Protein AF-0000000076752452 (afdb_homodimer)

Nearest PDB structures (foldseek):
  8rpj-assembly2_C  TM=8.678E-01  e=4.483E-42  Janthinobacterium sp. HH01
  8rpi-assembly1_A  TM=8.636E-01  e=3.216E-42  Janthinobacterium sp. HH01
  4d5g-assembly1_B  TM=8.959E-01  e=1.175E-40  Azoarcus olearius
  8rpi-assembly3_F  TM=8.671E-01  e=1.693E-41  Janthinobacterium sp. HH01
  8rpj-assembly3_D  TM=8.658E-01  e=4.105E-41  Janthinobacterium sp. HH01

Secondary structure (DSSP, 8-state):
-EEEHHHHHHHHHHHTT--EEEE---TTTHHHHHHHHTSSPEEEE-SSHHHHHHHHHHHHHHHSSPEEEEE-TTHHHHHTHHHHHHHHHTT--EEEEEEES-TT-TTS--TT---SSSTT-HHHHHTTTSS-EEE--SGGGHHHHHHHHHHHHHSSS--EEEEEEEHHHHHSEEE----PPPS--PPPPPPHHHHHHHHHHHHH-SSEEEEE-TT--TTHHHHHHHHHHHHHT--EEE-GGGTTSS-TT-TTEEE--STTS-HHHHHHHHH-SEEEEES----TGGGGGG-TTTS--TTTSEEEEEESSGGGTTSSS--SEEEE--HHHHHHHHHHHHTTS-----HHHHHHHHHHHHHHHHHHHHHTT---SSBPHHHHHHHHHHHS-TT-EEEE-SSHHHHHHHHH----TT-EEE---SS--TTHHHHHHHHHHHH-TTS-EEEEEEHHHHHHTTTHHHHHHHHT---EEEEEE-SB-HHHHHHHHHHHS--TTTB-B-TTS-B----HHHHHHHHTSEEEE--STTHHHHHHHHHHHHTS-EEEEEEB---PPP--S--THHHHHTT---/-EEEHHHHHHHHHHHTT--EEEE---TTTHHHHHHHHTSSPEEEE-SSHHHHHHHHHHHHHHHSSPEEEEE-TTHHHHHTHHHHHHHHHTT--EEEEEEES-TT-TTS--TT---SSSTT-HHHHHTTTSS-EEE--SGGGHHHHHHHHHHHHHSSS--EEEEEEEHHHHHSEEE----PPPS--PPPPPPHHHHHHHHHHHHH-SSEEEEE-TT--TTHHHHHHHHHHHHHT--EEE-GGGTTSS-TT-TTEEE--STTS-HHHHHHHHH-SEEEEES----TTTTGGG-TTTS--TTTSEEEEEESSGGGTTSSS--SEEEE--HHHHHHHHHHHHTTSPP---HHHHHHHHHHHHHHHHHHHHHTT---SSBPHHHHHHHHHHHS-TT-EEEE-SSHHHHHHHHH----TT-EEE---SS--TTHHHHHHHHHHHH-TTS-EEEEEEHHHHHHTTTHHHHHHHHT---EEEEEE-SB-HHHHHHHHHHHS--TTTB-B-TTS-B----HHHHHHHHTSEEEE--STTHHHHHHHHHHHHTS-EEEEEEB---PPP--S--THHHHHTT---

Radius of gyration: 30.41 Å; Cα contacts (8 Å, |Δi|>4): 2935; chains: 2; bounding box: 75×100×75 Å

pLDDT: mean 96.51, std 3.39, range [64.25, 98.94]

Solvent-accessible surface area (backbone atoms only — not comparable to full-atom values): 54921 Å² total; per-residue (Å²): 111,80,40,32,30,18,47,45,49,43,52,51,42,48,73,72,65,49,51,57,36,19,15,34,71,31,89,36,35,41,59,39,36,53,31,33,66,74,48,88,38,42,75,46,62,30,58,34,32,31,44,13,28,20,14,20,42,23,22,15,72,62,57,74,44,72,15,30,28,41,28,15,40,45,42,36,40,36,42,19,44,38,24,45,37,38,27,20,54,56,46,33,29,28,44,36,37,26,17,30,57,50,82,85,43,68,69,48,46,40,79,33,57,37,47,75,82,42,56,65,34,59,64,54,43,48,51,50,47,32,82,45,70,47,72,54,86,49,65,86,46,45,60,58,52,49,40,50,44,57,50,54,14,62,42,76,61,24,13,13,25,36,44,37,35,23,29,46,43,34,46,31,80,29,72,71,70,90,61,76,72,76,85,77,80,83,71,52,55,55,56,68,69,57,21,42,52,50,26,50,52,54,69,70,34,89,39,39,34,36,36,36,14,56,54,52,47,84,58,67,20,34,52,21,45,51,54,36,30,63,43,49,45,36,38,32,34,27,38,86,72,19,56,74,62,54,50,60,80,42,50,42,42,50,45,30,40,7,16,67,19,37,61,66,28,11,50,49,51,36,64,20,47,29,36,46,34,33,28,59,70,65,31,23,49,52,21,11,52,72,37,56,89,43,13,46,24,62,70,86,22,40,31,31,38,35,24,55,41,67,80,52,60,55,61,82,44,69,55,75,45,69,46,60,16,32,44,32,50,30,32,38,44,26,24,59,44,36,70,74,44,82,72,39,82,46,67,69,58,34,51,50,33,40,48,53,54,46,48,50,40,50,49,35,45,57,60,17,65,54,72,52,75,56,27,45,63,41,24,53,53,43,41,47,64,74,64,53,66,58,53,31,31,41,20,20,18,52,48,60,52,32,55,44,41,73,63,45,50,81,55,43,80,64,27,45,72,45,65,62,67,43,37,46,39,68,28,40,10,58,16,14,35,52,17,28,35,69,54,38,74,86,48,55,33,34,18,34,25,32,44,40,28,45,43,45,30,50,45,29,52,49,40,28,35,27,63,54,39,44,38,35,36,39,27,48,28,52,42,27,45,50,61,50,20,50,52,31,29,75,68,71,72,42,40,61,70,24,59,35,36,31,65,87,66,44,81,36,70,60,40,49,11,49,34,26,40,22,35,68,28,45,48,36,74,42,83,51,64,72,39,51,49,54,47,50,54,51,43,63,72,66,56,41,24,25,22,35,28,35,47,23,48,82,68,86,74,74,54,68,29,35,53,58,68,60,38,27,75,71,65,41,90,125,110,79,40,34,30,17,46,47,50,44,52,51,41,48,71,73,66,48,51,57,35,19,14,34,70,30,90,36,33,42,61,38,35,52,32,34,66,74,48,88,37,43,75,46,62,30,56,34,31,31,44,12,27,21,14,20,42,23,22,16,72,62,59,72,44,71,16,30,27,41,27,15,40,46,42,36,42,36,42,19,43,38,23,45,37,36,26,20,54,56,47,34,27,29,44,36,36,26,17,30,58,50,83,86,43,67,69,48,47,41,79,32,55,37,46,76,82,41,56,63,34,60,65,57,44,49,52,50,46,28,83,45,69,46,71,55,85,51,64,85,46,46,60,57,52,49,41,49,44,57,52,53,13,62,42,76,62,25,13,14,25,36,44,38,36,23,28,46,42,34,47,31,78,29,70,71,70,89,62,76,72,75,87,77,81,82,71,50,54,53,56,65,70,57,22,43,52,51,26,51,51,53,69,69,35,89,38,38,34,36,36,36,14,58,55,52,47,82,56,67,19,33,51,22,44,50,52,36,30,62,41,48,45,37,38,32,34,29,38,86,71,19,57,74,63,55,49,60,80,40,52,42,42,48,44,33,42,8,17,65,20,36,62,67,29,11,50,48,51,36,64,21,46,28,36,44,33,34,29,58,70,67,32,23,50,53,21,11,52,72,36,55,90,42,14,46,25,60,72,86,24,40,31,32,38,35,24,54,45,65,79,52,61,55,60,82,46,69,56,75,45,68,45,62,15,33,44,32,50,29,31,38,45,28,24,60,43,36,68,74,44,82,72,41,83,46,68,70,57,33,52,51,33,40,49,53,52,47,49,48,41,48,49,35,45,56,61,17,67,56,73,51,77,56,26,44,63,41,23,54,52,43,41,48,64,76,64,53,63,58,52,30,30,41,19,20,18,50,47,60,54,33,54,44,42,71,64,46,49,81,55,43,80,64,27,45,72,46,65,60,66,42,37,46,38,68,28,39,10,59,16,16,36,51,16,28,33,69,52,39,74,86,47,55,33,35,18,34,26,33,44,39,30,46,43,45,30,53,45,28,52,50,42,28,37,28,62,54,38,44,39,35,36,40,28,48,28,53,42,27,45,51,62,49,19,50,53,32,28,76,69,70,74,42,39,60,68,24,58,33,36,31,63,87,66,44,82,35,70,60,41,49,10,50,32,26,39,23,37,68,28,45,48,37,74,43,83,52,64,73,41,51,50,54,46,50,54,51,46,64,70,66,56,40,26,26,23,35,28,34,48,24,48,82,68,87,74,74,54,69,31,33,55,60,68,60,39,28,74,70,65,41,89,127

Foldseek 3Di:
DKDFLLLLVLVQCVLVVAAEEEEADDPLCVLNVVNCVVDNHYYQHFPFQCLRLLLLQLLCVQQVAEREYEFEEAVGVVRNQVSQLLQQLLLGQYEYEYEFAALPCWPVCDPNADQPPHTNCPQVSNVVRFPEEDADNALACLSVVVLVSRCSQNPQRHHYYYYYYYSVSSGDMDDNDDDDHPPDDDWFFDDLVLLLVVLVVLLPWPQEEEEEELQQDDDQLLVLVVLQCQQAVHAYEYDLNCPLSDALQPLRYQAAAFFLTFQVQQVSQLVTQEYEYEADQCD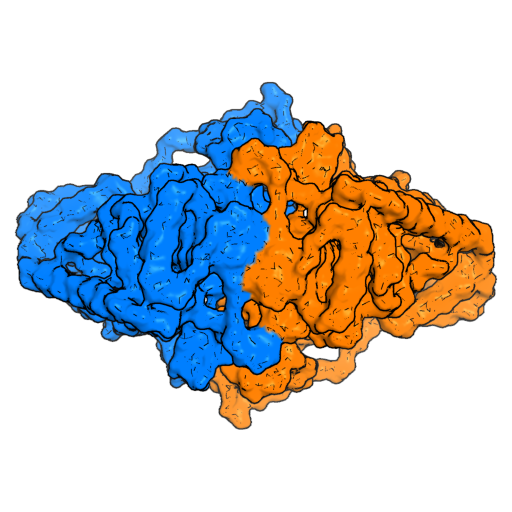CRRCLNVDSVTHHDAVVRAYAYEGLDPCSQCVRHDHPHYYRTRSSNHSNSNSVSNNVDHGHDDVVSSVVSNVRLVCLQVVLLVQLVDQDPLHAPSVVLNLCLVQFDLLEEEFEAADCQSSVCSRHRRRRSNYHYHYRDRVSDQLSQLSSQNSSCVSPVPHAYEYEYELVSCVVHVSSLLSQQVVQQLYEYEYAYAQWLQRQQVVCCVLPVGSPPTGHAPPVRHRDGDQVLVSSVVSPFHGAEDDTSVRSSVVSNVSVVVRGHYYYYRYHHRDDRRTSGHHCVSVVSVVHDD/DKDFLLLLVLVQCVLVVAAEEEEADDPLCVLNVVSCVVDNHYYQHFPFQCLRLLLLQLLCVQQVAEREYEFEEAVGVVRNQVSQLLQQLLLGQYEYEYEFAALPCWPVCDPNADQPPHTNCPQVSNVVRFPEEDADNALACLSVVSLVSRCSQNPQRHHYYYYYYYSVSSGDIDDNDDDDHPPDDDWFFDDLVLLLVVLVCLLPWPQEEEEEELQQDDDQLLVLVVLQCQQAVHAYEYDLNCPLSDALQPLRYQAAAFFLTFQVQQVSQLVTQEYEYEADQCDCRRCLNVDSVTHHDAVVRAYAYEGLDPCSQCVRHDHPHYYRTRSSNHSNSNSVSNNVDHGHDDVVSSVVSNVRSVCLQVVLCVQLVDQDPLHAPSVLLNLCLVQFDLLEEEQEAADCQSSVCSRHRRRHSNYHYHYRDRVSDQLSQLSSQNSSCVSPVPHAYEYEYELVSCVVHVSSLLSQQVVQALYEYEYAYAQWLQRQQVVCCVLPVGSPPTGHAPPVRHRDGDQVLVSSVVSPFHGAEDDTSVRSSVVSNVSVVVRGHYYYYRYHHRDDRRTSGHHCVSVVSVVHDD

InterPro domains:
  IPR000399 TPP-binding enzyme, conserved site [PS00187] (434-453)
  IPR011766 Thiamine pyrophosphate enzyme, TPP-binding [PF02775] (397-550)
  IPR012000 Thiamine pyrophosphate enzyme, central domain [PF00205] (196-333)
  IPR012001 Thiamine pyrophosphate enzyme, N-terminal TPP-binding domain [PF02776] (4-115)
  IPR029035 DHS-like NAD/FAD-binding domain superfamily [SSF52467] (161-356)
  IPR029061 Thiamin diphosphate-binding fold [SSF52518] (1-179)
  IPR029061 Thiamin diphosphate-binding fold [SSF52518] (374-560)
  IPR045229 Thiamine pyrophosphate enzyme [PTHR18968] (3-553)

Sequence (1148 aa):
MTTTAAAALTAQLESYGVEYVFGTCGHTNIALLDALGRSSIEFVIARHEQAAAHAADGYARASGKPGVVLLHVGPGMMNAVTGVATAALDSVPLIAIAGDIPSYYHGRHPHQEVNLHNDADQTAIYRPFVKRAWHVQRVEDLPRFTERAFTTAVSGRPGAVLLDVPMDLFSRPQTAESYPMPGELTRPDLPEGTAERIADALVAAERPLIYVGGGLSAGPGREALTALVEHLDIPVAHSLMAKGSLPDDHPLVMGMPGFWGLEETNRYAREADVVLAIATRFAETDASSWNDRYTWSFPPTRLIQIDIDPAELGRNFPVEIGAVADAALAMRRIAAAALRRPEASRPALRESITAARGALFAGSAERGRSDDFPLRPERILLDLRETLPADTVLVTDVGWNKNGVAQAYPLPVEGRFITPGGASTMGFGPAAALGVQIAWPDRPVVALIGDGGMSAQLPALPMAVERGLPVLFVVMNNQAHGTIADLQAANFGAGYGCEFTDADGNPYSPDFAALGQACGADGYRIEEPGDLRKALHAALANRRPAVLDVPMVNEPVPTPGHWNIKDIYAGIFEMTTTAAAALTAQLESYGVEYVFGTCGHTNIALLDALGRSSIEFVIARHEQAAAHAADGYARASGKPGVVLLHVGPGMMNAVTGVATAALDSVPLIAIAGDIPSYYHGRHPHQEVNLHNDADQTAIYRPFVKRAWHVQRVEDLPRFTERAFTTAVSGRPGAVLLDVPMDLFSRPQTAESYPMPGELTRPDLPEGTAERIADALVAAERPLIYVGGGLSAGPGREALTALVEHLDIPVAHSLMAKGSLPDDHPLVMGMPGFWGLEETNRYAREADVVLAIATRFAETDASSWNDRYTWSFPPTRLIQIDIDPAELGRNFPVEIGAVADAALAMRRIAAAALRRPEASRPALRESITAARGALFAGSAERGRSDDFPLRPERILLDLRETLPADTVLVTDVGWNKNGVAQAYPLPVEGRFITPGGASTMGFGPAAALGVQIAWPDRPVVALIGDGGMSAQLPALPMAVERGLPVLFVVMNNQAHGTIADLQAANFGAGYGCEFTDADGNPYSPDFAALGQACGADGYRIEEPGDLRKALHAALANRRPAVLDVPMVNEPVPTPGHWNIKDIYAGIFE

Structure (mmCIF, N/CA/C/O backbone):
data_AF-0000000076752452-model_v1
#
loop_
_entity.id
_entity.type
_entity.pdbx_description
1 polymer 'Thiamine pyrophosphate-dependent enzyme, putative carboligase or decarboxylase'
#
loop_
_atom_site.group_PDB
_atom_site.id
_atom_site.type_symbol
_atom_site.label_atom_id
_atom_site.label_alt_id
_atom_site.label_comp_id
_atom_site.label_asym_id
_atom_site.label_entity_id
_atom_site.label_seq_id
_atom_site.pdbx_PDB_ins_code
_atom_site.Cartn_x
_atom_site.Cartn_y
_atom_site.Cartn_z
_atom_site.occupancy
_atom_site.B_iso_or_equiv
_atom_site.auth_seq_id
_atom_site.auth_comp_id
_atom_site.auth_asym_id
_atom_site.auth_atom_id
_atom_site.pdbx_PDB_model_num
ATOM 1 N N . MET A 1 1 ? 40.531 0.173 2.121 1 64.25 1 MET A N 1
ATOM 2 C CA . MET A 1 1 ? 40.156 1.536 1.753 1 64.25 1 MET A CA 1
ATOM 3 C C . MET A 1 1 ? 38.812 1.917 2.359 1 64.25 1 MET A C 1
ATOM 5 O O . MET A 1 1 ? 37.875 1.115 2.354 1 64.25 1 MET A O 1
ATOM 9 N N . THR A 1 2 ? 38.812 2.994 3.121 1 75.38 2 THR A N 1
ATOM 10 C CA . THR A 1 2 ? 37.625 3.451 3.82 1 75.38 2 THR A CA 1
ATOM 11 C C . THR A 1 2 ? 36.719 4.242 2.879 1 75.38 2 THR A C 1
ATOM 13 O O . THR A 1 2 ? 37.188 5.117 2.148 1 75.38 2 THR A O 1
ATOM 16 N N . THR A 1 3 ? 35.5 3.715 2.725 1 91 3 THR A N 1
ATOM 17 C CA . THR A 1 3 ? 34.469 4.375 1.954 1 91 3 THR A CA 1
ATOM 18 C C . THR A 1 3 ? 33.188 4.523 2.785 1 91 3 THR A C 1
ATOM 20 O O . THR A 1 3 ? 33.188 4.258 3.988 1 91 3 THR A O 1
ATOM 23 N N . THR A 1 4 ? 32.156 5.09 2.219 1 94.94 4 THR A N 1
ATOM 24 C CA . THR A 1 4 ? 30.875 5.148 2.932 1 94.94 4 THR A CA 1
ATOM 25 C C . THR A 1 4 ? 30.203 3.783 2.943 1 94.94 4 THR A C 1
ATOM 27 O O . THR A 1 4 ? 30.469 2.941 2.084 1 94.94 4 THR A O 1
ATOM 30 N N . ALA A 1 5 ? 29.406 3.504 3.92 1 97.19 5 ALA A N 1
ATOM 31 C CA . ALA A 1 5 ? 28.672 2.244 4.004 1 97.19 5 ALA A CA 1
ATOM 32 C C . ALA A 1 5 ? 27.797 2.039 2.771 1 97.19 5 ALA A C 1
ATOM 34 O O . ALA A 1 5 ? 27.609 0.909 2.316 1 97.19 5 ALA A O 1
ATOM 35 N N . ALA A 1 6 ? 27.266 3.09 2.211 1 97.5 6 ALA A N 1
ATOM 36 C CA . ALA A 1 6 ? 26.484 3.012 0.984 1 97.5 6 ALA A CA 1
ATOM 37 C C . ALA A 1 6 ? 27.312 2.463 -0.17 1 97.5 6 ALA A C 1
ATOM 39 O O . ALA A 1 6 ? 26.859 1.603 -0.923 1 97.5 6 ALA A O 1
ATOM 40 N N . ALA A 1 7 ? 28.516 3.008 -0.323 1 96.56 7 ALA A N 1
ATOM 41 C CA . ALA A 1 7 ? 29.406 2.547 -1.376 1 96.56 7 ALA A CA 1
ATOM 42 C C . ALA A 1 7 ? 29.812 1.088 -1.159 1 96.56 7 ALA A C 1
ATOM 44 O O . ALA A 1 7 ? 29.859 0.307 -2.111 1 96.56 7 ALA A O 1
ATOM 45 N N . ALA A 1 8 ? 30.094 0.779 0.097 1 96.5 8 ALA A N 1
ATOM 46 C CA . ALA A 1 8 ? 30.469 -0.591 0.431 1 96.5 8 ALA A CA 1
ATOM 47 C C . ALA A 1 8 ? 29.328 -1.562 0.142 1 96.5 8 ALA A C 1
ATOM 49 O O . ALA A 1 8 ? 29.547 -2.652 -0.391 1 96.5 8 ALA A O 1
ATOM 50 N N . LEU A 1 9 ? 28.125 -1.213 0.528 1 97.19 9 LEU A N 1
ATOM 51 C CA . LEU A 1 9 ? 26.953 -2.035 0.264 1 97.19 9 LEU A CA 1
ATOM 52 C C . LEU A 1 9 ? 26.75 -2.225 -1.235 1 97.19 9 LEU A C 1
ATOM 54 O O . LEU A 1 9 ? 26.438 -3.33 -1.689 1 97.19 9 LEU A O 1
ATOM 58 N N . THR A 1 10 ? 26.891 -1.162 -2.012 1 97.5 10 THR A N 1
ATOM 59 C CA . THR A 1 10 ? 26.734 -1.217 -3.461 1 97.5 10 THR A CA 1
ATOM 60 C C . THR A 1 10 ? 27.734 -2.195 -4.074 1 97.5 10 THR A C 1
ATOM 62 O O . THR A 1 10 ? 27.359 -3.021 -4.91 1 97.5 10 THR A O 1
ATOM 65 N N . ALA A 1 11 ? 28.984 -2.062 -3.637 1 96.69 11 ALA A N 1
ATOM 66 C CA . ALA A 1 11 ? 30.016 -2.971 -4.121 1 96.69 11 ALA A CA 1
ATOM 67 C C . ALA A 1 11 ? 29.688 -4.418 -3.768 1 96.69 11 ALA A C 1
ATOM 69 O O . ALA A 1 11 ? 29.938 -5.328 -4.562 1 96.69 11 ALA A O 1
ATOM 70 N N . GLN A 1 12 ? 29.203 -4.621 -2.57 1 96.62 12 GLN A N 1
ATOM 71 C CA . GLN A 1 12 ? 28.797 -5.957 -2.139 1 96.62 12 GLN A CA 1
ATOM 72 C C . GLN A 1 12 ? 27.656 -6.492 -2.99 1 96.62 12 GLN A C 1
ATOM 74 O O . GLN A 1 12 ? 27.672 -7.656 -3.395 1 96.62 12 GLN A O 1
ATOM 79 N N . LEU A 1 13 ? 26.641 -5.723 -3.303 1 97.75 13 LEU A N 1
ATOM 80 C CA . LEU A 1 13 ? 25.531 -6.117 -4.172 1 97.75 13 LEU A CA 1
ATOM 81 C C . LEU A 1 13 ? 26.047 -6.48 -5.562 1 97.75 13 LEU A C 1
ATOM 83 O O . LEU A 1 13 ? 25.594 -7.469 -6.152 1 97.75 13 LEU A O 1
ATOM 87 N N . GLU A 1 14 ? 26.984 -5.672 -6.09 1 97 14 GLU A N 1
ATOM 88 C CA . GLU A 1 14 ? 27.609 -5.98 -7.375 1 97 14 GLU A CA 1
ATOM 89 C C . GLU A 1 14 ? 28.266 -7.355 -7.352 1 97 14 GLU A C 1
ATOM 91 O O . GLU A 1 14 ? 28.141 -8.133 -8.297 1 97 14 GLU A O 1
ATOM 96 N N . SER A 1 15 ? 28.969 -7.559 -6.262 1 96.12 15 SER A N 1
ATOM 97 C CA . SER A 1 15 ? 29.688 -8.812 -6.148 1 96.12 15 SER A CA 1
ATOM 98 C C . SER A 1 15 ? 28.734 -10.008 -6.09 1 96.12 15 SER A C 1
ATOM 100 O O . SER A 1 15 ? 29.125 -11.133 -6.391 1 96.12 15 SER A O 1
ATOM 102 N N . TYR A 1 16 ? 27.484 -9.805 -5.652 1 96.75 16 TYR A N 1
ATOM 103 C CA . TYR A 1 16 ? 26.469 -10.852 -5.598 1 96.75 16 TYR A CA 1
ATOM 104 C C . TYR A 1 16 ? 25.797 -11.031 -6.949 1 96.75 16 TYR A C 1
ATOM 106 O O . TYR A 1 16 ? 24.922 -11.891 -7.109 1 96.75 16 TYR A O 1
ATOM 114 N N . GLY A 1 17 ? 26.109 -10.188 -7.941 1 96.44 17 GLY A N 1
ATOM 115 C CA . GLY A 1 17 ? 25.562 -10.289 -9.281 1 96.44 17 GLY A CA 1
ATOM 116 C C . GLY A 1 17 ? 24.266 -9.516 -9.445 1 96.44 17 GLY A C 1
ATOM 117 O O . GLY A 1 17 ? 23.5 -9.758 -10.391 1 96.44 17 GLY A O 1
ATOM 118 N N . VAL A 1 18 ? 23.969 -8.594 -8.531 1 98.44 18 VAL A N 1
ATOM 119 C CA . VAL A 1 18 ? 22.781 -7.766 -8.648 1 98.44 18 VAL A CA 1
ATOM 120 C C . VAL A 1 18 ? 22.906 -6.812 -9.828 1 98.44 18 VAL A C 1
ATOM 122 O O . VAL A 1 18 ? 23.891 -6.074 -9.93 1 98.44 18 VAL A O 1
ATOM 125 N N . GLU A 1 19 ? 21.938 -6.832 -10.695 1 98.56 19 GLU A N 1
ATOM 126 C CA . GLU A 1 19 ? 21.969 -5.984 -11.883 1 98.56 19 GLU A CA 1
ATOM 127 C C . GLU A 1 19 ? 20.953 -4.855 -11.773 1 98.56 19 GLU A C 1
ATOM 129 O O . GLU A 1 19 ? 21.156 -3.764 -12.305 1 98.56 19 GLU A O 1
ATOM 134 N N . TYR A 1 20 ? 19.875 -5.16 -11.133 1 98.75 20 TYR A N 1
ATOM 135 C CA . TYR A 1 20 ? 18.781 -4.203 -11.008 1 98.75 20 TYR A CA 1
ATOM 136 C C . TYR A 1 20 ? 18.359 -4.039 -9.555 1 98.75 20 TYR A C 1
ATOM 138 O O . TYR A 1 20 ? 18.328 -5.012 -8.797 1 98.75 20 TYR A O 1
ATOM 146 N N . VAL A 1 21 ? 18.156 -2.854 -9.148 1 98.88 21 VAL A N 1
ATOM 147 C CA . VAL A 1 21 ? 17.469 -2.502 -7.906 1 98.88 21 VAL A CA 1
ATOM 148 C C . VAL A 1 21 ? 16.219 -1.687 -8.211 1 98.88 21 VAL A C 1
ATOM 150 O O . VAL A 1 21 ? 16.297 -0.642 -8.867 1 98.88 21 VAL A O 1
ATOM 153 N N . PHE A 1 22 ? 15.062 -2.211 -7.84 1 98.88 22 PHE A N 1
ATOM 154 C CA . PHE A 1 22 ? 13.797 -1.513 -8.023 1 98.88 22 PHE A CA 1
ATOM 155 C C . PHE A 1 22 ? 13.469 -0.653 -6.809 1 98.88 22 PHE A C 1
ATOM 157 O O . PHE A 1 22 ? 13.867 -0.975 -5.691 1 98.88 22 PHE A O 1
ATOM 164 N N . GLY A 1 23 ? 12.797 0.429 -7 1 98.5 23 GLY A N 1
ATOM 165 C CA . GLY A 1 23 ? 12.43 1.143 -5.785 1 98.5 23 GLY A CA 1
ATOM 166 C C . GLY A 1 23 ? 11.977 2.566 -6.047 1 98.5 23 GLY A C 1
ATOM 167 O O . GLY A 1 23 ? 11.641 2.92 -7.18 1 98.5 23 GLY A O 1
ATOM 168 N N . THR A 1 24 ? 11.781 3.332 -4.996 1 97.94 24 THR A N 1
ATOM 169 C CA . THR A 1 24 ? 11.445 4.75 -4.977 1 97.94 24 THR A CA 1
ATOM 170 C C . THR A 1 24 ? 12.414 5.527 -4.09 1 97.94 24 THR A C 1
ATOM 172 O O . THR A 1 24 ? 12.82 5.039 -3.035 1 97.94 24 THR A O 1
ATOM 175 N N . CYS A 1 25 ? 12.766 6.742 -4.488 1 98 25 CYS A N 1
ATOM 176 C CA . CYS A 1 25 ? 13.727 7.551 -3.748 1 98 25 CYS A CA 1
ATOM 177 C C . CYS A 1 25 ? 13.062 8.227 -2.553 1 98 25 CYS A C 1
ATOM 179 O O . CYS A 1 25 ? 11.852 8.461 -2.557 1 98 25 CYS A O 1
ATOM 181 N N . GLY A 1 26 ? 13.773 8.5 -1.582 1 97.38 26 GLY A N 1
ATOM 182 C CA . GLY A 1 26 ? 13.43 9.289 -0.411 1 97.38 26 GLY A CA 1
ATOM 183 C C . GLY A 1 26 ? 14.641 9.805 0.344 1 97.38 26 GLY A C 1
ATOM 184 O O . GLY A 1 26 ? 15.773 9.438 0.034 1 97.38 26 GLY A O 1
ATOM 185 N N . HIS A 1 27 ? 14.391 10.625 1.323 1 96.81 27 HIS A N 1
ATOM 186 C CA . HIS A 1 27 ? 15.492 11.305 1.992 1 96.81 27 HIS A CA 1
ATOM 187 C C . HIS A 1 27 ? 16.359 10.32 2.775 1 96.81 27 HIS A C 1
ATOM 189 O O . HIS A 1 27 ? 17.5 10.625 3.127 1 96.81 27 HIS A O 1
ATOM 195 N N . THR A 1 28 ? 15.867 9.109 3.033 1 98 28 THR A N 1
ATOM 196 C CA . THR A 1 28 ? 16.625 8.195 3.873 1 98 28 THR A CA 1
ATOM 197 C C . THR A 1 28 ? 17.5 7.273 3.021 1 98 28 THR A C 1
ATOM 199 O O . THR A 1 28 ? 18.359 6.562 3.545 1 98 28 THR A O 1
ATOM 202 N N . ASN A 1 29 ? 17.266 7.238 1.706 1 98 29 ASN A N 1
ATOM 203 C CA . ASN A 1 29 ? 18.016 6.258 0.928 1 98 29 ASN A CA 1
ATOM 204 C C . ASN A 1 29 ? 18.812 6.922 -0.197 1 98 29 ASN A C 1
ATOM 206 O O . ASN A 1 29 ? 19.375 6.238 -1.056 1 98 29 ASN A O 1
ATOM 210 N N . ILE A 1 30 ? 18.906 8.273 -0.223 1 97.38 30 ILE A N 1
ATOM 211 C CA . ILE A 1 30 ? 19.531 8.953 -1.351 1 97.38 30 ILE A CA 1
ATOM 212 C C . ILE A 1 30 ? 21.047 8.742 -1.316 1 97.38 30 ILE A C 1
ATOM 214 O O . ILE A 1 30 ? 21.703 8.805 -2.354 1 97.38 30 ILE A O 1
ATOM 218 N N . ALA A 1 31 ? 21.688 8.508 -0.123 1 97.94 31 ALA A N 1
ATOM 219 C CA . ALA A 1 31 ? 23.109 8.164 -0.089 1 97.94 31 ALA A CA 1
ATOM 220 C C . ALA A 1 31 ? 23.375 6.863 -0.845 1 97.94 31 ALA A C 1
ATOM 222 O O . ALA A 1 31 ? 24.375 6.75 -1.562 1 97.94 31 ALA A O 1
ATOM 223 N N . LEU A 1 32 ? 22.484 5.898 -0.613 1 98.38 32 LEU A N 1
ATOM 224 C CA . LEU A 1 32 ? 22.625 4.637 -1.331 1 98.38 32 LEU A CA 1
ATOM 225 C C . LEU A 1 32 ? 22.344 4.824 -2.818 1 98.38 32 LEU A C 1
ATOM 227 O O . LEU A 1 32 ? 23.031 4.234 -3.66 1 98.38 32 LEU A O 1
ATOM 231 N N . LEU A 1 33 ? 21.375 5.625 -3.191 1 98.44 33 LEU A N 1
ATOM 232 C CA . LEU A 1 33 ? 21.078 5.906 -4.59 1 98.44 33 LEU A CA 1
ATOM 233 C C . LEU A 1 33 ? 22.25 6.574 -5.277 1 98.44 33 LEU A C 1
ATOM 235 O O . LEU A 1 33 ? 22.562 6.277 -6.438 1 98.44 33 LEU A O 1
ATOM 239 N N . ASP A 1 34 ? 22.875 7.48 -4.559 1 97.81 34 ASP A N 1
ATOM 240 C CA . ASP A 1 34 ? 24.062 8.125 -5.109 1 97.81 34 ASP A CA 1
ATOM 241 C C . ASP A 1 34 ? 25.156 7.098 -5.418 1 97.81 34 ASP A C 1
ATOM 243 O O . ASP A 1 34 ? 25.781 7.148 -6.477 1 97.81 34 ASP A O 1
ATOM 247 N N . ALA A 1 35 ? 25.359 6.191 -4.457 1 97.81 35 ALA A N 1
ATOM 248 C CA . ALA A 1 35 ? 26.344 5.129 -4.652 1 97.81 35 ALA A CA 1
ATOM 249 C C . ALA A 1 35 ? 25.969 4.238 -5.832 1 97.81 35 ALA A C 1
ATOM 251 O O . ALA A 1 35 ? 26.828 3.861 -6.633 1 97.81 35 ALA A O 1
ATOM 252 N N . LEU A 1 36 ? 24.703 3.881 -5.965 1 98.38 36 LEU A N 1
ATOM 253 C CA . LEU A 1 36 ? 24.203 3.064 -7.066 1 98.38 36 LEU A CA 1
ATOM 254 C C . LEU A 1 36 ? 24.422 3.766 -8.406 1 98.38 36 LEU A C 1
ATOM 256 O O . LEU A 1 36 ? 24.75 3.119 -9.406 1 98.38 36 LEU A O 1
ATOM 260 N N . GLY A 1 37 ? 24.266 5.109 -8.406 1 97.44 37 GLY A N 1
ATOM 261 C CA . GLY A 1 37 ? 24.438 5.883 -9.625 1 97.44 37 GLY A CA 1
ATOM 262 C C . GLY A 1 37 ? 25.844 5.816 -10.195 1 97.44 37 GLY A C 1
ATOM 263 O O . GLY A 1 37 ? 26.062 6.117 -11.367 1 97.44 37 GLY A O 1
ATOM 264 N N . ARG A 1 38 ? 26.75 5.375 -9.359 1 96.44 38 ARG A N 1
ATOM 265 C CA . ARG A 1 38 ? 28.156 5.281 -9.766 1 96.44 38 ARG A CA 1
ATOM 266 C C . ARG A 1 38 ? 28.562 3.826 -9.969 1 96.44 38 ARG A C 1
ATOM 268 O O . ARG A 1 38 ? 29.766 3.527 -10.094 1 96.44 38 ARG A O 1
ATOM 275 N N . SER A 1 39 ? 27.625 2.984 -9.984 1 97.56 39 SER A N 1
ATOM 276 C CA . SER A 1 39 ? 27.891 1.557 -10.094 1 97.56 39 SER A CA 1
ATOM 277 C C . SER A 1 39 ? 27.312 0.981 -11.383 1 97.56 39 SER A C 1
ATOM 279 O O . SER A 1 39 ? 26.766 1.717 -12.203 1 97.56 39 SER A O 1
ATOM 281 N N . SER A 1 40 ? 27.5 -0.369 -11.586 1 97.88 40 SER A N 1
ATOM 282 C CA . SER A 1 40 ? 26.953 -1.06 -12.75 1 97.88 40 SER A CA 1
ATOM 283 C C . SER A 1 40 ? 25.5 -1.467 -12.523 1 97.88 40 SER A C 1
ATOM 285 O O . SER A 1 40 ? 24.812 -1.91 -13.445 1 97.88 40 SER A O 1
ATOM 287 N N . ILE A 1 41 ? 25.031 -1.307 -11.273 1 98.5 41 ILE A N 1
ATOM 288 C CA . ILE A 1 41 ? 23.656 -1.677 -10.938 1 98.5 41 ILE A CA 1
ATOM 289 C C . ILE A 1 41 ? 22.703 -0.61 -11.453 1 98.5 41 ILE A C 1
ATOM 291 O O . ILE A 1 41 ? 22.922 0.585 -11.242 1 98.5 41 ILE A O 1
ATOM 295 N N . GLU A 1 42 ? 21.672 -0.987 -12.133 1 97.88 42 GLU A N 1
ATOM 296 C CA . GLU A 1 42 ? 20.656 -0.066 -12.641 1 97.88 42 GLU A CA 1
ATOM 297 C C . GLU A 1 42 ? 19.516 0.094 -11.648 1 97.88 42 GLU A C 1
ATOM 299 O O . GLU A 1 42 ? 18.953 -0.897 -11.164 1 97.88 42 GLU A O 1
ATOM 304 N N . PHE A 1 43 ? 19.219 1.305 -11.328 1 98.06 43 PHE A N 1
ATOM 305 C CA . PHE A 1 43 ? 18.062 1.583 -10.484 1 98.06 43 PHE A CA 1
ATOM 306 C C . PHE A 1 43 ? 16.812 1.754 -11.328 1 98.06 43 PHE A C 1
ATOM 308 O O . PHE A 1 43 ? 16.766 2.578 -12.242 1 98.06 43 PHE A O 1
ATOM 315 N N . VAL A 1 44 ? 15.773 0.981 -11.094 1 98.38 44 VAL A N 1
ATOM 316 C CA . VAL A 1 44 ? 14.484 1.076 -11.773 1 98.38 44 VAL A CA 1
ATOM 317 C C . VAL A 1 44 ? 13.492 1.834 -10.891 1 98.38 44 VAL A C 1
ATOM 319 O O . VAL A 1 44 ? 12.898 1.259 -9.977 1 98.38 44 VAL A O 1
ATOM 322 N N . ILE A 1 45 ? 13.234 3.047 -11.211 1 97.38 45 ILE A N 1
ATOM 323 C CA . ILE A 1 45 ? 12.414 3.941 -10.398 1 97.38 45 ILE A CA 1
ATOM 324 C C . ILE A 1 45 ? 10.938 3.6 -10.578 1 97.38 45 ILE A C 1
ATOM 326 O O . ILE A 1 45 ? 10.5 3.285 -11.688 1 97.38 45 ILE A O 1
ATOM 330 N N . ALA A 1 46 ? 10.211 3.514 -9.523 1 97.25 46 ALA A N 1
ATOM 331 C CA . ALA A 1 46 ? 8.75 3.414 -9.5 1 97.25 46 ALA A CA 1
ATOM 332 C C . ALA A 1 46 ? 8.133 4.605 -8.781 1 97.25 46 ALA A C 1
ATOM 334 O O . ALA A 1 46 ? 8.742 5.18 -7.879 1 97.25 46 ALA A O 1
ATOM 335 N N . ARG A 1 47 ? 6.855 4.984 -9.141 1 96.38 47 ARG A N 1
ATOM 336 C CA . ARG A 1 47 ? 6.152 6.082 -8.484 1 96.38 47 ARG A CA 1
ATOM 337 C C . ARG A 1 47 ? 5.504 5.621 -7.184 1 96.38 47 ARG A C 1
ATOM 339 O O . ARG A 1 47 ? 5.043 6.441 -6.387 1 96.38 47 ARG A O 1
ATOM 346 N N . HIS A 1 48 ? 5.469 4.387 -7.02 1 97.69 48 HIS A N 1
ATOM 347 C CA . HIS A 1 48 ? 4.941 3.754 -5.812 1 97.69 48 HIS A CA 1
ATOM 348 C C . HIS A 1 48 ? 5.711 2.482 -5.477 1 97.69 48 HIS A C 1
ATOM 350 O O . HIS A 1 48 ? 5.98 1.662 -6.359 1 97.69 48 HIS A O 1
ATOM 356 N N . GLU A 1 49 ? 6.027 2.262 -4.25 1 98.56 49 GLU A N 1
ATOM 357 C CA . GLU A 1 49 ? 6.898 1.172 -3.83 1 98.56 49 GLU A CA 1
ATOM 358 C C . GLU A 1 49 ? 6.23 -0.184 -4.043 1 98.56 49 GLU A C 1
ATOM 360 O O . GLU A 1 49 ? 6.914 -1.194 -4.234 1 98.56 49 GLU A O 1
ATOM 365 N N . GLN A 1 50 ? 4.867 -0.288 -4.027 1 98.62 50 GLN A N 1
ATOM 366 C CA . GLN A 1 50 ? 4.203 -1.55 -4.336 1 98.62 50 GLN A CA 1
ATOM 367 C C . GLN A 1 50 ? 4.527 -2.012 -5.75 1 98.62 50 GLN A C 1
ATOM 369 O O . GLN A 1 50 ? 4.754 -3.201 -5.984 1 98.62 50 GLN A O 1
ATOM 374 N N . ALA A 1 51 ? 4.504 -1.063 -6.742 1 98.56 51 ALA A N 1
ATOM 375 C CA . ALA A 1 51 ? 4.863 -1.394 -8.117 1 98.56 51 ALA A CA 1
ATOM 376 C C . ALA A 1 51 ? 6.309 -1.878 -8.203 1 98.56 51 ALA A C 1
ATOM 378 O O . ALA A 1 51 ? 6.605 -2.83 -8.93 1 98.56 51 ALA A O 1
ATOM 379 N N . ALA A 1 52 ? 7.191 -1.24 -7.43 1 98.81 52 ALA A N 1
ATOM 380 C CA . ALA A 1 52 ? 8.594 -1.646 -7.402 1 98.81 52 ALA A CA 1
ATOM 381 C C . ALA A 1 52 ? 8.742 -3.076 -6.895 1 98.81 52 ALA A C 1
ATOM 383 O O . ALA A 1 52 ? 9.484 -3.875 -7.473 1 98.81 52 ALA A O 1
ATOM 384 N N . ALA A 1 53 ? 8.047 -3.363 -5.816 1 98.88 53 ALA A N 1
ATOM 385 C CA . ALA A 1 53 ? 8.141 -4.688 -5.207 1 98.88 53 ALA A CA 1
ATOM 386 C C . ALA A 1 53 ? 7.605 -5.766 -6.145 1 98.88 53 ALA A C 1
ATOM 388 O O . ALA A 1 53 ? 8.211 -6.824 -6.297 1 98.88 53 ALA A O 1
ATOM 389 N N . HIS A 1 54 ? 6.449 -5.523 -6.801 1 98.88 54 HIS A N 1
ATOM 390 C CA . HIS A 1 54 ? 5.895 -6.48 -7.746 1 98.88 54 HIS A CA 1
ATOM 391 C C . HIS A 1 54 ? 6.816 -6.664 -8.945 1 98.88 54 HIS A C 1
ATOM 393 O O . HIS A 1 54 ? 6.973 -7.781 -9.453 1 98.88 54 HIS A O 1
ATOM 399 N N . ALA A 1 55 ? 7.398 -5.559 -9.43 1 98.94 55 ALA A N 1
ATOM 400 C CA . ALA A 1 55 ? 8.336 -5.664 -10.547 1 98.94 55 ALA A CA 1
ATOM 401 C C . ALA A 1 55 ? 9.562 -6.484 -10.156 1 98.94 55 ALA A C 1
ATOM 403 O O . ALA A 1 55 ? 10.023 -7.324 -10.93 1 98.94 55 ALA A O 1
ATOM 404 N N . ALA A 1 56 ? 10.102 -6.234 -8.938 1 98.94 56 ALA A N 1
ATOM 405 C CA . ALA A 1 56 ? 11.227 -7.023 -8.438 1 98.94 56 ALA A CA 1
ATOM 406 C C . ALA A 1 56 ? 10.859 -8.5 -8.336 1 98.94 56 ALA A C 1
ATOM 408 O O . ALA A 1 56 ? 11.68 -9.375 -8.617 1 98.94 56 ALA A O 1
ATOM 409 N N . ASP A 1 57 ? 9.648 -8.766 -7.926 1 98.88 57 ASP A N 1
ATOM 410 C CA . ASP A 1 57 ? 9.117 -10.125 -7.855 1 98.88 57 ASP A CA 1
ATOM 411 C C . ASP A 1 57 ? 9.102 -10.773 -9.234 1 98.88 57 ASP A C 1
ATOM 413 O O . ASP A 1 57 ? 9.594 -11.891 -9.406 1 98.88 57 ASP A O 1
ATOM 417 N N . GLY A 1 58 ? 8.523 -10.055 -10.242 1 98.88 58 GLY A N 1
ATOM 418 C CA . GLY A 1 58 ? 8.516 -10.562 -11.609 1 98.88 58 GLY A CA 1
ATOM 419 C C . GLY A 1 58 ? 9.898 -10.836 -12.156 1 98.88 58 GLY A C 1
ATOM 420 O O . GLY A 1 58 ? 10.133 -11.859 -12.797 1 98.88 58 GLY A O 1
ATOM 421 N N . TYR A 1 59 ? 10.859 -9.938 -11.883 1 98.88 59 TYR A N 1
ATOM 422 C CA . TYR A 1 59 ? 12.242 -10.109 -12.305 1 98.88 59 TYR A CA 1
ATOM 423 C C . TYR A 1 59 ? 12.844 -11.375 -11.703 1 98.88 59 TYR A C 1
ATOM 425 O O . TYR A 1 59 ? 13.531 -12.133 -12.398 1 98.88 59 TYR A O 1
ATOM 433 N N . ALA A 1 60 ? 12.586 -11.57 -10.414 1 98.69 60 ALA A N 1
ATOM 434 C CA . ALA A 1 60 ? 13.125 -12.727 -9.711 1 98.69 60 ALA A CA 1
ATOM 435 C C . ALA A 1 60 ? 12.609 -14.031 -10.32 1 98.69 60 ALA A C 1
ATOM 437 O O . ALA A 1 60 ? 13.383 -14.953 -10.57 1 98.69 60 ALA A O 1
ATOM 438 N N . ARG A 1 61 ? 11.312 -14.141 -10.586 1 97.56 61 ARG A N 1
ATOM 439 C CA . ARG A 1 61 ? 10.703 -15.344 -11.133 1 97.56 61 ARG A CA 1
ATOM 440 C C . ARG A 1 61 ? 11.234 -15.656 -12.523 1 97.56 61 ARG A C 1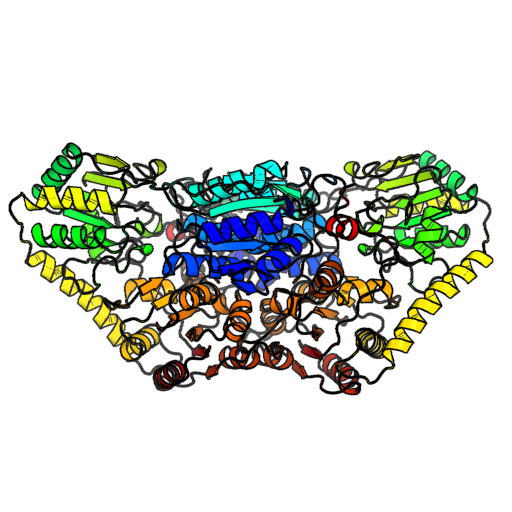
ATOM 442 O O . ARG A 1 61 ? 11.43 -16.812 -12.875 1 97.56 61 ARG A O 1
ATOM 449 N N . ALA A 1 62 ? 11.461 -14.594 -13.289 1 97.88 62 ALA A N 1
ATOM 450 C CA . ALA A 1 62 ? 11.875 -14.773 -14.68 1 97.88 62 ALA A CA 1
ATOM 451 C C . ALA A 1 62 ? 13.375 -15.039 -14.773 1 97.88 62 ALA A C 1
ATOM 453 O O . ALA A 1 62 ? 13.805 -15.945 -15.492 1 97.88 62 ALA A O 1
ATOM 454 N N . SER A 1 63 ? 14.203 -14.312 -14 1 97.25 63 SER A N 1
ATOM 455 C CA . SER A 1 63 ? 15.656 -14.367 -14.133 1 97.25 63 SER A CA 1
ATOM 456 C C . SER A 1 63 ? 16.25 -15.523 -13.328 1 97.25 63 SER A C 1
ATOM 458 O O . SER A 1 63 ? 17.344 -15.992 -13.617 1 97.25 63 SER A O 1
ATOM 460 N N . GLY A 1 64 ? 15.523 -15.938 -12.273 1 94.81 64 GLY A N 1
ATOM 461 C CA . GLY A 1 64 ? 16.062 -16.922 -11.352 1 94.81 64 GLY A CA 1
ATOM 462 C C . GLY A 1 64 ? 16.969 -16.312 -10.297 1 94.81 64 GLY A C 1
ATOM 463 O O . GLY A 1 64 ? 17.438 -17.016 -9.391 1 94.81 64 GLY A O 1
ATOM 464 N N . LYS A 1 65 ? 17.203 -15 -10.383 1 96.12 65 LYS A N 1
ATOM 465 C CA . LYS A 1 65 ? 17.969 -14.258 -9.383 1 96.12 65 LYS A CA 1
ATOM 466 C C . LYS A 1 65 ? 17.047 -13.625 -8.344 1 96.12 65 LYS A C 1
ATOM 468 O O . LYS A 1 65 ? 15.875 -13.367 -8.625 1 96.12 65 LYS A O 1
ATOM 473 N N . PRO A 1 66 ? 17.594 -13.391 -7.141 1 97.88 66 PRO A N 1
ATOM 474 C CA . PRO A 1 66 ? 16.766 -12.672 -6.176 1 97.88 66 PRO A CA 1
ATOM 475 C C . PRO A 1 66 ? 16.406 -11.258 -6.637 1 97.88 66 PRO A C 1
ATOM 477 O O . PRO A 1 66 ? 17.234 -10.578 -7.242 1 97.88 66 PRO A O 1
ATOM 480 N N . GLY A 1 67 ? 15.141 -10.883 -6.426 1 98.81 67 GLY A N 1
ATOM 481 C CA . GLY A 1 67 ? 14.797 -9.477 -6.613 1 98.81 67 GLY A CA 1
ATOM 482 C C . GLY A 1 67 ? 15.297 -8.586 -5.496 1 98.81 67 GLY A C 1
ATOM 483 O O . GLY A 1 67 ? 15.383 -9.016 -4.34 1 98.81 67 GLY A O 1
ATOM 484 N N . VAL A 1 68 ? 15.711 -7.371 -5.77 1 98.94 68 VAL A N 1
ATOM 485 C CA . VAL A 1 68 ? 16.141 -6.391 -4.773 1 98.94 68 VAL A CA 1
ATOM 486 C C . VAL A 1 68 ? 15.281 -5.133 -4.891 1 98.94 68 VAL A C 1
ATOM 488 O O . VAL A 1 68 ? 15.109 -4.586 -5.984 1 98.94 68 VAL A O 1
ATOM 491 N N . VAL A 1 69 ? 14.68 -4.703 -3.787 1 98.88 69 VAL A N 1
ATOM 492 C CA . VAL A 1 69 ? 13.852 -3.502 -3.773 1 98.88 69 VAL A CA 1
ATOM 493 C C . VAL A 1 69 ? 14.367 -2.531 -2.713 1 98.88 69 VAL A C 1
ATOM 495 O O . VAL A 1 69 ? 14.656 -2.934 -1.585 1 98.88 69 VAL A O 1
ATOM 498 N N . LEU A 1 70 ? 14.617 -1.277 -3.096 1 98.88 70 LEU A N 1
ATOM 499 C CA . LEU A 1 70 ? 15.031 -0.198 -2.205 1 98.88 70 LEU A CA 1
ATOM 500 C C . LEU A 1 70 ? 13.836 0.659 -1.798 1 98.88 70 LEU A C 1
ATOM 502 O O . LEU A 1 70 ? 13.148 1.212 -2.654 1 98.88 70 LEU A O 1
ATOM 506 N N . LEU A 1 71 ? 13.641 0.779 -0.519 1 98.75 71 LEU A N 1
ATOM 507 C CA . LEU A 1 71 ? 12.445 1.42 0.013 1 98.75 71 LEU A CA 1
ATOM 508 C C . LEU A 1 71 ? 12.812 2.596 0.912 1 98.75 71 LEU A C 1
ATOM 510 O O . LEU A 1 71 ? 13.867 2.594 1.546 1 98.75 71 LEU A O 1
ATOM 514 N N . HIS A 1 72 ? 11.883 3.592 0.915 1 98.12 72 HIS A N 1
ATOM 515 C CA . HIS A 1 72 ? 11.992 4.734 1.816 1 98.12 72 HIS A CA 1
ATOM 516 C C . HIS A 1 72 ? 11.508 4.375 3.219 1 98.12 72 HIS A C 1
ATOM 518 O O . HIS A 1 72 ? 11.039 3.256 3.451 1 98.12 72 HIS A O 1
ATOM 524 N N . VAL A 1 73 ? 11.688 5.234 4.188 1 97.94 73 VAL A N 1
ATOM 525 C CA . VAL A 1 73 ? 11.258 5.07 5.57 1 97.94 73 VAL A CA 1
ATOM 526 C C . VAL A 1 73 ? 9.734 5.172 5.652 1 97.94 73 VAL A C 1
ATOM 528 O O . VAL A 1 73 ? 9.102 5.844 4.832 1 97.94 73 VAL A O 1
ATOM 531 N N . GLY A 1 74 ? 9.172 4.555 6.75 1 97.06 74 GLY A N 1
ATOM 532 C CA . GLY A 1 74 ? 7.793 4.816 7.141 1 97.06 74 GLY A CA 1
ATOM 533 C C . GLY A 1 74 ? 6.793 4.504 6.043 1 97.06 74 GLY A C 1
ATOM 534 O O . GLY A 1 74 ? 6.602 3.34 5.684 1 97.06 74 GLY A O 1
ATOM 535 N N . PRO A 1 75 ? 6.246 5.566 5.402 1 97.06 75 PRO A N 1
ATOM 536 C CA . PRO A 1 75 ? 5.238 5.34 4.367 1 97.06 75 PRO A CA 1
ATOM 537 C C . PRO A 1 75 ? 5.793 4.602 3.152 1 97.06 75 PRO A C 1
ATOM 539 O O . PRO A 1 75 ? 5.09 3.797 2.539 1 97.06 75 PRO A O 1
ATOM 542 N N . GLY A 1 76 ? 7.074 4.863 2.812 1 97.81 76 GLY A N 1
ATOM 543 C CA . GLY A 1 76 ? 7.668 4.168 1.68 1 97.81 76 GLY A CA 1
ATOM 544 C C . GLY A 1 76 ? 7.719 2.662 1.864 1 97.81 76 GLY A C 1
ATOM 545 O O . GLY A 1 76 ? 7.32 1.909 0.975 1 97.81 76 GLY A O 1
ATOM 546 N N . MET A 1 77 ? 8.258 2.238 2.967 1 98.06 77 MET A N 1
ATOM 547 C CA . MET A 1 77 ? 8.32 0.805 3.236 1 98.06 77 MET A CA 1
ATOM 548 C C . MET A 1 77 ? 6.93 0.218 3.426 1 98.06 77 MET A C 1
ATOM 550 O O . MET A 1 77 ? 6.664 -0.908 3.002 1 98.06 77 MET A O 1
ATOM 554 N N . MET A 1 78 ? 5.977 0.973 4.07 1 98.62 78 MET A N 1
ATOM 555 C CA . MET A 1 78 ? 4.598 0.529 4.242 1 98.62 78 MET A CA 1
ATOM 556 C C . MET A 1 78 ? 3.91 0.347 2.895 1 98.62 78 MET A C 1
ATOM 558 O O . MET A 1 78 ? 3.111 -0.575 2.719 1 98.62 78 MET A O 1
ATOM 562 N N . ASN A 1 79 ? 4.238 1.181 1.893 1 98.62 79 ASN A N 1
ATOM 563 C CA . ASN A 1 79 ? 3.689 1.069 0.545 1 98.62 79 ASN A CA 1
ATOM 564 C C . ASN A 1 79 ? 4.047 -0.269 -0.095 1 98.62 79 ASN A C 1
ATOM 566 O O . ASN A 1 79 ? 3.307 -0.776 -0.939 1 98.62 79 ASN A O 1
ATOM 570 N N . ALA A 1 80 ? 5.16 -0.851 0.328 1 98.75 80 ALA A N 1
ATOM 571 C CA . ALA A 1 80 ? 5.66 -2.059 -0.327 1 98.75 80 ALA A CA 1
ATOM 572 C C . ALA A 1 80 ? 5.172 -3.312 0.391 1 98.75 80 ALA A C 1
ATOM 574 O O . ALA A 1 80 ? 5.422 -4.434 -0.062 1 98.75 80 ALA A O 1
ATOM 575 N N . VAL A 1 81 ? 4.395 -3.205 1.463 1 98.81 81 VAL A N 1
ATOM 576 C CA . VAL A 1 81 ? 3.996 -4.324 2.311 1 98.81 81 VAL A CA 1
ATOM 577 C C . VAL A 1 81 ? 3.344 -5.41 1.46 1 98.81 81 VAL A C 1
ATOM 579 O O . VAL A 1 81 ? 3.746 -6.574 1.515 1 98.81 81 VAL A O 1
ATOM 582 N N . THR A 1 82 ? 2.375 -5.062 0.623 1 98.69 82 THR A N 1
ATOM 583 C CA . THR A 1 82 ? 1.625 -6.043 -0.155 1 98.69 82 THR A CA 1
ATOM 584 C C . THR A 1 82 ? 2.529 -6.727 -1.175 1 98.69 82 THR A C 1
ATOM 586 O O . THR A 1 82 ? 2.432 -7.938 -1.383 1 98.69 82 THR A O 1
ATOM 589 N N . GLY A 1 83 ? 3.393 -5.922 -1.879 1 98.75 83 GLY A N 1
ATOM 590 C CA . GLY A 1 83 ? 4.301 -6.496 -2.859 1 98.75 83 GLY A CA 1
ATOM 591 C C . GLY A 1 83 ? 5.301 -7.465 -2.254 1 98.75 83 GLY A C 1
ATOM 592 O O . GLY A 1 83 ? 5.523 -8.547 -2.793 1 98.75 83 GLY A O 1
ATOM 593 N N . VAL A 1 84 ? 5.906 -7.105 -1.089 1 98.88 84 VAL A N 1
ATOM 594 C CA . VAL A 1 84 ? 6.891 -7.949 -0.422 1 98.88 84 VAL A CA 1
ATOM 595 C C . VAL A 1 84 ? 6.211 -9.203 0.129 1 98.88 84 VAL A C 1
ATOM 597 O O . VAL A 1 84 ? 6.75 -10.305 0.019 1 98.88 84 VAL A O 1
ATOM 600 N N . ALA A 1 85 ? 5.016 -9.039 0.665 1 98.75 85 ALA A N 1
ATOM 601 C CA . ALA A 1 85 ? 4.266 -10.18 1.195 1 98.75 85 ALA A CA 1
ATOM 602 C C . ALA A 1 85 ? 3.879 -11.148 0.082 1 98.75 85 ALA A C 1
ATOM 604 O O . ALA A 1 85 ? 3.859 -12.367 0.29 1 98.75 85 ALA A O 1
ATOM 605 N N . THR A 1 86 ? 3.525 -10.609 -1.078 1 98.56 86 THR A N 1
ATOM 606 C CA . THR A 1 86 ? 3.195 -11.453 -2.225 1 98.56 86 THR A CA 1
ATOM 607 C C . THR A 1 86 ? 4.379 -12.344 -2.602 1 98.56 86 THR A C 1
ATOM 609 O O . THR A 1 86 ? 4.219 -13.547 -2.797 1 98.56 86 THR A O 1
ATOM 612 N N . ALA A 1 87 ? 5.559 -11.742 -2.676 1 98.62 87 ALA A N 1
ATOM 613 C CA . ALA A 1 87 ? 6.762 -12.516 -2.975 1 98.62 87 ALA A CA 1
ATOM 614 C C . ALA A 1 87 ? 7.008 -13.586 -1.913 1 98.62 87 ALA A C 1
ATOM 616 O O . ALA A 1 87 ? 7.324 -14.727 -2.238 1 98.62 87 ALA A O 1
ATOM 617 N N . ALA A 1 88 ? 6.816 -13.211 -0.655 1 98 88 ALA A N 1
ATOM 618 C CA . ALA A 1 88 ? 7.047 -14.117 0.468 1 98 88 ALA A CA 1
ATOM 619 C C . ALA A 1 88 ? 6.117 -15.32 0.401 1 98 88 ALA A C 1
ATOM 621 O O . ALA A 1 88 ? 6.566 -16.469 0.5 1 98 88 ALA A O 1
ATOM 622 N N . LEU A 1 89 ? 4.855 -15.078 0.143 1 96.06 89 LEU A N 1
ATOM 623 C CA . LEU A 1 89 ? 3.848 -16.141 0.203 1 96.06 89 LEU A CA 1
ATOM 624 C C . LEU A 1 89 ? 3.898 -17 -1.047 1 96.06 89 LEU A C 1
ATOM 626 O O . LEU A 1 89 ? 3.352 -18.109 -1.06 1 96.06 89 LEU A O 1
ATOM 630 N N . ASP A 1 90 ? 4.609 -16.547 -2.094 1 96.75 90 ASP A N 1
ATOM 631 C CA . ASP A 1 90 ? 4.797 -17.344 -3.309 1 96.75 90 ASP A CA 1
ATOM 632 C C . ASP A 1 90 ? 6.191 -17.953 -3.352 1 96.75 90 ASP A C 1
ATOM 634 O O . ASP A 1 90 ? 6.605 -18.5 -4.383 1 96.75 90 ASP A O 1
ATOM 638 N N . SER A 1 91 ? 6.965 -17.859 -2.283 1 97 91 SER A N 1
ATOM 639 C CA . SER A 1 91 ? 8.289 -18.453 -2.178 1 97 91 SER A CA 1
ATOM 640 C C . SER A 1 91 ? 9.25 -17.859 -3.201 1 97 91 SER A C 1
ATOM 642 O O . SER A 1 91 ? 9.977 -18.594 -3.879 1 97 91 SER A O 1
ATOM 644 N N . VAL A 1 92 ? 9.164 -16.547 -3.406 1 98.19 92 VAL A N 1
ATOM 645 C CA . VAL A 1 92 ? 10.047 -15.82 -4.305 1 98.19 92 VAL A CA 1
ATOM 646 C C . VAL A 1 92 ? 11.109 -15.078 -3.496 1 98.19 92 VAL A C 1
ATOM 648 O O . VAL A 1 92 ? 10.781 -14.305 -2.59 1 98.19 92 VAL A O 1
ATOM 651 N N . PRO A 1 93 ? 12.391 -15.352 -3.697 1 98.44 93 PRO A N 1
ATOM 652 C CA . PRO A 1 93 ? 13.422 -14.617 -2.955 1 98.44 93 PRO A CA 1
ATOM 653 C C . PRO A 1 93 ? 13.461 -13.133 -3.305 1 98.44 93 PRO A C 1
ATOM 655 O O . PRO A 1 93 ? 13.672 -12.773 -4.465 1 98.44 93 PRO A O 1
ATOM 658 N N . LEU A 1 94 ? 13.211 -12.289 -2.387 1 98.88 94 LEU A N 1
ATOM 659 C CA . LEU A 1 94 ? 13.18 -10.844 -2.527 1 98.88 94 LEU A CA 1
ATOM 660 C C . LEU A 1 94 ? 13.875 -10.164 -1.347 1 98.88 94 LEU A C 1
ATOM 662 O O . LEU A 1 94 ? 13.539 -10.438 -0.191 1 98.88 94 LEU A O 1
ATOM 666 N N . ILE A 1 95 ? 14.898 -9.312 -1.604 1 98.94 95 ILE A N 1
ATOM 667 C CA . ILE A 1 95 ? 15.609 -8.555 -0.581 1 98.94 95 ILE A CA 1
ATOM 668 C C . ILE A 1 95 ? 15.055 -7.133 -0.517 1 98.94 95 ILE A C 1
ATOM 670 O O . ILE A 1 95 ? 15.297 -6.324 -1.418 1 98.94 95 ILE A O 1
ATOM 674 N N . ALA A 1 96 ? 14.344 -6.84 0.518 1 98.94 96 ALA A N 1
ATOM 675 C CA . ALA A 1 96 ? 13.891 -5.473 0.753 1 98.94 96 ALA A CA 1
ATOM 676 C C . ALA A 1 96 ? 14.898 -4.695 1.595 1 98.94 96 ALA A C 1
ATOM 678 O O . ALA A 1 96 ? 15.164 -5.051 2.746 1 98.94 96 ALA A O 1
ATOM 679 N N . ILE A 1 97 ? 15.492 -3.699 1.018 1 98.94 97 ILE A N 1
ATOM 680 C CA . ILE A 1 97 ? 16.359 -2.771 1.733 1 98.94 97 ILE A CA 1
ATOM 681 C C . ILE A 1 97 ? 15.594 -1.481 2.033 1 98.94 97 ILE A C 1
ATOM 683 O O . ILE A 1 97 ? 15.164 -0.783 1.114 1 98.94 97 ILE A O 1
ATOM 687 N N . ALA A 1 98 ? 15.445 -1.177 3.301 1 98.75 98 ALA A N 1
ATOM 688 C CA . ALA A 1 98 ? 14.672 0.002 3.674 1 98.75 98 ALA A CA 1
ATOM 689 C C . ALA A 1 98 ? 15.523 0.996 4.457 1 98.75 98 ALA A C 1
ATOM 691 O O . ALA A 1 98 ? 16.297 0.604 5.34 1 98.75 98 ALA A O 1
ATOM 692 N N . GLY A 1 99 ? 15.438 2.291 4.051 1 98.56 99 GLY A N 1
ATOM 693 C CA . GLY A 1 99 ? 15.945 3.336 4.922 1 98.56 99 GLY A CA 1
ATOM 694 C C . GLY A 1 99 ? 15.094 3.551 6.16 1 98.56 99 GLY A C 1
ATOM 695 O O . GLY A 1 99 ? 13.883 3.355 6.125 1 98.56 99 GLY A O 1
ATOM 696 N N . ASP A 1 100 ? 15.734 3.969 7.25 1 98.19 100 ASP A N 1
ATOM 697 C CA . ASP A 1 100 ? 15.039 4.258 8.5 1 98.19 100 ASP A CA 1
ATOM 698 C C . ASP A 1 100 ? 15.492 5.59 9.086 1 98.19 100 ASP A C 1
ATOM 700 O O . ASP A 1 100 ? 16.359 6.258 8.523 1 98.19 100 ASP A O 1
ATOM 704 N N . ILE A 1 101 ? 14.875 6.07 10.109 1 97.69 101 ILE A N 1
ATOM 705 C CA . ILE A 1 101 ? 15.242 7.301 10.805 1 97.69 101 ILE A CA 1
ATOM 706 C C . ILE A 1 101 ? 16.672 7.191 11.328 1 97.69 101 ILE A C 1
ATOM 708 O O . ILE A 1 101 ? 17.219 6.094 11.438 1 97.69 101 ILE A O 1
ATOM 712 N N . PRO A 1 102 ? 17.25 8.359 11.641 1 97.81 102 PRO A N 1
ATOM 713 C CA . PRO A 1 102 ? 18.594 8.281 12.195 1 97.81 102 PRO A CA 1
ATOM 714 C C . PRO A 1 102 ? 18.672 7.41 13.453 1 97.81 102 PRO A C 1
ATOM 716 O O . PRO A 1 102 ? 17.766 7.461 14.297 1 97.81 102 PRO A O 1
ATOM 719 N N . SER A 1 103 ? 19.766 6.652 13.633 1 97.12 103 SER A N 1
ATOM 720 C CA . SER A 1 103 ? 19.922 5.637 14.664 1 97.12 103 SER A CA 1
ATOM 721 C C . SER A 1 103 ? 19.938 6.262 16.062 1 97.12 103 SER A C 1
ATOM 723 O O . SER A 1 103 ? 19.781 5.562 17.062 1 97.12 103 SER A O 1
ATOM 725 N N . TYR A 1 104 ? 20.078 7.555 16.156 1 96.25 104 TYR A N 1
ATOM 726 C CA . TYR A 1 104 ? 20.25 8.195 17.453 1 96.25 104 TYR A CA 1
ATOM 727 C C . TYR A 1 104 ? 19.062 9.102 17.781 1 96.25 104 TYR A C 1
ATOM 729 O O . TYR A 1 104 ? 19.125 9.93 18.688 1 96.25 104 TYR A O 1
ATOM 737 N N . TYR A 1 105 ? 17.938 9 17.031 1 96.62 105 TYR A N 1
ATOM 738 C CA . TYR A 1 105 ? 16.781 9.867 17.281 1 96.62 105 TYR A CA 1
ATOM 739 C C . TYR A 1 105 ? 15.547 9.047 17.609 1 96.62 105 TYR A C 1
ATOM 741 O O . TYR A 1 105 ? 14.422 9.539 17.531 1 96.62 105 TYR A O 1
ATOM 749 N N . HIS A 1 106 ? 15.703 7.785 18.062 1 94.88 106 HIS A N 1
ATOM 750 C CA . HIS A 1 106 ? 14.562 6.922 18.359 1 94.88 106 HIS A CA 1
ATOM 751 C C . HIS A 1 106 ? 13.688 7.523 19.453 1 94.88 106 HIS A C 1
ATOM 753 O O . HIS A 1 106 ? 14.188 7.926 20.5 1 94.88 106 HIS A O 1
ATOM 759 N N . GLY A 1 107 ? 12.391 7.637 19.172 1 94.81 107 GLY A N 1
ATOM 760 C CA . GLY A 1 107 ? 11.414 8 20.188 1 94.81 107 GLY A CA 1
ATOM 761 C C . GLY A 1 107 ? 11.234 9.5 20.328 1 94.81 107 GLY A C 1
ATOM 762 O O . GLY A 1 107 ? 10.383 9.961 21.094 1 94.81 107 GLY A O 1
ATOM 763 N N . ARG A 1 108 ? 11.922 10.281 19.5 1 95.81 108 ARG A N 1
ATOM 764 C CA . ARG A 1 108 ? 11.859 11.734 19.609 1 95.81 108 ARG A CA 1
ATOM 765 C C . ARG A 1 108 ? 10.891 12.32 18.594 1 95.81 108 ARG A C 1
ATOM 767 O O . ARG A 1 108 ? 10.695 13.539 18.547 1 95.81 108 ARG A O 1
ATOM 774 N N . HIS A 1 109 ? 10.32 11.445 17.766 1 95.81 109 HIS A N 1
ATOM 775 C CA . HIS A 1 109 ? 9.477 11.844 16.641 1 95.81 109 HIS A CA 1
ATOM 776 C C . HIS A 1 109 ? 10.305 12.453 15.516 1 95.81 109 HIS A C 1
ATOM 778 O O . HIS A 1 109 ? 9.984 13.539 15.023 1 95.81 109 HIS A O 1
ATOM 784 N N . PRO A 1 110 ? 11.438 11.719 15.172 1 97.06 110 PRO A N 1
ATOM 785 C CA . PRO A 1 110 ? 12.039 12.125 13.898 1 97.06 110 PRO A CA 1
ATOM 786 C C . PRO A 1 110 ? 11.086 11.953 12.719 1 97.06 110 PRO A C 1
ATOM 788 O O . PRO A 1 110 ? 10.078 11.25 12.82 1 97.06 110 PRO A O 1
ATOM 791 N N . HIS A 1 111 ? 11.406 12.664 11.68 1 96.56 111 HIS A N 1
ATOM 792 C CA . HIS A 1 111 ? 10.516 12.711 10.516 1 96.56 111 HIS A CA 1
ATOM 793 C C . HIS A 1 111 ? 10.148 11.312 10.047 1 96.56 111 HIS A C 1
ATOM 795 O O . HIS A 1 111 ? 11.031 10.516 9.703 1 96.56 111 HIS A O 1
ATOM 801 N N . GLN A 1 112 ? 8.852 10.898 10.109 1 97.06 112 GLN A N 1
ATOM 802 C CA . GLN A 1 112 ? 8.219 9.703 9.555 1 97.06 112 GLN A CA 1
ATOM 803 C C . GLN A 1 112 ? 8.523 8.477 10.406 1 97.06 112 GLN A C 1
ATOM 805 O O . GLN A 1 112 ? 8.438 7.34 9.93 1 97.06 112 GLN A O 1
ATOM 810 N N . GLU A 1 113 ? 8.906 8.57 11.688 1 97.56 113 GLU A N 1
ATOM 811 C CA . GLU A 1 113 ? 9.109 7.453 12.609 1 97.56 113 GLU A CA 1
ATOM 812 C C . GLU A 1 113 ? 7.801 6.73 12.891 1 97.56 113 GLU A C 1
ATOM 814 O O . GLU A 1 113 ? 6.766 7.367 13.109 1 97.56 113 GLU A O 1
ATOM 819 N N . VAL A 1 114 ? 7.801 5.453 12.82 1 96.94 114 VAL A N 1
ATOM 820 C CA . VAL A 1 114 ? 6.719 4.637 13.367 1 96.94 114 VAL A CA 1
ATOM 821 C C . VAL A 1 114 ? 6.984 4.352 14.844 1 96.94 114 VAL A C 1
ATOM 823 O O . VAL A 1 114 ? 7.906 3.609 15.188 1 96.94 114 VAL A O 1
ATOM 826 N N . ASN A 1 115 ? 6.117 4.969 15.766 1 95.81 115 ASN A N 1
ATOM 827 C CA . ASN A 1 115 ? 6.523 4.852 17.156 1 95.81 115 ASN A CA 1
ATOM 828 C C . ASN A 1 115 ? 5.32 4.883 18.094 1 95.81 115 ASN A C 1
ATOM 830 O O . ASN A 1 115 ? 5.422 5.34 19.234 1 95.81 115 ASN A O 1
ATOM 834 N N . LEU A 1 116 ? 4.172 4.438 17.656 1 93.62 116 LEU A N 1
ATOM 835 C CA . LEU A 1 116 ? 2.973 4.523 18.484 1 93.62 116 LEU A CA 1
ATOM 836 C C . LEU A 1 116 ? 3.15 3.748 19.781 1 93.62 116 LEU A C 1
ATOM 838 O O . LEU A 1 116 ? 2.83 4.254 20.859 1 93.62 116 LEU A O 1
ATOM 842 N N . HIS A 1 117 ? 3.701 2.508 19.688 1 94.25 117 HIS A N 1
ATOM 843 C CA . HIS A 1 117 ? 3.824 1.67 20.875 1 94.25 117 HIS A CA 1
ATOM 844 C C . HIS A 1 117 ? 5.289 1.457 21.25 1 94.25 117 HIS A C 1
ATOM 846 O O . HIS A 1 117 ? 5.598 1.129 22.391 1 94.25 117 HIS A O 1
ATOM 852 N N . ASN A 1 118 ? 6.133 1.531 20.266 1 94.75 118 ASN A N 1
ATOM 853 C CA . ASN A 1 118 ? 7.578 1.369 20.406 1 94.75 118 ASN A CA 1
ATOM 854 C C . ASN A 1 118 ? 8.344 2.377 19.547 1 94.75 118 ASN A C 1
ATOM 856 O O . ASN A 1 118 ? 7.816 2.883 18.562 1 94.75 118 ASN A O 1
ATOM 860 N N . ASP A 1 119 ? 9.539 2.674 19.938 1 95.44 119 ASP A N 1
ATOM 861 C CA . ASP A 1 119 ? 10.367 3.596 19.156 1 95.44 119 ASP A CA 1
ATOM 862 C C . ASP A 1 119 ? 10.93 2.92 17.922 1 95.44 119 ASP A C 1
ATOM 864 O O . ASP A 1 119 ? 11.406 1.784 17.984 1 95.44 119 ASP A O 1
ATOM 868 N N . ALA A 1 120 ? 10.891 3.629 16.781 1 95.69 120 ALA A N 1
ATOM 869 C CA . ALA A 1 120 ? 11.453 3.111 15.539 1 95.69 120 ALA A CA 1
ATOM 870 C C . ALA A 1 120 ? 10.945 1.702 15.25 1 95.69 120 ALA A C 1
ATOM 872 O O . ALA A 1 120 ? 11.742 0.783 15.039 1 95.69 120 ALA A O 1
ATOM 873 N N . ASP A 1 121 ? 9.602 1.516 15.133 1 95.62 121 ASP A N 1
ATOM 874 C CA . ASP A 1 121 ? 8.945 0.212 15.133 1 95.62 121 ASP A CA 1
ATOM 875 C C . ASP A 1 121 ? 8.555 -0.212 13.719 1 95.62 121 ASP A C 1
ATOM 877 O O . ASP A 1 121 ? 7.695 -1.075 13.539 1 95.62 121 ASP A O 1
ATOM 881 N N . GLN A 1 122 ? 9.18 0.345 12.641 1 97.62 122 GLN A N 1
ATOM 882 C CA . GLN A 1 122 ? 8.703 0.05 11.297 1 97.62 122 GLN A CA 1
ATOM 883 C C . GLN A 1 122 ? 9.023 -1.391 10.906 1 97.62 122 GLN A C 1
ATOM 885 O O . GLN A 1 122 ? 8.281 -2.004 10.133 1 97.62 122 GLN A O 1
ATOM 890 N N . THR A 1 123 ? 10.07 -2.068 11.492 1 98.12 123 THR A N 1
ATOM 891 C CA . THR A 1 123 ? 10.422 -3.445 11.164 1 98.12 123 THR A CA 1
ATOM 892 C C . THR A 1 123 ? 9.32 -4.406 11.594 1 98.12 123 THR A C 1
ATOM 894 O O . THR A 1 123 ? 9.109 -5.445 10.969 1 98.12 123 THR A O 1
ATOM 897 N N . ALA A 1 124 ? 8.57 -4.074 12.664 1 98.12 124 ALA A N 1
ATOM 898 C CA . ALA A 1 124 ? 7.508 -4.926 13.203 1 98.12 124 ALA A CA 1
ATOM 899 C C . ALA A 1 124 ? 6.398 -5.129 12.172 1 98.12 124 ALA A C 1
ATOM 901 O O . ALA A 1 124 ? 5.73 -6.164 12.172 1 98.12 124 ALA A O 1
ATOM 902 N N . ILE A 1 125 ? 6.242 -4.203 11.312 1 98.56 125 ILE A N 1
ATOM 903 C CA . ILE A 1 125 ? 5.203 -4.266 10.297 1 98.56 125 ILE A CA 1
ATOM 904 C C . ILE A 1 125 ? 5.492 -5.41 9.328 1 98.56 125 ILE A C 1
ATOM 906 O O . ILE A 1 125 ? 4.57 -6.062 8.828 1 98.56 125 ILE A O 1
ATOM 910 N N . TYR A 1 126 ? 6.805 -5.742 9.086 1 98.62 126 TYR A N 1
ATOM 911 C CA . TYR A 1 126 ? 7.207 -6.723 8.086 1 98.62 126 TYR A CA 1
ATOM 912 C C . TYR A 1 126 ? 7.363 -8.102 8.703 1 98.62 126 TYR A C 1
ATOM 914 O O . TYR A 1 126 ? 7.332 -9.117 8 1 98.62 126 TYR A O 1
ATOM 922 N N . ARG A 1 127 ? 7.508 -8.227 9.984 1 98.06 127 ARG A N 1
ATOM 923 C CA . ARG A 1 127 ? 7.91 -9.453 10.664 1 98.06 127 ARG A CA 1
ATOM 924 C C . ARG A 1 127 ? 6.926 -10.578 10.383 1 98.06 127 ARG A C 1
ATOM 926 O O . ARG A 1 127 ? 7.32 -11.742 10.273 1 98.06 127 ARG A O 1
ATOM 933 N N . PRO A 1 128 ? 5.66 -10.297 10.18 1 97.88 128 PRO A N 1
ATOM 934 C CA . PRO A 1 128 ? 4.707 -11.398 10.023 1 97.88 128 PRO A CA 1
ATOM 935 C C . PRO A 1 128 ? 4.855 -12.117 8.68 1 97.88 128 PRO A C 1
ATOM 937 O O . PRO A 1 128 ? 4.352 -13.234 8.516 1 97.88 128 PRO A O 1
ATOM 940 N N . PHE A 1 129 ? 5.586 -11.516 7.688 1 98.06 129 PHE A N 1
ATOM 941 C CA . PHE A 1 129 ? 5.5 -12.141 6.371 1 98.06 129 PHE A CA 1
ATOM 942 C C . PHE A 1 129 ? 6.883 -12.258 5.738 1 98.06 129 PHE A C 1
ATOM 944 O O . PHE A 1 129 ? 7.016 -12.734 4.609 1 98.06 129 PHE A O 1
ATOM 951 N N . VAL A 1 130 ? 7.949 -11.828 6.406 1 98.62 130 VAL A N 1
ATOM 952 C CA . VAL A 1 130 ? 9.297 -12.047 5.887 1 98.62 130 VAL A CA 1
ATOM 953 C C . VAL A 1 130 ? 9.969 -13.18 6.668 1 98.62 130 VAL A C 1
ATOM 955 O O . VAL A 1 130 ? 9.641 -13.414 7.832 1 98.62 130 VAL A O 1
ATOM 958 N N . LYS A 1 131 ? 10.914 -13.867 5.969 1 98.44 131 LYS A N 1
ATOM 959 C CA . LYS A 1 131 ? 11.641 -14.938 6.645 1 98.44 131 LYS A CA 1
ATOM 960 C C . LYS A 1 131 ? 12.414 -14.398 7.844 1 98.44 131 LYS A C 1
ATOM 962 O O . LYS A 1 131 ? 12.516 -15.07 8.875 1 98.44 131 LYS A O 1
ATOM 967 N N . ARG A 1 132 ? 12.961 -13.219 7.668 1 98.31 132 ARG A N 1
ATOM 968 C CA . ARG A 1 132 ? 13.688 -12.531 8.734 1 98.31 132 ARG A CA 1
ATOM 969 C C . ARG A 1 132 ? 13.805 -11.039 8.445 1 98.31 132 ARG A C 1
ATOM 971 O O . ARG A 1 132 ? 13.852 -10.625 7.285 1 98.31 132 ARG A O 1
ATOM 978 N N . ALA A 1 133 ? 13.75 -10.258 9.477 1 98.5 133 ALA A N 1
ATOM 979 C CA . ALA A 1 133 ? 14.008 -8.82 9.422 1 98.5 133 ALA A CA 1
ATOM 980 C C . ALA A 1 133 ? 15.266 -8.461 10.203 1 98.5 133 ALA A C 1
ATOM 982 O O . ALA A 1 133 ? 15.344 -8.695 11.406 1 98.5 133 ALA A O 1
ATOM 983 N N . TRP A 1 134 ? 16.312 -7.934 9.539 1 98.19 134 TRP A N 1
ATOM 984 C CA . TRP A 1 134 ? 17.5 -7.41 10.203 1 98.19 134 TRP A CA 1
ATOM 985 C C . TRP A 1 134 ? 17.391 -5.902 10.414 1 98.19 134 TRP A C 1
ATOM 987 O O . TRP A 1 134 ? 17.078 -5.16 9.477 1 98.19 134 TRP A O 1
ATOM 997 N N . HIS A 1 135 ? 17.5 -5.461 11.531 1 97.25 135 HIS A N 1
ATOM 998 C CA . HIS A 1 135 ? 17.625 -4.047 11.875 1 97.25 135 HIS A CA 1
ATOM 999 C C . HIS A 1 135 ? 19.062 -3.676 12.195 1 97.25 135 HIS A C 1
ATOM 1001 O O . HIS A 1 135 ? 19.594 -4.059 13.242 1 97.25 135 HIS A O 1
ATOM 1007 N N . VAL A 1 136 ? 19.75 -2.934 11.359 1 97.69 136 VAL A N 1
ATOM 1008 C CA . VAL A 1 136 ? 21.156 -2.609 11.531 1 97.69 136 VAL A CA 1
ATOM 1009 C C . VAL A 1 136 ? 21.328 -1.567 12.641 1 97.69 136 VAL A C 1
ATOM 1011 O O . VAL A 1 136 ? 20.734 -0.483 12.57 1 97.69 136 VAL A O 1
ATOM 1014 N N . GLN A 1 137 ? 22.125 -1.864 13.609 1 96.19 137 GLN A N 1
ATOM 1015 C CA . GLN A 1 137 ? 22.359 -0.953 14.727 1 96.19 137 GLN A CA 1
ATOM 1016 C C . GLN A 1 137 ? 23.75 -0.336 14.648 1 96.19 137 GLN A C 1
ATOM 1018 O O . GLN A 1 137 ? 23.969 0.781 15.117 1 96.19 137 GLN A O 1
ATOM 1023 N N . ARG A 1 138 ? 24.797 -1.078 14.195 1 96.25 138 ARG A N 1
ATOM 1024 C CA . ARG A 1 138 ? 26.172 -0.646 13.984 1 96.25 138 ARG A CA 1
ATOM 1025 C C . ARG A 1 138 ? 26.578 -0.799 12.523 1 96.25 138 ARG A C 1
ATOM 1027 O O . ARG A 1 138 ? 26.25 -1.801 11.891 1 96.25 138 ARG A O 1
ATOM 1034 N N . VAL A 1 139 ? 27.172 0.222 11.969 1 96.38 139 VAL A N 1
ATOM 1035 C CA . VAL A 1 139 ? 27.562 0.228 10.562 1 96.38 139 VAL A CA 1
ATOM 1036 C C . VAL A 1 139 ? 28.391 -1.009 10.25 1 96.38 139 VAL A C 1
ATOM 1038 O O . VAL A 1 139 ? 28.312 -1.562 9.148 1 96.38 139 VAL A O 1
ATOM 1041 N N . GLU A 1 140 ? 29.156 -1.556 11.203 1 95.25 140 GLU A N 1
ATOM 1042 C CA . GLU A 1 140 ? 30.047 -2.697 11.023 1 95.25 140 GLU A CA 1
ATOM 1043 C C . GLU A 1 140 ? 29.266 -3.971 10.727 1 95.25 140 GLU A C 1
ATOM 1045 O O . GLU A 1 140 ? 29.812 -4.926 10.172 1 95.25 140 GLU A O 1
ATOM 1050 N N . ASP A 1 141 ? 27.969 -3.996 11.047 1 96.38 141 ASP A N 1
ATOM 1051 C CA . ASP A 1 141 ? 27.156 -5.199 10.883 1 96.38 141 ASP A CA 1
ATOM 1052 C C . ASP A 1 141 ? 26.484 -5.238 9.508 1 96.38 141 ASP A C 1
ATOM 1054 O O . ASP A 1 141 ? 26.016 -6.285 9.078 1 96.38 141 ASP A O 1
ATOM 1058 N N . LEU A 1 142 ? 26.469 -4.137 8.805 1 96.88 142 LEU A N 1
ATOM 1059 C CA . LEU A 1 142 ? 25.703 -4.008 7.566 1 96.88 142 LEU A CA 1
ATOM 1060 C C . LEU A 1 142 ? 26.172 -5.031 6.535 1 96.88 142 LEU A C 1
ATOM 1062 O O . LEU A 1 142 ? 25.344 -5.727 5.93 1 96.88 142 LEU A O 1
ATOM 1066 N N . PRO A 1 143 ? 27.547 -5.227 6.309 1 96 143 PRO A N 1
ATOM 1067 C CA . PRO A 1 143 ? 27.969 -6.207 5.309 1 96 143 PRO A CA 1
ATOM 1068 C C . PRO A 1 143 ? 27.562 -7.633 5.668 1 96 143 PRO A C 1
ATOM 1070 O O . PRO A 1 143 ? 27.094 -8.383 4.805 1 96 143 PRO A O 1
ATOM 1073 N N . ARG A 1 144 ? 27.688 -8 6.887 1 95.88 144 ARG A N 1
ATOM 1074 C CA . ARG A 1 144 ? 27.328 -9.344 7.332 1 95.88 144 ARG A CA 1
ATOM 1075 C C . ARG A 1 144 ? 25.812 -9.555 7.238 1 95.88 144 ARG A C 1
ATOM 1077 O O . ARG A 1 144 ? 25.359 -10.617 6.801 1 95.88 144 ARG A O 1
ATOM 1084 N N . PHE A 1 145 ? 25.031 -8.578 7.699 1 97.69 145 PHE A N 1
ATOM 1085 C CA . PHE A 1 145 ? 23.578 -8.68 7.605 1 97.69 145 PHE A CA 1
ATOM 1086 C C . PHE A 1 145 ? 23.141 -8.812 6.148 1 97.69 145 PHE A C 1
ATOM 1088 O O . PHE A 1 145 ? 22.188 -9.539 5.848 1 97.69 145 PHE A O 1
ATOM 1095 N N . THR A 1 146 ? 23.844 -8.125 5.277 1 97.75 146 THR A N 1
ATOM 1096 C CA . THR A 1 146 ? 23.516 -8.211 3.855 1 97.75 146 THR A CA 1
ATOM 1097 C C . THR A 1 146 ? 23.75 -9.633 3.336 1 97.75 146 THR A C 1
ATOM 1099 O O . THR A 1 146 ? 22.891 -10.195 2.65 1 97.75 146 THR A O 1
ATOM 1102 N N . GLU A 1 147 ? 24.938 -10.156 3.654 1 97.19 147 GLU A N 1
ATOM 1103 C CA . GLU A 1 147 ? 25.234 -11.531 3.252 1 97.19 147 GLU A CA 1
ATOM 1104 C C . GLU A 1 147 ? 24.188 -12.5 3.785 1 97.19 147 GLU A C 1
ATOM 1106 O O . GLU A 1 147 ? 23.703 -13.359 3.049 1 97.19 147 GLU A O 1
ATOM 1111 N N . ARG A 1 148 ? 23.812 -12.375 5.012 1 97.25 148 ARG A N 1
ATOM 1112 C CA . ARG A 1 148 ? 22.828 -13.258 5.633 1 97.25 148 ARG A CA 1
ATOM 1113 C C . ARG A 1 148 ? 21.453 -13.086 5 1 97.25 148 ARG A C 1
ATOM 1115 O O . ARG A 1 148 ? 20.719 -14.062 4.84 1 97.25 148 ARG A O 1
ATOM 1122 N N . ALA A 1 149 ? 21.125 -11.859 4.684 1 98.25 149 ALA A N 1
ATOM 1123 C CA . ALA A 1 149 ? 19.828 -11.586 4.043 1 98.25 149 ALA A CA 1
ATOM 1124 C C . ALA A 1 149 ? 19.734 -12.312 2.705 1 98.25 149 ALA A C 1
ATOM 1126 O O . ALA A 1 149 ? 18.719 -12.977 2.432 1 98.25 149 ALA A O 1
ATOM 1127 N N . PHE A 1 150 ? 20.766 -12.211 1.887 1 97.81 150 PHE A N 1
ATOM 1128 C CA . PHE A 1 150 ? 20.766 -12.867 0.583 1 97.81 150 PHE A CA 1
ATOM 1129 C C . PHE A 1 150 ? 20.719 -14.383 0.739 1 97.81 150 PHE A C 1
ATOM 1131 O O . PHE A 1 150 ? 19.922 -15.055 0.072 1 97.81 150 PHE A O 1
ATOM 1138 N N . THR A 1 151 ? 21.531 -14.906 1.655 1 96.94 151 THR A N 1
ATOM 1139 C CA . THR A 1 151 ? 21.578 -16.344 1.884 1 96.94 151 THR A CA 1
ATOM 1140 C C . THR A 1 151 ? 20.234 -16.859 2.393 1 96.94 151 THR A C 1
ATOM 1142 O O . THR A 1 151 ? 19.734 -17.875 1.919 1 96.94 151 THR A O 1
ATOM 1145 N N . THR A 1 152 ? 19.641 -16.125 3.322 1 97.5 152 THR A N 1
ATOM 1146 C CA . THR A 1 152 ? 18.375 -16.516 3.912 1 97.5 152 THR A CA 1
ATOM 1147 C C . THR A 1 152 ? 17.25 -16.484 2.869 1 97.5 152 THR A C 1
ATOM 1149 O O . THR A 1 152 ? 16.406 -17.375 2.83 1 97.5 152 THR A O 1
ATOM 1152 N N . ALA A 1 153 ? 17.266 -15.523 2.012 1 97.81 153 ALA A N 1
ATOM 1153 C CA . ALA A 1 153 ? 16.203 -15.352 1.015 1 97.81 153 ALA A CA 1
ATOM 1154 C C . ALA A 1 153 ? 16.172 -16.531 0.051 1 97.81 153 ALA A C 1
ATOM 1156 O O . ALA A 1 153 ? 15.094 -16.938 -0.399 1 97.81 153 ALA A O 1
ATOM 1157 N N . VAL A 1 154 ? 17.328 -17.172 -0.247 1 95.25 154 VAL A N 1
ATOM 1158 C CA . VAL A 1 154 ? 17.375 -18.188 -1.308 1 95.25 154 VAL A CA 1
ATOM 1159 C C . VAL A 1 154 ? 17.422 -19.578 -0.697 1 95.25 154 VAL A C 1
ATOM 1161 O O . VAL A 1 154 ? 17.234 -20.578 -1.398 1 95.25 154 VAL A O 1
ATOM 1164 N N . SER A 1 155 ? 17.656 -19.703 0.657 1 94.25 155 SER A N 1
ATOM 1165 C CA . SER A 1 155 ? 17.859 -21 1.294 1 94.25 155 SER A CA 1
ATOM 1166 C C . SER A 1 155 ? 16.531 -21.609 1.737 1 94.25 155 SER A C 1
ATOM 1168 O O . SER A 1 155 ? 15.609 -20.891 2.135 1 94.25 155 SER A O 1
ATOM 1170 N N . GLY A 1 156 ? 16.484 -23 1.717 1 94.06 156 GLY A N 1
ATOM 1171 C CA . GLY A 1 156 ? 15.219 -23.641 2.029 1 94.06 156 GLY A CA 1
ATOM 1172 C C . GLY A 1 156 ? 14.086 -23.234 1.108 1 94.06 156 GLY A C 1
ATOM 1173 O O . GLY A 1 156 ? 14.25 -23.203 -0.112 1 94.06 156 GLY A O 1
ATOM 1174 N N . ARG A 1 157 ? 13 -23.062 1.71 1 95.25 157 ARG A N 1
ATOM 1175 C CA . ARG A 1 157 ? 11.953 -22.406 0.942 1 95.25 157 ARG A CA 1
ATOM 1176 C C . ARG A 1 157 ? 12.289 -20.938 0.707 1 95.25 157 ARG A C 1
ATOM 1178 O O . ARG A 1 157 ? 12.383 -20.156 1.655 1 95.25 157 ARG A O 1
ATOM 1185 N N . PRO A 1 158 ? 12.57 -20.594 -0.514 1 96.38 158 PRO A N 1
ATOM 1186 C CA . PRO A 1 158 ? 12.891 -19.172 -0.749 1 96.38 158 PRO A CA 1
ATOM 1187 C C . PRO A 1 158 ? 11.789 -18.234 -0.286 1 96.38 158 PRO A C 1
ATOM 1189 O O . PRO A 1 158 ? 10.633 -18.656 -0.129 1 96.38 158 PRO A O 1
ATOM 1192 N N . GLY A 1 159 ? 12.141 -16.984 -0.008 1 98.06 159 GLY A N 1
ATOM 1193 C CA . GLY A 1 159 ? 11.172 -16 0.444 1 98.06 159 GLY A CA 1
ATOM 1194 C C . GLY A 1 159 ? 11.75 -14.609 0.563 1 98.06 159 GLY A C 1
ATOM 1195 O O . GLY A 1 159 ? 12.867 -14.352 0.095 1 98.06 159 GLY A O 1
ATOM 1196 N N . ALA A 1 160 ? 10.977 -13.711 1.084 1 98.81 160 ALA A N 1
ATOM 1197 C CA . ALA A 1 160 ? 11.383 -12.32 1.222 1 98.81 160 ALA A CA 1
ATOM 1198 C C . ALA A 1 160 ? 12.062 -12.07 2.564 1 98.81 160 ALA A C 1
ATOM 1200 O O . ALA A 1 160 ? 11.797 -12.781 3.541 1 98.81 160 ALA A O 1
ATOM 1201 N N . VAL A 1 161 ? 12.984 -11.125 2.617 1 98.88 161 VAL A N 1
ATOM 1202 C CA . VAL A 1 161 ? 13.648 -10.68 3.838 1 98.88 161 VAL A CA 1
ATOM 1203 C C . VAL A 1 161 ? 13.688 -9.156 3.879 1 98.88 161 VAL A C 1
ATOM 1205 O O . VAL A 1 161 ? 13.461 -8.492 2.863 1 98.88 161 VAL A O 1
ATOM 1208 N N . LEU A 1 162 ? 13.891 -8.609 5.074 1 98.88 162 LEU A N 1
ATOM 1209 C CA . LEU A 1 162 ? 14.031 -7.168 5.254 1 98.88 162 LEU A CA 1
ATOM 1210 C C . LEU A 1 162 ? 15.398 -6.82 5.832 1 98.88 162 LEU A C 1
ATOM 1212 O O . LEU A 1 162 ? 15.844 -7.434 6.805 1 98.88 162 LEU A O 1
ATOM 1216 N N . LEU A 1 163 ? 16.109 -5.969 5.188 1 98.81 163 LEU A N 1
ATOM 1217 C CA . LEU A 1 163 ? 17.297 -5.285 5.711 1 98.81 163 LEU A CA 1
ATOM 1218 C C . LEU A 1 163 ? 16.984 -3.816 5.992 1 98.81 163 LEU A C 1
ATOM 1220 O O . LEU A 1 163 ? 17 -2.99 5.074 1 98.81 163 LEU A O 1
ATOM 1224 N N . ASP A 1 164 ? 16.719 -3.51 7.246 1 98.75 164 ASP A N 1
ATOM 1225 C CA . ASP A 1 164 ? 16.359 -2.164 7.684 1 98.75 164 ASP A CA 1
ATOM 1226 C C . ASP A 1 164 ? 17.594 -1.394 8.148 1 98.75 164 ASP A C 1
ATOM 1228 O O . ASP A 1 164 ? 18.25 -1.798 9.109 1 98.75 164 ASP A O 1
ATOM 1232 N N . VAL A 1 165 ? 17.859 -0.256 7.492 1 98.75 165 VAL A N 1
ATOM 1233 C CA . VAL A 1 165 ? 19.125 0.438 7.719 1 98.75 165 VAL A CA 1
ATOM 1234 C C . VAL A 1 165 ? 18.859 1.897 8.078 1 98.75 165 VAL A C 1
ATOM 1236 O O . VAL A 1 165 ? 18.422 2.68 7.234 1 98.75 165 VAL A O 1
ATOM 1239 N N . PRO A 1 166 ? 19.141 2.355 9.336 1 98.38 166 PRO A N 1
ATOM 1240 C CA . PRO A 1 166 ? 19.062 3.787 9.633 1 98.38 166 PRO A CA 1
ATOM 1241 C C . PRO A 1 166 ? 19.859 4.637 8.648 1 98.38 166 PRO A C 1
ATOM 1243 O O . PRO A 1 166 ? 20.984 4.262 8.266 1 98.38 166 PRO A O 1
ATOM 1246 N N . MET A 1 167 ? 19.344 5.75 8.266 1 98.19 167 MET A N 1
ATOM 1247 C CA . MET A 1 167 ? 19.875 6.523 7.148 1 98.19 167 MET A CA 1
ATOM 1248 C C . MET A 1 167 ? 21.297 6.992 7.438 1 98.19 167 MET A C 1
ATOM 1250 O O . MET A 1 167 ? 22.109 7.109 6.523 1 98.19 167 MET A O 1
ATOM 1254 N N . ASP A 1 168 ? 21.625 7.289 8.68 1 98.25 168 ASP A N 1
ATOM 1255 C CA . ASP A 1 168 ? 22.953 7.781 9.016 1 98.25 168 ASP A CA 1
ATOM 1256 C C . ASP A 1 168 ? 24 6.695 8.805 1 98.25 168 ASP A C 1
ATOM 1258 O O . ASP A 1 168 ? 25.172 6.996 8.539 1 98.25 168 ASP A O 1
ATOM 1262 N N . LEU A 1 169 ? 23.594 5.445 8.898 1 98.06 169 LEU A N 1
ATOM 1263 C CA . LEU A 1 169 ? 24.547 4.352 8.719 1 98.06 169 LEU A CA 1
ATOM 1264 C C . LEU A 1 169 ? 25 4.25 7.266 1 98.06 169 LEU A C 1
ATOM 1266 O O . LEU A 1 169 ? 26.141 3.893 6.988 1 98.06 169 LEU A O 1
ATOM 1270 N N . PHE A 1 170 ? 24.156 4.578 6.27 1 97.88 170 PHE A N 1
ATOM 1271 C CA . PHE A 1 170 ? 24.547 4.59 4.867 1 97.88 170 PHE A CA 1
ATOM 1272 C C . PHE A 1 170 ? 25.703 5.559 4.637 1 97.88 170 PHE A C 1
ATOM 1274 O O . PHE A 1 170 ? 26.531 5.348 3.746 1 97.88 170 PHE A O 1
ATOM 1281 N N . SER A 1 171 ? 25.766 6.656 5.488 1 97.06 171 SER A N 1
ATOM 1282 C CA . SER A 1 171 ? 26.719 7.746 5.25 1 97.06 171 SER A CA 1
ATOM 1283 C C . SER A 1 171 ? 27.953 7.609 6.129 1 97.06 171 SER A C 1
ATOM 1285 O O . SER A 1 171 ? 28.891 8.383 6 1 97.06 171 SER A O 1
ATOM 1287 N N . ARG A 1 172 ? 27.984 6.656 6.988 1 97.19 172 ARG A N 1
ATOM 1288 C CA . ARG A 1 172 ? 29.125 6.445 7.867 1 97.19 172 ARG A CA 1
ATOM 1289 C C . ARG A 1 172 ? 30.266 5.734 7.129 1 97.19 172 ARG A C 1
ATOM 1291 O O . ARG A 1 172 ? 30.016 5.023 6.152 1 97.19 172 ARG A O 1
ATOM 1298 N N . PRO A 1 173 ? 31.484 5.965 7.641 1 95.44 173 PRO A N 1
ATOM 1299 C CA . PRO A 1 173 ? 32.594 5.227 7.047 1 95.44 173 PRO A CA 1
ATOM 1300 C C . PRO A 1 173 ? 32.531 3.727 7.312 1 95.44 173 PRO A C 1
ATOM 1302 O O . PRO A 1 173 ? 32.125 3.309 8.398 1 95.44 173 PRO A O 1
ATOM 1305 N N . GLN A 1 174 ? 32.844 2.979 6.34 1 93.81 174 GLN A N 1
ATOM 1306 C CA . GLN A 1 174 ? 32.844 1.521 6.402 1 93.81 174 GLN A CA 1
ATOM 1307 C C . GLN A 1 174 ? 34.062 0.944 5.688 1 93.81 174 GLN A C 1
ATOM 1309 O O . GLN A 1 174 ? 34.344 1.327 4.555 1 93.81 174 GLN A O 1
ATOM 1314 N N . THR A 1 175 ? 34.844 0.16 6.473 1 86.88 175 THR A N 1
ATOM 1315 C CA . THR A 1 175 ? 35.969 -0.533 5.859 1 86.88 175 THR A CA 1
ATOM 1316 C C . THR A 1 175 ? 35.469 -1.675 4.969 1 86.88 175 THR A C 1
ATOM 1318 O O . THR A 1 175 ? 34.625 -2.467 5.379 1 86.88 175 THR A O 1
ATOM 1321 N N . ALA A 1 176 ? 36.062 -1.63 3.789 1 73.06 176 ALA A N 1
ATOM 1322 C CA . ALA A 1 176 ? 35.656 -2.66 2.838 1 73.06 176 ALA A CA 1
ATOM 1323 C C . ALA A 1 176 ? 36.062 -4.047 3.311 1 73.06 176 ALA A C 1
ATOM 1325 O O . ALA A 1 176 ? 37.281 -4.289 3.525 1 73.06 176 ALA A O 1
ATOM 1326 N N . GLU A 1 177 ? 35.125 -4.727 3.85 1 80.88 177 GLU A N 1
ATOM 1327 C CA . GLU A 1 177 ? 35.344 -6.148 4.113 1 80.88 177 GLU A CA 1
ATOM 1328 C C . GLU A 1 177 ? 34.531 -7.008 3.137 1 80.88 177 GLU A C 1
ATOM 1330 O O . GLU A 1 177 ? 33.469 -6.602 2.67 1 80.88 177 GLU A O 1
ATOM 1335 N N . SER A 1 178 ? 35.188 -8.109 2.748 1 84.38 178 SER A N 1
ATOM 1336 C CA . SER A 1 178 ? 34.531 -9 1.805 1 84.38 178 SER A CA 1
ATOM 1337 C C . SER A 1 178 ? 33.625 -10.008 2.529 1 84.38 178 SER A C 1
ATOM 1339 O O . SER A 1 178 ? 34.062 -10.648 3.488 1 84.38 178 SER A O 1
ATOM 1341 N N . TYR A 1 179 ? 32.406 -10.016 2.166 1 92.12 179 TYR A N 1
ATOM 1342 C CA . TYR A 1 179 ? 31.469 -11.023 2.613 1 92.12 179 TYR A CA 1
ATOM 1343 C C . TYR A 1 179 ? 30.891 -11.789 1.428 1 92.12 179 TYR A C 1
ATOM 1345 O O . TYR A 1 179 ? 29.75 -11.539 1.013 1 92.12 179 TYR A O 1
ATOM 1353 N N . PRO A 1 180 ? 31.656 -12.688 0.9 1 91.44 180 PRO A N 1
ATOM 1354 C CA . PRO A 1 180 ? 31.172 -13.43 -0.267 1 91.44 180 PRO A CA 1
ATOM 1355 C C . PRO A 1 180 ? 29.969 -14.32 0.055 1 91.44 180 PRO A C 1
ATOM 1357 O O . PRO A 1 180 ? 29.828 -14.766 1.194 1 91.44 180 PRO A O 1
ATOM 1360 N N . MET A 1 181 ? 29.156 -14.562 -0.957 1 90.38 181 MET A N 1
ATOM 1361 C CA . MET A 1 181 ? 28.109 -15.578 -0.817 1 90.38 181 MET A CA 1
ATOM 1362 C C . MET A 1 181 ? 28.719 -16.969 -0.613 1 90.38 181 MET A C 1
ATOM 1364 O O . MET A 1 181 ? 29.844 -17.219 -1.054 1 90.38 181 MET A O 1
ATOM 1368 N N . PRO A 1 182 ? 27.969 -17.734 0.124 1 85.12 182 PRO A N 1
ATOM 1369 C CA . PRO A 1 182 ? 28.484 -19.094 0.184 1 85.12 182 PRO A CA 1
ATOM 1370 C C . PRO A 1 182 ? 28.734 -19.703 -1.198 1 85.12 182 PRO A C 1
ATOM 1372 O O . PRO A 1 182 ? 27.938 -19.484 -2.119 1 85.12 182 PRO A O 1
ATOM 1375 N N . GLY A 1 183 ? 29.875 -20.25 -1.332 1 77 183 GLY A N 1
ATOM 1376 C CA . GLY A 1 183 ? 30.234 -20.828 -2.619 1 77 183 GLY A CA 1
ATOM 1377 C C . GLY A 1 183 ? 29.188 -21.766 -3.17 1 77 183 GLY A C 1
ATOM 1378 O O . GLY A 1 183 ? 28.672 -21.547 -4.27 1 77 183 GLY A O 1
ATOM 1379 N N . GLU A 1 184 ? 28.984 -22.844 -2.482 1 79.69 184 GLU A N 1
ATOM 1380 C CA . GLU A 1 184 ? 27.953 -23.797 -2.889 1 79.69 184 GLU A CA 1
ATOM 1381 C C . GLU A 1 184 ? 26.984 -24.094 -1.746 1 79.69 184 GLU A C 1
ATOM 1383 O O . GLU A 1 184 ? 27.406 -24.469 -0.649 1 79.69 184 GLU A O 1
ATOM 1388 N N . LEU A 1 185 ? 25.812 -23.625 -1.954 1 81.31 185 LEU A N 1
ATOM 1389 C CA . LEU A 1 185 ? 24.766 -24.031 -1.041 1 81.31 185 LEU A CA 1
ATOM 1390 C C . LEU A 1 185 ? 24 -25.234 -1.595 1 81.31 185 LEU A C 1
ATOM 1392 O O . LEU A 1 185 ? 23.297 -25.125 -2.6 1 81.31 185 LEU A O 1
ATOM 1396 N N . THR A 1 186 ? 24.266 -26.391 -0.92 1 85.56 186 THR A N 1
ATOM 1397 C CA . THR A 1 186 ? 23.609 -27.594 -1.41 1 85.56 186 THR A CA 1
ATOM 1398 C C . THR A 1 186 ? 22.172 -27.688 -0.876 1 85.56 186 THR A C 1
ATOM 1400 O O . THR A 1 186 ? 21.891 -27.188 0.215 1 85.56 186 THR A O 1
ATOM 1403 N N . ARG A 1 187 ? 21.375 -28.312 -1.651 1 90.31 187 ARG A N 1
ATOM 1404 C CA . ARG A 1 187 ? 20 -28.578 -1.262 1 90.31 187 ARG A CA 1
ATOM 1405 C C . ARG A 1 187 ? 19.828 -30.016 -0.787 1 90.31 187 ARG A C 1
ATOM 1407 O O . ARG A 1 187 ? 20.547 -30.906 -1.237 1 90.31 187 ARG A O 1
ATOM 1414 N N . PRO A 1 188 ? 18.891 -30.125 0.119 1 94.62 188 PRO A N 1
ATOM 1415 C CA . PRO A 1 188 ? 18.688 -31.5 0.622 1 94.62 188 PRO A CA 1
ATOM 1416 C C . PRO A 1 188 ? 18.188 -32.438 -0.452 1 94.62 188 PRO A C 1
ATOM 1418 O O . PRO A 1 188 ? 17.297 -32.094 -1.236 1 94.62 188 PRO A O 1
ATOM 1421 N N . ASP A 1 189 ? 18.812 -33.594 -0.482 1 96.5 189 ASP A N 1
ATOM 1422 C CA . ASP A 1 189 ? 18.406 -34.656 -1.406 1 96.5 189 ASP A CA 1
ATOM 1423 C C . ASP A 1 189 ? 17.594 -35.75 -0.693 1 96.5 189 ASP A C 1
ATOM 1425 O O . ASP A 1 189 ? 17.422 -35.688 0.526 1 96.5 189 ASP A O 1
ATOM 1429 N N . LEU A 1 190 ? 17.031 -36.625 -1.483 1 97.69 190 LEU A N 1
ATOM 1430 C CA . LEU A 1 190 ? 16.25 -37.75 -0.977 1 97.69 190 LEU A CA 1
ATOM 1431 C C . LEU A 1 190 ? 17.125 -38.969 -0.759 1 97.69 190 LEU A C 1
ATOM 1433 O O . LEU A 1 190 ? 17.875 -39.375 -1.654 1 97.69 190 LEU A O 1
ATOM 1437 N N . PRO A 1 191 ? 17.094 -39.562 0.476 1 97.38 191 PRO A N 1
ATOM 1438 C CA . PRO A 1 191 ? 17.859 -40.812 0.673 1 97.38 191 PRO A CA 1
ATOM 1439 C C . PRO A 1 191 ? 17.484 -41.906 -0.319 1 97.38 191 PRO A C 1
ATOM 1441 O O . PRO A 1 191 ? 16.312 -42.062 -0.645 1 97.38 191 PRO A O 1
ATOM 1444 N N . GLU A 1 192 ? 18.531 -42.688 -0.688 1 97.38 192 GLU A N 1
ATOM 1445 C CA . GLU A 1 192 ? 18.328 -43.719 -1.692 1 97.38 192 GLU A CA 1
ATOM 1446 C C . GLU A 1 192 ? 17.266 -44.719 -1.244 1 97.38 192 GLU A C 1
ATOM 1448 O O . GLU A 1 192 ? 16.422 -45.156 -2.037 1 97.38 192 GLU A O 1
ATOM 1453 N N . GLY A 1 193 ? 17.359 -45.125 -0.017 1 98.19 193 GLY A N 1
ATOM 1454 C CA . GLY A 1 193 ? 16.391 -46.094 0.501 1 98.19 193 GLY A CA 1
ATOM 1455 C C . GLY A 1 193 ? 14.961 -45.562 0.423 1 98.19 193 GLY A C 1
ATOM 1456 O O . GLY A 1 193 ? 14.031 -46.312 0.141 1 98.19 193 GLY A O 1
ATOM 1457 N N . THR A 1 194 ? 14.805 -44.312 0.708 1 98.5 194 THR A N 1
ATOM 1458 C CA . THR A 1 194 ? 13.484 -43.688 0.63 1 98.5 194 THR A CA 1
ATOM 1459 C C . THR A 1 194 ? 13 -43.656 -0.815 1 98.5 194 THR A C 1
ATOM 1461 O O . THR A 1 194 ? 11.828 -43.906 -1.093 1 98.5 194 THR A O 1
ATOM 1464 N N . ALA A 1 195 ? 13.898 -43.312 -1.702 1 98.69 195 ALA A N 1
ATOM 1465 C CA . ALA A 1 195 ? 13.57 -43.281 -3.123 1 98.69 195 ALA A CA 1
ATOM 1466 C C . ALA A 1 195 ? 13.109 -44.656 -3.605 1 98.69 195 ALA A C 1
ATOM 1468 O O . ALA A 1 195 ? 12.164 -44.75 -4.391 1 98.69 195 ALA A O 1
ATOM 1469 N N . GLU A 1 196 ? 13.781 -45.719 -3.137 1 98.5 196 GLU A N 1
ATOM 1470 C CA . GLU A 1 196 ? 13.422 -47.062 -3.498 1 98.5 196 GLU A CA 1
ATOM 1471 C C . GLU A 1 196 ? 12.023 -47.438 -2.994 1 98.5 196 GLU A C 1
ATOM 1473 O O . GLU A 1 196 ? 11.227 -48.031 -3.727 1 98.5 196 GLU A O 1
ATOM 1478 N N . ARG A 1 197 ? 11.773 -47.031 -1.807 1 98.56 197 ARG A N 1
ATOM 1479 C CA . ARG A 1 197 ? 10.461 -47.312 -1.223 1 98.56 197 ARG A CA 1
ATOM 1480 C C . ARG A 1 197 ? 9.359 -46.594 -1.98 1 98.56 197 ARG A C 1
ATOM 1482 O O . ARG A 1 197 ? 8.273 -47.156 -2.191 1 98.56 197 ARG A O 1
ATOM 1489 N N . ILE A 1 198 ? 9.648 -45.375 -2.361 1 98.81 198 ILE A N 1
ATOM 1490 C CA . ILE A 1 198 ? 8.664 -44.594 -3.105 1 98.81 198 ILE A CA 1
ATOM 1491 C C . ILE A 1 198 ? 8.43 -45.219 -4.477 1 98.81 198 ILE A C 1
ATOM 1493 O O . ILE A 1 198 ? 7.289 -45.375 -4.906 1 98.81 198 ILE A O 1
ATOM 1497 N N . ALA A 1 199 ? 9.531 -45.562 -5.152 1 98.56 199 ALA A N 1
ATOM 1498 C CA . ALA A 1 199 ? 9.414 -46.25 -6.453 1 98.56 199 ALA A CA 1
ATOM 1499 C C . ALA A 1 199 ? 8.602 -47.531 -6.344 1 98.56 199 ALA A C 1
ATOM 1501 O O . ALA A 1 199 ? 7.738 -47.781 -7.184 1 98.56 199 ALA A O 1
ATOM 1502 N N . ASP A 1 200 ? 8.867 -48.312 -5.301 1 98.44 200 ASP A N 1
ATOM 1503 C CA . ASP A 1 200 ? 8.141 -49.562 -5.086 1 98.44 200 ASP A CA 1
ATOM 1504 C C . ASP A 1 200 ? 6.648 -49.281 -4.879 1 98.44 200 ASP A C 1
ATOM 1506 O O . ASP A 1 200 ? 5.805 -50 -5.402 1 98.44 200 ASP A O 1
ATOM 1510 N N . ALA A 1 201 ? 6.359 -48.312 -4.133 1 98.5 201 ALA A N 1
ATOM 1511 C CA . ALA A 1 201 ? 4.969 -47.938 -3.873 1 98.5 201 ALA A CA 1
ATOM 1512 C C . ALA A 1 201 ? 4.254 -47.531 -5.16 1 98.5 201 ALA A C 1
ATOM 1514 O O . ALA A 1 201 ? 3.1 -47.906 -5.383 1 98.5 201 ALA A O 1
ATOM 1515 N N . LEU A 1 202 ? 4.898 -46.75 -5.988 1 98.5 202 LEU A N 1
ATOM 1516 C CA . LEU A 1 202 ? 4.324 -46.281 -7.246 1 98.5 202 LEU A CA 1
ATOM 1517 C C . LEU A 1 202 ? 4.094 -47.469 -8.203 1 98.5 202 LEU A C 1
ATOM 1519 O O . LEU A 1 202 ? 3.07 -47.5 -8.891 1 98.5 202 LEU A O 1
ATOM 1523 N N . VAL A 1 203 ? 5.035 -48.375 -8.25 1 97.75 203 VAL A N 1
ATOM 1524 C CA . VAL A 1 203 ? 4.953 -49.5 -9.148 1 97.75 203 VAL A CA 1
ATOM 1525 C C . VAL A 1 203 ? 3.822 -50.438 -8.703 1 97.75 203 VAL A C 1
ATOM 1527 O O . VAL A 1 203 ? 3.117 -51 -9.539 1 97.75 203 VAL A O 1
ATOM 1530 N N . ALA A 1 204 ? 3.664 -50.562 -7.449 1 97.5 204 ALA A N 1
ATOM 1531 C CA . ALA A 1 204 ? 2.678 -51.5 -6.891 1 97.5 204 ALA A CA 1
ATOM 1532 C C . ALA A 1 204 ? 1.275 -50.906 -6.945 1 97.5 204 ALA A C 1
ATOM 1534 O O . ALA A 1 204 ? 0.282 -51.625 -6.805 1 97.5 204 ALA A O 1
ATOM 1535 N N . ALA A 1 205 ? 1.135 -49.656 -7.176 1 97.88 205 ALA A N 1
ATOM 1536 C CA . ALA A 1 205 ? -0.142 -48.938 -7.109 1 97.88 205 ALA A CA 1
ATOM 1537 C C . ALA A 1 205 ? -1.02 -49.281 -8.312 1 97.88 205 ALA A C 1
ATOM 1539 O O . ALA A 1 205 ? -0.524 -49.406 -9.43 1 97.88 205 ALA A O 1
ATOM 1540 N N . GLU A 1 206 ? -2.291 -49.406 -8.086 1 97.56 206 GLU A N 1
ATOM 1541 C CA . GLU A 1 206 ? -3.273 -49.594 -9.148 1 97.56 206 GLU A CA 1
ATOM 1542 C C . GLU A 1 206 ? -3.654 -48.281 -9.797 1 97.56 206 GLU A C 1
ATOM 1544 O O . GLU A 1 206 ? -3.883 -48.219 -11.008 1 97.56 206 GLU A O 1
ATOM 1549 N N . ARG A 1 207 ? -3.797 -47.219 -9 1 98.12 207 ARG A N 1
ATOM 1550 C CA . ARG A 1 207 ? -4.172 -45.906 -9.469 1 98.12 207 ARG A CA 1
ATOM 1551 C C . ARG A 1 207 ? -3.248 -44.844 -8.891 1 98.12 207 ARG A C 1
ATOM 1553 O O . ARG A 1 207 ? -3.684 -43.969 -8.109 1 98.12 207 ARG A O 1
ATOM 1560 N N . PRO A 1 208 ? -1.971 -44.844 -9.273 1 98.62 208 PRO A N 1
ATOM 1561 C CA . PRO A 1 208 ? -1.032 -43.844 -8.781 1 98.62 208 PRO A CA 1
ATOM 1562 C C . PRO A 1 208 ? -1.276 -42.438 -9.383 1 98.62 208 PRO A C 1
ATOM 1564 O O . PRO A 1 208 ? -1.784 -42.344 -10.5 1 98.62 208 PRO A O 1
ATOM 1567 N N . LEU A 1 209 ? -0.985 -41.438 -8.648 1 98.81 209 LEU A N 1
ATOM 1568 C CA . LEU A 1 209 ? -1.049 -40.062 -9.078 1 98.81 209 LEU A CA 1
ATOM 1569 C C . LEU A 1 209 ? 0.164 -39.281 -8.586 1 98.81 209 LEU A C 1
ATOM 1571 O O . LEU A 1 209 ? 0.583 -39.438 -7.438 1 98.81 209 LEU A O 1
ATOM 1575 N N . ILE A 1 210 ? 0.775 -38.531 -9.43 1 98.81 210 ILE A N 1
ATOM 1576 C CA . ILE A 1 210 ? 1.773 -37.562 -9.016 1 98.81 210 ILE A CA 1
ATOM 1577 C C . ILE A 1 210 ? 1.158 -36.156 -9.016 1 98.81 210 ILE A C 1
ATOM 1579 O O . ILE A 1 210 ? 0.536 -35.75 -10 1 98.81 210 ILE A O 1
ATOM 1583 N N . TYR A 1 211 ? 1.208 -35.438 -7.895 1 98.5 211 TYR A N 1
ATOM 1584 C CA . TYR A 1 211 ? 0.738 -34.062 -7.754 1 98.5 211 TYR A CA 1
ATOM 1585 C C . TYR A 1 211 ? 1.903 -33.094 -7.52 1 98.5 211 TYR A C 1
ATOM 1587 O O . TYR A 1 211 ? 2.539 -33.125 -6.465 1 98.5 211 TYR A O 1
ATOM 1595 N N . VAL A 1 212 ? 2.148 -32.25 -8.484 1 98.06 212 VAL A N 1
ATOM 1596 C CA . VAL A 1 212 ? 3.346 -31.422 -8.461 1 98.06 212 VAL A CA 1
ATOM 1597 C C . VAL A 1 212 ? 2.965 -29.984 -8.141 1 98.06 212 VAL A C 1
ATOM 1599 O O . VAL A 1 212 ? 1.978 -29.469 -8.664 1 98.06 212 VAL A O 1
ATOM 1602 N N . GLY A 1 213 ? 3.744 -29.359 -7.207 1 96.56 213 GLY A N 1
ATOM 1603 C CA . GLY A 1 213 ? 3.57 -27.953 -6.875 1 96.56 213 GLY A CA 1
ATOM 1604 C C . GLY A 1 213 ? 4.621 -27.062 -7.496 1 96.56 213 GLY A C 1
ATOM 1605 O O . GLY A 1 213 ? 5.309 -27.453 -8.438 1 96.56 213 GLY A O 1
ATOM 1606 N N . GLY A 1 214 ? 4.621 -25.812 -7.039 1 93.56 214 GLY A N 1
ATOM 1607 C CA . GLY A 1 214 ? 5.406 -24.766 -7.676 1 93.56 214 GLY A CA 1
ATOM 1608 C C . GLY A 1 214 ? 6.895 -24.891 -7.414 1 93.56 214 GLY A C 1
ATOM 1609 O O . GLY A 1 214 ? 7.703 -24.203 -8.039 1 93.56 214 GLY A O 1
ATOM 1610 N N . GLY A 1 215 ? 7.312 -25.875 -6.652 1 93.19 215 GLY A N 1
ATOM 1611 C CA . GLY A 1 215 ? 8.711 -25.953 -6.25 1 93.19 215 GLY A CA 1
ATOM 1612 C C . GLY A 1 215 ? 9.562 -26.75 -7.215 1 93.19 215 GLY A C 1
ATOM 1613 O O . GLY A 1 215 ? 10.781 -26.812 -7.066 1 93.19 215 GLY A O 1
ATOM 1614 N N . LEU A 1 216 ? 8.984 -27.406 -8.195 1 92.56 216 LEU A N 1
ATOM 1615 C CA . LEU A 1 216 ? 9.758 -28.156 -9.172 1 92.56 216 LEU A CA 1
ATOM 1616 C C . LEU A 1 216 ? 10.266 -27.25 -10.281 1 92.56 216 LEU A C 1
ATOM 1618 O O . LEU A 1 216 ? 9.492 -26.797 -11.133 1 92.56 216 LEU A O 1
ATOM 1622 N N . SER A 1 217 ? 11.477 -26.969 -10.297 1 81 217 SER A N 1
ATOM 1623 C CA . SER A 1 217 ? 12.086 -26.062 -11.258 1 81 217 SER A CA 1
ATOM 1624 C C . SER A 1 217 ? 12.312 -26.734 -12.609 1 81 217 SER A C 1
ATOM 1626 O O . SER A 1 217 ? 12.281 -27.969 -12.703 1 81 217 SER A O 1
ATOM 1628 N N . ALA A 1 218 ? 12.484 -25.906 -13.602 1 80.44 218 ALA A N 1
ATOM 1629 C CA . ALA A 1 218 ? 12.828 -26.422 -14.93 1 80.44 218 ALA A CA 1
ATOM 1630 C C . ALA A 1 218 ? 14.18 -27.125 -14.914 1 80.44 218 ALA A C 1
ATOM 1632 O O . ALA A 1 218 ? 14.945 -27 -13.953 1 80.44 218 ALA A O 1
ATOM 1633 N N . GLY A 1 219 ? 14.375 -27.969 -15.953 1 89.94 219 GLY A N 1
ATOM 1634 C CA . GLY A 1 219 ? 15.656 -28.656 -16.062 1 89.94 219 GLY A CA 1
ATOM 1635 C C . GLY A 1 219 ? 15.578 -30.125 -15.688 1 89.94 219 GLY A C 1
ATOM 1636 O O . GLY A 1 219 ? 14.609 -30.812 -16.031 1 89.94 219 GLY A O 1
ATOM 1637 N N . PRO A 1 220 ? 16.578 -30.531 -14.93 1 92.25 220 PRO A N 1
ATOM 1638 C CA . PRO A 1 220 ? 16.719 -31.969 -14.672 1 92.25 220 PRO A CA 1
ATOM 1639 C C . PRO A 1 220 ? 15.531 -32.531 -13.883 1 92.25 220 PRO A C 1
ATOM 1641 O O . PRO A 1 220 ? 15.156 -33.688 -14.078 1 92.25 220 PRO A O 1
ATOM 1644 N N . GLY A 1 221 ? 15.008 -31.703 -13.023 1 94.69 221 GLY A N 1
ATOM 1645 C CA . GLY A 1 221 ? 13.867 -32.156 -12.25 1 94.69 221 GLY A CA 1
ATOM 1646 C C . GLY A 1 221 ? 12.656 -32.469 -13.109 1 94.69 221 GLY A C 1
ATOM 1647 O O . GLY A 1 221 ? 11.984 -33.5 -12.906 1 94.69 221 GLY A O 1
ATOM 1648 N N . ARG A 1 222 ? 12.367 -31.656 -14.047 1 95.5 222 ARG A N 1
ATOM 1649 C CA . ARG A 1 222 ? 11.227 -31.859 -14.938 1 95.5 222 ARG A CA 1
ATOM 1650 C C . ARG A 1 222 ? 11.492 -33 -15.906 1 95.5 222 ARG A C 1
ATOM 1652 O O . ARG A 1 222 ? 10.57 -33.719 -16.281 1 95.5 222 ARG A O 1
ATOM 1659 N N . GLU A 1 223 ? 12.727 -33.125 -16.344 1 96.69 223 GLU A N 1
ATOM 1660 C CA . GLU A 1 223 ? 13.102 -34.25 -17.188 1 96.69 223 GLU A CA 1
ATOM 1661 C C . GLU A 1 223 ? 12.906 -35.562 -16.469 1 96.69 223 GLU A C 1
ATOM 1663 O O . GLU A 1 223 ? 12.414 -36.531 -17.047 1 96.69 223 GLU A O 1
ATOM 1668 N N . ALA A 1 224 ? 13.328 -35.531 -15.242 1 97.94 224 ALA A N 1
ATOM 1669 C CA . ALA A 1 224 ? 13.156 -36.719 -14.422 1 97.94 224 ALA A CA 1
ATOM 1670 C C . ALA A 1 224 ? 11.672 -37.031 -14.227 1 97.94 224 ALA A C 1
ATOM 1672 O O . ALA A 1 224 ? 11.281 -38.219 -14.258 1 97.94 224 ALA A O 1
ATOM 1673 N N . LEU A 1 225 ? 10.891 -36 -14 1 98.19 225 LEU A N 1
ATOM 1674 C CA . LEU A 1 225 ? 9.453 -36.188 -13.891 1 98.19 225 LEU A CA 1
ATOM 1675 C C . LEU A 1 225 ? 8.891 -36.844 -15.156 1 98.19 225 LEU A C 1
ATOM 1677 O O . LEU A 1 225 ? 8.109 -37.781 -15.086 1 98.19 225 LEU A O 1
ATOM 1681 N N . THR A 1 226 ? 9.289 -36.312 -16.297 1 97.75 226 THR A N 1
ATOM 1682 C CA . THR A 1 226 ? 8.82 -36.812 -17.594 1 97.75 226 THR A CA 1
ATOM 1683 C C . THR A 1 226 ? 9.195 -38.281 -17.766 1 97.75 226 THR A C 1
ATOM 1685 O O . THR A 1 226 ? 8.344 -39.094 -18.141 1 97.75 226 THR A O 1
ATOM 1688 N N . ALA A 1 227 ? 10.445 -38.625 -17.438 1 98 227 ALA A N 1
ATOM 1689 C CA . ALA A 1 227 ? 10.922 -39.969 -17.578 1 98 227 ALA A CA 1
ATOM 1690 C C . ALA A 1 227 ? 10.141 -40.938 -16.672 1 98 227 ALA A C 1
ATOM 1692 O O . ALA A 1 227 ? 9.75 -42.031 -17.094 1 98 227 ALA A O 1
ATOM 1693 N N . LEU A 1 228 ? 9.914 -40.469 -15.469 1 98.31 228 LEU A N 1
ATOM 1694 C CA . LEU A 1 228 ? 9.203 -41.281 -14.484 1 98.31 228 LEU A CA 1
ATOM 1695 C C . LEU A 1 228 ? 7.766 -41.531 -14.922 1 98.31 228 LEU A C 1
ATOM 1697 O O . LEU A 1 228 ? 7.305 -42.688 -14.914 1 98.31 228 LEU A O 1
ATOM 1701 N N . VAL A 1 229 ? 7.07 -40.5 -15.297 1 98.06 229 VAL A N 1
ATOM 1702 C CA . VAL A 1 229 ? 5.645 -40.562 -15.609 1 98.06 229 VAL A CA 1
ATOM 1703 C C . VAL A 1 229 ? 5.434 -41.406 -16.875 1 98.06 229 VAL A C 1
ATOM 1705 O O . VAL A 1 229 ? 4.441 -42.125 -16.984 1 98.06 229 VAL A O 1
ATOM 1708 N N . GLU A 1 230 ? 6.316 -41.281 -17.844 1 97.88 230 GLU A N 1
ATOM 1709 C CA . GLU A 1 230 ? 6.203 -42.062 -19.094 1 97.88 230 GLU A CA 1
ATOM 1710 C C . GLU A 1 230 ? 6.539 -43.531 -18.859 1 97.88 230 GLU A C 1
ATOM 1712 O O . GLU A 1 230 ? 5.926 -44.406 -19.453 1 97.88 230 GLU A O 1
ATOM 1717 N N . HIS A 1 231 ? 7.551 -43.75 -18.031 1 98.38 231 HIS A N 1
ATOM 1718 C CA . HIS A 1 231 ? 7.992 -45.125 -17.75 1 98.38 231 HIS A CA 1
ATOM 1719 C C . HIS A 1 231 ? 6.918 -45.906 -17.031 1 98.38 231 HIS A C 1
ATOM 1721 O O . HIS A 1 231 ? 6.684 -47.094 -17.328 1 98.38 231 HIS A O 1
ATOM 1727 N N . LEU A 1 232 ? 6.211 -45.312 -16.094 1 98.31 232 LEU A N 1
ATOM 1728 C CA . LEU A 1 232 ? 5.254 -46.031 -15.25 1 98.31 232 LEU A CA 1
ATOM 1729 C C . LEU A 1 232 ? 3.82 -45.688 -15.648 1 98.31 232 LEU A C 1
ATOM 1731 O O . LEU A 1 232 ? 2.869 -46.219 -15.062 1 98.31 232 LEU A O 1
ATOM 1735 N N . ASP A 1 233 ? 3.656 -44.812 -16.641 1 98.31 233 ASP A N 1
ATOM 1736 C CA . ASP A 1 233 ? 2.348 -44.375 -17.109 1 98.31 233 ASP A CA 1
ATOM 1737 C C . ASP A 1 233 ? 1.492 -43.844 -15.969 1 98.31 233 ASP A C 1
ATOM 1739 O O . ASP A 1 233 ? 0.354 -44.281 -15.781 1 98.31 233 ASP A O 1
ATOM 1743 N N . ILE A 1 234 ? 2.066 -42.969 -15.211 1 98.62 234 ILE A N 1
ATOM 1744 C CA . ILE A 1 234 ? 1.4 -42.375 -14.055 1 98.62 234 ILE A CA 1
ATOM 1745 C C . ILE A 1 234 ? 0.855 -41 -14.422 1 98.62 234 ILE A C 1
ATOM 1747 O O . ILE A 1 234 ? 1.59 -40.125 -14.938 1 98.62 234 ILE A O 1
ATOM 1751 N N . PRO A 1 235 ? -0.474 -40.719 -14.219 1 98.62 235 PRO A N 1
ATOM 1752 C CA . PRO A 1 235 ? -1.008 -39.406 -14.477 1 98.62 235 PRO A CA 1
ATOM 1753 C C . PRO A 1 235 ? -0.447 -38.344 -13.516 1 98.62 235 PRO A C 1
ATOM 1755 O O . PRO A 1 235 ? -0.037 -38.688 -12.406 1 98.62 235 PRO A O 1
ATOM 1758 N N . VAL A 1 236 ? -0.448 -37.094 -14.023 1 98.5 236 VAL A N 1
ATOM 1759 C CA . VAL A 1 236 ? 0.12 -35.969 -13.273 1 98.5 236 VAL A CA 1
ATOM 1760 C C . VAL A 1 236 ? -0.918 -34.875 -13.133 1 98.5 236 VAL A C 1
ATOM 1762 O O . VAL A 1 236 ? -1.492 -34.406 -14.125 1 98.5 236 VAL A O 1
ATOM 1765 N N . ALA A 1 237 ? -1.231 -34.469 -11.914 1 98.06 237 ALA A N 1
ATOM 1766 C CA . ALA A 1 237 ? -1.9 -33.219 -11.609 1 98.06 237 ALA A CA 1
ATOM 1767 C C . ALA A 1 237 ? -0.898 -32.156 -11.156 1 98.06 237 ALA A C 1
ATOM 1769 O O . ALA A 1 237 ? 0.154 -32.5 -10.602 1 98.06 237 ALA A O 1
ATOM 1770 N N . HIS A 1 238 ? -1.171 -30.938 -11.461 1 97 238 HIS A N 1
ATOM 1771 C CA . HIS A 1 238 ? -0.284 -29.859 -11.023 1 97 238 HIS A CA 1
ATOM 1772 C C . HIS A 1 238 ? -1.062 -28.75 -10.328 1 97 238 HIS A C 1
ATOM 1774 O O . HIS A 1 238 ? -2.232 -28.516 -10.641 1 97 238 HIS A O 1
ATOM 1780 N N . SER A 1 239 ? -0.431 -28.078 -9.383 1 96.44 239 SER A N 1
ATOM 1781 C CA . SER A 1 239 ? -1.011 -26.875 -8.789 1 96.44 239 SER A CA 1
ATOM 1782 C C . SER A 1 239 ? -1.021 -25.719 -9.781 1 96.44 239 SER A C 1
ATOM 1784 O O . SER A 1 239 ? -0.462 -25.828 -10.875 1 96.44 239 SER A O 1
ATOM 1786 N N . LEU A 1 240 ? -1.687 -24.594 -9.383 1 96.19 240 LEU A N 1
ATOM 1787 C CA . LEU A 1 240 ? -1.719 -23.375 -10.195 1 96.19 240 LEU A CA 1
ATOM 1788 C C . LEU A 1 240 ? -0.307 -22.922 -10.539 1 96.19 240 LEU A C 1
ATOM 1790 O O . LEU A 1 240 ? -0.012 -22.609 -11.695 1 96.19 240 LEU A O 1
ATOM 1794 N N . MET A 1 241 ? 0.568 -23.016 -9.523 1 95.62 241 MET A N 1
ATOM 1795 C CA . MET A 1 241 ? 1.91 -22.453 -9.648 1 95.62 241 MET A CA 1
ATOM 1796 C C . MET A 1 241 ? 2.82 -23.391 -10.438 1 95.62 241 MET A C 1
ATOM 1798 O O . MET A 1 241 ? 3.9 -22.984 -10.875 1 95.62 241 MET A O 1
ATOM 1802 N N . ALA A 1 242 ? 2.357 -24.625 -10.703 1 96.25 242 ALA A N 1
ATOM 1803 C CA . ALA A 1 242 ? 3.186 -25.625 -11.391 1 96.25 242 ALA A CA 1
ATOM 1804 C C . ALA A 1 242 ? 2.723 -25.812 -12.828 1 96.25 242 ALA A C 1
ATOM 1806 O O . ALA A 1 242 ? 3.238 -26.672 -13.547 1 96.25 242 ALA A O 1
ATOM 1807 N N . LYS A 1 243 ? 1.72 -25.031 -13.258 1 96.06 243 LYS A N 1
ATOM 1808 C CA . LYS A 1 243 ? 1.33 -25.109 -14.656 1 96.06 243 LYS A CA 1
ATOM 1809 C C . LYS A 1 243 ? 2.533 -24.922 -15.578 1 96.06 243 LYS A C 1
ATOM 1811 O O . LYS A 1 243 ? 3.311 -23.984 -15.398 1 96.06 243 LYS A O 1
ATOM 1816 N N . GLY A 1 244 ? 2.75 -25.828 -16.469 1 93.88 244 GLY A N 1
ATOM 1817 C CA . GLY A 1 244 ? 3.885 -25.781 -17.375 1 93.88 244 GLY A CA 1
ATOM 1818 C C . GLY A 1 244 ? 5.012 -26.719 -16.969 1 93.88 244 GLY A C 1
ATOM 1819 O O . GLY A 1 244 ? 6.027 -26.812 -17.672 1 93.88 244 GLY A O 1
ATOM 1820 N N . SER A 1 245 ? 4.832 -27.5 -15.844 1 94.88 245 SER A N 1
ATOM 1821 C CA . SER A 1 245 ? 5.836 -28.469 -15.438 1 94.88 245 SER A CA 1
ATOM 1822 C C . SER A 1 245 ? 5.992 -29.578 -16.484 1 94.88 245 SER A C 1
ATOM 1824 O O . SER A 1 245 ? 7.09 -30.094 -16.688 1 94.88 245 SER A O 1
ATOM 1826 N N . LEU A 1 246 ? 4.922 -29.984 -17.031 1 95.5 246 LEU A N 1
ATOM 1827 C CA . LEU A 1 246 ? 4.836 -30.797 -18.25 1 95.5 246 LEU A CA 1
ATOM 1828 C C . LEU A 1 246 ? 4.012 -30.078 -19.312 1 95.5 246 LEU A C 1
ATOM 1830 O O . LEU A 1 246 ? 3.215 -29.188 -19 1 95.5 246 LEU A O 1
ATOM 1834 N N . PRO A 1 247 ? 4.301 -30.422 -20.531 1 94.31 247 PRO A N 1
ATOM 1835 C CA . PRO A 1 247 ? 3.467 -29.812 -21.578 1 94.31 247 PRO A CA 1
ATOM 1836 C C . PRO A 1 247 ? 1.977 -30.078 -21.359 1 94.31 247 PRO A C 1
ATOM 1838 O O . PRO A 1 247 ? 1.589 -31.172 -20.969 1 94.31 247 PRO A O 1
ATOM 1841 N N . ASP A 1 248 ? 1.187 -29.078 -21.656 1 93.38 248 ASP A N 1
ATOM 1842 C CA . ASP A 1 248 ? -0.249 -29.156 -21.391 1 93.38 248 ASP A CA 1
ATOM 1843 C C . ASP A 1 248 ? -0.894 -30.25 -22.234 1 93.38 248 ASP A C 1
ATOM 1845 O O . ASP A 1 248 ? -1.934 -30.812 -21.875 1 93.38 248 ASP A O 1
ATOM 1849 N N . ASP A 1 249 ? -0.253 -30.594 -23.328 1 91.44 249 ASP A N 1
ATOM 1850 C CA . ASP A 1 249 ? -0.844 -31.578 -24.219 1 91.44 249 ASP A CA 1
ATOM 1851 C C . ASP A 1 249 ? -0.287 -32.969 -23.938 1 91.44 249 ASP A C 1
ATOM 1853 O O . ASP A 1 249 ? -0.577 -33.938 -24.672 1 91.44 249 ASP A O 1
ATOM 1857 N N . HIS A 1 250 ? 0.601 -33.094 -22.953 1 95.75 250 HIS A N 1
ATOM 1858 C CA . HIS A 1 250 ? 1.086 -34.438 -22.562 1 95.75 250 HIS A CA 1
ATOM 1859 C C . HIS A 1 250 ? -0.066 -35.344 -22.172 1 95.75 250 HIS A C 1
ATOM 1861 O O . HIS A 1 250 ? -0.939 -34.938 -21.391 1 95.75 250 HIS A O 1
ATOM 1867 N N . PRO A 1 251 ? -0.119 -36.5 -22.625 1 96.94 251 PRO A N 1
ATOM 1868 C CA . PRO A 1 251 ? -1.278 -37.375 -22.453 1 96.94 251 PRO A CA 1
ATOM 1869 C C . PRO A 1 251 ? -1.504 -37.781 -21 1 96.94 251 PRO A C 1
ATOM 1871 O O . PRO A 1 251 ? -2.566 -38.312 -20.656 1 96.94 251 PRO A O 1
ATOM 1874 N N . LEU A 1 252 ? -0.54 -37.531 -20.141 1 98.06 252 LEU A N 1
ATOM 1875 C CA . LEU A 1 252 ? -0.671 -37.969 -18.75 1 98.06 252 LEU A CA 1
ATOM 1876 C C . LEU A 1 252 ? -0.918 -36.75 -17.844 1 98.06 252 LEU A C 1
ATOM 1878 O O . LEU A 1 252 ? -1.044 -36.906 -16.625 1 98.06 252 LEU A O 1
ATOM 1882 N N . VAL A 1 253 ? -1.043 -35.594 -18.391 1 97.56 253 VAL A N 1
ATOM 1883 C CA . VAL A 1 253 ? -1.317 -34.406 -17.594 1 97.56 253 VAL A CA 1
ATOM 1884 C C . VAL A 1 253 ? -2.822 -34.25 -17.391 1 97.56 253 VAL A C 1
ATOM 1886 O O . VAL A 1 253 ? -3.568 -34.062 -18.359 1 97.56 253 VAL A O 1
ATOM 1889 N N . MET A 1 254 ? -3.242 -34.25 -16.125 1 96.81 254 MET A N 1
ATOM 1890 C CA . MET A 1 254 ? -4.664 -34.219 -15.789 1 96.81 254 MET A CA 1
ATOM 1891 C C . MET A 1 254 ? -5.137 -32.781 -15.586 1 96.81 254 MET A C 1
ATOM 1893 O O . MET A 1 254 ? -6.34 -32.531 -15.641 1 96.81 254 MET A O 1
ATOM 1897 N N . GLY A 1 255 ? -4.215 -31.828 -15.352 1 95.5 255 GLY A N 1
ATOM 1898 C CA . GLY A 1 255 ? -4.594 -30.469 -15.008 1 95.5 255 GLY A CA 1
ATOM 1899 C C . GLY A 1 255 ? -4.695 -30.234 -13.516 1 95.5 255 GLY A C 1
ATOM 1900 O O . GLY A 1 255 ? -4.129 -30.984 -12.719 1 95.5 255 GLY A O 1
ATOM 1901 N N . MET A 1 256 ? -5.324 -29.203 -13.109 1 96.12 256 MET A N 1
ATOM 1902 C CA . MET A 1 256 ? -5.383 -28.781 -11.719 1 96.12 256 MET A CA 1
ATOM 1903 C C . MET A 1 256 ? -6.504 -29.5 -10.977 1 96.12 256 MET A C 1
ATOM 1905 O O . MET A 1 256 ? -7.543 -29.797 -11.555 1 96.12 256 MET A O 1
ATOM 1909 N N . PRO A 1 257 ? -6.305 -29.781 -9.711 1 97.38 257 PRO A N 1
ATOM 1910 C CA . PRO A 1 257 ? -7.391 -30.234 -8.836 1 97.38 257 PRO A CA 1
ATOM 1911 C C . PRO A 1 257 ? -8.07 -29.078 -8.102 1 97.38 257 PRO A C 1
ATOM 1913 O O . PRO A 1 257 ? -7.699 -27.922 -8.289 1 97.38 257 PRO A O 1
ATOM 1916 N N . GLY A 1 258 ? -9 -29.453 -7.316 1 97.25 258 GLY A N 1
ATOM 1917 C CA . GLY A 1 258 ? -9.578 -28.5 -6.383 1 97.25 258 GLY A CA 1
ATOM 1918 C C . GLY A 1 258 ? -10.742 -27.719 -6.965 1 97.25 258 GLY A C 1
ATOM 1919 O O . GLY A 1 258 ? -11.406 -28.188 -7.887 1 97.25 258 GLY A O 1
ATOM 1920 N N . PHE A 1 259 ? -11 -26.547 -6.395 1 96.56 259 PHE A N 1
ATOM 1921 C CA . PHE A 1 259 ? -12.172 -25.734 -6.676 1 96.56 259 PHE A CA 1
ATOM 1922 C C . PHE A 1 259 ? -12.211 -25.344 -8.148 1 96.56 259 PHE A C 1
ATOM 1924 O O . PHE A 1 259 ? -13.242 -25.5 -8.812 1 96.56 259 PHE A O 1
ATOM 1931 N N . TRP A 1 260 ? -11.086 -24.859 -8.703 1 92.31 260 TRP A N 1
ATOM 1932 C CA . TRP A 1 260 ? -11.023 -24.406 -10.086 1 92.31 260 TRP A CA 1
ATOM 1933 C C . TRP A 1 260 ? -10.414 -25.484 -10.984 1 92.31 260 TRP A C 1
ATOM 1935 O O . TRP A 1 260 ? -9.945 -25.188 -12.086 1 92.31 260 TRP A O 1
ATOM 1945 N N . GLY A 1 261 ? -10.406 -26.781 -10.5 1 93.31 261 GLY A N 1
ATOM 1946 C CA . GLY A 1 261 ? -9.828 -27.875 -11.266 1 93.31 261 GLY A CA 1
ATOM 1947 C C . GLY A 1 261 ? -10.789 -28.469 -12.281 1 93.31 261 GLY A C 1
ATOM 1948 O O . GLY A 1 261 ? -11.641 -27.75 -12.82 1 93.31 261 GLY A O 1
ATOM 1949 N N . LEU A 1 262 ? -10.5 -29.594 -12.68 1 92.19 262 LEU A N 1
ATOM 1950 C CA . LEU A 1 262 ? -11.359 -30.359 -13.578 1 92.19 262 LEU A CA 1
ATOM 1951 C C . LEU A 1 262 ? -12.07 -31.484 -12.836 1 92.19 262 LEU A C 1
ATOM 1953 O O . LEU A 1 262 ? -11.516 -32.062 -11.891 1 92.19 262 LEU A O 1
ATOM 1957 N N . GLU A 1 263 ? -13.281 -31.828 -13.336 1 94.56 263 GLU A N 1
ATOM 1958 C CA . GLU A 1 263 ? -14.039 -32.906 -12.727 1 94.56 263 GLU A CA 1
ATOM 1959 C C . GLU A 1 263 ? -13.258 -34.219 -12.758 1 94.56 263 GLU A C 1
ATOM 1961 O O . GLU A 1 263 ? -13.219 -34.938 -11.773 1 94.56 263 GLU A O 1
ATOM 1966 N N . GLU A 1 264 ? -12.664 -34.438 -13.883 1 95.62 264 GLU A N 1
ATOM 1967 C CA . GLU A 1 264 ? -11.898 -35.656 -14.062 1 95.62 264 GLU A CA 1
ATOM 1968 C C . GLU A 1 264 ? -10.688 -35.688 -13.125 1 95.62 264 GLU A C 1
ATOM 1970 O O . GLU A 1 264 ? -10.367 -36.75 -12.562 1 95.62 264 GLU A O 1
ATOM 1975 N N . THR A 1 265 ? -10.016 -34.594 -13.023 1 97.44 265 THR A N 1
ATOM 1976 C CA . THR A 1 265 ? -8.859 -34.531 -12.141 1 97.44 265 THR A CA 1
ATOM 1977 C C . THR A 1 265 ? -9.266 -34.75 -10.688 1 97.44 265 THR A C 1
ATOM 1979 O O . THR A 1 265 ? -8.609 -35.5 -9.961 1 97.44 265 THR A O 1
ATOM 1982 N N . ASN A 1 266 ? -10.352 -34.062 -10.273 1 98.12 266 ASN A N 1
ATOM 1983 C CA . ASN A 1 266 ? -10.852 -34.25 -8.914 1 98.12 266 ASN A CA 1
ATOM 1984 C C . ASN A 1 266 ? -11.258 -35.688 -8.633 1 98.12 266 ASN A C 1
ATOM 1986 O O . ASN A 1 266 ? -10.945 -36.219 -7.574 1 98.12 266 ASN A O 1
ATOM 1990 N N . ARG A 1 267 ? -11.953 -36.312 -9.547 1 97.69 267 ARG A N 1
ATOM 1991 C CA . ARG A 1 267 ? -12.391 -37.688 -9.391 1 97.69 267 ARG A CA 1
ATOM 1992 C C . ARG A 1 267 ? -11.203 -38.625 -9.25 1 97.69 267 ARG A C 1
ATOM 1994 O O . ARG A 1 267 ? -11.156 -39.469 -8.336 1 97.69 267 ARG A O 1
ATOM 2001 N N . TYR A 1 268 ? -10.234 -38.5 -10.148 1 98.19 268 TYR A N 1
ATOM 2002 C CA . TYR A 1 268 ? -9.078 -39.406 -10.109 1 98.19 268 TYR A CA 1
ATOM 2003 C C . TYR A 1 268 ? -8.289 -39.188 -8.82 1 98.19 268 TYR A C 1
ATOM 2005 O O . TYR A 1 268 ? -7.832 -40.156 -8.211 1 98.19 268 TYR A O 1
ATOM 2013 N N . ALA A 1 269 ? -8.094 -37.938 -8.453 1 98.44 269 ALA A N 1
ATOM 2014 C CA . ALA A 1 269 ? -7.367 -37.625 -7.219 1 98.44 269 ALA A CA 1
ATOM 2015 C C . ALA A 1 269 ? -8.039 -38.281 -6.012 1 98.44 269 ALA A C 1
ATOM 2017 O O . ALA A 1 269 ? -7.355 -38.844 -5.137 1 98.44 269 ALA A O 1
ATOM 2018 N N . ARG A 1 270 ? -9.344 -38.219 -5.914 1 97.81 270 ARG A N 1
ATOM 2019 C CA . ARG A 1 270 ? -10.109 -38.781 -4.805 1 97.81 270 ARG A CA 1
ATOM 2020 C C . ARG A 1 270 ? -10.008 -40.312 -4.777 1 97.81 270 ARG A C 1
ATOM 2022 O O . ARG A 1 270 ? -10.031 -40.906 -3.707 1 97.81 270 ARG A O 1
ATOM 2029 N N . GLU A 1 271 ? -9.812 -40.938 -5.957 1 97.88 271 GLU A N 1
ATOM 2030 C CA . GLU A 1 271 ? -9.875 -42.375 -6.086 1 97.88 271 GLU A CA 1
ATOM 2031 C C . GLU A 1 271 ? -8.477 -43 -6.164 1 97.88 271 GLU A C 1
ATOM 2033 O O . GLU A 1 271 ? -8.32 -44.219 -6.113 1 97.88 271 GLU A O 1
ATOM 2038 N N . ALA A 1 272 ? -7.453 -42.156 -6.277 1 98.56 272 ALA A N 1
ATOM 2039 C CA . ALA A 1 272 ? -6.086 -42.688 -6.336 1 98.56 272 ALA A CA 1
ATOM 2040 C C . ALA A 1 272 ? -5.773 -43.562 -5.121 1 98.56 272 ALA A C 1
ATOM 2042 O O . ALA A 1 272 ? -6.309 -43.312 -4.031 1 98.56 272 ALA A O 1
ATOM 2043 N N . ASP A 1 273 ? -4.973 -44.531 -5.32 1 98.62 273 ASP A N 1
ATOM 2044 C CA . ASP A 1 273 ? -4.594 -45.375 -4.18 1 98.62 273 ASP A CA 1
ATOM 2045 C C . ASP A 1 273 ? -3.256 -44.906 -3.596 1 98.62 273 ASP A C 1
ATOM 2047 O O . ASP A 1 273 ? -2.979 -45.125 -2.416 1 98.62 273 ASP A O 1
ATOM 2051 N N . VAL A 1 274 ? -2.367 -44.312 -4.402 1 98.75 274 VAL A N 1
ATOM 2052 C CA . VAL A 1 274 ? -1.121 -43.719 -3.951 1 98.75 274 VAL A CA 1
ATOM 2053 C C . VAL A 1 274 ? -0.938 -42.344 -4.629 1 98.75 274 VAL A C 1
ATOM 2055 O O . VAL A 1 274 ? -1.1 -42.219 -5.844 1 98.75 274 VAL A O 1
ATOM 2058 N N . VAL A 1 275 ? -0.692 -41.344 -3.848 1 98.88 275 VAL A N 1
ATOM 2059 C CA . VAL A 1 275 ? -0.384 -40 -4.371 1 98.88 275 VAL A CA 1
ATOM 2060 C C . VAL A 1 275 ? 1.024 -39.594 -3.945 1 98.88 275 VAL A C 1
ATOM 2062 O O . VAL A 1 275 ? 1.342 -39.594 -2.752 1 98.88 275 VAL A O 1
ATOM 2065 N N . LEU A 1 276 ? 1.905 -39.375 -4.871 1 98.88 276 LEU A N 1
ATOM 2066 C CA . LEU A 1 276 ? 3.178 -38.688 -4.629 1 98.88 276 LEU A CA 1
ATOM 2067 C C . LEU A 1 276 ? 3.043 -37.188 -4.82 1 98.88 276 LEU A C 1
ATOM 2069 O O . LEU A 1 276 ? 2.945 -36.719 -5.953 1 98.88 276 LEU A O 1
ATOM 2073 N N . ALA A 1 277 ? 2.98 -36.469 -3.74 1 98.62 277 ALA A N 1
ATOM 2074 C CA . ALA A 1 277 ? 2.885 -35 -3.758 1 98.62 277 ALA A CA 1
ATOM 2075 C C . ALA A 1 277 ? 4.262 -34.375 -3.592 1 98.62 277 ALA A C 1
ATOM 2077 O O . ALA A 1 277 ? 4.977 -34.656 -2.631 1 98.62 277 ALA A O 1
ATOM 2078 N N . ILE A 1 278 ? 4.582 -33.531 -4.539 1 97.69 278 ILE A N 1
ATOM 2079 C CA . ILE A 1 278 ? 5.906 -32.938 -4.527 1 97.69 278 ILE A CA 1
ATOM 2080 C C . ILE A 1 278 ? 5.773 -31.406 -4.531 1 97.69 278 ILE A C 1
ATOM 2082 O O . ILE A 1 278 ? 5.211 -30.828 -5.469 1 97.69 278 ILE A O 1
ATOM 2086 N N . ALA A 1 279 ? 6.312 -30.734 -3.508 1 96.94 279 ALA A N 1
ATOM 2087 C CA . ALA A 1 279 ? 6.426 -29.281 -3.412 1 96.94 279 ALA A CA 1
ATOM 2088 C C . ALA A 1 279 ? 5.055 -28.625 -3.49 1 96.94 279 ALA A C 1
ATOM 2090 O O . ALA A 1 279 ? 4.871 -27.641 -4.215 1 96.94 279 ALA A O 1
ATOM 2091 N N . THR A 1 280 ? 4.062 -29.156 -2.842 1 95.38 280 THR A N 1
ATOM 2092 C CA . THR A 1 280 ? 2.721 -28.594 -2.77 1 95.38 280 THR A CA 1
ATOM 2093 C C . THR A 1 280 ? 2.248 -28.516 -1.32 1 95.38 280 THR A C 1
ATOM 2095 O O . THR A 1 280 ? 2.668 -29.312 -0.478 1 95.38 280 THR A O 1
ATOM 2098 N N . ARG A 1 281 ? 1.376 -27.531 -1.06 1 93.19 281 ARG A N 1
ATOM 2099 C CA . ARG A 1 281 ? 0.926 -27.297 0.308 1 93.19 281 ARG A CA 1
ATOM 2100 C C . ARG A 1 281 ? -0.51 -27.766 0.501 1 93.19 281 ARG A C 1
ATOM 2102 O O . ARG A 1 281 ? -1.024 -27.766 1.622 1 93.19 281 ARG A O 1
ATOM 2109 N N . PHE A 1 282 ? -1.162 -28.297 -0.508 1 96.94 282 PHE A N 1
ATOM 2110 C CA . PHE A 1 282 ? -2.568 -28.672 -0.432 1 96.94 282 PHE A CA 1
ATOM 2111 C C . PHE A 1 282 ? -3.406 -27.547 0.152 1 96.94 282 PHE A C 1
ATOM 2113 O O . PHE A 1 282 ? -4.168 -27.75 1.098 1 96.94 282 PHE A O 1
ATOM 2120 N N . ALA A 1 283 ? -3.244 -26.312 -0.427 1 96.12 283 ALA A N 1
ATOM 2121 C CA . ALA A 1 283 ? -3.98 -25.156 0.073 1 96.12 283 ALA A CA 1
ATOM 2122 C C . ALA A 1 283 ? -5.477 -25.312 -0.192 1 96.12 283 ALA A C 1
ATOM 2124 O O . ALA A 1 283 ? -5.898 -26.219 -0.913 1 96.12 283 ALA A O 1
ATOM 2125 N N . GLU A 1 284 ? -6.211 -24.453 0.267 1 97.06 284 GLU A N 1
ATOM 2126 C CA . GLU A 1 284 ? -7.66 -24.594 0.377 1 97.06 284 GLU A CA 1
ATOM 2127 C C . GLU A 1 284 ? -8.297 -24.859 -0.986 1 97.06 284 GLU A C 1
ATOM 2129 O O . GLU A 1 284 ? -9 -25.859 -1.167 1 97.06 284 GLU A O 1
ATOM 2134 N N . THR A 1 285 ? -8.008 -24.016 -1.969 1 94.94 285 THR A N 1
ATOM 2135 C CA . THR A 1 285 ? -8.711 -24.109 -3.246 1 94.94 285 THR A CA 1
ATOM 2136 C C . THR A 1 285 ? -8.203 -25.297 -4.055 1 94.94 285 THR A C 1
ATOM 2138 O O . THR A 1 285 ? -8.961 -25.938 -4.793 1 94.94 285 THR A O 1
ATOM 2141 N N . ASP A 1 286 ? -6.941 -25.703 -3.834 1 95.12 286 ASP A N 1
ATOM 2142 C CA . ASP A 1 286 ? -6.371 -26.875 -4.496 1 95.12 286 ASP A CA 1
ATOM 2143 C C . ASP A 1 286 ? -6.953 -28.156 -3.926 1 95.12 286 ASP A C 1
ATOM 2145 O O . ASP A 1 286 ? -6.973 -29.188 -4.605 1 95.12 286 ASP A O 1
ATOM 2149 N N . ALA A 1 287 ? -7.434 -28.094 -2.68 1 97.69 287 ALA A N 1
ATOM 2150 C CA . ALA A 1 287 ? -7.848 -29.281 -1.958 1 97.69 287 ALA A CA 1
ATOM 2151 C C . ALA A 1 287 ? -9.352 -29.281 -1.709 1 97.69 287 ALA A C 1
ATOM 2153 O O . ALA A 1 287 ? -9.859 -30.062 -0.89 1 97.69 287 ALA A O 1
ATOM 2154 N N . SER A 1 288 ? -10.078 -28.406 -2.393 1 97.81 288 SER A N 1
ATOM 2155 C CA . SER A 1 288 ? -11.523 -28.297 -2.205 1 97.81 288 SER A CA 1
ATOM 2156 C C . SER A 1 288 ? -11.883 -28.156 -0.729 1 97.81 288 SER A C 1
ATOM 2158 O O . SER A 1 288 ? -12.711 -28.906 -0.209 1 97.81 288 SER A O 1
ATOM 2160 N N . SER A 1 289 ? -11.203 -27.219 -0.087 1 97.81 289 SER A N 1
ATOM 2161 C CA . SER A 1 289 ? -11.398 -26.953 1.333 1 97.81 289 SER A CA 1
ATOM 2162 C C . SER A 1 289 ? -11.289 -28.219 2.16 1 97.81 289 SER A C 1
ATOM 2164 O O . SER A 1 289 ? -12.055 -28.422 3.107 1 97.81 289 SER A O 1
ATOM 2166 N N . TRP A 1 290 ? -10.5 -29.109 1.724 1 97.31 290 TRP A N 1
ATOM 2167 C CA . TRP A 1 290 ? -10.125 -30.344 2.396 1 97.31 290 TRP A CA 1
ATOM 2168 C C . TRP A 1 290 ? -11.352 -31.219 2.658 1 97.31 290 TRP A C 1
ATOM 2170 O O . TRP A 1 290 ? -11.383 -31.984 3.623 1 97.31 290 TRP A O 1
ATOM 2180 N N . ASN A 1 291 ? -12.438 -31 1.915 1 96.19 291 ASN A N 1
ATOM 2181 C CA . ASN A 1 291 ? -13.609 -31.859 1.922 1 96.19 291 ASN A CA 1
ATOM 2182 C C . ASN A 1 291 ? -13.367 -33.125 1.104 1 96.19 291 ASN A C 1
ATOM 2184 O O . ASN A 1 291 ? -13.273 -33.062 -0.123 1 96.19 291 ASN A O 1
ATOM 2188 N N . ASP A 1 292 ? -13.344 -34.281 1.699 1 95.94 292 ASP A N 1
ATOM 2189 C CA . ASP A 1 292 ? -12.898 -35.531 1.077 1 95.94 292 ASP A CA 1
ATOM 2190 C C . ASP A 1 292 ? -13.922 -36.031 0.072 1 95.94 292 ASP A C 1
ATOM 2192 O O . ASP A 1 292 ? -13.688 -37.031 -0.615 1 95.94 292 ASP A O 1
ATOM 2196 N N . ARG A 1 293 ? -15.016 -35.344 -0.136 1 96.12 293 ARG A N 1
ATOM 2197 C CA . ARG A 1 293 ? -16.031 -35.719 -1.114 1 96.12 293 ARG A CA 1
ATOM 2198 C C . ARG A 1 293 ? -15.656 -35.25 -2.508 1 96.12 293 ARG A C 1
ATOM 2200 O O . ARG A 1 293 ? -16.219 -35.688 -3.504 1 96.12 293 ARG A O 1
ATOM 2207 N N . TYR A 1 294 ? -14.594 -34.312 -2.494 1 97.5 294 TYR A N 1
ATOM 2208 C CA . TYR A 1 294 ? -14.469 -33.594 -3.764 1 97.5 294 TYR A CA 1
ATOM 2209 C C . TYR A 1 294 ? -13.133 -33.906 -4.434 1 97.5 294 TYR A C 1
ATOM 2211 O O . TYR A 1 294 ? -13.07 -34.094 -5.648 1 97.5 294 TYR A O 1
ATOM 2219 N N . THR A 1 295 ? -12 -33.875 -3.658 1 98.06 295 THR A N 1
ATOM 2220 C CA . THR A 1 295 ? -10.727 -33.875 -4.371 1 98.06 295 THR A CA 1
ATOM 2221 C C . THR A 1 295 ? -9.797 -34.938 -3.785 1 98.06 295 THR A C 1
ATOM 2223 O O . THR A 1 295 ? -9.281 -35.781 -4.512 1 98.06 295 THR A O 1
ATOM 2226 N N . TRP A 1 296 ? -9.508 -34.781 -2.48 1 98.25 296 TRP A N 1
ATOM 2227 C CA . TRP A 1 296 ? -8.531 -35.656 -1.845 1 98.25 296 TRP A CA 1
ATOM 2228 C C . TRP A 1 296 ? -9.18 -36.5 -0.745 1 98.25 296 TRP A C 1
ATOM 2230 O O . TRP A 1 296 ? -9.992 -36 0.031 1 98.25 296 TRP A O 1
ATOM 2240 N N . SER A 1 297 ? -8.828 -37.75 -0.736 1 97.5 297 SER A N 1
ATOM 2241 C CA . SER A 1 297 ? -9.297 -38.625 0.325 1 97.5 297 SER A CA 1
ATOM 2242 C C . SER A 1 297 ? -8.133 -39.406 0.936 1 97.5 297 SER A C 1
ATOM 2244 O O . SER A 1 297 ? -7.812 -40.5 0.48 1 97.5 297 SER A O 1
ATOM 2246 N N . PHE A 1 298 ? -7.492 -38.875 1.735 1 97.25 298 PHE A N 1
ATOM 2247 C CA . PHE A 1 298 ? -6.398 -39.469 2.484 1 97.25 298 PHE A CA 1
ATOM 2248 C C . PHE A 1 298 ? -6.836 -39.812 3.904 1 97.25 298 PHE A C 1
ATOM 2250 O O . PHE A 1 298 ? -6.867 -38.938 4.777 1 97.25 298 PHE A O 1
ATOM 2257 N N . PRO A 1 299 ? -7.113 -41.156 4.551 1 94.06 299 PRO A N 1
ATOM 2258 C CA . PRO A 1 299 ? -7.254 -42.406 3.791 1 94.06 299 PRO A CA 1
ATOM 2259 C C . PRO A 1 299 ? -8.547 -42.438 2.979 1 94.06 299 PRO A C 1
ATOM 2261 O O . PRO A 1 299 ? -9.414 -41.594 3.139 1 94.06 299 PRO A O 1
ATOM 2264 N N . PRO A 1 300 ? -8.641 -43.562 2.059 1 96.5 300 PRO A N 1
ATOM 2265 C CA . PRO A 1 300 ? -7.766 -44.75 1.989 1 96.5 300 PRO A CA 1
ATOM 2266 C C . PRO A 1 300 ? -6.52 -44.5 1.142 1 96.5 300 PRO A C 1
ATOM 2268 O O . PRO A 1 300 ? -5.594 -45.312 1.148 1 96.5 300 PRO A O 1
ATOM 2271 N N . THR A 1 301 ? -6.496 -43.375 0.36 1 98.12 301 THR A N 1
ATOM 2272 C CA . THR A 1 301 ? -5.324 -43.062 -0.451 1 98.12 301 THR A CA 1
ATOM 2273 C C . THR A 1 301 ? -4.082 -42.906 0.425 1 98.12 301 THR A C 1
ATOM 2275 O O . THR A 1 301 ? -4.145 -42.312 1.501 1 98.12 301 THR A O 1
ATOM 2278 N N . ARG A 1 302 ? -3.021 -43.5 0.003 1 98.44 302 ARG A N 1
ATOM 2279 C CA . ARG A 1 302 ? -1.737 -43.344 0.678 1 98.44 302 ARG A CA 1
ATOM 2280 C C . ARG A 1 302 ? -0.983 -42.125 0.132 1 98.44 302 ARG A C 1
ATOM 2282 O O . ARG A 1 302 ? -0.787 -42 -1.079 1 98.44 302 ARG A O 1
ATOM 2289 N N . LEU A 1 303 ? -0.582 -41.25 1.073 1 98.69 303 LEU A N 1
ATOM 2290 C CA . LEU A 1 303 ? 0.089 -40.031 0.667 1 98.69 303 LEU A CA 1
ATOM 2291 C C . LEU A 1 303 ? 1.591 -40.125 0.914 1 98.69 303 LEU A C 1
ATOM 2293 O O . LEU A 1 303 ? 2.023 -40.438 2.027 1 98.69 303 LEU A O 1
ATOM 2297 N N . ILE A 1 304 ? 2.348 -39.906 -0.08 1 98.81 304 ILE A N 1
ATOM 2298 C CA . ILE A 1 304 ? 3.781 -39.656 -0.026 1 98.81 304 ILE A CA 1
ATOM 2299 C C . ILE A 1 304 ? 4.047 -38.156 -0.323 1 98.81 304 ILE A C 1
ATOM 2301 O O . ILE A 1 304 ? 3.672 -37.656 -1.385 1 98.81 304 ILE A O 1
ATOM 2305 N N . GLN A 1 305 ? 4.652 -37.438 0.578 1 98.62 305 GLN A N 1
ATOM 2306 C CA . GLN A 1 305 ? 4.801 -36 0.449 1 98.62 305 GLN A CA 1
ATOM 2307 C C . GLN A 1 305 ? 6.266 -35.594 0.576 1 98.62 305 GLN A C 1
ATOM 2309 O O . GLN A 1 305 ? 6.945 -35.969 1.53 1 98.62 305 GLN A O 1
ATOM 2314 N N . ILE A 1 306 ? 6.719 -34.875 -0.395 1 98.5 306 ILE A N 1
ATOM 2315 C CA . ILE A 1 306 ? 8.07 -34.344 -0.407 1 98.5 306 ILE A CA 1
ATOM 2316 C C . ILE A 1 306 ? 8.016 -32.812 -0.493 1 98.5 306 ILE A C 1
ATOM 2318 O O . ILE A 1 306 ? 7.371 -32.25 -1.384 1 98.5 306 ILE A O 1
ATOM 2322 N N . ASP A 1 307 ? 8.641 -32.156 0.418 1 97.81 307 ASP A N 1
ATOM 2323 C CA . ASP A 1 307 ? 8.695 -30.703 0.446 1 97.81 307 ASP A CA 1
ATOM 2324 C C . ASP A 1 307 ? 10.023 -30.219 1.041 1 97.81 307 ASP A C 1
ATOM 2326 O O . ASP A 1 307 ? 10.617 -30.906 1.88 1 97.81 307 ASP A O 1
ATOM 2330 N N . ILE A 1 308 ? 10.43 -29.141 0.548 1 97.25 308 ILE A N 1
ATOM 2331 C CA . ILE A 1 308 ? 11.672 -28.578 1.078 1 97.25 308 ILE A CA 1
ATOM 2332 C C . ILE A 1 308 ? 11.414 -27.969 2.453 1 97.25 308 ILE A C 1
ATOM 2334 O O . ILE A 1 308 ? 12.336 -27.812 3.254 1 97.25 308 ILE A O 1
ATOM 2338 N N . ASP A 1 309 ? 10.203 -27.531 2.723 1 96.19 309 ASP A N 1
ATOM 2339 C CA . ASP A 1 309 ? 9.773 -26.984 4.008 1 96.19 309 ASP A CA 1
ATOM 2340 C C . ASP A 1 309 ? 9.18 -28.078 4.895 1 96.19 309 ASP A C 1
ATOM 2342 O O . ASP A 1 309 ? 8.086 -28.578 4.633 1 96.19 309 ASP A O 1
ATOM 2346 N N . PRO A 1 310 ? 9.82 -28.391 5.961 1 96.69 310 PRO A N 1
ATOM 2347 C CA . PRO A 1 310 ? 9.312 -29.469 6.816 1 96.69 310 PRO A CA 1
ATOM 2348 C C . PRO A 1 310 ? 7.953 -29.156 7.43 1 96.69 310 PRO A C 1
ATOM 2350 O O . PRO A 1 310 ? 7.191 -30.062 7.75 1 96.69 310 PRO A O 1
ATOM 2353 N N . ALA A 1 311 ? 7.605 -27.859 7.523 1 94.88 311 ALA A N 1
ATOM 2354 C CA . ALA A 1 311 ? 6.344 -27.453 8.148 1 94.88 311 ALA A CA 1
ATOM 2355 C C . ALA A 1 311 ? 5.152 -27.875 7.293 1 94.88 311 ALA A C 1
ATOM 2357 O O . ALA A 1 311 ? 4.016 -27.906 7.773 1 94.88 311 ALA A O 1
ATOM 2358 N N . GLU A 1 312 ? 5.371 -28.188 6.055 1 95.94 312 GLU A N 1
ATOM 2359 C CA . GLU A 1 312 ? 4.285 -28.547 5.145 1 95.94 312 GLU A CA 1
ATOM 2360 C C . GLU A 1 312 ? 3.922 -30.031 5.277 1 95.94 312 GLU A C 1
ATOM 2362 O O . GLU A 1 312 ? 2.799 -30.422 4.961 1 95.94 312 GLU A O 1
ATOM 2367 N N . LEU A 1 313 ? 4.906 -30.875 5.691 1 97.75 313 LEU A N 1
ATOM 2368 C CA . LEU A 1 313 ? 4.688 -32.312 5.77 1 97.75 313 LEU A CA 1
ATOM 2369 C C . LEU A 1 313 ? 3.617 -32.656 6.801 1 97.75 313 LEU A C 1
ATOM 2371 O O . LEU A 1 313 ? 3.783 -32.375 7.988 1 97.75 313 LEU A O 1
ATOM 2375 N N . GLY A 1 314 ? 2.518 -33.156 6.359 1 97.12 314 GLY A N 1
ATOM 2376 C CA . GLY A 1 314 ? 1.467 -33.625 7.258 1 97.12 314 GLY A CA 1
ATOM 2377 C C . GLY A 1 314 ? 0.599 -32.469 7.773 1 97.12 314 GLY A C 1
ATOM 2378 O O . GLY A 1 314 ? -0.225 -32.688 8.664 1 97.12 314 GLY A O 1
ATOM 2379 N N . ARG A 1 315 ? 0.713 -31.328 7.223 1 95.88 315 ARG A N 1
ATOM 2380 C CA . ARG A 1 315 ? -0.042 -30.172 7.703 1 95.88 315 ARG A CA 1
ATOM 2381 C C . ARG A 1 315 ? -1.542 -30.406 7.555 1 95.88 315 ARG A C 1
ATOM 2383 O O . ARG A 1 315 ? -2.314 -30.094 8.469 1 95.88 315 ARG A O 1
ATOM 2390 N N . ASN A 1 316 ? -1.967 -30.938 6.41 1 97.06 316 ASN A N 1
ATOM 2391 C CA . ASN A 1 316 ? -3.396 -30.984 6.125 1 97.06 316 ASN A CA 1
ATOM 2392 C C . ASN A 1 316 ? -3.893 -32.438 5.992 1 97.06 316 ASN A C 1
ATOM 2394 O O . ASN A 1 316 ? -5.09 -32.688 6.121 1 97.06 316 ASN A O 1
ATOM 2398 N N . PHE A 1 317 ? -2.951 -33.375 5.629 1 97.88 317 PHE A N 1
ATOM 2399 C CA . PHE A 1 317 ? -3.344 -34.75 5.418 1 97.88 317 PHE A CA 1
ATOM 2400 C C . PHE A 1 317 ? -2.344 -35.688 6.066 1 97.88 317 PHE A C 1
ATOM 2402 O O . PHE A 1 317 ? -1.159 -35.375 6.188 1 97.88 317 PHE A O 1
ATOM 2409 N N . PRO A 1 318 ? -2.834 -36.906 6.516 1 97.75 318 PRO A N 1
ATOM 2410 C CA . PRO A 1 318 ? -1.88 -37.875 7.031 1 97.75 318 PRO A CA 1
ATOM 2411 C C . PRO A 1 318 ? -0.907 -38.375 5.961 1 97.75 318 PRO A C 1
ATOM 2413 O O . PRO A 1 318 ? -1.318 -38.688 4.84 1 97.75 318 PRO A O 1
ATOM 2416 N N . VAL A 1 319 ? 0.378 -38.469 6.27 1 98.19 319 VAL A N 1
ATOM 2417 C CA . VAL A 1 319 ? 1.438 -38.812 5.328 1 98.19 319 VAL A CA 1
ATOM 2418 C C . VAL A 1 319 ? 2 -40.188 5.664 1 98.19 319 VAL A C 1
ATOM 2420 O O . VAL A 1 319 ? 2.311 -40.5 6.824 1 98.19 319 VAL A O 1
ATOM 2423 N N . GLU A 1 320 ? 2.041 -41 4.715 1 98.25 320 GLU A N 1
ATOM 2424 C CA . GLU A 1 320 ? 2.682 -42.312 4.898 1 98.25 320 GLU A CA 1
ATOM 2425 C C . GLU A 1 320 ? 4.203 -42.188 4.848 1 98.25 320 GLU A C 1
ATOM 2427 O O . GLU A 1 320 ? 4.902 -42.719 5.699 1 98.25 320 GLU A O 1
ATOM 2432 N N . ILE A 1 321 ? 4.699 -41.531 3.836 1 98.31 321 ILE A N 1
ATOM 2433 C CA . ILE A 1 321 ? 6.117 -41.219 3.709 1 98.31 321 ILE A CA 1
ATOM 2434 C C . ILE A 1 321 ? 6.289 -39.688 3.531 1 98.31 321 ILE A C 1
ATOM 2436 O O . ILE A 1 321 ? 5.785 -39.125 2.564 1 98.31 321 ILE A O 1
ATOM 2440 N N . GLY A 1 322 ? 6.848 -39.062 4.516 1 98.19 322 GLY A N 1
ATOM 2441 C CA . GLY A 1 322 ? 7.227 -37.656 4.426 1 98.19 322 GLY A CA 1
ATOM 2442 C C . GLY A 1 322 ? 8.727 -37.469 4.328 1 98.19 322 GLY A C 1
ATOM 2443 O O . GLY A 1 322 ? 9.492 -38.094 5.047 1 98.19 322 GLY A O 1
ATOM 2444 N N . ALA A 1 323 ? 9.156 -36.625 3.381 1 98.31 323 ALA A N 1
ATOM 2445 C CA . ALA A 1 323 ? 10.594 -36.406 3.215 1 98.31 323 ALA A CA 1
ATOM 2446 C C . ALA A 1 323 ? 10.883 -34.906 2.959 1 98.31 323 ALA A C 1
ATOM 2448 O O . ALA A 1 323 ? 10.148 -34.25 2.227 1 98.31 323 ALA A O 1
ATOM 2449 N N . VAL A 1 324 ? 11.859 -34.406 3.627 1 97.94 324 VAL A N 1
ATOM 2450 C CA . VAL A 1 324 ? 12.367 -33.094 3.359 1 97.94 324 VAL A CA 1
ATOM 2451 C C . VAL A 1 324 ? 13.453 -33.156 2.285 1 97.94 324 VAL A C 1
ATOM 2453 O O . VAL A 1 324 ? 14.531 -33.719 2.514 1 97.94 324 VAL A O 1
ATOM 2456 N N . ALA A 1 325 ? 13.164 -32.594 1.105 1 97.88 325 ALA A N 1
ATOM 2457 C CA . ALA A 1 325 ? 14.117 -32.625 -0.002 1 97.88 325 ALA A CA 1
ATOM 2458 C C . ALA A 1 325 ? 13.773 -31.562 -1.047 1 97.88 325 ALA A C 1
ATOM 2460 O O . ALA A 1 325 ? 12.641 -31.078 -1.09 1 97.88 325 ALA A O 1
ATOM 2461 N N . ASP A 1 326 ? 14.789 -31.25 -1.78 1 97.06 326 ASP A N 1
ATOM 2462 C CA . ASP A 1 326 ? 14.562 -30.453 -2.984 1 97.06 326 ASP A CA 1
ATOM 2463 C C . ASP A 1 326 ? 13.773 -31.25 -4.023 1 97.06 326 ASP A C 1
ATOM 2465 O O . ASP A 1 326 ? 14.086 -32.406 -4.289 1 97.06 326 ASP A O 1
ATOM 2469 N N . ALA A 1 327 ? 12.805 -30.625 -4.586 1 97.44 327 ALA A N 1
ATOM 2470 C CA . ALA A 1 327 ? 11.875 -31.312 -5.484 1 97.44 327 ALA A CA 1
ATOM 2471 C C . ALA A 1 327 ? 12.609 -31.938 -6.668 1 97.44 327 ALA A C 1
ATOM 2473 O O . ALA A 1 327 ? 12.328 -33.062 -7.059 1 97.44 327 ALA A O 1
ATOM 2474 N N . ALA A 1 328 ? 13.531 -31.172 -7.289 1 96.62 328 ALA A N 1
ATOM 2475 C CA . ALA A 1 328 ? 14.242 -31.656 -8.469 1 96.62 328 ALA A CA 1
ATOM 2476 C C . ALA A 1 328 ? 15.148 -32.844 -8.117 1 96.62 328 ALA A C 1
ATOM 2478 O O . ALA A 1 328 ? 15.203 -33.812 -8.852 1 96.62 328 ALA A O 1
ATOM 2479 N N . LEU A 1 329 ? 15.844 -32.719 -7.027 1 96.94 329 LEU A N 1
ATOM 2480 C CA . LEU A 1 329 ? 16.734 -33.781 -6.594 1 96.94 329 LEU A CA 1
ATOM 2481 C C . LEU A 1 329 ? 15.953 -35.031 -6.23 1 96.94 329 LEU A C 1
ATOM 2483 O O . LEU A 1 329 ? 16.344 -36.125 -6.598 1 96.94 329 LEU A O 1
ATOM 2487 N N . ALA A 1 330 ? 14.891 -34.812 -5.52 1 98.12 330 ALA A N 1
ATOM 2488 C CA . ALA A 1 330 ? 14.047 -35.938 -5.141 1 98.12 330 ALA A CA 1
ATOM 2489 C C . ALA A 1 330 ? 13.484 -36.625 -6.371 1 98.12 330 ALA A C 1
ATOM 2491 O O . ALA A 1 330 ? 13.484 -37.875 -6.441 1 98.12 330 ALA A O 1
ATOM 2492 N N . MET A 1 331 ? 13.023 -35.844 -7.32 1 97.81 331 MET A N 1
ATOM 2493 C CA . MET A 1 331 ? 12.438 -36.438 -8.531 1 97.81 331 MET A CA 1
ATOM 2494 C C . MET A 1 331 ? 13.469 -37.25 -9.297 1 97.81 331 MET A C 1
ATOM 2496 O O . MET A 1 331 ? 13.141 -38.312 -9.828 1 97.81 331 MET A O 1
ATOM 2500 N N . ARG A 1 332 ? 14.656 -36.781 -9.367 1 97.88 332 ARG A N 1
ATOM 2501 C CA . ARG A 1 332 ? 15.719 -37.5 -10.055 1 97.88 332 ARG A CA 1
ATOM 2502 C C . ARG A 1 332 ? 16.016 -38.844 -9.375 1 97.88 332 ARG A C 1
ATOM 2504 O O . ARG A 1 332 ? 16.188 -39.875 -10.047 1 97.88 332 ARG A O 1
ATOM 2511 N N . ARG A 1 333 ? 16.031 -38.812 -8.047 1 98.06 333 ARG A N 1
ATOM 2512 C CA . ARG A 1 333 ? 16.297 -40.031 -7.281 1 98.06 333 ARG A CA 1
ATOM 2513 C C . ARG A 1 333 ? 15.172 -41.062 -7.465 1 98.06 333 ARG A C 1
ATOM 2515 O O . ARG A 1 333 ? 15.43 -42.25 -7.645 1 98.06 333 ARG A O 1
ATOM 2522 N N . ILE A 1 334 ? 13.984 -40.594 -7.379 1 98.69 334 ILE A N 1
ATOM 2523 C CA . ILE A 1 334 ? 12.82 -41.469 -7.512 1 98.69 334 ILE A CA 1
ATOM 2524 C C . ILE A 1 334 ? 12.773 -42.062 -8.922 1 98.69 334 ILE A C 1
ATOM 2526 O O . ILE A 1 334 ? 12.5 -43.25 -9.102 1 98.69 334 ILE A O 1
ATOM 2530 N N . ALA A 1 335 ? 13 -41.219 -9.969 1 98.5 335 ALA A N 1
ATOM 2531 C CA . ALA A 1 335 ? 13 -41.656 -11.359 1 98.5 335 ALA A CA 1
ATOM 2532 C C . ALA A 1 335 ? 14.055 -42.719 -11.586 1 98.5 335 ALA A C 1
ATOM 2534 O O . ALA A 1 335 ? 13.789 -43.75 -12.25 1 98.5 335 ALA A O 1
ATOM 2535 N N . ALA A 1 336 ? 15.25 -42.5 -11.039 1 98.12 336 ALA A N 1
ATOM 2536 C CA . ALA A 1 336 ? 16.328 -43.438 -11.188 1 98.12 336 ALA A CA 1
ATOM 2537 C C . ALA A 1 336 ? 15.945 -44.812 -10.609 1 98.12 336 ALA A C 1
ATOM 2539 O O . ALA A 1 336 ? 16.266 -45.844 -11.188 1 98.12 336 ALA A O 1
ATOM 2540 N N . ALA A 1 337 ? 15.312 -44.781 -9.5 1 98.44 337 ALA A N 1
ATOM 2541 C CA . ALA A 1 337 ? 14.859 -46 -8.859 1 98.44 337 ALA A CA 1
ATOM 2542 C C . ALA A 1 337 ? 13.742 -46.656 -9.664 1 98.44 337 ALA A C 1
ATOM 2544 O O . ALA A 1 337 ? 13.734 -47.875 -9.836 1 98.44 337 ALA A O 1
ATOM 2545 N N . ALA A 1 338 ? 12.805 -45.906 -10.117 1 98.25 338 ALA A N 1
ATOM 2546 C CA . ALA A 1 338 ? 11.625 -46.406 -10.828 1 98.25 338 ALA A CA 1
ATOM 2547 C C . ALA A 1 338 ? 12.016 -47.031 -12.172 1 98.25 338 ALA A C 1
ATOM 2549 O O . ALA A 1 338 ? 11.422 -48.031 -12.602 1 98.25 338 ALA A O 1
ATOM 2550 N N . LEU A 1 339 ? 13.023 -46.406 -12.852 1 97.69 339 LEU A N 1
ATOM 2551 C CA . LEU A 1 339 ? 13.43 -46.875 -14.18 1 97.69 339 LEU A CA 1
ATOM 2552 C C . LEU A 1 339 ? 14.07 -48.25 -14.117 1 97.69 339 LEU A C 1
ATOM 2554 O O . LEU A 1 339 ? 14.203 -48.906 -15.148 1 97.69 339 LEU A O 1
ATOM 2558 N N . ARG A 1 340 ? 14.398 -48.625 -12.938 1 97.62 340 ARG A N 1
ATOM 2559 C CA . ARG A 1 340 ? 14.953 -49.938 -12.75 1 97.62 340 ARG A CA 1
ATOM 2560 C C . ARG A 1 340 ? 13.852 -51 -12.562 1 97.62 340 ARG A C 1
ATOM 2562 O O . ARG A 1 340 ? 14.125 -52.188 -12.539 1 97.62 340 ARG A O 1
ATOM 2569 N N . ARG A 1 341 ? 12.695 -50.562 -12.547 1 97.44 341 ARG A N 1
ATOM 2570 C CA . ARG A 1 341 ? 11.539 -51.438 -12.398 1 97.44 341 ARG A CA 1
ATOM 2571 C C . ARG A 1 341 ? 10.828 -51.625 -13.727 1 97.44 341 ARG A C 1
ATOM 2573 O O . ARG A 1 341 ? 11.047 -50.875 -14.68 1 97.44 341 ARG A O 1
ATOM 2580 N N . PRO A 1 342 ? 9.969 -52.656 -13.797 1 96.44 342 PRO A N 1
ATOM 2581 C CA . PRO A 1 342 ? 9.242 -52.906 -15.055 1 96.44 342 PRO A CA 1
ATOM 2582 C C . PRO A 1 342 ? 8.328 -51.719 -15.422 1 96.44 342 PRO A C 1
ATOM 2584 O O . PRO A 1 342 ? 7.711 -51.125 -14.547 1 96.44 342 PRO A O 1
ATOM 2587 N N . GLU A 1 343 ? 8.32 -51.469 -16.656 1 96.5 343 GLU A N 1
ATOM 2588 C CA . GLU A 1 343 ? 7.426 -50.438 -17.156 1 96.5 343 GLU A CA 1
ATOM 2589 C C . GLU A 1 343 ? 5.965 -50.812 -16.922 1 96.5 343 GLU A C 1
ATOM 2591 O O . GLU A 1 343 ? 5.629 -51.969 -16.781 1 96.5 343 GLU A O 1
ATOM 2596 N N . ALA A 1 344 ? 5.195 -49.75 -16.844 1 96.25 344 ALA A N 1
ATOM 2597 C CA . ALA A 1 344 ? 3.75 -49.938 -16.75 1 96.25 344 ALA A CA 1
ATOM 2598 C C . ALA A 1 344 ? 3.033 -49.219 -17.891 1 96.25 344 ALA A C 1
ATOM 2600 O O . ALA A 1 344 ? 3.58 -48.312 -18.484 1 96.25 344 ALA A O 1
ATOM 2601 N N . SER A 1 345 ? 1.846 -49.75 -18.25 1 96.25 345 SER A N 1
ATOM 2602 C CA . SER A 1 345 ? 1.04 -49.156 -19.328 1 96.25 345 SER A CA 1
ATOM 2603 C C . SER A 1 345 ? -0.422 -49.031 -18.906 1 96.25 345 SER A C 1
ATOM 2605 O O . SER A 1 345 ? -0.994 -49.969 -18.359 1 96.25 345 SER A O 1
ATOM 2607 N N . ARG A 1 346 ? -0.904 -47.844 -19.109 1 96.19 346 ARG A N 1
ATOM 2608 C CA . ARG A 1 346 ? -2.309 -47.594 -18.812 1 96.19 346 ARG A CA 1
ATOM 2609 C C . ARG A 1 346 ? -2.971 -46.844 -19.984 1 96.19 346 ARG A C 1
ATOM 2611 O O . ARG A 1 346 ? -3.432 -45.719 -19.812 1 96.19 346 ARG A O 1
ATOM 2618 N N . PRO A 1 347 ? -3.139 -47.5 -21.156 1 96.62 347 PRO A N 1
ATOM 2619 C CA . PRO A 1 347 ? -3.615 -46.812 -22.359 1 96.62 347 PRO A CA 1
ATOM 2620 C C . PRO A 1 347 ? -5.031 -46.25 -22.203 1 96.62 347 PRO A C 1
ATOM 2622 O O . PRO A 1 347 ? -5.328 -45.156 -22.703 1 96.62 347 PRO A O 1
ATOM 2625 N N . ALA A 1 348 ? -5.875 -47 -21.484 1 96.75 348 ALA A N 1
ATOM 2626 C CA . ALA A 1 348 ? -7.246 -46.531 -21.281 1 96.75 348 ALA A CA 1
ATOM 2627 C C . ALA A 1 348 ? -7.273 -45.219 -20.484 1 96.75 348 ALA A C 1
ATOM 2629 O O . ALA A 1 348 ? -8.094 -44.344 -20.734 1 96.75 348 ALA A O 1
ATOM 2630 N N . LEU A 1 349 ? -6.43 -45.188 -19.547 1 96.5 349 LEU A N 1
ATOM 2631 C CA . LEU A 1 349 ? -6.336 -43.969 -18.734 1 96.5 349 LEU A CA 1
ATOM 2632 C C . LEU A 1 349 ? -5.844 -42.812 -19.562 1 96.5 349 LEU A C 1
ATOM 2634 O O . LEU A 1 349 ? -6.387 -41.688 -19.469 1 96.5 349 LEU A O 1
ATOM 2638 N N . ARG A 1 350 ? -4.828 -42.969 -20.406 1 97.19 350 ARG A N 1
ATOM 2639 C CA . ARG A 1 350 ? -4.324 -41.938 -21.297 1 97.19 350 ARG A CA 1
ATOM 2640 C C . ARG A 1 350 ? -5.438 -41.406 -22.188 1 97.19 350 ARG A C 1
ATOM 2642 O O . ARG A 1 350 ? -5.551 -40.188 -22.391 1 97.19 350 ARG A O 1
ATOM 2649 N N . GLU A 1 351 ? -6.156 -42.312 -22.688 1 97 351 GLU A N 1
ATOM 2650 C CA . GLU A 1 351 ? -7.254 -41.906 -23.578 1 97 351 GLU A CA 1
ATOM 2651 C C . GLU A 1 351 ? -8.297 -41.094 -22.828 1 97 351 GLU A C 1
ATOM 2653 O O . GLU A 1 351 ? -8.812 -40.094 -23.375 1 97 351 GLU A O 1
ATOM 2658 N N . SER A 1 352 ? -8.586 -41.5 -21.656 1 96.5 352 SER A N 1
ATOM 2659 C CA . SER A 1 352 ? -9.57 -40.781 -20.844 1 96.5 352 SER A CA 1
ATOM 2660 C C . SER A 1 352 ? -9.086 -39.375 -20.516 1 96.5 352 SER A C 1
ATOM 2662 O O . SER A 1 352 ? -9.859 -38.438 -20.578 1 96.5 352 SER A O 1
ATOM 2664 N N . ILE A 1 353 ? -7.832 -39.281 -20.141 1 97.25 353 ILE A N 1
ATOM 2665 C CA . ILE A 1 353 ? -7.25 -38 -19.812 1 97.25 353 ILE A CA 1
ATOM 2666 C C . ILE A 1 353 ? -7.254 -37.094 -21.047 1 97.25 353 ILE A C 1
ATOM 2668 O O . ILE A 1 353 ? -7.668 -35.938 -20.969 1 97.25 353 ILE A O 1
ATOM 2672 N N . THR A 1 354 ? -6.809 -37.594 -22.141 1 96 354 THR A N 1
ATOM 2673 C CA . THR A 1 354 ? -6.742 -36.844 -23.391 1 96 354 THR A CA 1
ATOM 2674 C C . THR A 1 354 ? -8.133 -36.375 -23.812 1 96 354 THR A C 1
ATOM 2676 O O . THR A 1 354 ? -8.289 -35.219 -24.25 1 96 354 THR A O 1
ATOM 2679 N N . ALA A 1 355 ? -9.078 -37.219 -23.625 1 95.62 355 ALA A N 1
ATOM 2680 C CA . ALA A 1 355 ? -10.453 -36.875 -23.969 1 95.62 355 ALA A CA 1
ATOM 2681 C C . ALA A 1 355 ? -10.969 -35.75 -23.078 1 95.62 355 ALA A C 1
ATOM 2683 O O . ALA A 1 355 ? -11.602 -34.812 -23.562 1 95.62 355 ALA A O 1
ATOM 2684 N N . ALA A 1 356 ? -10.742 -35.875 -21.844 1 94.5 356 ALA A N 1
ATOM 2685 C CA . ALA A 1 356 ? -11.234 -34.875 -20.891 1 94.5 356 ALA A CA 1
ATOM 2686 C C . ALA A 1 356 ? -10.555 -33.531 -21.125 1 94.5 356 ALA A C 1
ATOM 2688 O O . ALA A 1 356 ? -11.227 -32.5 -21.172 1 94.5 356 ALA A O 1
ATOM 2689 N N . ARG A 1 357 ? -9.258 -33.531 -21.234 1 94.56 357 ARG A N 1
ATOM 2690 C CA . ARG A 1 357 ? -8.5 -32.312 -21.453 1 94.56 357 ARG A CA 1
ATOM 2691 C C . ARG A 1 357 ? -8.828 -31.703 -22.828 1 94.56 357 ARG A C 1
ATOM 2693 O O . ARG A 1 357 ? -8.969 -30.484 -22.953 1 94.56 357 ARG A O 1
ATOM 2700 N N . GLY A 1 358 ? -8.852 -32.562 -23.75 1 93.38 358 GLY A N 1
ATOM 2701 C CA . GLY A 1 358 ? -9.219 -32.125 -25.094 1 93.38 358 GLY A CA 1
ATOM 2702 C C . GLY A 1 358 ? -10.586 -31.469 -25.141 1 93.38 358 GLY A C 1
ATOM 2703 O O . GLY A 1 358 ? -10.766 -30.453 -25.812 1 93.38 358 GLY A O 1
ATOM 2704 N N . ALA A 1 359 ? -11.555 -32.094 -24.469 1 93.69 359 ALA A N 1
ATOM 2705 C CA . ALA A 1 359 ? -12.906 -31.547 -24.438 1 93.69 359 ALA A CA 1
ATOM 2706 C C . ALA A 1 359 ? -12.93 -30.188 -23.766 1 93.69 359 ALA A C 1
ATOM 2708 O O . ALA A 1 359 ? -13.68 -29.297 -24.172 1 93.69 359 ALA A O 1
ATOM 2709 N N . LEU A 1 360 ? -12.18 -30.047 -22.719 1 92.44 360 LEU A N 1
ATOM 2710 C CA . LEU A 1 360 ? -12.086 -28.766 -22.016 1 92.44 360 LEU A CA 1
ATOM 2711 C C . LEU A 1 360 ? -11.562 -27.672 -22.938 1 92.44 360 LEU A C 1
ATOM 2713 O O . LEU A 1 360 ? -12.164 -26.609 -23.031 1 92.44 360 LEU A O 1
ATOM 2717 N N . PHE A 1 361 ? -10.43 -27.906 -23.625 1 93.31 361 PHE A N 1
ATOM 2718 C CA . PHE A 1 361 ? -9.812 -26.922 -24.5 1 93.31 361 PHE A CA 1
ATOM 2719 C C . PHE A 1 361 ? -10.688 -26.656 -25.719 1 93.31 361 PHE A C 1
ATOM 2721 O O . PHE A 1 361 ? -10.844 -25.516 -26.141 1 93.31 361 PHE A O 1
ATOM 2728 N N . ALA A 1 362 ? -11.266 -27.719 -26.25 1 93.81 362 ALA A N 1
ATOM 2729 C CA . ALA A 1 362 ? -12.141 -27.578 -27.406 1 93.81 362 ALA A CA 1
ATOM 2730 C C . ALA A 1 362 ? -13.398 -26.797 -27.047 1 93.81 362 ALA A C 1
ATOM 2732 O O . ALA A 1 362 ? -13.875 -25.984 -27.844 1 93.81 362 ALA A O 1
ATOM 2733 N N . GLY A 1 363 ? -13.953 -27.125 -25.906 1 93.06 363 GLY A N 1
ATOM 2734 C CA . GLY A 1 363 ? -15.117 -26.391 -25.453 1 93.06 363 GLY A CA 1
ATOM 2735 C C . GLY A 1 363 ? -14.852 -24.906 -25.266 1 93.06 363 GLY A C 1
ATOM 2736 O O . GLY A 1 363 ? -15.672 -24.062 -25.656 1 93.06 363 GLY A O 1
ATOM 2737 N N . SER A 1 364 ? -13.758 -24.594 -24.641 1 92.44 364 SER A N 1
ATOM 2738 C CA . SER A 1 364 ? -13.359 -23.203 -24.469 1 92.44 364 SER A CA 1
ATOM 2739 C C . SER A 1 364 ? -13.164 -22.516 -25.828 1 92.44 364 SER A C 1
ATOM 2741 O O . SER A 1 364 ? -13.594 -21.375 -26.016 1 92.44 364 SER A O 1
ATOM 2743 N N . ALA A 1 365 ? -12.484 -23.203 -26.734 1 93.69 365 ALA A N 1
ATOM 2744 C CA . ALA A 1 365 ? -12.266 -22.656 -28.078 1 93.69 365 ALA A CA 1
ATOM 2745 C C . ALA A 1 365 ? -13.594 -22.406 -28.781 1 93.69 365 ALA A C 1
ATOM 2747 O O . ALA A 1 365 ? -13.758 -21.406 -29.484 1 93.69 365 ALA A O 1
ATOM 2748 N N . GLU A 1 366 ? -14.508 -23.328 -28.625 1 95.19 366 GLU A N 1
ATOM 2749 C CA . GLU A 1 366 ? -15.812 -23.203 -29.266 1 95.19 366 GLU A CA 1
ATOM 2750 C C . GLU A 1 366 ? -16.578 -22 -28.719 1 95.19 366 GLU A C 1
ATOM 2752 O O . GLU A 1 366 ? -17.141 -21.219 -29.484 1 95.19 366 GLU A O 1
ATOM 2757 N N . ARG A 1 367 ? -16.531 -21.875 -27.438 1 93.5 367 ARG A N 1
ATOM 2758 C CA . ARG A 1 367 ? -17.172 -20.719 -26.828 1 93.5 367 ARG A CA 1
ATOM 2759 C C . ARG A 1 367 ? -16.484 -19.422 -27.266 1 93.5 367 ARG A C 1
ATOM 2761 O O . ARG A 1 367 ? -17.141 -18.375 -27.375 1 93.5 367 ARG A O 1
ATOM 2768 N N . GLY A 1 368 ? -15.242 -19.547 -27.594 1 94.5 368 GLY A N 1
ATOM 2769 C CA . GLY A 1 368 ? -14.453 -18.406 -28.016 1 94.5 368 GLY A CA 1
ATOM 2770 C C . GLY A 1 368 ? -14.68 -18.016 -29.469 1 94.5 368 GLY A C 1
ATOM 2771 O O . GLY A 1 368 ? -14.203 -16.984 -29.922 1 94.5 368 GLY A O 1
ATOM 2772 N N . ARG A 1 369 ? -15.398 -18.781 -30.188 1 94.69 369 ARG A N 1
ATOM 2773 C CA . ARG A 1 369 ? -15.609 -18.5 -31.609 1 94.69 369 ARG A CA 1
ATOM 2774 C C . ARG A 1 369 ? -16.766 -17.531 -31.812 1 94.69 369 ARG A C 1
ATOM 2776 O O . ARG A 1 369 ? -16.922 -16.953 -32.875 1 94.69 369 ARG A O 1
ATOM 2783 N N . SER A 1 370 ? -17.406 -17.266 -30.688 1 93.38 370 SER A N 1
ATOM 2784 C CA . SER A 1 370 ? -18.531 -16.328 -30.766 1 93.38 370 SER A CA 1
ATOM 2785 C C . SER A 1 370 ? -18.062 -14.938 -31.156 1 93.38 370 SER A C 1
ATOM 2787 O O . SER A 1 370 ? -17 -14.484 -30.719 1 93.38 370 SER A O 1
ATOM 2789 N N . ASP A 1 371 ? -18.891 -14.234 -31.969 1 94.12 371 ASP A N 1
ATOM 2790 C CA . ASP A 1 371 ? -18.594 -12.852 -32.344 1 94.12 371 ASP A CA 1
ATOM 2791 C C . ASP A 1 371 ? -19.453 -11.875 -31.516 1 94.12 371 ASP A C 1
ATOM 2793 O O . ASP A 1 371 ? -19.625 -10.719 -31.906 1 94.12 371 ASP A O 1
ATOM 2797 N N . ASP A 1 372 ? -19.906 -12.469 -30.422 1 95 372 ASP A N 1
ATOM 2798 C CA . ASP A 1 372 ? -20.641 -11.586 -29.516 1 95 372 ASP A CA 1
ATOM 2799 C C . ASP A 1 372 ? -19.734 -10.484 -28.969 1 95 372 ASP A C 1
ATOM 2801 O O . ASP A 1 372 ? -18.516 -10.664 -28.875 1 95 372 ASP A O 1
ATOM 2805 N N . PHE A 1 373 ? -20.359 -9.32 -28.641 1 96.94 373 PHE A N 1
ATOM 2806 C CA . PHE A 1 373 ? -19.688 -8.18 -28.047 1 96.94 373 PHE A CA 1
ATOM 2807 C C . PHE A 1 373 ? -20.547 -7.543 -26.969 1 96.94 373 PHE A C 1
ATOM 2809 O O . PHE A 1 373 ? -21.734 -7.316 -27.172 1 96.94 373 PHE A O 1
ATOM 2816 N N . PRO A 1 374 ? -20 -7.16 -25.812 1 97.12 374 PRO A N 1
ATOM 2817 C CA . PRO A 1 374 ? -18.594 -7.363 -25.422 1 97.12 374 PRO A CA 1
ATOM 2818 C C . PRO A 1 374 ? -18.156 -8.82 -25.531 1 97.12 374 PRO A C 1
ATOM 2820 O O . PRO A 1 374 ? -19 -9.727 -25.516 1 97.12 374 PRO A O 1
ATOM 2823 N N . LEU A 1 375 ? -16.922 -9.016 -25.609 1 98.06 375 LEU A N 1
ATOM 2824 C CA . LEU A 1 375 ? -16.359 -10.336 -25.906 1 98.06 375 LEU A CA 1
ATOM 2825 C C . LEU A 1 375 ? -16.562 -11.289 -24.734 1 98.06 375 LEU A C 1
ATOM 2827 O O . LEU A 1 375 ? -16.516 -10.867 -23.578 1 98.06 375 LEU A O 1
ATOM 2831 N N . ARG A 1 376 ? -16.75 -12.57 -25.062 1 96.56 376 ARG A N 1
ATOM 2832 C CA . ARG A 1 376 ? -16.578 -13.609 -24.047 1 96.56 376 ARG A CA 1
ATOM 2833 C C . ARG A 1 376 ? -15.117 -13.766 -23.672 1 96.56 376 ARG A C 1
ATOM 2835 O O . ARG A 1 376 ? -14.234 -13.664 -24.531 1 96.56 376 ARG A O 1
ATOM 2842 N N . PRO A 1 377 ? -14.883 -13.992 -22.422 1 96.62 377 PRO A N 1
ATOM 2843 C CA . PRO A 1 377 ? -13.484 -14.148 -22.031 1 96.62 377 PRO A CA 1
ATOM 2844 C C . PRO A 1 377 ? -12.766 -15.242 -22.812 1 96.62 377 PRO A C 1
ATOM 2846 O O . PRO A 1 377 ? -11.57 -15.125 -23.094 1 96.62 377 PRO A O 1
ATOM 2849 N N . GLU A 1 378 ? -13.484 -16.312 -23.219 1 96.38 378 GLU A N 1
ATOM 2850 C CA . GLU A 1 378 ? -12.883 -17.406 -23.984 1 96.38 378 GLU A CA 1
ATOM 2851 C C . GLU A 1 378 ? -12.492 -16.922 -25.391 1 96.38 378 GLU A C 1
ATOM 2853 O O . GLU A 1 378 ? -11.547 -17.453 -25.984 1 96.38 378 GLU A O 1
ATOM 2858 N N . ARG A 1 379 ? -13.242 -15.93 -25.906 1 97.25 379 ARG A N 1
ATOM 2859 C CA . ARG A 1 379 ? -12.859 -15.32 -27.172 1 97.25 379 ARG A CA 1
ATOM 2860 C C . ARG A 1 379 ? -11.516 -14.609 -27.062 1 97.25 379 ARG A C 1
ATOM 2862 O O . ARG A 1 379 ? -10.68 -14.688 -27.969 1 97.25 379 ARG A O 1
ATOM 2869 N N . ILE A 1 380 ? -11.305 -13.922 -26 1 98 380 ILE A N 1
ATOM 2870 C CA . ILE A 1 380 ? -10.031 -13.25 -25.734 1 98 380 ILE A CA 1
ATOM 2871 C C . ILE A 1 380 ? -8.906 -14.273 -25.688 1 98 380 ILE A C 1
ATOM 2873 O O . ILE A 1 380 ? -7.852 -14.078 -26.297 1 98 380 ILE A O 1
ATOM 2877 N N . LEU A 1 381 ? -9.086 -15.406 -24.969 1 96.88 381 LEU A N 1
ATOM 2878 C CA . LEU A 1 381 ? -8.078 -16.453 -24.875 1 96.88 381 LEU A CA 1
ATOM 2879 C C . LEU A 1 381 ? -7.766 -17.031 -26.25 1 96.88 381 LEU A C 1
ATOM 2881 O O . LEU A 1 381 ? -6.605 -17.297 -26.562 1 96.88 381 LEU A O 1
ATOM 2885 N N . LEU A 1 382 ? -8.844 -17.281 -27.016 1 96.81 382 LEU A N 1
ATOM 2886 C CA . LEU A 1 382 ? -8.664 -17.828 -28.344 1 96.81 382 LEU A CA 1
ATOM 2887 C C . LEU A 1 382 ? -7.82 -16.875 -29.203 1 96.81 382 LEU A C 1
ATOM 2889 O O . LEU A 1 382 ? -6.906 -17.328 -29.906 1 96.81 382 LEU A O 1
ATOM 2893 N N . ASP A 1 383 ? -8.141 -15.594 -29.156 1 97.81 383 ASP A N 1
ATOM 2894 C CA . ASP A 1 383 ? -7.402 -14.602 -29.938 1 97.81 383 ASP A CA 1
ATOM 2895 C C . ASP A 1 383 ? -5.941 -14.539 -29.5 1 97.81 383 ASP A C 1
ATOM 2897 O O . ASP A 1 383 ? -5.047 -14.406 -30.328 1 97.81 383 ASP A O 1
ATOM 2901 N N . LEU A 1 384 ? -5.703 -14.57 -28.203 1 97.94 384 LEU A N 1
ATOM 2902 C CA . LEU A 1 384 ? -4.332 -14.602 -27.703 1 97.94 384 LEU A CA 1
ATOM 2903 C C . LEU A 1 384 ? -3.586 -15.82 -28.219 1 97.94 384 LEU A C 1
ATOM 2905 O O . LEU A 1 384 ? -2.473 -15.695 -28.75 1 97.94 384 LEU A O 1
ATOM 2909 N N . ARG A 1 385 ? -4.164 -16.984 -28.125 1 95.62 385 ARG A N 1
ATOM 2910 C CA . ARG A 1 385 ? -3.533 -18.234 -28.516 1 95.62 385 ARG A CA 1
ATOM 2911 C C . ARG A 1 385 ? -3.174 -18.234 -29.984 1 95.62 385 ARG A C 1
ATOM 2913 O O . ARG A 1 385 ? -2.1 -18.719 -30.375 1 95.62 385 ARG A O 1
ATOM 2920 N N . GLU A 1 386 ? -4.062 -17.734 -30.75 1 96.06 386 GLU A N 1
ATOM 2921 C CA . GLU A 1 386 ? -3.893 -17.797 -32.188 1 96.06 386 GLU A CA 1
ATOM 2922 C C . GLU A 1 386 ? -2.932 -16.719 -32.688 1 96.06 386 GLU A C 1
ATOM 2924 O O . GLU A 1 386 ? -2.375 -16.812 -33.781 1 96.06 386 GLU A O 1
ATOM 2929 N N . THR A 1 387 ? -2.717 -15.695 -31.906 1 97.94 387 THR A N 1
ATOM 2930 C CA . THR A 1 387 ? -1.961 -14.547 -32.406 1 97.94 387 THR A CA 1
ATOM 2931 C C . THR A 1 387 ? -0.564 -14.523 -31.781 1 97.94 387 THR A C 1
ATOM 2933 O O . THR A 1 387 ? 0.4 -14.117 -32.438 1 97.94 387 THR A O 1
ATOM 2936 N N . LEU A 1 388 ? -0.405 -14.891 -30.547 1 98.12 388 LEU A N 1
ATOM 2937 C CA . LEU A 1 388 ? 0.841 -14.711 -29.812 1 98.12 388 LEU A CA 1
ATOM 2938 C C . LEU A 1 388 ? 1.864 -15.766 -30.219 1 98.12 388 LEU A C 1
ATOM 2940 O O . LEU A 1 388 ? 1.507 -16.922 -30.469 1 98.12 388 LEU A O 1
ATOM 2944 N N . PRO A 1 389 ? 3.16 -15.391 -30.266 1 98.06 389 PRO A N 1
ATOM 2945 C CA . PRO A 1 389 ? 4.219 -16.391 -30.453 1 98.06 389 PRO A CA 1
ATOM 2946 C C . PRO A 1 389 ? 4.211 -17.453 -29.359 1 98.06 389 PRO A C 1
ATOM 2948 O O . PRO A 1 389 ? 3.787 -17.188 -28.234 1 98.06 389 PRO A O 1
ATOM 2951 N N . ALA A 1 390 ? 4.777 -18.625 -29.609 1 97.06 390 ALA A N 1
ATOM 2952 C CA . ALA A 1 390 ? 4.734 -19.781 -28.719 1 97.06 390 ALA A CA 1
ATOM 2953 C C . ALA A 1 390 ? 5.547 -19.531 -27.453 1 97.06 390 ALA A C 1
ATOM 2955 O O . ALA A 1 390 ? 5.258 -20.109 -26.406 1 97.06 390 ALA A O 1
ATOM 2956 N N . ASP A 1 391 ? 6.508 -18.609 -27.516 1 97.56 391 ASP A N 1
ATOM 2957 C CA . ASP A 1 391 ? 7.391 -18.391 -26.375 1 97.56 391 ASP A CA 1
ATOM 2958 C C . ASP A 1 391 ? 6.898 -17.234 -25.516 1 97.56 391 ASP A C 1
ATOM 2960 O O . ASP A 1 391 ? 7.621 -16.75 -24.641 1 97.56 391 ASP A O 1
ATOM 2964 N N . THR A 1 392 ? 5.66 -16.781 -25.766 1 98.38 392 THR A N 1
ATOM 2965 C CA . THR A 1 392 ? 5.09 -15.664 -25.016 1 98.38 392 THR A CA 1
ATOM 2966 C C . THR A 1 392 ? 4.973 -16.016 -23.531 1 98.38 392 THR A C 1
ATOM 2968 O O . THR A 1 392 ? 4.637 -17.156 -23.172 1 98.38 392 THR A O 1
ATOM 2971 N N . VAL A 1 393 ? 5.328 -15.062 -22.672 1 98.44 393 VAL A N 1
ATOM 2972 C CA . VAL A 1 393 ? 5.094 -15.18 -21.234 1 98.44 393 VAL A CA 1
ATOM 2973 C C . VAL A 1 393 ? 3.775 -14.5 -20.875 1 98.44 393 VAL A C 1
ATOM 2975 O O . VAL A 1 393 ? 3.596 -13.305 -21.125 1 98.44 393 VAL A O 1
ATOM 2978 N N . LEU A 1 394 ? 2.83 -15.219 -20.359 1 98.5 394 LEU A N 1
ATOM 2979 C CA . LEU A 1 394 ? 1.58 -14.672 -19.859 1 98.5 394 LEU A CA 1
ATOM 2980 C C . LEU A 1 394 ? 1.688 -14.375 -18.359 1 98.5 394 LEU A C 1
ATOM 2982 O O . LEU A 1 394 ? 1.863 -15.297 -17.547 1 98.5 394 LEU A O 1
ATOM 2986 N N . VAL A 1 395 ? 1.697 -13.125 -18 1 98.75 395 VAL A N 1
ATOM 2987 C CA . VAL A 1 395 ? 1.646 -12.695 -16.609 1 98.75 395 VAL A CA 1
ATOM 2988 C C . VAL A 1 395 ? 0.217 -12.297 -16.234 1 98.75 395 VAL A C 1
ATOM 2990 O O . VAL A 1 395 ? -0.315 -11.32 -16.766 1 98.75 395 VAL A O 1
ATOM 2993 N N . THR A 1 396 ? -0.398 -13.008 -15.367 1 98.44 396 THR A N 1
ATOM 2994 C CA . THR A 1 396 ? -1.79 -12.695 -15.062 1 98.44 396 THR A CA 1
ATOM 2995 C C . THR A 1 396 ? -1.897 -11.938 -13.742 1 98.44 396 THR A C 1
ATOM 2997 O O . THR A 1 396 ? -0.943 -11.898 -12.969 1 98.44 396 THR A O 1
ATOM 3000 N N . ASP A 1 397 ? -3.033 -11.289 -13.586 1 97.94 397 ASP A N 1
ATOM 3001 C CA . ASP A 1 397 ? -3.477 -10.773 -12.297 1 97.94 397 ASP A CA 1
ATOM 3002 C C . ASP A 1 397 ? -4.402 -11.773 -11.594 1 97.94 397 ASP A C 1
ATOM 3004 O O . ASP A 1 397 ? -4.191 -12.984 -11.68 1 97.94 397 ASP A O 1
ATOM 3008 N N . VAL A 1 398 ? -5.336 -11.305 -10.781 1 96.12 398 VAL A N 1
ATOM 3009 C CA . VAL A 1 398 ? -6.25 -12.234 -10.117 1 96.12 398 VAL A CA 1
ATOM 3010 C C . VAL A 1 398 ? -7.68 -11.977 -10.586 1 96.12 398 VAL A C 1
ATOM 3012 O O . VAL A 1 398 ? -8.086 -10.82 -10.75 1 96.12 398 VAL A O 1
ATOM 3015 N N . GLY A 1 399 ? -8.398 -12.938 -10.805 1 94.31 399 GLY A N 1
ATOM 3016 C CA . GLY A 1 399 ? -9.75 -12.922 -11.352 1 94.31 399 GLY A CA 1
ATOM 3017 C C . GLY A 1 399 ? -9.953 -13.945 -12.453 1 94.31 399 GLY A C 1
ATOM 3018 O O . GLY A 1 399 ? -9.344 -15.016 -12.438 1 94.31 399 GLY A O 1
ATOM 3019 N N . TRP A 1 400 ? -10.828 -13.625 -13.375 1 94.75 400 TRP A N 1
ATOM 3020 C CA . TRP A 1 400 ? -11.086 -14.531 -14.492 1 94.75 400 TRP A CA 1
ATOM 3021 C C . TRP A 1 400 ? -9.812 -14.797 -15.289 1 94.75 400 TRP A C 1
ATOM 3023 O O . TRP A 1 400 ? -9.57 -15.922 -15.727 1 94.75 400 TRP A O 1
ATOM 3033 N N . ASN A 1 401 ? -8.969 -13.727 -15.461 1 96.5 401 ASN A N 1
ATOM 3034 C CA . ASN A 1 401 ? -7.742 -13.82 -16.234 1 96.5 401 ASN A CA 1
ATOM 3035 C C . ASN A 1 401 ? -6.809 -14.898 -15.695 1 96.5 401 ASN A C 1
ATOM 3037 O O . ASN A 1 401 ? -6.18 -15.625 -16.453 1 96.5 401 ASN A O 1
ATOM 3041 N N . LYS A 1 402 ? -6.746 -14.984 -14.422 1 96.31 402 LYS A N 1
ATOM 3042 C CA . LYS A 1 402 ? -5.938 -16.016 -13.773 1 96.31 402 LYS A CA 1
ATOM 3043 C C . LYS A 1 402 ? -6.602 -17.375 -13.883 1 96.31 402 LYS A C 1
ATOM 3045 O O . LYS A 1 402 ? -5.992 -18.328 -14.383 1 96.31 402 LYS A O 1
ATOM 3050 N N . ASN A 1 403 ? -7.875 -17.5 -13.5 1 93.88 403 ASN A N 1
ATOM 3051 C CA . ASN A 1 403 ? -8.578 -18.766 -13.422 1 93.88 403 ASN A CA 1
ATOM 3052 C C . ASN A 1 403 ? -8.875 -19.328 -14.812 1 93.88 403 ASN A C 1
ATOM 3054 O O . ASN A 1 403 ? -8.781 -20.531 -15.031 1 93.88 403 ASN A O 1
ATOM 3058 N N . GLY A 1 404 ? -9.25 -18.453 -15.727 1 93.31 404 GLY A N 1
ATOM 3059 C CA . GLY A 1 404 ? -9.523 -18.875 -17.094 1 93.31 404 GLY A CA 1
ATOM 3060 C C . GLY A 1 404 ? -8.297 -19.391 -17.812 1 93.31 404 GLY A C 1
ATOM 3061 O O . GLY A 1 404 ? -8.359 -20.422 -18.5 1 93.31 404 GLY A O 1
ATOM 3062 N N . VAL A 1 405 ? -7.164 -18.672 -17.609 1 93.31 405 VAL A N 1
ATOM 3063 C CA . VAL A 1 405 ? -5.918 -19.109 -18.219 1 93.31 405 VAL A CA 1
ATOM 3064 C C . VAL A 1 405 ? -5.488 -20.438 -17.609 1 93.31 405 VAL A C 1
ATOM 3066 O O . VAL A 1 405 ? -5.07 -21.359 -18.312 1 93.31 405 VAL A O 1
ATOM 3069 N N . ALA A 1 406 ? -5.633 -20.516 -16.344 1 93.75 406 ALA A N 1
ATOM 3070 C CA . ALA A 1 406 ? -5.223 -21.734 -15.641 1 93.75 406 ALA A CA 1
ATOM 3071 C C . ALA A 1 406 ? -6.008 -22.938 -16.141 1 93.75 406 ALA A C 1
ATOM 3073 O O . ALA A 1 406 ? -5.453 -24.031 -16.281 1 93.75 406 ALA A O 1
ATOM 3074 N N . GLN A 1 407 ? -7.234 -22.75 -16.469 1 91.62 407 GLN A N 1
ATOM 3075 C CA . GLN A 1 407 ? -8.117 -23.875 -16.812 1 91.62 407 GLN A CA 1
ATOM 3076 C C . GLN A 1 407 ? -8.109 -24.141 -18.312 1 91.62 407 GLN A C 1
ATOM 3078 O O . GLN A 1 407 ? -8.094 -25.297 -18.75 1 91.62 407 GLN A O 1
ATOM 3083 N N . ALA A 1 408 ? -8.125 -23.062 -19.109 1 91 408 ALA A N 1
ATOM 3084 C CA . ALA A 1 408 ? -8.617 -23.312 -20.453 1 91 408 ALA A CA 1
ATOM 3085 C C . ALA A 1 408 ? -7.648 -22.766 -21.5 1 91 408 ALA A C 1
ATOM 3087 O O . ALA A 1 408 ? -7.988 -22.672 -22.688 1 91 408 ALA A O 1
ATOM 3088 N N . TYR A 1 409 ? -6.531 -22.359 -21.094 1 94.62 409 TYR A N 1
ATOM 3089 C CA . TYR A 1 409 ? -5.508 -21.922 -22.047 1 94.62 409 TYR A CA 1
ATOM 3090 C C . TYR A 1 409 ? -4.402 -22.969 -22.172 1 94.62 409 TYR A C 1
ATOM 3092 O O . TYR A 1 409 ? -3.607 -23.141 -21.25 1 94.62 409 TYR A O 1
ATOM 3100 N N . PRO A 1 410 ? -4.367 -23.766 -23.281 1 94.56 410 PRO A N 1
ATOM 3101 C CA . PRO A 1 410 ? -3.232 -24.672 -23.469 1 94.56 410 PRO A CA 1
ATOM 3102 C C . PRO A 1 410 ? -1.904 -23.938 -23.625 1 94.56 410 PRO A C 1
ATOM 3104 O O . PRO A 1 410 ? -1.634 -23.359 -24.688 1 94.56 410 PRO A O 1
ATOM 3107 N N . LEU A 1 411 ? -1.086 -23.953 -22.609 1 95.25 411 LEU A N 1
ATOM 3108 C CA . LEU A 1 411 ? 0.201 -23.266 -22.609 1 95.25 411 LEU A CA 1
ATOM 3109 C C . LEU A 1 411 ? 1.183 -23.938 -23.547 1 95.25 411 LEU A C 1
ATOM 3111 O O . LEU A 1 411 ? 1.463 -25.125 -23.422 1 95.25 411 LEU A O 1
ATOM 3115 N N . PRO A 1 412 ? 1.691 -23.188 -24.531 1 95.31 412 PRO A N 1
ATOM 3116 C CA . PRO A 1 412 ? 2.723 -23.781 -25.391 1 95.31 412 PRO A CA 1
ATOM 3117 C C . PRO A 1 412 ? 3.957 -24.219 -24.609 1 95.31 412 PRO A C 1
ATOM 3119 O O . PRO A 1 412 ? 4.281 -23.641 -23.578 1 95.31 412 PRO A O 1
ATOM 3122 N N . VAL A 1 413 ? 4.66 -25.172 -25.172 1 93.62 413 VAL A N 1
ATOM 3123 C CA . VAL A 1 413 ? 5.816 -25.766 -24.5 1 93.62 413 VAL A CA 1
ATOM 3124 C C . VAL A 1 413 ? 6.852 -24.688 -24.203 1 93.62 413 VAL A C 1
ATOM 3126 O O . VAL A 1 413 ? 7.488 -24.719 -23.141 1 93.62 413 VAL A O 1
ATOM 3129 N N . GLU A 1 414 ? 6.996 -23.75 -25.125 1 94.69 414 GLU A N 1
ATOM 3130 C CA . GLU A 1 414 ? 7.992 -22.688 -24.953 1 94.69 414 GLU A CA 1
ATOM 3131 C C . GLU A 1 414 ? 7.445 -21.531 -24.125 1 94.69 414 GLU A C 1
ATOM 3133 O O . GLU A 1 414 ? 8.203 -20.672 -23.672 1 94.69 414 GLU A O 1
ATOM 3138 N N . GLY A 1 415 ? 6.129 -21.516 -23.953 1 95.56 415 GLY A N 1
ATOM 3139 C CA . GLY A 1 415 ? 5.484 -20.438 -23.234 1 95.56 415 GLY A CA 1
ATOM 3140 C C . GLY A 1 415 ? 5.691 -20.516 -21.734 1 95.56 415 GLY A C 1
ATOM 3141 O O . GLY A 1 415 ? 6.188 -21.516 -21.219 1 95.56 415 GLY A O 1
ATOM 3142 N N . ARG A 1 416 ? 5.426 -19.438 -21.031 1 95.5 416 ARG A N 1
ATOM 3143 C CA . ARG A 1 416 ? 5.48 -19.375 -19.578 1 95.5 416 ARG A CA 1
ATOM 3144 C C . ARG A 1 416 ? 4.227 -18.719 -19.016 1 95.5 416 ARG A C 1
ATOM 3146 O O . ARG A 1 416 ? 3.627 -17.844 -19.656 1 95.5 416 ARG A O 1
ATOM 3153 N N . PHE A 1 417 ? 3.789 -19.234 -17.891 1 96.56 417 PHE A N 1
ATOM 3154 C CA . PHE A 1 417 ? 2.654 -18.719 -17.125 1 96.56 417 PHE A CA 1
ATOM 3155 C C . PHE A 1 417 ? 3.1 -18.234 -15.758 1 96.56 417 PHE A C 1
ATOM 3157 O O . PHE A 1 417 ? 3.629 -19 -14.961 1 96.56 417 PHE A O 1
ATOM 3164 N N . ILE A 1 418 ? 3.033 -16.938 -15.492 1 97.75 418 ILE A N 1
ATOM 3165 C CA . ILE A 1 418 ? 3.412 -16.344 -14.219 1 97.75 418 ILE A CA 1
ATOM 3166 C C . ILE A 1 418 ? 2.193 -15.68 -13.578 1 97.75 418 ILE A C 1
ATOM 3168 O O . ILE A 1 418 ? 1.553 -14.82 -14.188 1 97.75 418 ILE A O 1
ATOM 3172 N N . THR A 1 419 ? 1.832 -16.078 -12.383 1 97.75 419 THR A N 1
ATOM 3173 C CA . THR A 1 419 ? 0.645 -15.586 -11.695 1 97.75 419 THR A CA 1
ATOM 3174 C C . THR A 1 419 ? 0.873 -15.547 -10.188 1 97.75 419 THR A C 1
ATOM 3176 O O . THR A 1 419 ? 1.776 -16.203 -9.672 1 97.75 419 THR A O 1
ATOM 3179 N N . PRO A 1 420 ? 0.182 -14.617 -9.5 1 97.19 420 PRO A N 1
ATOM 3180 C CA . PRO A 1 420 ? 0.216 -14.711 -8.039 1 97.19 420 PRO A CA 1
ATOM 3181 C C . PRO A 1 420 ? -0.66 -15.844 -7.5 1 97.19 420 PRO A C 1
ATOM 3183 O O . PRO A 1 420 ? -1.803 -16 -7.938 1 97.19 420 PRO A O 1
ATOM 3186 N N . GLY A 1 421 ? -0.133 -16.672 -6.578 1 95.12 421 GLY A N 1
ATOM 3187 C CA . GLY A 1 421 ? -0.869 -17.797 -6.027 1 95.12 421 GLY A CA 1
ATOM 3188 C C . GLY A 1 421 ? -1.093 -17.688 -4.527 1 95.12 421 GLY A C 1
ATOM 3189 O O . GLY A 1 421 ? -2.236 -17.656 -4.07 1 95.12 421 GLY A O 1
ATOM 3190 N N . GLY A 1 422 ? 0.008 -17.469 -3.758 1 92.62 422 GLY A N 1
ATOM 3191 C CA . GLY A 1 422 ? -0.043 -17.453 -2.305 1 92.62 422 GLY A CA 1
ATOM 3192 C C . GLY A 1 422 ? -0.966 -16.375 -1.751 1 92.62 422 GLY A C 1
ATOM 3193 O O . GLY A 1 422 ? -1.946 -16.688 -1.071 1 92.62 422 GLY A O 1
ATOM 3194 N N . ALA A 1 423 ? -0.762 -15.164 -2.15 1 94 423 ALA A N 1
ATOM 3195 C CA . ALA A 1 423 ? -1.585 -14.055 -1.676 1 94 423 ALA A CA 1
ATOM 3196 C C . ALA A 1 423 ? -2.689 -13.727 -2.676 1 94 423 ALA A C 1
ATOM 3198 O O . ALA A 1 423 ? -3.652 -13.031 -2.34 1 94 423 ALA A O 1
ATOM 3199 N N . SER A 1 424 ? -2.57 -14.219 -3.93 1 96.38 424 SER A N 1
ATOM 3200 C CA . SER A 1 424 ? -3.541 -13.875 -4.965 1 96.38 424 SER A CA 1
ATOM 3201 C C . SER A 1 424 ? -3.83 -12.375 -4.973 1 96.38 424 SER A C 1
ATOM 3203 O O . SER A 1 424 ? -4.988 -11.961 -4.91 1 96.38 424 SER A O 1
ATOM 3205 N N . THR A 1 425 ? -2.824 -11.602 -5.105 1 97.62 425 THR A N 1
ATOM 3206 C CA . THR A 1 425 ? -2.887 -10.148 -4.949 1 97.62 425 THR A CA 1
ATOM 3207 C C . THR A 1 425 ? -3.381 -9.484 -6.23 1 97.62 425 THR A C 1
ATOM 3209 O O . THR A 1 425 ? -2.756 -9.617 -7.285 1 97.62 425 THR A O 1
ATOM 3212 N N . MET A 1 426 ? -4.488 -8.781 -6.137 1 97.38 426 MET A N 1
ATOM 3213 C CA . MET A 1 426 ? -4.922 -7.934 -7.242 1 97.38 426 MET A CA 1
ATOM 3214 C C . MET A 1 426 ? -3.959 -6.77 -7.441 1 97.38 426 MET A C 1
ATOM 3216 O O . MET A 1 426 ? -3.588 -6.094 -6.48 1 97.38 426 MET A O 1
ATOM 3220 N N . GLY A 1 427 ? -3.557 -6.527 -8.664 1 97.12 427 GLY A N 1
ATOM 3221 C CA . GLY A 1 427 ? -2.604 -5.477 -8.969 1 97.12 427 GLY A CA 1
ATOM 3222 C C . GLY A 1 427 ? -1.2 -5.996 -9.219 1 97.12 427 GLY A C 1
ATOM 3223 O O . GLY A 1 427 ? -0.315 -5.238 -9.625 1 97.12 427 GLY A O 1
ATOM 3224 N N . PHE A 1 428 ? -0.949 -7.309 -8.984 1 98.62 428 PHE A N 1
ATOM 3225 C CA . PHE A 1 428 ? 0.339 -7.953 -9.219 1 98.62 428 PHE A CA 1
ATOM 3226 C C . PHE A 1 428 ? 0.724 -7.883 -10.688 1 98.62 428 PHE A C 1
ATOM 3228 O O . PHE A 1 428 ? 1.84 -7.48 -11.023 1 98.62 428 PHE A O 1
ATOM 3235 N N . GLY A 1 429 ? -0.122 -8.211 -11.594 1 98.62 429 GLY A N 1
ATOM 3236 C CA . GLY A 1 429 ? 0.116 -8.492 -13 1 98.62 429 GLY A CA 1
ATOM 3237 C C . GLY A 1 429 ? 0.793 -7.352 -13.727 1 98.62 429 GLY A C 1
ATOM 3238 O O . GLY A 1 429 ? 1.857 -7.531 -14.328 1 98.62 429 GLY A O 1
ATOM 3239 N N . PRO A 1 430 ? 0.212 -6.164 -13.633 1 98.62 430 PRO A N 1
ATOM 3240 C CA . PRO A 1 430 ? 0.769 -5.055 -14.414 1 98.62 430 PRO A CA 1
ATOM 3241 C C . PRO A 1 430 ? 2.229 -4.766 -14.07 1 98.62 430 PRO A C 1
ATOM 3243 O O . PRO A 1 430 ? 3.061 -4.621 -14.969 1 98.62 430 PRO A O 1
ATOM 3246 N N . ALA A 1 431 ? 2.562 -4.738 -12.82 1 98.75 431 ALA A N 1
ATOM 3247 C CA . ALA A 1 431 ? 3.91 -4.348 -12.406 1 98.75 431 ALA A CA 1
ATOM 3248 C C . ALA A 1 431 ? 4.883 -5.52 -12.539 1 98.75 431 ALA A C 1
ATOM 3250 O O . ALA A 1 431 ? 6.043 -5.332 -12.914 1 98.75 431 ALA A O 1
ATOM 3251 N N . ALA A 1 432 ? 4.422 -6.727 -12.188 1 98.88 432 ALA A N 1
ATOM 3252 C CA . ALA A 1 432 ? 5.281 -7.902 -12.289 1 98.88 432 ALA A CA 1
ATOM 3253 C C . ALA A 1 432 ? 5.723 -8.141 -13.727 1 98.88 432 ALA A C 1
ATOM 3255 O O . ALA A 1 432 ? 6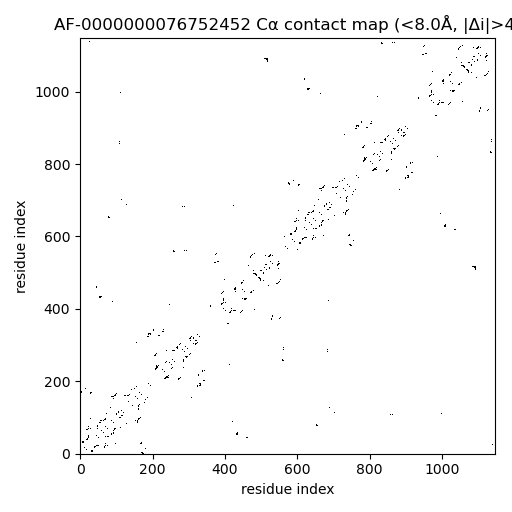.848 -8.578 -13.977 1 98.88 432 ALA A O 1
ATOM 3256 N N . ALA A 1 433 ? 4.848 -7.863 -14.695 1 98.94 433 ALA A N 1
ATOM 3257 C CA . ALA A 1 433 ? 5.156 -8.055 -16.109 1 98.94 433 ALA A CA 1
ATOM 3258 C C . ALA A 1 433 ? 6.367 -7.223 -16.516 1 98.94 433 ALA A C 1
ATOM 3260 O O . ALA A 1 433 ? 7.148 -7.637 -17.375 1 98.94 433 ALA A O 1
ATOM 3261 N N . LEU A 1 434 ? 6.531 -6.043 -15.891 1 98.94 434 LEU A N 1
ATOM 3262 C CA . LEU A 1 434 ? 7.668 -5.191 -16.203 1 98.94 434 LEU A CA 1
ATOM 3263 C C . LEU A 1 434 ? 8.977 -5.859 -15.797 1 98.94 434 LEU A C 1
ATOM 3265 O O . LEU A 1 434 ? 9.953 -5.84 -16.562 1 98.94 434 LEU A O 1
ATOM 3269 N N . GLY A 1 435 ? 8.992 -6.418 -14.539 1 98.94 435 GLY A N 1
ATOM 3270 C CA . GLY A 1 435 ? 10.164 -7.148 -14.102 1 98.94 435 GLY A CA 1
ATOM 3271 C C . GLY A 1 435 ? 10.492 -8.336 -14.984 1 98.94 435 GLY A C 1
ATOM 3272 O O . GLY A 1 435 ? 11.656 -8.609 -15.273 1 98.94 435 GLY A O 1
ATOM 3273 N N . VAL A 1 436 ? 9.43 -9.047 -15.43 1 98.94 436 VAL A N 1
ATOM 3274 C CA . VAL A 1 436 ? 9.594 -10.188 -16.328 1 98.94 436 VAL A CA 1
ATOM 3275 C C . VAL A 1 436 ? 10.234 -9.734 -17.625 1 98.94 436 VAL A C 1
ATOM 3277 O O . VAL A 1 436 ? 11.156 -10.367 -18.141 1 98.94 436 VAL A O 1
ATOM 3280 N N . GLN A 1 437 ? 9.75 -8.617 -18.203 1 98.94 437 GLN A N 1
ATOM 3281 C CA . GLN A 1 437 ? 10.273 -8.102 -19.469 1 98.94 437 GLN A CA 1
ATOM 3282 C C . GLN A 1 437 ? 11.734 -7.68 -19.328 1 98.94 437 GLN A C 1
ATOM 3284 O O . GLN A 1 437 ? 12.531 -7.867 -20.25 1 98.94 437 GLN A O 1
ATOM 3289 N N . ILE A 1 438 ? 12.078 -7.102 -18.172 1 98.81 438 ILE A N 1
ATOM 3290 C CA . ILE A 1 438 ? 13.461 -6.707 -17.922 1 98.81 438 ILE A CA 1
ATOM 3291 C C . ILE A 1 438 ? 14.359 -7.945 -17.906 1 98.81 438 ILE A C 1
ATOM 3293 O O . ILE A 1 438 ? 15.461 -7.922 -18.469 1 98.81 438 ILE A O 1
ATOM 3297 N N . ALA A 1 439 ? 13.891 -9.055 -17.312 1 98.75 439 ALA A N 1
ATOM 3298 C CA . ALA A 1 439 ? 14.648 -10.297 -17.219 1 98.75 439 ALA A CA 1
ATOM 3299 C C . ALA A 1 439 ? 14.758 -10.977 -18.578 1 98.75 439 ALA A C 1
ATOM 3301 O O . ALA A 1 439 ? 15.781 -11.594 -18.906 1 98.75 439 ALA A O 1
ATOM 3302 N N . TRP A 1 440 ? 13.664 -10.898 -19.438 1 98.38 440 TRP A N 1
ATOM 3303 C CA . TRP A 1 440 ? 13.602 -11.5 -20.766 1 98.38 440 TRP A CA 1
ATOM 3304 C C . TRP A 1 440 ? 13.25 -10.461 -21.828 1 98.38 440 TRP A C 1
ATOM 3306 O O . TRP A 1 440 ? 12.141 -10.453 -22.359 1 98.38 440 TRP A O 1
ATOM 3316 N N . PRO A 1 441 ? 14.188 -9.68 -22.25 1 98.06 441 PRO A N 1
ATOM 3317 C CA . PRO A 1 441 ? 13.914 -8.523 -23.109 1 98.06 441 PRO A CA 1
ATOM 3318 C C . PRO A 1 441 ? 13.438 -8.93 -24.5 1 98.06 441 PRO A C 1
ATOM 3320 O O . PRO A 1 441 ? 12.742 -8.156 -25.172 1 98.06 441 PRO A O 1
ATOM 3323 N N . ASP A 1 442 ? 13.734 -10.164 -24.922 1 97.31 442 ASP A N 1
ATOM 3324 C CA . ASP A 1 442 ? 13.461 -10.539 -26.312 1 97.31 442 ASP A CA 1
ATOM 3325 C C . ASP A 1 442 ? 12.156 -11.328 -26.422 1 97.31 442 ASP A C 1
ATOM 3327 O O . ASP A 1 442 ? 11.648 -11.539 -27.531 1 97.31 442 ASP A O 1
ATOM 3331 N N . ARG A 1 443 ? 11.539 -11.781 -25.312 1 97.81 443 ARG A N 1
ATOM 3332 C CA . ARG A 1 443 ? 10.297 -12.547 -25.328 1 97.81 443 ARG A CA 1
ATOM 3333 C C . ARG A 1 443 ? 9.086 -11.625 -25.266 1 97.81 443 ARG A C 1
ATOM 3335 O O . ARG A 1 443 ? 9.102 -10.617 -24.562 1 97.81 443 ARG A O 1
ATOM 3342 N N . PRO A 1 444 ? 8.031 -11.953 -26.016 1 98.62 444 PRO A N 1
ATOM 3343 C CA . PRO A 1 444 ? 6.789 -11.211 -25.781 1 98.62 444 PRO A CA 1
ATOM 3344 C C . PRO A 1 444 ? 6.223 -11.453 -24.375 1 98.62 444 PRO A C 1
ATOM 3346 O O . PRO A 1 444 ? 6.172 -12.594 -23.922 1 98.62 444 PRO A O 1
ATOM 3349 N N . VAL A 1 445 ? 5.957 -10.406 -23.672 1 98.88 445 VAL A N 1
ATOM 3350 C CA . VAL A 1 445 ? 5.359 -10.477 -22.344 1 98.88 445 VAL A CA 1
ATOM 3351 C C . VAL A 1 445 ? 3.975 -9.828 -22.359 1 98.88 445 VAL A C 1
ATOM 3353 O O . VAL A 1 445 ? 3.828 -8.672 -22.75 1 98.88 445 VAL A O 1
ATOM 3356 N N . VAL A 1 446 ? 2.912 -10.555 -22 1 98.88 446 VAL A N 1
ATOM 3357 C CA . VAL A 1 446 ? 1.532 -10.078 -21.953 1 98.88 446 VAL A CA 1
ATOM 3358 C C . VAL A 1 446 ? 1.032 -10.094 -20.5 1 98.88 446 VAL A C 1
ATOM 3360 O O . VAL A 1 446 ? 1.03 -11.133 -19.844 1 98.88 446 VAL A O 1
ATOM 3363 N N . ALA A 1 447 ? 0.726 -8.938 -20.016 1 98.88 447 ALA A N 1
ATOM 3364 C CA . ALA A 1 447 ? -0.021 -8.852 -18.766 1 98.88 447 ALA A CA 1
ATOM 3365 C C . ALA A 1 447 ? -1.521 -8.977 -19.016 1 98.88 447 ALA A C 1
ATOM 3367 O O . ALA A 1 447 ? -2.137 -8.086 -19.609 1 98.88 447 ALA A O 1
ATOM 3368 N N . LEU A 1 448 ? -2.111 -10.078 -18.688 1 98.69 448 LEU A N 1
ATOM 3369 C CA . LEU A 1 448 ? -3.547 -10.305 -18.797 1 98.69 448 LEU A CA 1
ATOM 3370 C C . LEU A 1 448 ? -4.25 -9.961 -17.484 1 98.69 448 LEU A C 1
ATOM 3372 O O . LEU A 1 448 ? -4.125 -10.688 -16.5 1 98.69 448 LEU A O 1
ATOM 3376 N N . ILE A 1 449 ? -4.992 -8.852 -17.484 1 98.25 449 ILE A N 1
ATOM 3377 C CA . ILE A 1 449 ? -5.418 -8.242 -16.234 1 98.25 449 ILE A CA 1
ATOM 3378 C C . ILE A 1 449 ? -6.883 -7.816 -16.344 1 98.25 449 ILE A C 1
ATOM 3380 O O . ILE A 1 449 ? -7.359 -7.473 -17.422 1 98.25 449 ILE A O 1
ATOM 3384 N N . GLY A 1 450 ? -7.652 -7.898 -15.219 1 97.81 450 GLY A N 1
ATOM 3385 C CA . GLY A 1 450 ? -8.969 -7.293 -15.156 1 97.81 450 GLY A CA 1
ATOM 3386 C C . GLY A 1 450 ? -8.93 -5.781 -15.039 1 97.81 450 GLY A C 1
ATOM 3387 O O . GLY A 1 450 ? -7.898 -5.211 -14.672 1 97.81 450 GLY A O 1
ATOM 3388 N N . ASP A 1 451 ? -10.078 -5.133 -15.336 1 97.88 451 ASP A N 1
ATOM 3389 C CA . ASP A 1 451 ? -10.141 -3.678 -15.242 1 97.88 451 ASP A CA 1
ATOM 3390 C C . ASP A 1 451 ? -9.945 -3.207 -13.805 1 97.88 451 ASP A C 1
ATOM 3392 O O . ASP A 1 451 ? -9.344 -2.16 -13.562 1 97.88 451 ASP A O 1
ATOM 3396 N N . GLY A 1 452 ? -10.469 -3.967 -12.797 1 97.06 452 GLY A N 1
ATOM 3397 C CA . GLY A 1 452 ? -10.195 -3.646 -11.406 1 97.06 452 GLY A CA 1
ATOM 3398 C C . GLY A 1 452 ? -8.719 -3.715 -11.062 1 97.06 452 GLY A C 1
ATOM 3399 O O . GLY A 1 452 ? -8.188 -2.812 -10.414 1 97.06 452 GLY A O 1
ATOM 3400 N N . GLY A 1 453 ? -8.055 -4.805 -11.484 1 97.38 453 GLY A N 1
ATOM 3401 C CA . GLY A 1 453 ? -6.629 -4.98 -11.234 1 97.38 453 GLY A CA 1
ATOM 3402 C C . GLY A 1 453 ? -5.773 -3.908 -11.883 1 97.38 453 GLY A C 1
ATOM 3403 O O . GLY A 1 453 ? -4.824 -3.41 -11.281 1 97.38 453 GLY A O 1
ATOM 3404 N N . MET A 1 454 ? -6.098 -3.547 -13.117 1 98.19 454 MET A N 1
ATOM 3405 C CA . MET A 1 454 ? -5.352 -2.496 -13.805 1 98.19 454 MET A CA 1
ATOM 3406 C C . MET A 1 454 ? -5.516 -1.158 -13.086 1 98.19 454 MET A C 1
ATOM 3408 O O . MET A 1 454 ? -4.539 -0.423 -12.906 1 98.19 454 MET A O 1
ATOM 3412 N N . SER A 1 455 ? -6.734 -0.874 -12.68 1 97.44 455 SER A N 1
ATOM 3413 C CA . SER A 1 455 ? -7.012 0.377 -11.984 1 97.44 455 SER A CA 1
ATOM 3414 C C . SER A 1 455 ? -6.238 0.466 -10.672 1 97.44 455 SER A C 1
ATOM 3416 O O . SER A 1 455 ? -5.828 1.553 -10.258 1 97.44 455 SER A O 1
ATOM 3418 N N . ALA A 1 456 ? -6.031 -0.641 -10.047 1 96.75 456 ALA A N 1
ATOM 3419 C CA . ALA A 1 456 ? -5.348 -0.678 -8.758 1 96.75 456 ALA A CA 1
ATOM 3420 C C . ALA A 1 456 ? -3.85 -0.442 -8.93 1 96.75 456 ALA A C 1
ATOM 3422 O O . ALA A 1 456 ? -3.166 -0.052 -7.977 1 96.75 456 ALA A O 1
ATOM 3423 N N . GLN A 1 457 ? -3.305 -0.663 -10.117 1 97.62 457 GLN A N 1
ATOM 3424 C CA . GLN A 1 457 ? -1.859 -0.625 -10.32 1 97.62 457 GLN A CA 1
ATOM 3425 C C . GLN A 1 457 ? -1.494 0.22 -11.539 1 97.62 457 GLN A C 1
ATOM 3427 O O . GLN A 1 457 ? -0.605 -0.146 -12.305 1 97.62 457 GLN A O 1
ATOM 3432 N N . LEU A 1 458 ? -2.111 1.363 -11.727 1 96.56 458 LEU A N 1
ATOM 3433 C CA . LEU A 1 458 ? -1.907 2.256 -12.859 1 96.56 458 LEU A CA 1
ATOM 3434 C C . LEU A 1 458 ? -0.473 2.773 -12.891 1 96.56 458 LEU A C 1
ATOM 3436 O O . LEU A 1 458 ? 0.067 3.047 -13.969 1 96.56 458 LEU A O 1
ATOM 3440 N N . PRO A 1 459 ? 0.261 2.85 -11.703 1 95.62 459 PRO A N 1
ATOM 3441 C CA . PRO A 1 459 ? 1.644 3.334 -11.719 1 95.62 459 PRO A CA 1
ATOM 3442 C C . PRO A 1 459 ? 2.568 2.447 -12.555 1 95.62 459 PRO A C 1
ATOM 3444 O O . PRO A 1 459 ? 3.689 2.85 -12.875 1 95.62 459 PRO A O 1
ATOM 3447 N N . ALA A 1 460 ? 2.145 1.278 -12.938 1 97.69 460 ALA A N 1
ATOM 3448 C CA . ALA A 1 460 ? 2.943 0.379 -13.766 1 97.69 460 ALA A CA 1
ATOM 3449 C C . ALA A 1 460 ? 3.125 0.948 -15.172 1 97.69 460 ALA A C 1
ATOM 3451 O O . ALA A 1 460 ? 4.137 0.684 -15.828 1 97.69 460 ALA A O 1
ATOM 3452 N N . LEU A 1 461 ? 2.18 1.757 -15.656 1 97.75 461 LEU A N 1
ATOM 3453 C CA . LEU A 1 461 ? 2.189 2.223 -17.031 1 97.75 461 LEU A CA 1
ATOM 3454 C C . LEU A 1 461 ? 3.316 3.227 -17.266 1 97.75 461 LEU A C 1
ATOM 3456 O O . LEU A 1 461 ? 4.141 3.047 -18.156 1 97.75 461 LEU A O 1
ATOM 3460 N N . PRO A 1 462 ? 3.363 4.301 -16.391 1 97.38 462 PRO A N 1
ATOM 3461 C CA . PRO A 1 462 ? 4.504 5.199 -16.594 1 97.38 462 PRO A CA 1
ATOM 3462 C C . PRO A 1 462 ? 5.848 4.492 -16.438 1 97.38 462 PRO A C 1
ATOM 3464 O O . PRO A 1 462 ? 6.812 4.836 -17.125 1 97.38 462 PRO A O 1
ATOM 3467 N N . MET A 1 463 ? 5.934 3.543 -15.555 1 97.5 463 MET A N 1
ATOM 3468 C CA . MET A 1 463 ? 7.164 2.779 -15.359 1 97.5 463 MET A CA 1
ATOM 3469 C C . MET A 1 463 ? 7.547 2.035 -16.641 1 97.5 463 MET A C 1
ATOM 3471 O O . MET A 1 463 ? 8.719 1.997 -17.016 1 97.5 463 MET A O 1
ATOM 3475 N N . ALA A 1 464 ? 6.57 1.4 -17.312 1 98.56 464 ALA A N 1
ATOM 3476 C CA . ALA A 1 464 ? 6.816 0.693 -18.578 1 98.56 464 ALA A CA 1
ATOM 3477 C C . ALA A 1 464 ? 7.344 1.644 -19.641 1 98.56 464 ALA A C 1
ATOM 3479 O O . ALA A 1 464 ? 8.281 1.311 -20.375 1 98.56 464 ALA A O 1
ATOM 3480 N N . VAL A 1 465 ? 6.727 2.809 -19.734 1 98.06 465 VAL A N 1
ATOM 3481 C CA . VAL A 1 465 ? 7.082 3.793 -20.75 1 98.06 465 VAL A CA 1
ATOM 3482 C C . VAL A 1 465 ? 8.477 4.336 -20.484 1 98.06 465 VAL A C 1
ATOM 3484 O O . VAL A 1 465 ? 9.297 4.461 -21.391 1 98.06 465 VAL A O 1
ATOM 3487 N N . GLU A 1 466 ? 8.766 4.672 -19.219 1 97.31 466 GLU A N 1
ATOM 3488 C CA . GLU A 1 466 ? 10.062 5.207 -18.812 1 97.31 466 GLU A CA 1
ATOM 3489 C C . GLU A 1 466 ? 11.195 4.258 -19.203 1 97.31 466 GLU A C 1
ATOM 3491 O O . GLU A 1 466 ? 12.273 4.699 -19.594 1 97.31 466 GLU A O 1
ATOM 3496 N N . ARG A 1 467 ? 10.945 2.982 -19.109 1 97.12 467 ARG A N 1
ATOM 3497 C CA . ARG A 1 467 ? 11.984 1.995 -19.359 1 97.12 467 ARG A CA 1
ATOM 3498 C C . ARG A 1 467 ? 11.891 1.448 -20.781 1 97.12 467 ARG A C 1
ATOM 3500 O O . ARG A 1 467 ? 12.734 0.653 -21.203 1 97.12 467 ARG A O 1
ATOM 3507 N N . GLY A 1 468 ? 10.867 1.878 -21.531 1 97.88 468 GLY A N 1
ATOM 3508 C CA . GLY A 1 468 ? 10.68 1.409 -22.906 1 97.88 468 GLY A CA 1
ATOM 3509 C C . GLY A 1 468 ? 10.414 -0.082 -22.984 1 97.88 468 GLY A C 1
ATOM 3510 O O . GLY A 1 468 ? 10.93 -0.759 -23.875 1 97.88 468 GLY A O 1
ATOM 3511 N N . LEU A 1 469 ? 9.727 -0.645 -22 1 98.69 469 LEU A N 1
ATOM 3512 C CA . LEU A 1 469 ? 9.453 -2.078 -21.953 1 98.69 469 LEU A CA 1
ATOM 3513 C C . LEU A 1 469 ? 8.242 -2.428 -22.812 1 98.69 469 LEU A C 1
ATOM 3515 O O . LEU A 1 469 ? 7.137 -1.937 -22.562 1 98.69 469 LEU A O 1
ATOM 3519 N N . PRO A 1 470 ? 8.375 -3.262 -23.781 1 98.75 470 PRO A N 1
ATOM 3520 C CA . PRO A 1 470 ? 7.262 -3.551 -24.703 1 98.75 470 PRO A CA 1
ATOM 3521 C C . PRO A 1 470 ? 6.277 -4.566 -24.125 1 98.75 470 PRO A C 1
ATOM 3523 O O . PRO A 1 470 ? 5.895 -5.516 -24.812 1 98.75 470 PRO A O 1
ATOM 3526 N N . VAL A 1 471 ? 5.805 -4.344 -22.953 1 98.88 471 VAL A N 1
ATOM 3527 C CA . VAL A 1 471 ? 4.777 -5.168 -22.328 1 98.88 471 VAL A CA 1
ATOM 3528 C C . VAL A 1 471 ? 3.414 -4.852 -22.938 1 98.88 471 VAL A C 1
ATOM 3530 O O . VAL A 1 471 ? 3.088 -3.686 -23.172 1 98.88 471 VAL A O 1
ATOM 3533 N N . LEU A 1 472 ? 2.643 -5.883 -23.281 1 98.94 472 LEU A N 1
ATOM 3534 C CA . LEU A 1 472 ? 1.26 -5.727 -23.719 1 98.94 472 LEU A CA 1
ATOM 3535 C C . LEU A 1 472 ? 0.298 -5.883 -22.547 1 98.94 472 LEU A C 1
ATOM 3537 O O . LEU A 1 472 ? 0.158 -6.98 -22 1 98.94 472 LEU A O 1
ATOM 3541 N N . PHE A 1 473 ? -0.286 -4.797 -22.156 1 98.94 473 PHE A N 1
ATOM 3542 C CA . PHE A 1 473 ? -1.315 -4.84 -21.125 1 98.94 473 PHE A CA 1
ATOM 3543 C C . PHE A 1 473 ? -2.686 -5.113 -21.734 1 98.94 473 PHE A C 1
ATOM 3545 O O . PHE A 1 473 ? -3.312 -4.207 -22.297 1 98.94 473 PHE A O 1
ATOM 3552 N N . VAL A 1 474 ? -3.174 -6.316 -21.625 1 98.94 474 VAL A N 1
ATOM 3553 C CA . VAL A 1 474 ? -4.5 -6.68 -22.109 1 98.94 474 VAL A CA 1
ATOM 3554 C C . VAL A 1 474 ? -5.508 -6.609 -20.953 1 98.94 474 VAL A C 1
ATOM 3556 O O . VAL A 1 474 ? -5.543 -7.488 -20.094 1 98.94 474 VAL A O 1
ATOM 3559 N N . VAL A 1 475 ? -6.336 -5.582 -21.016 1 98.88 475 VAL A N 1
ATOM 3560 C CA . VAL A 1 475 ? -7.289 -5.332 -19.938 1 98.88 475 VAL A CA 1
ATOM 3561 C C . VAL A 1 475 ? -8.633 -5.98 -20.281 1 98.88 475 VAL A C 1
ATOM 3563 O O . VAL A 1 475 ? -9.359 -5.496 -21.141 1 98.88 475 VAL A O 1
ATOM 3566 N N . MET A 1 476 ? -8.898 -7.078 -19.609 1 98.5 476 MET A N 1
ATOM 3567 C CA . MET A 1 476 ? -10.203 -7.727 -19.703 1 98.5 476 MET A CA 1
ATOM 3568 C C . MET A 1 476 ? -11.258 -6.957 -18.922 1 98.5 476 MET A C 1
ATOM 3570 O O . MET A 1 476 ? -11.406 -7.16 -17.703 1 98.5 476 MET A O 1
ATOM 3574 N N . ASN A 1 477 ? -12.031 -6.133 -19.594 1 98.44 477 ASN A N 1
ATOM 3575 C CA . ASN A 1 477 ? -12.812 -5.074 -18.969 1 98.44 477 ASN A CA 1
ATOM 3576 C C . ASN A 1 477 ? -14.289 -5.453 -18.875 1 98.44 477 ASN A C 1
ATOM 3578 O O . ASN A 1 477 ? -15.031 -5.336 -19.844 1 98.44 477 ASN A O 1
ATOM 3582 N N . ASN A 1 478 ? -14.711 -5.855 -17.719 1 97.38 478 ASN A N 1
ATOM 3583 C CA . ASN A 1 478 ? -16.125 -6.164 -17.5 1 97.38 478 ASN A CA 1
ATOM 3584 C C . ASN A 1 478 ? -16.781 -5.148 -16.562 1 97.38 478 ASN A C 1
ATOM 3586 O O . ASN A 1 478 ? -17.875 -5.395 -16.047 1 97.38 478 ASN A O 1
ATOM 3590 N N . GLN A 1 479 ? -16.109 -4.062 -16.234 1 97.62 479 GLN A N 1
ATOM 3591 C CA . GLN A 1 479 ? -16.594 -2.918 -15.469 1 97.62 479 GLN A CA 1
ATOM 3592 C C . GLN A 1 479 ? -17.062 -3.344 -14.078 1 97.62 479 GLN A C 1
ATOM 3594 O O . GLN A 1 479 ? -18.109 -2.893 -13.602 1 97.62 479 GLN A O 1
ATOM 3599 N N . ALA A 1 480 ? -16.328 -4.234 -13.453 1 97.19 480 ALA A N 1
ATOM 3600 C CA . ALA A 1 480 ? -16.609 -4.727 -12.102 1 97.19 480 ALA A CA 1
ATOM 3601 C C . ALA A 1 480 ? -15.422 -5.488 -11.539 1 97.19 480 ALA A C 1
ATOM 3603 O O . ALA A 1 480 ? -14.508 -5.867 -12.273 1 97.19 480 ALA A O 1
ATOM 3604 N N . HIS A 1 481 ? -15.383 -5.586 -10.234 1 97.19 481 HIS A N 1
ATOM 3605 C CA . HIS A 1 481 ? -14.703 -6.758 -9.688 1 97.19 481 HIS A CA 1
ATOM 3606 C C . HIS A 1 481 ? -15.516 -8.023 -9.938 1 97.19 481 HIS A C 1
ATOM 3608 O O . HIS A 1 481 ? -16.172 -8.539 -9.031 1 97.19 481 HIS A O 1
ATOM 3614 N N . GLY A 1 482 ? -15.398 -8.523 -11.133 1 95.56 482 GLY A N 1
ATOM 3615 C CA . GLY A 1 482 ? -16.344 -9.461 -11.703 1 95.56 482 GLY A CA 1
ATOM 3616 C C . GLY A 1 482 ? -16.484 -10.742 -10.898 1 95.56 482 GLY A C 1
ATOM 3617 O O . GLY A 1 482 ? -17.594 -11.227 -10.656 1 95.56 482 GLY A O 1
ATOM 3618 N N . THR A 1 483 ? -15.398 -11.32 -10.492 1 94.12 483 THR A N 1
ATOM 3619 C CA . THR A 1 483 ? -15.43 -12.562 -9.734 1 94.12 483 THR A CA 1
ATOM 3620 C C . THR A 1 483 ? -16.156 -12.375 -8.406 1 94.12 483 THR A C 1
ATOM 3622 O O . THR A 1 483 ? -16.938 -13.234 -7.984 1 94.12 483 THR A O 1
ATOM 3625 N N . ILE A 1 484 ? -15.945 -11.258 -7.734 1 96 484 ILE A N 1
ATOM 3626 C CA . ILE A 1 484 ? -16.578 -10.969 -6.449 1 96 484 ILE A CA 1
ATOM 3627 C C . ILE A 1 484 ? -18.047 -10.617 -6.656 1 96 484 ILE A C 1
ATOM 3629 O O . ILE A 1 484 ? -18.906 -11 -5.859 1 96 484 ILE A O 1
ATOM 3633 N N . ALA A 1 485 ? -18.312 -9.875 -7.727 1 95.81 485 ALA A N 1
ATOM 3634 C CA . ALA A 1 485 ? -19.688 -9.539 -8.062 1 95.81 485 ALA A CA 1
ATOM 3635 C C . ALA A 1 485 ? -20.531 -10.797 -8.266 1 95.81 485 ALA A C 1
ATOM 3637 O O . ALA A 1 485 ? -21.641 -10.898 -7.754 1 95.81 485 ALA A O 1
ATOM 3638 N N . ASP A 1 486 ? -19.969 -11.742 -9 1 94.31 486 ASP A N 1
ATOM 3639 C CA . ASP A 1 486 ? -20.656 -13 -9.266 1 94.31 486 ASP A CA 1
ATOM 3640 C C . ASP A 1 486 ? -20.875 -13.781 -7.973 1 94.31 486 ASP A C 1
ATOM 3642 O O . ASP A 1 486 ? -21.953 -14.367 -7.77 1 94.31 486 ASP A O 1
ATOM 3646 N N . LEU A 1 487 ? -19.859 -13.789 -7.195 1 94.12 487 LEU A N 1
ATOM 3647 C CA . LEU A 1 487 ? -19.953 -14.5 -5.926 1 94.12 487 LEU A CA 1
ATOM 3648 C C . LEU A 1 487 ? -21.047 -13.922 -5.055 1 94.12 487 LEU A C 1
ATOM 3650 O O . LEU A 1 487 ? -21.844 -14.664 -4.461 1 94.12 487 LEU A O 1
ATOM 3654 N N . GLN A 1 488 ? -21.094 -12.602 -4.934 1 95.69 488 GLN A N 1
ATOM 3655 C CA . GLN A 1 488 ? -22.125 -11.961 -4.129 1 95.69 488 GLN A CA 1
ATOM 3656 C C . GLN A 1 488 ? -23.516 -12.188 -4.727 1 95.69 488 GLN A C 1
ATOM 3658 O O . GLN A 1 488 ? -24.453 -12.516 -4.004 1 95.69 488 GLN A O 1
ATOM 3663 N N . ALA A 1 489 ? -23.641 -12.039 -6.008 1 94.69 489 ALA A N 1
ATOM 3664 C CA . ALA A 1 489 ? -24.922 -12.219 -6.676 1 94.69 489 ALA A CA 1
ATOM 3665 C C . ALA A 1 489 ? -25.438 -13.641 -6.488 1 94.69 489 ALA A C 1
ATOM 3667 O O . ALA A 1 489 ? -26.641 -13.844 -6.273 1 94.69 489 ALA A O 1
ATOM 3668 N N . ALA A 1 490 ? -24.562 -14.562 -6.594 1 93.69 490 ALA A N 1
ATOM 3669 C CA . ALA A 1 490 ? -24.938 -15.969 -6.5 1 93.69 490 ALA A CA 1
ATOM 3670 C C . ALA A 1 490 ? -25.453 -16.312 -5.098 1 93.69 490 ALA A C 1
ATOM 3672 O O . ALA A 1 490 ? -26.312 -17.188 -4.938 1 93.69 490 ALA A O 1
ATOM 3673 N N . ASN A 1 491 ? -24.922 -15.594 -4.133 1 94.5 491 ASN A N 1
ATOM 3674 C CA . ASN A 1 491 ? -25.234 -15.992 -2.768 1 94.5 491 ASN A CA 1
ATOM 3675 C C . ASN A 1 491 ? -26.219 -15.039 -2.109 1 94.5 491 ASN A C 1
ATOM 3677 O O . ASN A 1 491 ? -26.953 -15.422 -1.187 1 94.5 491 ASN A O 1
ATOM 3681 N N . PHE A 1 492 ? -26.266 -13.773 -2.557 1 94.62 492 PHE A N 1
ATOM 3682 C CA . PHE A 1 492 ? -27.094 -12.781 -1.876 1 94.62 492 PHE A CA 1
ATOM 3683 C C . PHE A 1 492 ? -28.047 -12.102 -2.857 1 94.62 492 PHE A C 1
ATOM 3685 O O . PHE A 1 492 ? -28.875 -11.289 -2.459 1 94.62 492 PHE A O 1
ATOM 3692 N N . GLY A 1 493 ? -27.953 -12.32 -4.125 1 93.06 493 GLY A N 1
ATOM 3693 C CA . GLY A 1 493 ? -28.891 -11.836 -5.117 1 93.06 493 GLY A CA 1
ATOM 3694 C C . GLY A 1 493 ? -28.531 -10.469 -5.672 1 93.06 493 GLY A C 1
ATOM 3695 O O . GLY A 1 493 ? -29.281 -9.898 -6.465 1 93.06 493 GLY A O 1
ATOM 3696 N N . ALA A 1 494 ? -27.391 -9.945 -5.227 1 90.94 494 ALA A N 1
ATOM 3697 C CA . ALA A 1 494 ? -26.953 -8.641 -5.723 1 90.94 494 ALA A CA 1
ATOM 3698 C C . ALA A 1 494 ? -25.422 -8.539 -5.727 1 90.94 494 ALA A C 1
ATOM 3700 O O . ALA A 1 494 ? -24.734 -9.359 -5.105 1 90.94 494 ALA A O 1
ATOM 3701 N N . GLY A 1 495 ? -24.875 -7.578 -6.535 1 94 495 GLY A N 1
ATOM 3702 C CA . GLY A 1 495 ? -23.453 -7.297 -6.57 1 94 495 GLY A CA 1
ATOM 3703 C C . GLY A 1 495 ? -23.094 -5.941 -5.992 1 94 495 GLY A C 1
ATOM 3704 O O . GLY A 1 495 ? -22.281 -5.211 -6.562 1 94 495 GLY A O 1
ATOM 3705 N N . TYR A 1 496 ? -23.75 -5.602 -4.879 1 95.75 496 TYR A N 1
ATOM 3706 C CA . TYR A 1 496 ? -23.562 -4.289 -4.27 1 95.75 496 TYR A CA 1
ATOM 3707 C C . TYR A 1 496 ? -22.109 -4.066 -3.861 1 95.75 496 TYR A C 1
ATOM 3709 O O . TYR A 1 496 ? -21.516 -4.906 -3.178 1 95.75 496 TYR A O 1
ATOM 3717 N N . GLY A 1 497 ? -21.594 -2.979 -4.316 1 96.75 497 GLY A N 1
ATOM 3718 C CA . GLY A 1 497 ? -20.25 -2.607 -3.938 1 96.75 497 GLY A CA 1
ATOM 3719 C C . GLY A 1 497 ? -19.188 -3.332 -4.742 1 96.75 497 GLY A C 1
ATOM 3720 O O . GLY A 1 497 ? -18 -3.275 -4.406 1 96.75 497 GLY A O 1
ATOM 3721 N N . CYS A 1 498 ? -19.609 -4.043 -5.848 1 97.31 498 CYS A N 1
ATOM 3722 C CA . CYS A 1 498 ? -18.641 -4.812 -6.621 1 97.31 498 CYS A CA 1
ATOM 3723 C C . CYS A 1 498 ? -18.625 -4.359 -8.078 1 97.31 498 CYS A C 1
ATOM 3725 O O . CYS A 1 498 ? -17.703 -4.691 -8.82 1 97.31 498 CYS A O 1
ATOM 3727 N N . GLU A 1 499 ? -19.625 -3.645 -8.516 1 96.62 499 GLU A N 1
ATOM 3728 C CA . GLU A 1 499 ? -19.75 -3.145 -9.883 1 96.62 499 GLU A CA 1
ATOM 3729 C C . GLU A 1 499 ? -19.359 -1.669 -9.969 1 96.62 499 GLU A C 1
ATOM 3731 O O . GLU A 1 499 ? -19.562 -0.917 -9.008 1 96.62 499 GLU A O 1
ATOM 3736 N N . PHE A 1 500 ? -18.812 -1.297 -11.078 1 97.38 500 PHE A N 1
ATOM 3737 C CA . PHE A 1 500 ? -18.375 0.083 -11.266 1 97.38 500 PHE A CA 1
ATOM 3738 C C . PHE A 1 500 ? -19.469 0.896 -11.961 1 97.38 500 PHE A C 1
ATOM 3740 O O . PHE A 1 500 ? -19.891 0.551 -13.07 1 97.38 500 PHE A O 1
ATOM 3747 N N . THR A 1 501 ? -19.938 1.895 -11.312 1 96.62 501 THR A N 1
ATOM 3748 C CA . THR A 1 501 ? -20.984 2.742 -11.867 1 96.62 501 THR A CA 1
ATOM 3749 C C . THR A 1 501 ? -20.625 4.219 -11.695 1 96.62 501 THR A C 1
ATOM 3751 O O . THR A 1 501 ? -19.891 4.586 -10.781 1 96.62 501 THR A O 1
ATOM 3754 N N . ASP A 1 502 ? -21.078 5.023 -12.594 1 95.62 502 ASP A N 1
ATOM 3755 C CA . ASP A 1 502 ? -20.906 6.461 -12.414 1 95.62 502 ASP A CA 1
ATOM 3756 C C . ASP A 1 502 ? -21.938 7.02 -11.438 1 95.62 502 ASP A C 1
ATOM 3758 O O . ASP A 1 502 ? -22.656 6.258 -10.789 1 95.62 502 ASP A O 1
ATOM 3762 N N . ALA A 1 503 ? -21.922 8.305 -11.273 1 92.12 503 ALA A N 1
ATOM 3763 C CA . ALA A 1 503 ? -22.75 8.953 -10.258 1 92.12 503 ALA A CA 1
ATOM 3764 C C . ALA A 1 503 ? -24.234 8.766 -10.57 1 92.12 503 ALA A C 1
ATOM 3766 O O . ALA A 1 503 ? -25.078 8.828 -9.664 1 92.12 503 ALA A O 1
ATOM 3767 N N . ASP A 1 504 ? -24.609 8.469 -11.828 1 94.56 504 ASP A N 1
ATOM 3768 C CA . ASP A 1 504 ? -26 8.297 -12.242 1 94.56 504 ASP A CA 1
ATOM 3769 C C . ASP A 1 504 ? -26.391 6.82 -12.234 1 94.56 504 ASP A C 1
ATOM 3771 O O . ASP A 1 504 ? -27.516 6.473 -12.602 1 94.56 504 ASP A O 1
ATOM 3775 N N . GLY A 1 505 ? -25.453 5.957 -11.844 1 93.69 505 GLY A N 1
ATOM 3776 C CA . GLY A 1 505 ? -25.766 4.539 -11.711 1 93.69 505 GLY A CA 1
ATOM 3777 C C . GLY A 1 505 ? -25.5 3.75 -12.977 1 93.69 505 GLY A C 1
ATOM 3778 O O . GLY A 1 505 ? -25.781 2.551 -13.039 1 93.69 505 GLY A O 1
ATOM 3779 N N . ASN A 1 506 ? -24.953 4.414 -13.992 1 96.56 506 ASN A N 1
ATOM 3780 C CA . ASN A 1 506 ? -24.594 3.709 -15.219 1 96.56 506 ASN A CA 1
ATOM 3781 C C . ASN A 1 506 ? -23.266 2.996 -15.094 1 96.56 506 ASN A C 1
ATOM 3783 O O . ASN A 1 506 ? -22.375 3.447 -14.359 1 96.56 506 ASN A O 1
ATOM 3787 N N . PRO A 1 507 ? -23.125 1.854 -15.82 1 96.12 507 PRO A N 1
ATOM 3788 C CA . PRO A 1 507 ? -21.812 1.2 -15.812 1 96.12 507 PRO A CA 1
ATOM 3789 C C . PRO A 1 507 ? -20.688 2.145 -16.219 1 96.12 507 PRO A C 1
ATOM 3791 O O . PRO A 1 507 ? -20.859 2.967 -17.109 1 96.12 507 PRO A O 1
ATOM 3794 N N . TYR A 1 508 ? -19.578 2.002 -15.555 1 96.75 508 TYR A N 1
ATOM 3795 C CA . TYR A 1 508 ? -18.469 2.928 -15.75 1 96.75 508 TYR A CA 1
ATOM 3796 C C . TYR A 1 508 ? -17.141 2.186 -15.773 1 96.75 508 TYR A C 1
ATOM 3798 O O . TYR A 1 508 ? -16.953 1.211 -15.039 1 96.75 508 TYR A O 1
ATOM 3806 N N . SER A 1 509 ? -16.297 2.646 -16.625 1 96.5 509 SER A N 1
ATOM 3807 C CA . SER A 1 509 ? -14.883 2.275 -16.641 1 96.5 509 SER A CA 1
ATOM 3808 C C . SER A 1 509 ? -14.023 3.361 -17.281 1 96.5 509 SER A C 1
ATOM 3810 O O . SER A 1 509 ? -14.477 4.039 -18.203 1 96.5 509 SER A O 1
ATOM 3812 N N . PRO A 1 510 ? -12.789 3.541 -16.781 1 97.31 510 PRO A N 1
ATOM 3813 C CA . PRO A 1 510 ? -11.852 4.348 -17.562 1 97.31 510 PRO A CA 1
ATOM 3814 C C . PRO A 1 510 ? -11.625 3.793 -18.969 1 97.31 510 PRO A C 1
ATOM 3816 O O . PRO A 1 510 ? -11.812 2.598 -19.203 1 97.31 510 PRO A O 1
ATOM 3819 N N . ASP A 1 511 ? -11.336 4.684 -19.906 1 98.38 511 ASP A N 1
ATOM 3820 C CA . ASP A 1 511 ? -10.789 4.273 -21.188 1 98.38 511 ASP A CA 1
ATOM 3821 C C . ASP A 1 511 ? -9.312 3.914 -21.062 1 98.38 511 ASP A C 1
ATOM 3823 O O . ASP A 1 511 ? -8.445 4.773 -21.219 1 98.38 511 ASP A O 1
ATOM 3827 N N . PHE A 1 512 ? -9.062 2.631 -20.891 1 98.75 512 PHE A N 1
ATOM 3828 C CA . PHE A 1 512 ? -7.699 2.219 -20.578 1 98.75 512 PHE A CA 1
ATOM 3829 C C . PHE A 1 512 ? -6.777 2.434 -21.766 1 98.75 512 PHE A C 1
ATOM 3831 O O . PHE A 1 512 ? -5.582 2.682 -21.594 1 98.75 512 PHE A O 1
ATOM 3838 N N . ALA A 1 513 ? -7.277 2.273 -22.984 1 98.81 513 ALA A N 1
ATOM 3839 C CA . ALA A 1 513 ? -6.469 2.574 -24.172 1 98.81 513 ALA A CA 1
ATOM 3840 C C . ALA A 1 513 ? -6.004 4.027 -24.156 1 98.81 513 ALA A C 1
ATOM 3842 O O . ALA A 1 513 ? -4.816 4.305 -24.359 1 98.81 513 ALA A O 1
ATOM 3843 N N . ALA A 1 514 ? -6.934 4.945 -23.891 1 98.75 514 ALA A N 1
ATOM 3844 C CA . ALA A 1 514 ? -6.598 6.363 -23.812 1 98.75 514 ALA A CA 1
ATOM 3845 C C . ALA A 1 514 ? -5.664 6.648 -22.641 1 98.75 514 ALA A C 1
ATOM 3847 O O . ALA A 1 514 ? -4.797 7.523 -22.734 1 98.75 514 ALA A O 1
ATOM 3848 N N . LEU A 1 515 ? -5.914 5.973 -21.578 1 98.31 515 LEU A N 1
ATOM 3849 C CA . LEU A 1 515 ? -5.039 6.105 -20.406 1 98.31 515 LEU A CA 1
ATOM 3850 C C . LEU A 1 515 ? -3.604 5.727 -20.766 1 98.31 515 LEU A C 1
ATOM 3852 O O . LEU A 1 515 ? -2.66 6.406 -20.359 1 98.31 515 LEU A O 1
ATOM 3856 N N . GLY A 1 516 ? -3.436 4.586 -21.453 1 98.56 516 GLY A N 1
ATOM 3857 C CA . GLY A 1 516 ? -2.115 4.211 -21.938 1 98.56 516 GLY A CA 1
ATOM 3858 C C . GLY A 1 516 ? -1.478 5.27 -22.812 1 98.56 516 GLY A C 1
ATOM 3859 O O . GLY A 1 516 ? -0.3 5.594 -22.641 1 98.56 516 GLY A O 1
ATOM 3860 N N . GLN A 1 517 ? -2.262 5.828 -23.672 1 98.75 517 GLN A N 1
ATOM 3861 C CA . GLN A 1 517 ? -1.772 6.883 -24.562 1 98.75 517 GLN A CA 1
ATOM 3862 C C . GLN A 1 517 ? -1.338 8.109 -23.766 1 98.75 517 GLN A C 1
ATOM 3864 O O . GLN A 1 517 ? -0.314 8.727 -24.078 1 98.75 517 GLN A O 1
ATOM 3869 N N . ALA A 1 518 ? -2.141 8.43 -22.734 1 98.5 518 ALA A N 1
ATOM 3870 C CA . ALA A 1 518 ? -1.811 9.57 -21.891 1 98.5 518 ALA A CA 1
ATOM 3871 C C . ALA A 1 518 ? -0.467 9.367 -21.188 1 98.5 518 ALA A C 1
ATOM 3873 O O . ALA A 1 518 ? 0.214 10.336 -20.844 1 98.5 518 ALA A O 1
ATOM 3874 N N . CYS A 1 519 ? -0.033 8.164 -21.047 1 97.88 519 CYS A N 1
ATOM 3875 C CA . CYS A 1 519 ? 1.241 7.852 -20.406 1 97.88 519 CYS A CA 1
ATOM 3876 C C . CYS A 1 519 ? 2.354 7.734 -21.438 1 97.88 519 CYS A C 1
ATOM 3878 O O . CYS A 1 519 ? 3.531 7.648 -21.078 1 97.88 519 CYS A O 1
ATOM 3880 N N . GLY A 1 520 ? 2.061 7.668 -22.688 1 97.94 520 GLY A N 1
ATOM 3881 C CA . GLY A 1 520 ? 3.066 7.559 -23.734 1 97.94 520 GLY A CA 1
ATOM 3882 C C . GLY A 1 520 ? 3.133 6.18 -24.359 1 97.94 520 GLY A C 1
ATOM 3883 O O . GLY A 1 520 ? 3.977 5.922 -25.219 1 97.94 520 GLY A O 1
ATOM 3884 N N . ALA A 1 521 ? 2.232 5.258 -23.984 1 98.56 521 ALA A N 1
ATOM 3885 C CA . ALA A 1 521 ? 2.146 3.924 -24.578 1 98.56 521 ALA A CA 1
ATOM 3886 C C . ALA A 1 521 ? 1.214 3.914 -25.781 1 98.56 521 ALA A C 1
ATOM 3888 O O . ALA A 1 521 ? 0.502 4.891 -26.031 1 98.56 521 ALA A O 1
ATOM 3889 N N . ASP A 1 522 ? 1.26 2.807 -26.547 1 98.75 522 ASP A N 1
ATOM 3890 C CA . ASP A 1 522 ? 0.212 2.59 -27.547 1 98.75 522 ASP A CA 1
ATOM 3891 C C . ASP A 1 522 ? -1.105 2.201 -26.875 1 98.75 522 ASP A C 1
ATOM 3893 O O . ASP A 1 522 ? -1.107 1.533 -25.844 1 98.75 522 ASP A O 1
ATOM 3897 N N . GLY A 1 523 ? -2.133 2.719 -27.359 1 98.81 523 GLY A N 1
ATOM 3898 C CA . GLY A 1 523 ? -3.457 2.391 -26.859 1 98.81 523 GLY A CA 1
ATOM 3899 C C . GLY A 1 523 ? -4.383 1.852 -27.938 1 98.81 523 GLY A C 1
ATOM 3900 O O . GLY A 1 523 ? -4.477 2.42 -29.031 1 98.81 523 GLY A O 1
ATOM 3901 N N . TYR A 1 524 ? -5.02 0.708 -27.703 1 98.81 524 TYR A N 1
ATOM 3902 C CA . TYR A 1 524 ? -5.949 0.074 -28.641 1 98.81 524 TYR A CA 1
ATOM 3903 C C . TYR A 1 524 ? -7.309 -0.143 -27.984 1 98.81 524 TYR A C 1
ATOM 3905 O O . TYR A 1 524 ? -7.434 -0.916 -27.031 1 98.81 524 TYR A O 1
ATOM 3913 N N . ARG A 1 525 ? -8.344 0.541 -28.453 1 98 525 ARG A N 1
ATOM 3914 C CA . ARG A 1 525 ? -9.719 0.278 -28.047 1 98 525 ARG A CA 1
ATOM 3915 C C . ARG A 1 525 ? -10.359 -0.799 -28.906 1 98 525 ARG A C 1
ATOM 3917 O O . ARG A 1 525 ? -10.422 -0.661 -30.141 1 98 525 ARG A O 1
ATOM 3924 N N . ILE A 1 526 ? -10.719 -1.85 -28.266 1 98.69 526 ILE A N 1
ATOM 3925 C CA . ILE A 1 526 ? -11.406 -2.91 -29 1 98.69 526 ILE A CA 1
ATOM 3926 C C . ILE A 1 526 ? -12.898 -2.602 -29.094 1 98.69 526 IL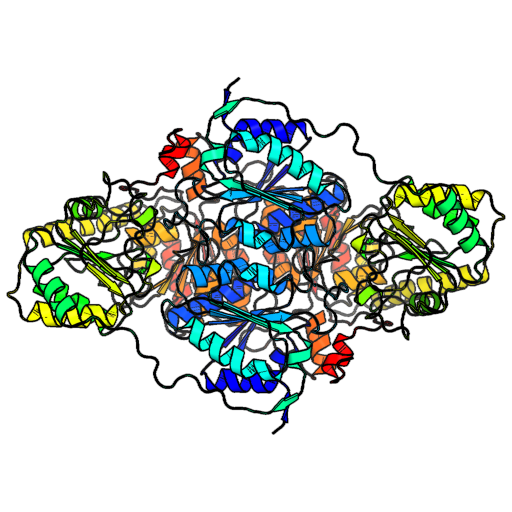E A C 1
ATOM 3928 O O . ILE A 1 526 ? -13.578 -2.484 -28.062 1 98.69 526 ILE A O 1
ATOM 3932 N N . GLU A 1 527 ? -13.352 -2.494 -30.281 1 98 527 GLU A N 1
ATOM 3933 C CA . GLU A 1 527 ? -14.719 -2.02 -30.453 1 98 527 GLU A CA 1
ATOM 3934 C C . GLU A 1 527 ? -15.586 -3.074 -31.125 1 98 527 GLU A C 1
ATOM 3936 O O . GLU A 1 527 ? -16.812 -2.963 -31.141 1 98 527 GLU A O 1
ATOM 3941 N N . GLU A 1 528 ? -14.992 -4.066 -31.688 1 97.19 528 GLU A N 1
ATOM 3942 C CA . GLU A 1 528 ? -15.664 -5.215 -32.281 1 97.19 528 GLU A CA 1
ATOM 3943 C C . GLU A 1 528 ? -14.805 -6.473 -32.188 1 97.19 528 GLU A C 1
ATOM 3945 O O . GLU A 1 528 ? -13.602 -6.387 -31.938 1 97.19 528 GLU A O 1
ATOM 3950 N N . PRO A 1 529 ? -15.32 -7.672 -32.281 1 94.94 529 PRO A N 1
ATOM 3951 C CA . PRO A 1 529 ? -14.617 -8.93 -32 1 94.94 529 PRO A CA 1
ATOM 3952 C C . PRO A 1 529 ? -13.328 -9.07 -32.812 1 94.94 529 PRO A C 1
ATOM 3954 O O . PRO A 1 529 ? -12.312 -9.531 -32.281 1 94.94 529 PRO A O 1
ATOM 3957 N N . GLY A 1 530 ? -13.211 -8.68 -34.062 1 95.31 530 GLY A N 1
ATOM 3958 C CA . GLY A 1 530 ? -12.031 -8.844 -34.875 1 95.31 530 GLY A CA 1
ATOM 3959 C C . GLY A 1 530 ? -10.914 -7.871 -34.531 1 95.31 530 GLY A C 1
ATOM 3960 O O . GLY A 1 530 ? -9.766 -8.07 -34.906 1 95.31 530 GLY A O 1
ATOM 3961 N N . ASP A 1 531 ? -11.18 -6.879 -33.719 1 97.88 531 ASP A N 1
ATOM 3962 C CA . ASP A 1 531 ? -10.242 -5.809 -33.406 1 97.88 531 ASP A CA 1
ATOM 3963 C C . ASP A 1 531 ? -9.109 -6.312 -32.531 1 97.88 531 ASP A C 1
ATOM 3965 O O . ASP A 1 531 ? -7.98 -5.82 -32.594 1 97.88 531 ASP A O 1
ATOM 3969 N N . LEU A 1 532 ? -9.375 -7.285 -31.688 1 98.44 532 LEU A N 1
ATOM 3970 C CA . LEU A 1 532 ? -8.367 -7.73 -30.734 1 98.44 532 LEU A CA 1
ATOM 3971 C C . LEU A 1 532 ? -7.18 -8.359 -31.438 1 98.44 532 LEU A C 1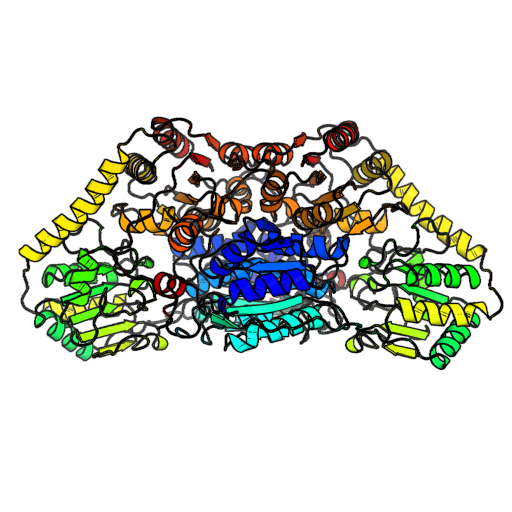
ATOM 3973 O O . LEU A 1 532 ? -6.027 -8.031 -31.141 1 98.44 532 LEU A O 1
ATOM 3977 N N . ARG A 1 533 ? -7.422 -9.258 -32.375 1 97.94 533 ARG A N 1
ATOM 3978 C CA . ARG A 1 533 ? -6.336 -9.891 -33.125 1 97.94 533 ARG A CA 1
ATOM 3979 C C . ARG A 1 533 ? -5.508 -8.852 -33.875 1 97.94 533 ARG A C 1
ATOM 3981 O O . ARG A 1 533 ? -4.277 -8.922 -33.906 1 97.94 533 ARG A O 1
ATOM 3988 N N . LYS A 1 534 ? -6.234 -7.91 -34.531 1 98.5 534 LYS A N 1
ATOM 3989 C CA . LYS A 1 534 ? -5.547 -6.84 -35.25 1 98.5 534 LYS A CA 1
ATOM 3990 C C . LYS A 1 534 ? -4.656 -6.031 -34.312 1 98.5 534 LYS A C 1
ATOM 3992 O O . LYS A 1 534 ? -3.508 -5.727 -34.625 1 98.5 534 LYS A O 1
ATOM 3997 N N . ALA A 1 535 ? -5.234 -5.676 -33.156 1 98.81 535 ALA A N 1
ATOM 3998 C CA . ALA A 1 535 ? -4.504 -4.891 -32.188 1 98.81 535 ALA A CA 1
ATOM 3999 C C . ALA A 1 535 ? -3.287 -5.656 -31.656 1 98.81 535 ALA A C 1
ATOM 4001 O O . ALA A 1 535 ? -2.213 -5.074 -31.469 1 98.81 535 ALA A O 1
ATOM 4002 N N . LEU A 1 536 ? -3.434 -6.922 -31.391 1 98.75 536 LEU A N 1
ATOM 4003 C CA . LEU A 1 536 ? -2.336 -7.754 -30.906 1 98.75 536 LEU A CA 1
ATOM 4004 C C . LEU A 1 536 ? -1.203 -7.801 -31.938 1 98.75 536 LEU A C 1
ATOM 4006 O O . LEU A 1 536 ? -0.031 -7.668 -31.578 1 98.75 536 LEU A O 1
ATOM 4010 N N . HIS A 1 537 ? -1.543 -8.031 -33.219 1 98.56 537 HIS A N 1
ATOM 4011 C CA . HIS A 1 537 ? -0.532 -8.055 -34.281 1 98.56 537 HIS A CA 1
ATOM 4012 C C . HIS A 1 537 ? 0.226 -6.734 -34.344 1 98.56 537 HIS A C 1
ATOM 4014 O O . HIS A 1 537 ? 1.457 -6.723 -34.406 1 98.56 537 HIS A O 1
ATOM 4020 N N . ALA A 1 538 ? -0.516 -5.684 -34.281 1 98.62 538 ALA A N 1
ATOM 4021 C CA . ALA A 1 538 ? 0.096 -4.359 -34.375 1 98.62 538 ALA A CA 1
ATOM 4022 C C . ALA A 1 538 ? 1.007 -4.105 -33.188 1 98.62 538 ALA A C 1
ATOM 4024 O O . ALA A 1 538 ? 2.125 -3.609 -33.344 1 98.62 538 ALA A O 1
ATOM 4025 N N . ALA A 1 539 ? 0.514 -4.418 -31.969 1 98.69 539 ALA A N 1
ATOM 4026 C CA . ALA A 1 539 ? 1.271 -4.168 -30.734 1 98.69 539 ALA A CA 1
ATOM 4027 C C . ALA A 1 539 ? 2.549 -5.004 -30.703 1 98.69 539 ALA A C 1
ATOM 4029 O O . ALA A 1 539 ? 3.602 -4.52 -30.281 1 98.69 539 ALA A O 1
ATOM 4030 N N . LEU A 1 540 ? 2.467 -6.242 -31.141 1 98.38 540 LEU A N 1
ATOM 4031 C CA . LEU A 1 540 ? 3.633 -7.117 -31.188 1 98.38 540 LEU A CA 1
ATOM 4032 C C . LEU A 1 540 ? 4.684 -6.57 -32.156 1 98.38 540 LEU A C 1
ATOM 4034 O O . LEU A 1 540 ? 5.879 -6.613 -31.859 1 98.38 540 LEU A O 1
ATOM 4038 N N . ALA A 1 541 ? 4.219 -6.09 -33.25 1 98.12 541 ALA A N 1
ATOM 4039 C CA . ALA A 1 541 ? 5.121 -5.586 -34.281 1 98.12 541 ALA A CA 1
ATOM 4040 C C . ALA A 1 541 ? 5.801 -4.297 -33.812 1 98.12 541 ALA A C 1
ATOM 4042 O O . ALA A 1 541 ? 6.977 -4.07 -34.125 1 98.12 541 ALA A O 1
ATOM 4043 N N . ASN A 1 542 ? 5.125 -3.445 -33.125 1 97.88 542 ASN A N 1
ATOM 4044 C CA . ASN A 1 542 ? 5.629 -2.137 -32.719 1 97.88 542 ASN A CA 1
ATOM 4045 C C . ASN A 1 542 ? 6.676 -2.254 -31.609 1 97.88 542 ASN A C 1
ATOM 4047 O O . ASN A 1 542 ? 7.562 -1.406 -31.5 1 97.88 542 ASN A O 1
ATOM 4051 N N . ARG A 1 543 ? 6.551 -3.266 -30.766 1 97.38 543 ARG A N 1
ATOM 4052 C CA . ARG A 1 543 ? 7.465 -3.527 -29.656 1 97.38 543 ARG A CA 1
ATOM 4053 C C . ARG A 1 543 ? 7.594 -2.309 -28.75 1 97.38 543 ARG A C 1
ATOM 4055 O O . ARG A 1 543 ? 8.703 -1.876 -28.438 1 97.38 543 ARG A O 1
ATOM 4062 N N . ARG A 1 544 ? 6.539 -1.656 -28.375 1 97.94 544 ARG A N 1
ATOM 4063 C CA . ARG A 1 544 ? 6.383 -0.598 -27.375 1 97.94 544 ARG A CA 1
ATOM 4064 C C . ARG A 1 544 ? 5.387 -1.004 -26.297 1 97.94 544 ARG A C 1
ATOM 4066 O O . ARG A 1 544 ? 4.586 -1.92 -26.5 1 97.94 544 ARG A O 1
ATOM 4073 N N . PRO A 1 545 ? 5.508 -0.352 -25.109 1 98.56 545 PRO A N 1
ATOM 4074 C CA . PRO A 1 545 ? 4.398 -0.602 -24.188 1 98.56 545 PRO A CA 1
ATOM 4075 C C . PRO A 1 545 ? 3.035 -0.323 -24.812 1 98.56 545 PRO A C 1
ATOM 4077 O O . PRO A 1 545 ? 2.873 0.663 -25.547 1 98.56 545 PRO A O 1
ATOM 4080 N N . ALA A 1 546 ? 2.059 -1.202 -24.594 1 98.88 546 ALA A N 1
ATOM 4081 C CA . ALA A 1 546 ? 0.747 -1.077 -25.219 1 98.88 546 ALA A CA 1
ATOM 4082 C C . ALA A 1 546 ? -0.364 -1.494 -24.266 1 98.88 546 ALA A C 1
ATOM 4084 O O . ALA A 1 546 ? -0.207 -2.449 -23.5 1 98.88 546 ALA A O 1
ATOM 4085 N N . VAL A 1 547 ? -1.412 -0.718 -24.281 1 98.94 547 VAL A N 1
ATOM 4086 C CA . VAL A 1 547 ? -2.604 -1.062 -23.5 1 98.94 547 VAL A CA 1
ATOM 4087 C C . VAL A 1 547 ? -3.752 -1.4 -24.453 1 98.94 547 VAL A C 1
ATOM 4089 O O . VAL A 1 547 ? -4.113 -0.594 -25.312 1 98.94 547 VAL A O 1
ATOM 4092 N N . LEU A 1 548 ? -4.273 -2.578 -24.375 1 98.94 548 LEU A N 1
ATOM 4093 C CA . LEU A 1 548 ? -5.457 -3.014 -25.109 1 98.94 548 LEU A CA 1
ATOM 4094 C C . LEU A 1 548 ? -6.668 -3.086 -24.188 1 98.94 548 LEU A C 1
ATOM 4096 O O . LEU A 1 548 ? -6.707 -3.912 -23.266 1 98.94 548 LEU A O 1
ATOM 4100 N N . ASP A 1 549 ? -7.609 -2.16 -24.375 1 98.88 549 ASP A N 1
ATOM 4101 C CA . ASP A 1 549 ? -8.852 -2.15 -23.609 1 98.88 549 ASP A CA 1
ATOM 4102 C C . ASP A 1 549 ? -9.898 -3.051 -24.266 1 98.88 549 ASP A C 1
ATOM 4104 O O . ASP A 1 549 ? -10.469 -2.701 -25.297 1 98.88 549 ASP A O 1
ATOM 4108 N N . VAL A 1 550 ? -10.203 -4.191 -23.609 1 98.81 550 VAL A N 1
ATOM 4109 C CA . VAL A 1 550 ? -11 -5.238 -24.234 1 98.81 550 VAL A CA 1
ATOM 4110 C C . VAL A 1 550 ? -12.305 -5.422 -23.469 1 98.81 550 VAL A C 1
ATOM 4112 O O . VAL A 1 550 ? -12.352 -6.164 -22.484 1 98.81 550 VAL A O 1
ATOM 4115 N N . PRO A 1 551 ? -13.414 -4.844 -23.969 1 98.5 551 PRO A N 1
ATOM 4116 C CA . PRO A 1 551 ? -14.711 -5.086 -23.328 1 98.5 551 PRO A CA 1
ATOM 4117 C C . PRO A 1 551 ? -15.078 -6.57 -23.281 1 98.5 551 PRO A C 1
ATOM 4119 O O . PRO A 1 551 ? -14.938 -7.277 -24.281 1 98.5 551 PRO A O 1
ATOM 4122 N N . MET A 1 552 ? -15.461 -6.977 -22.141 1 97.5 552 MET A N 1
ATOM 4123 C CA . MET A 1 552 ? -15.719 -8.391 -21.891 1 97.5 552 MET A CA 1
ATOM 4124 C C . MET A 1 552 ? -16.984 -8.586 -21.062 1 97.5 552 MET A C 1
ATOM 4126 O O . MET A 1 552 ? -17.266 -7.793 -20.172 1 97.5 552 MET A O 1
ATOM 4130 N N . VAL A 1 553 ? -17.766 -9.609 -21.375 1 95.94 553 VAL A N 1
ATOM 4131 C CA . VAL A 1 553 ? -18.875 -9.992 -20.5 1 95.94 553 VAL A CA 1
ATOM 4132 C C . VAL A 1 553 ? -18.344 -10.758 -19.297 1 95.94 553 VAL A C 1
ATOM 4134 O O . VAL A 1 553 ? -17.312 -11.438 -19.391 1 95.94 553 VAL A O 1
ATOM 4137 N N . ASN A 1 554 ? -18.984 -10.578 -18.203 1 92.56 554 ASN A N 1
ATOM 4138 C CA . ASN A 1 554 ? -18.625 -11.367 -17.031 1 92.56 554 ASN A CA 1
ATOM 4139 C C . ASN A 1 554 ? -19.156 -12.797 -17.125 1 92.56 554 ASN A C 1
ATOM 4141 O O . ASN A 1 554 ? -20.359 -13 -17.312 1 92.56 554 ASN A O 1
ATOM 4145 N N . GLU A 1 555 ? -18.328 -13.75 -17.219 1 89.62 555 GLU A N 1
ATOM 4146 C CA . GLU A 1 555 ? -18.672 -15.172 -17.266 1 89.62 555 GLU A CA 1
ATOM 4147 C C . GLU A 1 555 ? -18 -15.93 -16.125 1 89.62 555 GLU A C 1
ATOM 4149 O O . GLU A 1 555 ? -16.812 -15.75 -15.859 1 89.62 555 GLU A O 1
ATOM 4154 N N . PRO A 1 556 ? -18.766 -16.672 -15.445 1 87.25 556 PRO A N 1
ATOM 4155 C CA . PRO A 1 556 ? -18.125 -17.453 -14.391 1 87.25 556 PRO A CA 1
ATOM 4156 C C . PRO A 1 556 ? -17.188 -18.531 -14.945 1 87.25 556 PRO A C 1
ATOM 4158 O O . PRO A 1 556 ? -17.438 -19.062 -16.031 1 87.25 556 PRO A O 1
ATOM 4161 N N . VAL A 1 557 ? -16.125 -18.781 -14.25 1 85.94 557 VAL A N 1
ATOM 4162 C CA . VAL A 1 557 ? -15.281 -19.938 -14.547 1 85.94 557 VAL A CA 1
ATOM 4163 C C . VAL A 1 557 ? -15.859 -21.188 -13.891 1 85.94 557 VAL A C 1
ATOM 4165 O O . VAL A 1 557 ? -16.359 -21.125 -12.766 1 85.94 557 VAL A O 1
ATOM 4168 N N . PRO A 1 558 ? -15.828 -22.328 -14.609 1 86.81 558 PRO A N 1
ATOM 4169 C CA . PRO A 1 558 ? -16.297 -23.562 -13.984 1 86.81 558 PRO A CA 1
ATOM 4170 C C . PRO A 1 558 ? -15.57 -23.875 -12.68 1 86.81 558 PRO A C 1
ATOM 4172 O O . PRO A 1 558 ? -14.359 -23.672 -12.578 1 86.81 558 PRO A O 1
ATOM 4175 N N . THR A 1 559 ? -16.312 -24.344 -11.703 1 93 559 THR A N 1
ATOM 4176 C CA . THR A 1 559 ? -15.773 -24.672 -10.391 1 93 559 THR A CA 1
ATOM 4177 C C . THR A 1 559 ? -16.234 -26.047 -9.938 1 93 559 THR A C 1
ATOM 4179 O O . THR A 1 559 ? -17.031 -26.156 -9 1 93 559 THR A O 1
ATOM 4182 N N . PRO A 1 560 ? -15.633 -27.125 -10.484 1 93.44 560 PRO A N 1
ATOM 4183 C CA . PRO A 1 560 ? -16.109 -28.469 -10.18 1 93.44 560 PRO A CA 1
ATOM 4184 C C . PRO A 1 560 ? -15.773 -28.906 -8.758 1 93.44 560 PRO A C 1
ATOM 4186 O O . PRO A 1 560 ? -16.375 -29.859 -8.242 1 93.44 560 PRO A O 1
ATOM 4189 N N . GLY A 1 561 ? -14.781 -28.297 -8.164 1 96.31 561 GLY A N 1
ATOM 4190 C CA . GLY A 1 561 ? -14.469 -28.594 -6.777 1 96.31 561 GLY A CA 1
ATOM 4191 C C . GLY A 1 561 ? -15.328 -27.828 -5.793 1 96.31 561 GLY A C 1
ATOM 4192 O O . GLY A 1 561 ? -16.453 -27.422 -6.117 1 96.31 561 GLY A O 1
ATOM 4193 N N . HIS A 1 562 ? -14.805 -27.766 -4.566 1 96.62 562 HIS A N 1
ATOM 4194 C CA . HIS A 1 562 ? -15.547 -27.125 -3.488 1 96.62 562 HIS A CA 1
ATOM 4195 C C . HIS A 1 562 ? -14.703 -26.078 -2.783 1 96.62 562 HIS A C 1
ATOM 4197 O O . HIS A 1 562 ? -13.5 -26.25 -2.605 1 96.62 562 HIS A O 1
ATOM 4203 N N . TRP A 1 563 ? -15.312 -25.016 -2.486 1 96.56 563 TRP A N 1
ATOM 4204 C CA . TRP A 1 563 ? -14.75 -23.969 -1.634 1 96.56 563 TRP A CA 1
ATOM 4205 C C . TRP A 1 563 ? -15.703 -23.609 -0.497 1 96.56 563 TRP A C 1
ATOM 4207 O O . TRP A 1 563 ? -16.859 -23.25 -0.736 1 96.56 563 TRP A O 1
ATOM 4217 N N . ASN A 1 564 ? -15.242 -23.688 0.669 1 96.94 564 ASN A N 1
ATOM 4218 C CA . ASN A 1 564 ? -16.031 -23.609 1.889 1 96.94 564 ASN A CA 1
ATOM 4219 C C . ASN A 1 564 ? -16.75 -22.266 2.004 1 96.94 564 ASN A C 1
ATOM 4221 O O . ASN A 1 564 ? -17.719 -22.125 2.744 1 96.94 564 ASN A O 1
ATOM 4225 N N . ILE A 1 565 ? -16.344 -21.234 1.308 1 95.56 565 ILE A N 1
ATOM 4226 C CA . ILE A 1 565 ? -17 -19.938 1.372 1 95.56 565 ILE A CA 1
ATOM 4227 C C . ILE A 1 565 ? -18.469 -20.078 0.985 1 95.56 565 ILE A C 1
ATOM 4229 O O . ILE A 1 565 ? -19.328 -19.359 1.497 1 95.56 565 ILE A O 1
ATOM 4233 N N . LYS A 1 566 ? -18.766 -21.031 0.101 1 94 566 LYS A N 1
ATOM 4234 C CA . LYS A 1 566 ? -20.156 -21.281 -0.299 1 94 566 LYS A CA 1
ATOM 4235 C C . LYS A 1 566 ? -20.969 -21.828 0.864 1 94 566 LYS A C 1
ATOM 4237 O O . LYS A 1 566 ? -22.125 -21.469 1.038 1 94 566 LYS A O 1
ATOM 4242 N N . ASP A 1 567 ? -20.344 -22.719 1.64 1 96.38 567 ASP A N 1
ATOM 4243 C CA . ASP A 1 567 ? -20.984 -23.234 2.842 1 96.38 567 ASP A CA 1
ATOM 4244 C C . ASP A 1 567 ? -21.266 -22.109 3.84 1 96.38 567 ASP A C 1
ATOM 4246 O O . ASP A 1 567 ? -22.359 -22.047 4.41 1 96.38 567 ASP A O 1
ATOM 4250 N N . ILE A 1 568 ? -20.297 -21.266 4.016 1 97.19 568 ILE A N 1
ATOM 4251 C CA . ILE A 1 568 ? -20.406 -20.156 4.965 1 97.19 568 ILE A CA 1
ATOM 4252 C C . ILE A 1 568 ? -21.609 -19.297 4.605 1 97.19 568 ILE A C 1
ATOM 4254 O O . ILE A 1 568 ? -22.422 -18.953 5.469 1 97.19 568 ILE A O 1
ATOM 4258 N N . TYR A 1 569 ? -21.797 -18.922 3.34 1 95.88 569 TYR A N 1
ATOM 4259 C CA . TYR A 1 569 ? -22.875 -18.047 2.908 1 95.88 569 TYR A CA 1
ATOM 4260 C C . TYR A 1 569 ? -24.219 -18.766 2.957 1 95.88 569 TYR A C 1
ATOM 4262 O O . TYR A 1 569 ? -25.266 -18.141 2.957 1 95.88 569 TYR A O 1
ATOM 4270 N N . ALA A 1 570 ? -24.156 -20.156 3.059 1 94.38 570 ALA A N 1
ATOM 4271 C CA . ALA A 1 570 ? -25.375 -20.953 3.23 1 94.38 570 ALA A CA 1
ATOM 4272 C C . ALA A 1 570 ? -25.672 -21.172 4.711 1 94.38 570 ALA A C 1
ATOM 4274 O O . ALA A 1 570 ? -26.641 -21.844 5.055 1 94.38 570 ALA A O 1
ATOM 4275 N N . GLY A 1 571 ? -24.812 -20.625 5.547 1 94.31 571 GLY A N 1
ATOM 4276 C CA . GLY A 1 571 ? -25.031 -20.75 6.98 1 94.31 571 GLY A CA 1
ATOM 4277 C C . GLY A 1 571 ? -24.453 -22.031 7.566 1 94.31 571 GLY A C 1
ATOM 4278 O O . GLY A 1 571 ? -24.875 -22.469 8.641 1 94.31 571 GLY A O 1
ATOM 4279 N N . ILE A 1 572 ? -23.531 -22.672 6.816 1 94.94 572 ILE A N 1
ATOM 4280 C CA . ILE A 1 572 ? -22.859 -23.891 7.266 1 94.94 572 ILE A CA 1
ATOM 4281 C C . ILE A 1 572 ? -21.422 -23.562 7.664 1 94.94 572 ILE A C 1
ATOM 4283 O O . ILE A 1 572 ? -20.656 -23.047 6.852 1 94.94 572 ILE A O 1
ATOM 4287 N N . PHE A 1 573 ? -21.078 -23.828 8.875 1 93 573 PHE A N 1
ATOM 4288 C CA . PHE A 1 573 ? -19.797 -23.406 9.422 1 93 573 PHE A CA 1
ATOM 4289 C C . PHE A 1 573 ? -18.953 -24.594 9.836 1 93 573 PHE A C 1
ATOM 4291 O O . PHE A 1 573 ? -18.516 -24.688 10.984 1 93 573 PHE A O 1
ATOM 4298 N N . GLU A 1 574 ? -18.875 -25.672 9.125 1 84.06 574 GLU A N 1
ATOM 4299 C CA . GLU A 1 574 ? -18.062 -26.844 9.422 1 84.06 574 GLU A CA 1
ATOM 4300 C C . GLU A 1 574 ? -17.234 -27.266 8.211 1 84.06 574 GLU A C 1
ATOM 4302 O O . GLU A 1 574 ? -17.594 -26.953 7.07 1 84.06 574 GLU A O 1
ATOM 4307 N N . MET B 1 1 ? -34.656 -10.305 17.906 1 64.25 1 MET B N 1
ATOM 4308 C CA . MET B 1 1 ? -34.75 -10.883 16.578 1 64.25 1 MET B CA 1
ATOM 4309 C C . MET B 1 1 ? -33.375 -11.297 16.062 1 64.25 1 MET B C 1
ATOM 4311 O O . MET B 1 1 ? -32.406 -10.578 16.25 1 64.25 1 MET B O 1
ATOM 4315 N N . THR B 1 2 ? -33.281 -12.562 15.711 1 75.19 2 THR B N 1
ATOM 4316 C CA . THR B 1 2 ? -32.031 -13.133 15.266 1 75.19 2 THR B CA 1
ATOM 4317 C C . THR B 1 2 ? -31.766 -12.797 13.797 1 75.19 2 THR B C 1
ATOM 4319 O O . THR B 1 2 ? -32.656 -12.961 12.953 1 75.19 2 THR B O 1
ATOM 4322 N N . THR B 1 3 ? -30.656 -12.086 13.586 1 91.06 3 THR B N 1
ATOM 4323 C CA . THR B 1 3 ? -30.188 -11.766 12.242 1 91.06 3 THR B CA 1
ATOM 4324 C C . THR B 1 3 ? -28.75 -12.211 12.055 1 91.06 3 THR B C 1
ATOM 4326 O O . THR B 1 3 ? -28.188 -12.898 12.906 1 91.06 3 THR B O 1
ATOM 4329 N N . THR B 1 4 ? -28.203 -11.984 10.891 1 95.06 4 THR B N 1
ATOM 4330 C CA . THR B 1 4 ? -26.781 -12.281 10.703 1 95.06 4 THR B CA 1
ATOM 4331 C C . THR B 1 4 ? -25.906 -11.242 11.406 1 95.06 4 THR B C 1
ATOM 4333 O O . THR B 1 4 ? -26.359 -10.117 11.648 1 95.06 4 THR B O 1
ATOM 4336 N N . ALA B 1 5 ? -24.734 -11.594 11.805 1 97.31 5 ALA B N 1
ATOM 4337 C CA . ALA B 1 5 ? -23.812 -10.672 12.438 1 97.31 5 ALA B CA 1
ATOM 4338 C C . ALA B 1 5 ? -23.516 -9.477 11.539 1 97.31 5 ALA B C 1
ATOM 4340 O O . ALA B 1 5 ? -23.328 -8.352 12.016 1 97.31 5 ALA B O 1
ATOM 4341 N N . ALA B 1 6 ? -23.516 -9.672 10.25 1 97.56 6 ALA B N 1
ATOM 4342 C CA . ALA B 1 6 ? -23.328 -8.586 9.289 1 97.56 6 ALA B CA 1
ATOM 4343 C C . ALA B 1 6 ? -24.438 -7.555 9.406 1 97.56 6 ALA B C 1
ATOM 4345 O O . ALA B 1 6 ? -24.188 -6.348 9.414 1 97.56 6 ALA B O 1
ATOM 4346 N N . ALA B 1 7 ? -25.656 -8.039 9.445 1 96.69 7 ALA B N 1
ATOM 4347 C CA . ALA B 1 7 ? -26.812 -7.156 9.578 1 96.69 7 ALA B CA 1
ATOM 4348 C C . ALA B 1 7 ? -26.781 -6.418 10.914 1 96.69 7 ALA B C 1
ATOM 4350 O O . ALA B 1 7 ? -27.094 -5.223 10.977 1 96.69 7 ALA B O 1
ATOM 4351 N N . ALA B 1 8 ? -26.438 -7.176 11.945 1 96.56 8 ALA B N 1
ATOM 4352 C CA . ALA B 1 8 ? -26.359 -6.578 13.281 1 96.56 8 ALA B CA 1
ATOM 4353 C C . ALA B 1 8 ? -25.281 -5.492 13.328 1 96.56 8 ALA B C 1
ATOM 4355 O O . ALA B 1 8 ? -25.5 -4.43 13.914 1 96.56 8 ALA B O 1
ATOM 4356 N N . LEU B 1 9 ? -24.125 -5.762 12.773 1 97.25 9 LEU B N 1
ATOM 4357 C CA . LEU B 1 9 ? -23.047 -4.789 12.719 1 97.25 9 LEU B CA 1
ATOM 4358 C C . LEU B 1 9 ? -23.453 -3.547 11.945 1 97.25 9 LEU B C 1
ATOM 4360 O O . LEU B 1 9 ? -23.172 -2.422 12.359 1 97.25 9 LEU B O 1
ATOM 4364 N N . THR B 1 10 ? -24.125 -3.727 10.82 1 97.62 10 THR B N 1
ATOM 4365 C CA . THR B 1 10 ? -24.594 -2.619 10 1 97.62 10 THR B CA 1
ATOM 4366 C C . THR B 1 10 ? -25.547 -1.726 10.789 1 97.62 10 THR B C 1
ATOM 4368 O O . THR B 1 10 ? -25.422 -0.5 10.766 1 97.62 10 THR B O 1
ATOM 4371 N N . ALA B 1 11 ? -26.484 -2.373 11.453 1 96.75 11 ALA B N 1
ATOM 4372 C CA . ALA B 1 11 ? -27.438 -1.623 12.281 1 96.75 11 ALA B CA 1
ATOM 4373 C C . ALA B 1 11 ? -26.703 -0.848 13.375 1 96.75 11 ALA B C 1
ATOM 4375 O O . ALA B 1 11 ? -27.078 0.281 13.703 1 96.75 11 ALA B O 1
ATOM 4376 N N . GLN B 1 12 ? -25.719 -1.479 13.969 1 96.69 12 GLN B N 1
ATOM 4377 C CA . GLN B 1 12 ? -24.922 -0.822 15 1 96.69 12 GLN B CA 1
ATOM 4378 C C . GLN B 1 12 ? -24.172 0.377 14.43 1 96.69 12 GLN B C 1
ATOM 4380 O O . GLN B 1 12 ? -24.125 1.44 15.055 1 96.69 12 GLN B O 1
ATOM 4385 N N . LEU B 1 13 ? -23.562 0.287 13.273 1 97.81 13 LEU B N 1
ATOM 4386 C CA . LEU B 1 13 ? -22.875 1.393 12.609 1 97.81 13 LEU B CA 1
ATOM 4387 C C . LEU B 1 13 ? -23.844 2.535 12.32 1 97.81 13 LEU B C 1
ATOM 4389 O O . LEU B 1 13 ? -23.516 3.703 12.523 1 97.81 13 LEU B O 1
ATOM 4393 N N . GLU B 1 14 ? -25.062 2.191 11.859 1 97.06 14 GLU B N 1
ATOM 4394 C CA . GLU B 1 14 ? -26.094 3.199 11.641 1 97.06 14 GLU B CA 1
ATOM 4395 C C . GLU B 1 14 ? -26.406 3.963 12.922 1 97.06 14 GLU B C 1
ATOM 4397 O O . GLU B 1 14 ? -26.547 5.188 12.906 1 97.06 14 GLU B O 1
ATOM 4402 N N . SER B 1 15 ? -26.516 3.176 13.953 1 96.25 15 SER B N 1
ATOM 4403 C CA . SER B 1 15 ? -26.875 3.785 15.234 1 96.25 15 SER B CA 1
ATOM 4404 C C . SER B 1 15 ? -25.766 4.727 15.719 1 96.25 15 SER B C 1
ATOM 4406 O O . SER B 1 15 ? -26.016 5.621 16.531 1 96.25 15 SER B O 1
ATOM 4408 N N . TYR B 1 16 ? -24.516 4.523 15.281 1 96.81 16 TYR B N 1
ATOM 4409 C CA . TYR B 1 16 ? -23.391 5.387 15.633 1 96.81 16 TYR B CA 1
ATOM 4410 C C . TYR B 1 16 ? -23.328 6.605 14.727 1 96.81 16 TYR B C 1
ATOM 4412 O O . TYR B 1 16 ? -22.469 7.473 14.898 1 96.81 16 TYR B O 1
ATOM 4420 N N . GLY B 1 17 ? -24.203 6.695 13.711 1 96.56 17 GLY B N 1
ATOM 4421 C CA . GLY B 1 17 ? -24.266 7.832 12.805 1 96.56 17 GLY B CA 1
ATOM 4422 C C . GLY B 1 17 ? -23.344 7.695 11.609 1 96.56 17 GLY B C 1
ATOM 4423 O O . GLY B 1 17 ? -23.031 8.68 10.938 1 96.56 17 GLY B O 1
ATOM 4424 N N . VAL B 1 18 ? -22.875 6.477 11.328 1 98.44 18 VAL B N 1
ATOM 4425 C CA . VAL B 1 18 ? -22.031 6.242 10.164 1 98.44 18 VAL B CA 1
ATOM 4426 C C . VAL B 1 18 ? -22.844 6.43 8.891 1 98.44 18 VAL B C 1
ATOM 4428 O O . VAL B 1 18 ? -23.891 5.809 8.719 1 98.44 18 VAL B O 1
ATOM 4431 N N . GLU B 1 19 ? -22.344 7.254 8.016 1 98.56 19 GLU B N 1
ATOM 4432 C CA . GLU B 1 19 ? -23.047 7.535 6.762 1 98.56 19 GLU B CA 1
ATOM 4433 C C . GLU B 1 19 ? -22.312 6.91 5.578 1 98.56 19 GLU B C 1
ATOM 4435 O O . GLU B 1 19 ? -22.953 6.52 4.59 1 98.56 19 GLU B O 1
ATOM 4440 N N . TYR B 1 20 ? -21.047 6.859 5.691 1 98.75 20 TYR B N 1
ATOM 4441 C CA . TYR B 1 20 ? -20.203 6.352 4.605 1 98.75 20 TYR B CA 1
ATOM 4442 C C . TYR B 1 20 ? -19.25 5.277 5.109 1 98.75 20 TYR B C 1
ATOM 4444 O O . TYR B 1 20 ? -18.703 5.395 6.207 1 98.75 20 TYR B O 1
ATOM 4452 N N . VAL B 1 21 ? -19.125 4.238 4.398 1 98.88 21 VAL B N 1
ATOM 4453 C CA . VAL B 1 21 ? -18.062 3.248 4.539 1 98.88 21 VAL B CA 1
ATOM 4454 C C . VAL B 1 21 ? -17.25 3.176 3.248 1 98.88 21 VAL B C 1
ATOM 4456 O O . VAL B 1 21 ? -17.812 2.926 2.172 1 98.88 21 VAL B O 1
ATOM 4459 N N . PHE B 1 22 ? -15.977 3.488 3.33 1 98.88 22 PHE B N 1
ATOM 4460 C CA . PHE B 1 22 ? -15.07 3.408 2.189 1 98.88 22 PHE B CA 1
ATOM 4461 C C . PHE B 1 22 ? -14.438 2.025 2.1 1 98.88 22 PHE B C 1
ATOM 4463 O O . PHE B 1 22 ? -14.242 1.356 3.117 1 98.88 22 PHE B O 1
ATOM 4470 N N . GLY B 1 23 ? -14.141 1.574 0.934 1 98.5 23 GLY B N 1
ATOM 4471 C CA . GLY B 1 23 ? -13.438 0.301 0.932 1 98.5 23 GLY B CA 1
ATOM 4472 C C . GLY B 1 23 ? -13.43 -0.374 -0.427 1 98.5 23 GLY B C 1
ATOM 4473 O O . GLY B 1 23 ? -13.68 0.27 -1.447 1 98.5 23 GLY B O 1
ATOM 4474 N N . THR B 1 24 ? -12.953 -1.601 -0.477 1 98 24 THR B N 1
ATOM 4475 C CA . THR B 1 24 ? -12.93 -2.494 -1.63 1 98 24 THR B CA 1
ATOM 4476 C C . THR B 1 24 ? -13.562 -3.842 -1.284 1 98 24 THR B C 1
ATOM 4478 O O . THR B 1 24 ? -13.375 -4.352 -0.177 1 98 24 THR B O 1
ATOM 4481 N N . CYS B 1 25 ? -14.273 -4.438 -2.232 1 98 25 CYS B N 1
ATOM 4482 C CA . CYS B 1 25 ? -14.969 -5.703 -1.996 1 98 25 CYS B CA 1
ATOM 4483 C C . CYS B 1 25 ? -14 -6.879 -2.111 1 98 25 CYS B C 1
ATOM 4485 O O . CYS B 1 25 ? -12.984 -6.789 -2.801 1 98 25 CYS B O 1
ATOM 4487 N N . GLY B 1 26 ? -14.266 -7.906 -1.479 1 97.44 26 GLY B N 1
ATOM 4488 C CA . GLY B 1 26 ? -13.617 -9.203 -1.553 1 97.44 26 GLY B CA 1
ATOM 4489 C C . GLY B 1 26 ? -14.469 -10.328 -0.995 1 97.44 26 GLY B C 1
ATOM 4490 O O . GLY B 1 26 ? -15.531 -10.086 -0.423 1 97.44 26 GLY B O 1
ATOM 4491 N N . HIS B 1 27 ? -13.984 -11.531 -1.138 1 96.94 27 HIS B N 1
ATOM 4492 C CA . HIS B 1 27 ? -14.812 -12.68 -0.789 1 96.94 27 HIS B CA 1
ATOM 4493 C C . HIS B 1 27 ? -15.039 -12.758 0.717 1 96.94 27 HIS B C 1
ATOM 4495 O O . HIS B 1 27 ? -15.953 -13.453 1.176 1 96.94 27 HIS B O 1
ATOM 4501 N N . THR B 1 28 ? -14.266 -12.031 1.516 1 98 28 THR B N 1
ATOM 4502 C CA . THR B 1 28 ? -14.406 -12.18 2.961 1 98 28 THR B CA 1
ATOM 4503 C C . THR B 1 28 ? -15.359 -11.125 3.523 1 98 28 THR B C 1
ATOM 4505 O O . THR B 1 28 ? -15.75 -11.195 4.688 1 98 28 THR B O 1
ATOM 4508 N N . ASN B 1 29 ? -15.703 -10.109 2.734 1 98.06 29 ASN B N 1
ATOM 4509 C CA . ASN B 1 29 ? -16.5 -9.047 3.33 1 98.06 29 ASN B CA 1
ATOM 4510 C C . ASN B 1 29 ? -17.812 -8.844 2.572 1 98.06 29 ASN B C 1
ATOM 4512 O O . ASN B 1 29 ? -18.531 -7.879 2.83 1 98.06 29 ASN B O 1
ATOM 4516 N N . ILE B 1 30 ? -18.172 -9.734 1.639 1 97.44 30 ILE B N 1
ATOM 4517 C CA . ILE B 1 30 ? -19.344 -9.508 0.79 1 97.44 30 ILE B CA 1
ATOM 4518 C C . ILE B 1 30 ? -20.625 -9.688 1.605 1 97.44 30 ILE B C 1
ATOM 4520 O O . ILE B 1 30 ? -21.656 -9.117 1.275 1 97.44 30 ILE B O 1
ATOM 4524 N N . ALA B 1 31 ? -20.641 -10.516 2.707 1 98 31 ALA B N 1
ATOM 4525 C CA . ALA B 1 31 ? -21.812 -10.586 3.578 1 98 31 ALA B CA 1
ATOM 4526 C C . ALA B 1 31 ? -22.109 -9.234 4.207 1 98 31 ALA B C 1
ATOM 4528 O O . ALA B 1 31 ? -23.266 -8.836 4.316 1 98 31 ALA B O 1
ATOM 4529 N N . LEU B 1 32 ? -21.031 -8.586 4.648 1 98.44 32 LEU B N 1
ATOM 4530 C CA . LEU B 1 32 ? -21.203 -7.254 5.219 1 98.44 32 LEU B CA 1
ATOM 4531 C C . LEU B 1 32 ? -21.641 -6.254 4.148 1 98.44 32 LEU B C 1
ATOM 4533 O O . LEU B 1 32 ? -22.484 -5.391 4.398 1 98.44 32 LEU B O 1
ATOM 4537 N N . LEU B 1 33 ? -21.094 -6.332 2.955 1 98.44 33 LEU B N 1
ATOM 4538 C CA . LEU B 1 33 ? -21.484 -5.449 1.855 1 98.44 33 LEU B CA 1
ATOM 4539 C C . LEU B 1 33 ? -22.953 -5.633 1.5 1 98.44 33 LEU B C 1
ATOM 4541 O O . LEU B 1 33 ? -23.641 -4.656 1.209 1 98.44 33 LEU B O 1
ATOM 4545 N N . ASP B 1 34 ? -23.375 -6.867 1.512 1 97.81 34 ASP B N 1
ATOM 4546 C CA . ASP B 1 34 ? -24.781 -7.129 1.25 1 97.81 34 ASP B CA 1
ATOM 4547 C C . ASP B 1 34 ? -25.672 -6.441 2.283 1 97.81 34 ASP B C 1
ATOM 4549 O O . ASP B 1 34 ? -26.688 -5.832 1.933 1 97.81 34 ASP B O 1
ATOM 4553 N N . ALA B 1 35 ? -25.266 -6.582 3.555 1 97.88 35 ALA B N 1
ATOM 4554 C CA . ALA B 1 35 ? -26.016 -5.93 4.629 1 97.88 35 ALA B CA 1
ATOM 4555 C C . ALA B 1 35 ? -26 -4.414 4.465 1 97.88 35 ALA B C 1
ATOM 4557 O O . ALA B 1 35 ? -27.016 -3.754 4.664 1 97.88 35 ALA B O 1
ATOM 4558 N N . LEU B 1 36 ? -24.859 -3.826 4.102 1 98.44 36 LEU B N 1
ATOM 4559 C CA . LEU B 1 36 ? -24.734 -2.391 3.873 1 98.44 36 LEU B CA 1
ATOM 4560 C C . LEU B 1 36 ? -25.641 -1.941 2.73 1 98.44 36 LEU B C 1
ATOM 4562 O O . LEU B 1 36 ? -26.234 -0.857 2.785 1 98.44 36 LEU B O 1
ATOM 4566 N N . GLY B 1 37 ? -25.766 -2.807 1.7 1 97.5 37 GLY B N 1
ATOM 4567 C CA . GLY B 1 37 ? -26.578 -2.479 0.543 1 97.5 37 GLY B CA 1
ATOM 4568 C C . GLY B 1 37 ? -28.047 -2.314 0.878 1 97.5 37 GLY B C 1
ATOM 4569 O O . GLY B 1 37 ? -28.812 -1.711 0.112 1 97.5 37 GLY B O 1
ATOM 4570 N N . ARG B 1 38 ? -28.422 -2.801 2.041 1 96.5 38 ARG B N 1
ATOM 4571 C CA . ARG B 1 38 ? -29.812 -2.729 2.482 1 96.5 38 ARG B CA 1
ATOM 4572 C C . ARG B 1 38 ? -29.969 -1.699 3.596 1 96.5 38 ARG B C 1
ATOM 4574 O O . ARG B 1 38 ? -31.016 -1.654 4.254 1 96.5 38 ARG B O 1
ATOM 4581 N N . SER B 1 39 ? -28.984 -0.932 3.785 1 97.62 39 SER B N 1
ATOM 4582 C CA . SER B 1 39 ? -28.984 0.047 4.867 1 97.62 39 SER B CA 1
ATOM 4583 C C . SER B 1 39 ? -28.922 1.471 4.324 1 97.62 39 SER B C 1
ATOM 4585 O O . SER B 1 39 ? -28.938 1.681 3.111 1 97.62 39 SER B O 1
ATOM 4587 N N . SER B 1 40 ? -28.906 2.484 5.254 1 97.94 40 SER B N 1
ATOM 4588 C CA . SER B 1 40 ? -28.781 3.889 4.879 1 97.94 40 SER B CA 1
ATOM 4589 C C . SER B 1 40 ? -27.328 4.281 4.672 1 97.94 40 SER B C 1
ATOM 4591 O O . SER B 1 40 ? -27.031 5.379 4.188 1 97.94 40 SER B O 1
ATOM 4593 N N . ILE B 1 41 ? -26.406 3.375 5.035 1 98.5 41 ILE B N 1
ATOM 4594 C CA . ILE B 1 41 ? -24.984 3.654 4.906 1 98.5 41 ILE B CA 1
ATOM 4595 C C . ILE B 1 41 ? -24.562 3.504 3.445 1 98.5 41 ILE B C 1
ATOM 4597 O O . ILE B 1 41 ? -24.906 2.516 2.791 1 98.5 41 ILE B O 1
ATOM 4601 N N . GLU B 1 42 ? -23.875 4.449 2.902 1 97.88 42 GLU B N 1
ATOM 4602 C CA . GLU B 1 42 ? -23.375 4.402 1.53 1 97.88 42 GLU B CA 1
ATOM 4603 C C . GLU B 1 42 ? -21.969 3.811 1.473 1 97.88 42 GLU B C 1
ATOM 4605 O O . GLU B 1 42 ? -21.094 4.23 2.219 1 97.88 42 GLU B O 1
ATOM 4610 N N . PHE B 1 43 ? -21.828 2.83 0.657 1 98.06 43 PHE B N 1
ATOM 4611 C CA . PHE B 1 43 ? -20.5 2.264 0.431 1 98.06 43 PHE B CA 1
ATOM 4612 C C . PHE B 1 43 ? -19.781 3.002 -0.691 1 98.06 43 PHE B C 1
ATOM 4614 O O . PHE B 1 43 ? -20.312 3.121 -1.8 1 98.06 43 PHE B O 1
ATOM 4621 N N . VAL B 1 44 ? -18.609 3.557 -0.456 1 98.38 44 VAL B N 1
ATOM 4622 C CA . VAL B 1 44 ? -17.781 4.234 -1.447 1 98.38 44 VAL B CA 1
ATOM 4623 C C . VAL B 1 44 ? -16.688 3.293 -1.932 1 98.38 44 VAL B C 1
ATOM 4625 O O . VAL B 1 44 ? -15.648 3.135 -1.27 1 98.38 44 VAL B O 1
ATOM 4628 N N . ILE B 1 45 ? -16.828 2.758 -3.078 1 97.44 45 ILE B N 1
ATOM 4629 C CA . ILE B 1 45 ? -15.938 1.741 -3.625 1 97.44 45 ILE B CA 1
ATOM 4630 C C . ILE B 1 45 ? -14.648 2.393 -4.105 1 97.44 45 ILE B C 1
ATOM 4632 O O . ILE B 1 45 ? -14.672 3.486 -4.676 1 97.44 45 ILE B O 1
ATOM 4636 N N . ALA B 1 46 ? -13.531 1.84 -3.783 1 97.25 46 ALA B N 1
ATOM 4637 C CA . ALA B 1 46 ? -12.219 2.184 -4.32 1 97.25 46 ALA B CA 1
ATOM 4638 C C . ALA B 1 46 ? -11.602 0.995 -5.047 1 97.25 46 ALA B C 1
ATOM 4640 O O . ALA B 1 46 ? -11.859 -0.16 -4.699 1 97.25 46 ALA B O 1
ATOM 4641 N N . ARG B 1 47 ? -10.695 1.254 -6.047 1 96.31 47 ARG B N 1
ATOM 4642 C CA . ARG B 1 47 ? -10.016 0.19 -6.777 1 96.31 47 ARG B CA 1
ATOM 4643 C C . ARG B 1 47 ? -8.797 -0.312 -6.008 1 96.31 47 ARG B C 1
ATOM 4645 O O . ARG B 1 47 ? -8.211 -1.335 -6.363 1 96.31 47 ARG B O 1
ATOM 4652 N N . HIS B 1 48 ? -8.461 0.389 -5.031 1 97.69 48 HIS B N 1
ATOM 4653 C CA . HIS B 1 48 ? -7.359 0.047 -4.141 1 97.69 48 HIS B CA 1
ATOM 4654 C C . HIS B 1 48 ? -7.645 0.501 -2.713 1 97.69 48 HIS B C 1
ATOM 4656 O O . HIS B 1 48 ? -8.094 1.628 -2.494 1 97.69 48 HIS B O 1
ATOM 4662 N N . GLU B 1 49 ? -7.352 -0.291 -1.75 1 98.56 49 GLU B N 1
ATOM 4663 C CA . GLU B 1 49 ? -7.73 -0.039 -0.363 1 98.56 49 GLU B CA 1
ATOM 4664 C C . GLU B 1 49 ? -6.965 1.153 0.208 1 98.56 49 GLU B C 1
ATOM 4666 O O . GLU B 1 49 ? -7.453 1.831 1.116 1 98.56 49 GLU B O 1
ATOM 4671 N N . GLN B 1 50 ? -5.734 1.479 -0.292 1 98.62 50 GLN B N 1
ATOM 4672 C CA . GLN B 1 50 ? -5.027 2.672 0.161 1 98.62 50 GLN B CA 1
ATOM 4673 C C . GLN B 1 50 ? -5.824 3.936 -0.148 1 98.62 50 GLN B C 1
ATOM 4675 O O . GLN B 1 50 ? -5.891 4.852 0.674 1 98.62 50 GLN B O 1
ATOM 4680 N N . ALA B 1 51 ? -6.41 4.02 -1.379 1 98.56 51 ALA B N 1
ATOM 4681 C CA . ALA B 1 51 ? -7.246 5.156 -1.748 1 98.56 51 ALA B CA 1
ATOM 4682 C C . ALA B 1 51 ? -8.469 5.262 -0.836 1 98.56 51 ALA B C 1
ATOM 4684 O O . ALA B 1 51 ? -8.852 6.359 -0.426 1 98.56 51 ALA B O 1
ATOM 4685 N N . ALA B 1 52 ? -9.039 4.105 -0.487 1 98.81 52 ALA B N 1
ATOM 4686 C CA . ALA B 1 52 ? -10.188 4.082 0.416 1 98.81 52 ALA B CA 1
ATOM 4687 C C . ALA B 1 52 ? -9.82 4.637 1.788 1 98.81 52 ALA B C 1
ATOM 4689 O O . ALA B 1 52 ? -10.562 5.441 2.359 1 98.81 52 ALA B O 1
ATOM 4690 N N . ALA B 1 53 ? -8.688 4.195 2.283 1 98.88 53 ALA B N 1
ATOM 4691 C CA . ALA B 1 53 ? -8.25 4.621 3.611 1 98.88 53 ALA B CA 1
ATOM 4692 C C . ALA B 1 53 ? -7.965 6.117 3.643 1 98.88 53 ALA B C 1
ATOM 4694 O O . ALA B 1 53 ? -8.359 6.812 4.582 1 98.88 53 ALA B O 1
ATOM 4695 N N . HIS B 1 54 ? -7.27 6.656 2.617 1 98.88 54 HIS B N 1
ATOM 4696 C CA . HIS B 1 54 ? -6.996 8.086 2.547 1 98.88 54 HIS B CA 1
ATOM 4697 C C . HIS B 1 54 ? -8.281 8.891 2.412 1 98.88 54 HIS B C 1
ATOM 4699 O O . HIS B 1 54 ? -8.414 9.961 3.004 1 98.88 54 HIS B O 1
ATOM 4705 N N . ALA B 1 55 ? -9.219 8.375 1.607 1 98.94 55 ALA B N 1
ATOM 4706 C CA . ALA B 1 55 ? -10.508 9.062 1.467 1 98.94 55 ALA B CA 1
ATOM 4707 C C . ALA B 1 55 ? -11.258 9.086 2.793 1 98.94 55 ALA B C 1
ATOM 4709 O O . ALA B 1 55 ? -11.836 10.109 3.166 1 98.94 55 ALA B O 1
ATOM 4710 N N . ALA B 1 56 ? -11.258 7.941 3.518 1 98.94 56 ALA B N 1
ATOM 4711 C CA . ALA B 1 56 ? -11.883 7.887 4.84 1 98.94 56 ALA B CA 1
ATOM 4712 C C . ALA B 1 56 ? -11.219 8.867 5.797 1 98.94 56 ALA B C 1
ATOM 4714 O O . ALA B 1 56 ? -11.898 9.492 6.621 1 98.94 56 ALA B O 1
ATOM 4715 N N . ASP B 1 57 ? -9.938 8.992 5.688 1 98.88 57 ASP B N 1
ATOM 4716 C CA . ASP B 1 57 ? -9.164 9.953 6.477 1 98.88 57 ASP B CA 1
ATOM 4717 C C . ASP B 1 57 ? -9.609 11.383 6.18 1 98.88 57 ASP B C 1
ATOM 4719 O O . ASP B 1 57 ? -9.891 12.156 7.098 1 98.88 57 ASP B O 1
ATOM 4723 N N . GLY B 1 58 ? -9.672 11.734 4.859 1 98.88 58 GLY B N 1
ATOM 4724 C CA . GLY B 1 58 ? -10.148 13.055 4.469 1 98.88 58 GLY B CA 1
ATOM 4725 C C . GLY B 1 58 ? -11.555 13.352 4.957 1 98.88 58 GLY B C 1
ATOM 4726 O O . GLY B 1 58 ? -11.828 14.453 5.434 1 98.88 58 GLY B O 1
ATOM 4727 N N . TYR B 1 59 ? -12.445 12.367 4.871 1 98.94 59 TYR B N 1
ATOM 4728 C CA . TYR B 1 59 ? -13.812 12.508 5.355 1 98.94 59 TYR B CA 1
ATOM 4729 C C . TYR B 1 59 ? -13.844 12.805 6.852 1 98.94 59 TYR B C 1
ATOM 4731 O O . TYR B 1 59 ? -14.586 13.672 7.305 1 98.94 59 TYR B O 1
ATOM 4739 N N . ALA B 1 60 ? -13.016 12.07 7.586 1 98.75 60 ALA B N 1
ATOM 4740 C CA . ALA B 1 60 ? -12.969 12.234 9.039 1 98.75 60 ALA B CA 1
ATOM 4741 C C . ALA B 1 60 ? -12.516 13.641 9.414 1 98.75 60 ALA B C 1
ATOM 4743 O O . ALA B 1 60 ? -13.117 14.289 10.273 1 98.75 60 ALA B O 1
ATOM 4744 N N . ARG B 1 61 ? -11.469 14.156 8.789 1 97.62 61 ARG B N 1
ATOM 4745 C CA . ARG B 1 61 ? -10.914 15.477 9.102 1 97.62 61 ARG B CA 1
ATOM 4746 C C . ARG B 1 61 ? -11.922 16.578 8.781 1 97.62 61 ARG B C 1
ATOM 4748 O O . ARG B 1 61 ? -12.016 17.562 9.508 1 97.62 61 ARG B O 1
ATOM 4755 N N . ALA B 1 62 ? -12.664 16.375 7.695 1 97.94 62 ALA B N 1
ATOM 4756 C CA . ALA B 1 62 ? -13.586 17.406 7.238 1 97.94 62 ALA B CA 1
ATOM 4757 C C . ALA B 1 62 ? -14.898 17.359 8.016 1 97.94 62 ALA B C 1
ATOM 4759 O O . ALA B 1 62 ? -15.406 18.391 8.453 1 97.94 62 ALA B O 1
ATOM 4760 N N . SER B 1 63 ? -15.438 16.156 8.281 1 97.25 63 SER B N 1
ATOM 4761 C CA . SER B 1 63 ? -16.766 16 8.867 1 97.25 63 SER B CA 1
ATOM 4762 C C . SER B 1 63 ? -16.719 16.078 10.391 1 97.25 63 SER B C 1
ATOM 4764 O O . SER B 1 63 ? -17.719 16.391 11.039 1 97.25 63 SER B O 1
ATOM 4766 N N . GLY B 1 64 ? -15.547 15.742 10.961 1 94.88 64 GLY B N 1
ATOM 4767 C CA . GLY B 1 64 ? -15.438 15.625 12.406 1 94.88 64 GLY B CA 1
ATOM 4768 C C . GLY B 1 64 ? -15.898 14.281 12.93 1 94.88 64 GLY B C 1
ATOM 4769 O O . GLY B 1 64 ? -15.789 14.008 14.125 1 94.88 64 GLY B O 1
ATOM 4770 N N . LYS B 1 65 ? -16.406 13.43 12.039 1 96.19 65 LYS B N 1
ATOM 4771 C CA . LYS B 1 65 ? -16.812 12.07 12.383 1 96.19 65 LYS B CA 1
ATOM 4772 C C . LYS B 1 65 ? -15.68 11.078 12.102 1 96.19 65 LYS B C 1
ATOM 4774 O O . LYS B 1 65 ? -14.812 11.344 11.266 1 96.19 65 LYS B O 1
ATOM 4779 N N . PRO B 1 66 ? -15.695 9.938 12.828 1 97.88 66 PRO B N 1
ATOM 4780 C CA . PRO B 1 66 ? -14.688 8.938 12.484 1 97.88 66 PRO B CA 1
ATOM 4781 C C . PRO B 1 66 ? -14.852 8.391 11.07 1 97.88 66 PRO B C 1
ATOM 4783 O O . PRO B 1 66 ? -15.977 8.211 10.594 1 97.88 66 PRO B O 1
ATOM 4786 N N . GLY B 1 67 ? -13.719 8.234 10.367 1 98.81 67 GLY B N 1
ATOM 4787 C CA . GLY B 1 67 ? -13.773 7.508 9.117 1 98.81 67 GLY B CA 1
ATOM 4788 C C . GLY B 1 67 ? -13.922 6.008 9.305 1 98.81 67 GLY B C 1
ATOM 4789 O O . GLY B 1 67 ? -13.422 5.449 10.281 1 98.81 67 GLY B O 1
ATOM 4790 N N . VAL B 1 68 ? -14.641 5.316 8.453 1 98.94 68 VAL B N 1
ATOM 4791 C CA . VAL B 1 68 ? -14.789 3.863 8.477 1 98.94 68 VAL B CA 1
ATOM 4792 C C . VAL B 1 68 ? -14.328 3.277 7.145 1 98.94 68 VAL B C 1
ATOM 4794 O O . VAL B 1 68 ? -14.758 3.732 6.078 1 98.94 68 VAL B O 1
ATOM 4797 N N . VAL B 1 69 ? -13.414 2.316 7.188 1 98.88 69 VAL B N 1
ATOM 4798 C CA . VAL B 1 69 ? -12.922 1.668 5.977 1 98.88 69 VAL B CA 1
ATOM 4799 C C . VAL B 1 69 ? -13.117 0.157 6.082 1 98.88 69 VAL B C 1
ATOM 4801 O O . VAL B 1 69 ? -12.82 -0.442 7.121 1 98.88 69 VAL B O 1
ATOM 4804 N N . LEU B 1 70 ? -13.75 -0.452 5.082 1 98.88 70 LEU B N 1
ATOM 4805 C CA . LEU B 1 70 ? -13.945 -1.894 4.973 1 98.88 70 LEU B CA 1
ATOM 4806 C C . LEU B 1 70 ? -12.883 -2.521 4.07 1 98.88 70 LEU B C 1
ATOM 4808 O O . LEU B 1 70 ? -12.75 -2.137 2.906 1 98.88 70 LEU B O 1
ATOM 4812 N N . LEU B 1 71 ? -12.195 -3.486 4.602 1 98.75 71 LEU B N 1
ATOM 4813 C CA . LEU B 1 71 ? -11.039 -4.059 3.924 1 98.75 71 LEU B CA 1
ATOM 4814 C C . LEU B 1 71 ? -11.211 -5.562 3.729 1 98.75 71 LEU B C 1
ATOM 4816 O O . LEU B 1 71 ? -11.875 -6.223 4.523 1 98.75 71 LEU B O 1
ATOM 4820 N N . HIS B 1 72 ? -10.578 -6.039 2.627 1 98.12 72 HIS B N 1
ATOM 4821 C CA . HIS B 1 72 ? -10.508 -7.469 2.346 1 98.12 72 HIS B CA 1
ATOM 4822 C C . HIS B 1 72 ? -9.414 -8.141 3.166 1 98.12 72 HIS B C 1
ATOM 4824 O O . HIS B 1 72 ? -8.68 -7.469 3.895 1 98.12 72 HIS B O 1
ATOM 4830 N N . VAL B 1 73 ? -9.328 -9.445 3.15 1 97.94 73 VAL B N 1
ATOM 4831 C CA . VAL B 1 73 ? -8.32 -10.242 3.848 1 97.94 73 VAL B CA 1
ATOM 4832 C C . VAL B 1 73 ? -6.965 -10.07 3.174 1 97.94 73 VAL B C 1
ATOM 4834 O O . VAL B 1 73 ? -6.891 -9.797 1.973 1 97.94 73 VAL B O 1
ATOM 4837 N N . GLY B 1 74 ? -5.883 -10.328 3.986 1 97.19 74 GLY B N 1
ATOM 4838 C CA . GLY B 1 74 ? -4.551 -10.508 3.426 1 97.19 74 GLY B CA 1
ATOM 4839 C C . GLY B 1 74 ? -4.078 -9.312 2.621 1 97.19 74 GLY B C 1
ATOM 4840 O O . GLY B 1 74 ? -3.848 -8.234 3.176 1 97.19 74 GLY B O 1
ATOM 4841 N N . PRO B 1 75 ? -4.062 -9.469 1.271 1 97.12 75 PRO B N 1
ATOM 4842 C CA . PRO B 1 75 ? -3.57 -8.375 0.432 1 97.12 75 PRO B CA 1
ATOM 4843 C C . PRO B 1 75 ? -4.438 -7.117 0.528 1 97.12 75 PRO B C 1
ATOM 4845 O O . PRO B 1 75 ? -3.918 -6 0.469 1 97.12 75 PRO B O 1
ATOM 4848 N N . GLY B 1 76 ? -5.766 -7.305 0.702 1 97.81 76 GLY B N 1
ATOM 4849 C CA . GLY B 1 76 ? -6.633 -6.145 0.831 1 97.81 76 GLY B CA 1
ATOM 4850 C C . GLY B 1 76 ? -6.305 -5.281 2.035 1 97.81 76 GLY B C 1
ATOM 4851 O O . GLY B 1 76 ? -6.18 -4.062 1.916 1 97.81 76 GLY B O 1
ATOM 4852 N N . MET B 1 77 ? -6.219 -5.895 3.174 1 98.06 77 MET B N 1
ATOM 4853 C CA . MET B 1 77 ? -5.879 -5.152 4.383 1 98.06 77 MET B CA 1
ATOM 4854 C C . MET B 1 77 ? -4.453 -4.617 4.312 1 98.06 77 MET B C 1
ATOM 4856 O O . MET B 1 77 ? -4.176 -3.51 4.777 1 98.06 77 MET B O 1
ATOM 4860 N N . MET B 1 78 ? -3.498 -5.395 3.719 1 98.62 78 MET B N 1
ATOM 4861 C CA . MET B 1 78 ? -2.119 -4.953 3.541 1 98.62 78 MET B CA 1
ATOM 4862 C C . MET B 1 78 ? -2.053 -3.727 2.637 1 98.62 78 MET B C 1
ATOM 4864 O O . MET B 1 78 ? -1.238 -2.828 2.859 1 98.62 78 MET B O 1
ATOM 4868 N N . ASN B 1 79 ? -2.938 -3.627 1.632 1 98.62 79 ASN B N 1
ATOM 4869 C CA . ASN B 1 79 ? -3.012 -2.477 0.738 1 98.62 79 ASN B CA 1
ATOM 4870 C C . ASN B 1 79 ? -3.336 -1.193 1.5 1 98.62 79 ASN B C 1
ATOM 4872 O O . ASN B 1 79 ? -2.945 -0.102 1.082 1 98.62 79 ASN B O 1
ATOM 4876 N N . ALA B 1 80 ? -4.016 -1.325 2.631 1 98.75 80 ALA B N 1
ATOM 4877 C CA . ALA B 1 80 ? -4.5 -0.149 3.35 1 98.75 80 ALA B CA 1
ATOM 4878 C C . ALA B 1 80 ? -3.516 0.272 4.438 1 98.75 80 ALA B C 1
ATOM 4880 O O . ALA B 1 80 ? -3.709 1.297 5.094 1 98.75 80 ALA B O 1
ATOM 4881 N N . VAL B 1 81 ? -2.389 -0.414 4.617 1 98.81 81 VAL B N 1
ATOM 4882 C CA . VAL B 1 81 ? -1.457 -0.198 5.719 1 98.81 81 VAL B CA 1
ATOM 4883 C C . VAL B 1 81 ? -1.029 1.268 5.754 1 98.81 81 VAL B C 1
ATOM 4885 O O . VAL B 1 81 ? -1.132 1.926 6.789 1 98.81 81 VAL B O 1
ATOM 4888 N N . THR B 1 82 ? -0.6 1.822 4.621 1 98.69 82 THR B N 1
ATOM 4889 C CA . THR B 1 82 ? -0.076 3.184 4.578 1 98.69 82 THR B CA 1
ATOM 4890 C C . THR B 1 82 ? -1.174 4.195 4.895 1 98.69 82 THR B C 1
ATOM 4892 O O . THR B 1 82 ? -0.938 5.176 5.605 1 98.69 82 THR B O 1
ATOM 4895 N N . GLY B 1 83 ? -2.395 3.99 4.301 1 98.75 83 GLY B N 1
ATOM 4896 C CA . GLY B 1 83 ? -3.502 4.898 4.559 1 98.75 83 GLY B CA 1
ATOM 4897 C C . GLY B 1 83 ? -3.938 4.91 6.012 1 98.75 83 GLY B C 1
ATOM 4898 O O . GLY B 1 83 ? -4.156 5.977 6.59 1 98.75 83 GLY B O 1
ATOM 4899 N N . VAL B 1 84 ? -4.035 3.723 6.656 1 98.88 84 VAL B N 1
ATOM 4900 C CA . VAL B 1 84 ? -4.457 3.613 8.047 1 98.88 84 VAL B CA 1
ATOM 4901 C C . VAL B 1 84 ? -3.377 4.188 8.961 1 98.88 84 VAL B C 1
ATOM 4903 O O . VAL B 1 84 ? -3.682 4.898 9.922 1 98.88 84 VAL B O 1
ATOM 4906 N N . ALA B 1 85 ? -2.125 3.936 8.633 1 98.75 85 ALA B N 1
ATOM 4907 C CA . ALA B 1 85 ? -1.013 4.461 9.414 1 98.75 85 ALA B CA 1
ATOM 4908 C C . ALA B 1 85 ? -0.953 5.984 9.336 1 98.75 85 ALA B C 1
ATOM 4910 O O . ALA B 1 85 ? -0.604 6.648 10.312 1 98.75 85 ALA B O 1
ATOM 4911 N N . THR B 1 86 ? -1.245 6.523 8.164 1 98.56 86 THR B N 1
ATOM 4912 C CA . THR B 1 86 ? -1.278 7.973 7.992 1 98.56 86 THR B CA 1
ATOM 4913 C C . THR B 1 86 ? -2.307 8.602 8.93 1 98.56 86 THR B C 1
ATOM 4915 O O . THR B 1 86 ? -2.012 9.586 9.617 1 98.56 86 THR B O 1
ATOM 4918 N N . ALA B 1 87 ? -3.496 8.023 8.969 1 98.62 87 ALA B N 1
ATOM 4919 C CA . ALA B 1 87 ? -4.531 8.516 9.867 1 98.62 87 ALA B CA 1
ATOM 4920 C C . ALA B 1 87 ? -4.086 8.414 11.328 1 98.62 87 ALA B C 1
ATOM 4922 O O . ALA B 1 87 ? -4.277 9.352 12.102 1 98.62 87 ALA B O 1
ATOM 4923 N N . ALA B 1 88 ? -3.455 7.305 11.664 1 98 88 ALA B N 1
ATOM 4924 C CA . ALA B 1 88 ? -3.004 7.055 13.031 1 98 88 ALA B CA 1
ATOM 4925 C C . ALA B 1 88 ? -1.972 8.094 13.461 1 98 88 ALA B C 1
ATOM 4927 O O . ALA B 1 88 ? -2.1 8.695 14.531 1 98 88 ALA B O 1
ATOM 4928 N N . LEU B 1 89 ? -1.013 8.359 12.609 1 96.12 89 LEU B N 1
ATOM 4929 C CA . LEU B 1 89 ? 0.112 9.219 12.969 1 96.12 89 LEU B CA 1
ATOM 4930 C C . LEU B 1 89 ? -0.295 10.688 12.938 1 96.12 89 LEU B C 1
ATOM 4932 O O . LEU B 1 89 ? 0.402 11.547 13.492 1 96.12 89 LEU B O 1
ATOM 4936 N N . ASP B 1 90 ? -1.46 11 12.344 1 96.81 90 ASP B N 1
ATOM 4937 C CA . ASP B 1 90 ? -1.987 12.359 12.32 1 96.81 90 ASP B CA 1
ATOM 4938 C C . ASP B 1 90 ? -3.113 12.531 13.336 1 96.81 90 ASP B C 1
ATOM 4940 O O . ASP B 1 90 ? -3.811 13.547 13.336 1 96.81 90 ASP B O 1
ATOM 4944 N N . SER B 1 91 ? -3.355 11.547 14.188 1 97.06 91 SER B N 1
ATOM 4945 C CA . SER B 1 91 ? -4.363 11.602 15.242 1 97.06 91 SER B CA 1
ATOM 4946 C C . SER B 1 91 ? -5.766 11.75 14.656 1 97.06 91 SER B C 1
ATOM 4948 O O . SER B 1 91 ? -6.551 12.578 15.125 1 97.06 91 SER B O 1
ATOM 4950 N N . VAL B 1 92 ? -6.035 11.039 13.555 1 98.19 92 VAL B N 1
ATOM 4951 C CA . VAL B 1 92 ? -7.348 11.023 12.914 1 98.19 92 VAL B CA 1
ATOM 4952 C C . VAL B 1 92 ? -8.086 9.734 13.281 1 98.19 92 VAL B C 1
ATOM 4954 O O . VAL B 1 92 ? -7.559 8.633 13.086 1 98.19 92 VAL B O 1
ATOM 4957 N N . PRO B 1 93 ? -9.25 9.805 13.914 1 98.44 93 PRO B N 1
ATOM 4958 C CA . PRO B 1 93 ? -9.992 8.586 14.234 1 98.44 93 PRO B CA 1
ATOM 4959 C C . PRO B 1 93 ? -10.469 7.84 12.992 1 98.44 93 PRO B C 1
ATOM 4961 O O . PRO B 1 93 ? -11.219 8.391 12.188 1 98.44 93 PRO B O 1
ATOM 4964 N N . LEU B 1 94 ? -10.023 6.66 12.789 1 98.88 94 LEU B N 1
ATOM 4965 C CA . LEU B 1 94 ? -10.352 5.797 11.656 1 98.88 94 LEU B CA 1
ATOM 4966 C C . LEU B 1 94 ? -10.594 4.363 12.117 1 98.88 94 LEU B C 1
ATOM 4968 O O . LEU B 1 94 ? -9.75 3.777 12.805 1 98.88 94 LEU B O 1
ATOM 4972 N N . ILE B 1 95 ? -11.766 3.779 11.797 1 98.94 95 ILE B N 1
ATOM 4973 C CA . ILE B 1 95 ? -12.109 2.396 12.117 1 98.94 95 ILE B CA 1
ATOM 4974 C C . ILE B 1 95 ? -11.875 1.513 10.891 1 98.94 95 ILE B C 1
ATOM 4976 O O . ILE B 1 95 ? -12.633 1.578 9.914 1 98.94 95 ILE B O 1
ATOM 4980 N N . ALA B 1 96 ? -10.867 0.714 10.953 1 98.94 96 ALA B N 1
ATOM 4981 C CA . ALA B 1 96 ? -10.633 -0.279 9.906 1 98.94 96 ALA B CA 1
ATOM 4982 C C . ALA B 1 96 ? -11.32 -1.6 10.242 1 98.94 96 ALA B C 1
ATOM 4984 O O . ALA B 1 96 ? -10.992 -2.238 11.242 1 98.94 96 ALA B O 1
ATOM 4985 N N . ILE B 1 97 ? -12.281 -1.967 9.453 1 98.94 97 ILE B N 1
ATOM 4986 C CA . ILE B 1 97 ? -12.922 -3.271 9.547 1 98.94 97 ILE B CA 1
ATOM 4987 C C . ILE B 1 97 ? -12.383 -4.195 8.461 1 98.94 97 ILE B C 1
ATOM 4989 O O . ILE B 1 97 ? -12.523 -3.912 7.27 1 98.94 97 ILE B O 1
ATOM 4993 N N . ALA B 1 98 ? -11.773 -5.281 8.875 1 98.75 98 ALA B N 1
ATOM 4994 C CA . ALA B 1 98 ? -11.156 -6.184 7.898 1 98.75 98 ALA B CA 1
ATOM 4995 C C . ALA B 1 98 ? -11.773 -7.578 7.98 1 98.75 98 ALA B C 1
ATOM 4997 O O . ALA B 1 98 ? -12 -8.102 9.07 1 98.75 98 ALA B O 1
ATOM 4998 N N . GLY B 1 99 ? -12.117 -8.133 6.789 1 98.56 99 GLY B N 1
ATOM 4999 C CA . GLY B 1 99 ? -12.406 -9.555 6.734 1 98.56 99 GLY B CA 1
ATOM 5000 C C . GLY B 1 99 ? -11.164 -10.422 6.895 1 98.56 99 GLY B C 1
ATOM 5001 O O . GLY B 1 99 ? -10.07 -10.023 6.5 1 98.56 99 GLY B O 1
ATOM 5002 N N . ASP B 1 100 ? -11.344 -11.609 7.469 1 98.19 100 ASP B N 1
ATOM 5003 C CA . ASP B 1 100 ? -10.258 -12.555 7.652 1 98.19 100 ASP B CA 1
ATOM 5004 C C . ASP B 1 100 ? -10.672 -13.961 7.211 1 98.19 100 ASP B C 1
ATOM 5006 O O . ASP B 1 100 ? -11.812 -14.18 6.801 1 98.19 100 ASP B O 1
ATOM 5010 N N . ILE B 1 101 ? -9.781 -14.898 7.172 1 97.62 101 ILE B N 1
ATOM 5011 C CA . ILE B 1 101 ? -10.047 -16.281 6.828 1 97.62 101 ILE B CA 1
ATOM 5012 C C . ILE B 1 101 ? -11.062 -16.875 7.809 1 97.62 101 ILE B C 1
ATOM 5014 O O . ILE B 1 101 ? -11.281 -16.312 8.891 1 97.62 101 ILE B O 1
ATOM 5018 N N . PRO B 1 102 ? -11.672 -17.984 7.391 1 97.75 102 PRO B N 1
ATOM 5019 C CA . PRO B 1 102 ? -12.609 -18.609 8.336 1 97.75 102 PRO B CA 1
ATOM 5020 C C . PRO B 1 102 ? -11.961 -18.938 9.68 1 97.75 102 PRO B C 1
ATOM 5022 O O . PRO B 1 102 ? -10.82 -19.391 9.719 1 97.75 102 PRO B O 1
ATOM 5025 N N . SER B 1 103 ? -12.719 -18.781 10.781 1 97.06 103 SER B N 1
ATOM 5026 C CA . SER B 1 103 ? -12.219 -18.875 12.148 1 97.06 103 SER B CA 1
ATOM 5027 C C . SER B 1 103 ? -11.75 -20.281 12.469 1 97.06 103 SER B C 1
ATOM 5029 O O . SER B 1 103 ? -11.047 -20.516 13.453 1 97.06 103 SER B O 1
ATOM 5031 N N . TYR B 1 104 ? -12.07 -21.25 11.648 1 96.12 104 TYR B N 1
ATOM 5032 C CA . TYR B 1 104 ? -11.797 -22.641 11.977 1 96.12 104 TYR B CA 1
ATOM 5033 C C . TYR B 1 104 ? -10.789 -23.25 11 1 96.12 104 TYR B C 1
ATOM 5035 O O . TYR B 1 104 ? -10.641 -24.469 10.922 1 96.12 104 TYR B O 1
ATOM 5043 N N . TYR B 1 105 ? -10.094 -22.422 10.195 1 96.5 105 TYR B N 1
ATOM 5044 C CA . TYR B 1 105 ? -9.141 -22.953 9.219 1 96.5 105 TYR B CA 1
ATOM 5045 C C . TYR B 1 105 ? -7.746 -22.391 9.477 1 96.5 105 TYR B C 1
ATOM 5047 O O . TYR B 1 105 ? -6.887 -22.438 8.594 1 96.5 105 TYR B O 1
ATOM 5055 N N . HIS B 1 106 ? -7.457 -21.891 10.688 1 94.69 106 HIS B N 1
ATOM 5056 C CA . HIS B 1 106 ? -6.156 -21.297 10.992 1 94.69 106 HIS B CA 1
ATOM 5057 C C . HIS B 1 106 ? -5.031 -22.312 10.797 1 94.69 106 HIS B C 1
ATOM 5059 O O . HIS B 1 106 ? -5.102 -23.438 11.312 1 94.69 106 HIS B O 1
ATOM 5065 N N . GLY B 1 107 ? -4.031 -21.938 10.008 1 94.56 107 GLY B N 1
ATOM 5066 C CA . GLY B 1 107 ? -2.809 -22.719 9.891 1 94.56 107 GLY B CA 1
ATOM 5067 C C . GLY B 1 107 ? -2.885 -23.781 8.82 1 94.56 107 GLY B C 1
ATOM 5068 O O . GLY B 1 107 ? -1.894 -24.469 8.547 1 94.56 107 GLY B O 1
ATOM 5069 N N . ARG B 1 108 ? -3.982 -23.844 8.094 1 95.69 108 ARG B N 1
ATOM 5070 C CA . ARG B 1 108 ? -4.164 -24.891 7.086 1 95.69 108 ARG B CA 1
ATOM 5071 C C . ARG B 1 108 ? -3.859 -24.359 5.688 1 95.69 108 ARG B C 1
ATOM 5073 O O . ARG B 1 108 ? -3.949 -25.094 4.707 1 95.69 108 ARG B O 1
ATOM 5080 N N . HIS B 1 109 ? -3.541 -23.062 5.617 1 95.75 109 HIS B N 1
ATOM 5081 C CA . HIS B 1 109 ? -3.342 -22.375 4.355 1 95.75 109 HIS B CA 1
ATOM 5082 C C . HIS B 1 109 ? -4.668 -22.141 3.639 1 95.75 109 HIS B C 1
ATOM 5084 O O . HIS B 1 109 ? -4.805 -22.453 2.455 1 95.75 109 HIS B O 1
ATOM 5090 N N . PRO B 1 110 ? -5.68 -21.609 4.445 1 97 110 PRO B N 1
ATOM 5091 C CA . PRO B 1 110 ? -6.832 -21.094 3.707 1 97 110 PRO B CA 1
ATOM 5092 C C . PRO B 1 110 ? -6.465 -19.953 2.773 1 97 110 PRO B C 1
ATOM 5094 O O . PRO B 1 110 ? -5.391 -19.359 2.904 1 97 110 PRO B O 1
ATOM 5097 N N . HIS B 1 111 ? -7.332 -19.734 1.831 1 96.5 111 HIS B N 1
ATOM 5098 C CA . HIS B 1 111 ? -7.062 -18.766 0.784 1 96.5 111 HIS B CA 1
ATOM 5099 C C . HIS B 1 111 ? -6.66 -17.422 1.379 1 96.5 111 HIS B C 1
ATOM 5101 O O . HIS B 1 111 ? -7.43 -16.812 2.129 1 96.5 111 HIS B O 1
ATOM 5107 N N . GLN B 1 112 ? -5.41 -16.922 1.151 1 97 112 GLN B N 1
ATOM 5108 C CA . GLN B 1 112 ? -4.863 -15.602 1.435 1 97 112 GLN B CA 1
ATOM 5109 C C . GLN B 1 112 ? -4.527 -15.445 2.916 1 97 112 GLN B C 1
ATOM 5111 O O . GLN B 1 112 ? -4.434 -14.328 3.426 1 97 112 GLN B O 1
ATOM 5116 N N . GLU B 1 113 ? -4.34 -16.5 3.717 1 97.5 113 GLU B N 1
ATOM 5117 C CA . GLU B 1 113 ? -3.91 -16.453 5.109 1 97.5 113 GLU B CA 1
ATOM 5118 C C . GLU B 1 113 ? -2.49 -15.914 5.23 1 97.5 113 GLU B C 1
ATOM 5120 O O . GLU B 1 113 ? -1.608 -16.281 4.457 1 97.5 113 GLU B O 1
ATOM 5125 N N . VAL B 1 114 ? -2.281 -15.008 6.102 1 96.94 114 VAL B N 1
ATOM 5126 C CA . VAL B 1 114 ? -0.935 -14.641 6.527 1 96.94 114 VAL B CA 1
ATOM 5127 C C . VAL B 1 114 ? -0.479 -15.562 7.656 1 96.94 114 VAL B C 1
ATOM 5129 O O . VAL B 1 114 ? -0.998 -15.484 8.773 1 96.94 114 VAL B O 1
ATOM 5132 N N . ASN B 1 115 ? 0.553 -16.469 7.359 1 95.69 115 ASN B N 1
ATOM 5133 C CA . ASN B 1 115 ? 0.815 -17.469 8.383 1 95.69 115 ASN B CA 1
ATOM 5134 C C . ASN B 1 115 ? 2.275 -17.906 8.367 1 95.69 115 ASN B C 1
ATOM 5136 O O . ASN B 1 115 ? 2.582 -19.047 8.719 1 95.69 115 ASN B O 1
ATOM 5140 N N . LEU B 1 116 ? 3.178 -17.078 7.957 1 93.56 116 LEU B N 1
ATOM 5141 C CA . LEU B 1 116 ? 4.574 -17.484 7.84 1 93.56 116 LEU B CA 1
ATOM 5142 C C . LEU B 1 116 ? 5.125 -17.922 9.188 1 93.56 116 LEU B C 1
ATOM 5144 O O . LEU B 1 116 ? 5.77 -18.969 9.281 1 93.56 116 LEU B O 1
ATOM 5148 N N . HIS B 1 117 ? 4.84 -17.141 10.258 1 94.12 117 HIS B N 1
ATOM 5149 C CA . HIS B 1 117 ? 5.406 -17.453 11.57 1 94.12 117 HIS B CA 1
ATOM 5150 C C . HIS B 1 117 ? 4.32 -17.875 12.555 1 94.12 117 HIS B C 1
ATOM 5152 O O . HIS B 1 117 ? 4.602 -18.547 13.547 1 94.12 117 HIS B O 1
ATOM 5158 N N . ASN B 1 118 ? 3.131 -17.391 12.312 1 94.75 118 ASN B N 1
ATOM 5159 C CA . ASN B 1 118 ? 1.955 -17.688 13.125 1 94.75 118 ASN B CA 1
ATOM 5160 C C . ASN B 1 118 ? 0.712 -17.891 12.266 1 94.75 118 ASN B C 1
ATOM 5162 O O . ASN B 1 118 ? 0.64 -17.375 11.148 1 94.75 118 ASN B O 1
ATOM 5166 N N . ASP B 1 119 ? -0.246 -18.625 12.773 1 95.31 119 ASP B N 1
ATOM 5167 C CA . ASP B 1 119 ? -1.493 -18.844 12.047 1 95.31 119 ASP B CA 1
ATOM 5168 C C . ASP B 1 119 ? -2.377 -17.594 12.078 1 95.31 119 ASP B C 1
ATOM 5170 O O . ASP B 1 119 ? -2.523 -16.953 13.125 1 95.31 119 ASP B O 1
ATOM 5174 N N . ALA B 1 120 ? -2.971 -17.25 10.93 1 95.62 120 ALA B N 1
ATOM 5175 C CA . ALA B 1 120 ? -3.885 -16.125 10.859 1 95.62 120 ALA B CA 1
ATOM 5176 C C . ALA B 1 120 ? -3.264 -14.875 11.484 1 95.62 120 ALA B C 1
ATOM 5178 O O . ALA B 1 120 ? -3.861 -14.25 12.359 1 95.62 120 ALA B O 1
ATOM 5179 N N . ASP B 1 121 ? -2.104 -14.406 10.984 1 95.75 121 ASP B N 1
ATOM 5180 C CA . ASP B 1 121 ? -1.245 -13.414 11.625 1 95.75 121 ASP B CA 1
ATOM 5181 C C . ASP B 1 121 ? -1.435 -12.031 10.992 1 95.75 121 ASP B C 1
ATOM 5183 O O . ASP B 1 121 ? -0.591 -11.148 11.156 1 95.75 121 ASP B O 1
ATOM 5187 N N . GLN B 1 122 ? -2.559 -11.75 10.273 1 97.62 122 GLN B N 1
ATOM 5188 C CA . GLN B 1 122 ? -2.66 -10.492 9.539 1 97.62 122 GLN B CA 1
ATOM 5189 C C . GLN B 1 122 ? -2.824 -9.312 10.5 1 97.62 122 GLN B C 1
ATOM 5191 O O . GLN B 1 122 ? -2.389 -8.195 10.195 1 97.62 122 GLN B O 1
ATOM 5196 N N . THR B 1 123 ? -3.359 -9.484 11.766 1 98.19 123 THR B N 1
ATOM 5197 C CA . THR B 1 123 ? -3.539 -8.398 12.719 1 98.19 123 THR B CA 1
ATOM 5198 C C . THR B 1 123 ? -2.191 -7.848 13.172 1 98.19 123 THR B C 1
ATOM 5200 O O . THR B 1 123 ? -2.066 -6.656 13.469 1 98.19 123 THR B O 1
ATOM 5203 N N . ALA B 1 124 ? -1.137 -8.688 13.203 1 98.12 124 ALA B N 1
ATOM 5204 C CA . ALA B 1 124 ? 0.198 -8.297 13.648 1 98.12 124 ALA B CA 1
ATOM 5205 C C . ALA B 1 124 ? 0.78 -7.207 12.758 1 98.12 124 ALA B C 1
ATOM 5207 O O . ALA B 1 124 ? 1.576 -6.383 13.211 1 98.12 124 ALA B O 1
ATOM 5208 N N . ILE B 1 125 ? 0.359 -7.184 11.547 1 98.56 125 ILE B N 1
ATOM 5209 C CA . ILE B 1 125 ? 0.855 -6.207 10.586 1 98.56 125 ILE B CA 1
ATOM 5210 C C . ILE B 1 125 ? 0.417 -4.805 11.008 1 98.56 125 ILE B C 1
ATOM 5212 O O . ILE B 1 125 ? 1.153 -3.834 10.812 1 98.56 125 ILE B O 1
ATOM 5216 N N . TYR B 1 126 ? -0.778 -4.668 11.672 1 98.69 126 TYR B N 1
ATOM 5217 C CA . TYR B 1 126 ? -1.363 -3.371 11.992 1 98.69 126 TYR B CA 1
ATOM 5218 C C . TYR B 1 126 ? -0.968 -2.93 13.398 1 98.69 126 TYR B C 1
ATOM 5220 O O . TYR B 1 126 ? -1.032 -1.741 13.719 1 98.69 126 TYR B O 1
ATOM 5228 N N . ARG B 1 127 ? -0.539 -3.797 14.25 1 98.12 127 ARG B N 1
ATOM 5229 C CA . ARG B 1 127 ? -0.366 -3.549 15.672 1 98.12 127 ARG B CA 1
ATOM 5230 C C . ARG B 1 127 ? 0.614 -2.406 15.914 1 98.12 127 ARG B C 1
ATOM 5232 O O . ARG B 1 127 ? 0.445 -1.625 16.859 1 98.12 127 ARG B O 1
ATOM 5239 N N . PRO B 1 128 ? 1.596 -2.203 15.062 1 97.94 128 PRO B N 1
ATOM 5240 C CA . PRO B 1 128 ? 2.59 -1.169 15.367 1 97.94 128 PRO B CA 1
ATOM 5241 C C . PRO B 1 128 ? 2.033 0.245 15.219 1 97.94 128 PRO B C 1
ATOM 5243 O O . PRO B 1 128 ? 2.629 1.203 15.719 1 97.94 128 PRO B O 1
ATOM 5246 N N . PHE B 1 129 ? 0.85 0.421 14.539 1 98.12 129 PHE B N 1
ATOM 5247 C CA . PHE B 1 129 ? 0.491 1.801 14.234 1 98.12 129 PHE B CA 1
ATOM 5248 C C . PHE B 1 129 ? -0.977 2.061 14.555 1 98.12 129 PHE B C 1
ATOM 5250 O O . PHE B 1 129 ? -1.475 3.17 14.344 1 98.12 129 PHE B O 1
ATOM 5257 N N . VAL B 1 130 ? -1.722 1.082 15.055 1 98.62 130 VAL B N 1
ATOM 5258 C CA . VAL B 1 130 ? -3.086 1.338 15.5 1 98.62 130 VAL B CA 1
ATOM 5259 C C . VAL B 1 130 ? -3.131 1.39 17.031 1 98.62 130 VAL B C 1
ATOM 5261 O O . VAL B 1 130 ? -2.303 0.77 17.703 1 98.62 130 VAL B O 1
ATOM 5264 N N . LYS B 1 131 ? -4.133 2.172 17.531 1 98.44 131 LYS B N 1
ATOM 5265 C CA . LYS B 1 131 ? -4.281 2.25 18.984 1 98.44 131 LYS B CA 1
ATOM 5266 C C . LYS B 1 131 ? -4.555 0.874 19.594 1 98.44 131 LYS B C 1
ATOM 5268 O O . LYS B 1 131 ? -4.074 0.558 20.672 1 98.44 131 LYS B O 1
ATOM 5273 N N . ARG B 1 132 ? -5.344 0.104 18.859 1 98.38 132 ARG B N 1
ATOM 5274 C CA . ARG B 1 132 ? -5.668 -1.261 19.266 1 98.38 132 ARG B CA 1
ATOM 5275 C C . ARG B 1 132 ? -6.18 -2.074 18.094 1 98.38 132 ARG B C 1
ATOM 5277 O O . ARG B 1 132 ? -6.797 -1.524 17.172 1 98.38 132 ARG B O 1
ATOM 5284 N N . ALA B 1 133 ? -5.84 -3.33 18.078 1 98.5 133 ALA B N 1
ATOM 5285 C CA . ALA B 1 133 ? -6.379 -4.297 17.125 1 98.5 133 ALA B CA 1
ATOM 5286 C C . ALA B 1 133 ? -7.227 -5.348 17.828 1 98.5 133 ALA B C 1
ATOM 5288 O O . ALA B 1 133 ? -6.734 -6.07 18.703 1 98.5 133 ALA B O 1
ATOM 5289 N N . TRP B 1 134 ? -8.531 -5.438 17.516 1 98.25 134 TRP B N 1
ATOM 5290 C CA . TRP B 1 134 ? -9.406 -6.5 18.016 1 98.25 134 TRP B CA 1
ATOM 5291 C C . TRP B 1 134 ? -9.516 -7.629 17 1 98.25 134 TRP B C 1
ATOM 5293 O O . TRP B 1 134 ? -9.781 -7.391 15.812 1 98.25 134 TRP B O 1
ATOM 5303 N N . HIS B 1 135 ? -9.227 -8.758 17.344 1 97.31 135 HIS B N 1
ATOM 5304 C CA . HIS B 1 135 ? -9.461 -9.969 16.562 1 97.31 135 HIS B CA 1
ATOM 5305 C C . HIS B 1 135 ? -10.672 -10.734 17.094 1 97.31 135 HIS B C 1
ATOM 5307 O O . HIS B 1 135 ? -10.609 -11.344 18.156 1 97.31 135 HIS B O 1
ATOM 5313 N N . VAL B 1 136 ? -11.781 -10.758 16.391 1 97.75 136 VAL B N 1
ATOM 5314 C CA . VAL B 1 136 ? -13.016 -11.375 16.859 1 97.75 136 VAL B CA 1
ATOM 5315 C C . VAL B 1 136 ? -12.891 -12.898 16.797 1 97.75 136 VAL B C 1
ATOM 5317 O O . VAL B 1 136 ? -12.609 -13.461 15.734 1 97.75 136 VAL B O 1
ATOM 5320 N N . GLN B 1 137 ? -13.133 -13.562 17.875 1 96.25 137 GLN B N 1
ATOM 5321 C CA . GLN B 1 137 ? -13.047 -15.016 17.938 1 96.25 137 GLN B CA 1
ATOM 5322 C C . GLN B 1 137 ? -14.43 -15.641 18.047 1 96.25 137 GLN B C 1
ATOM 5324 O O . GLN B 1 137 ? -14.641 -16.781 17.609 1 96.25 137 GLN B O 1
ATOM 5329 N N . ARG B 1 138 ? -15.398 -15.031 18.781 1 96.38 138 ARG B N 1
ATOM 5330 C CA . ARG B 1 138 ? -16.797 -15.445 18.938 1 96.38 138 ARG B CA 1
ATOM 5331 C C . ARG B 1 138 ? -17.734 -14.367 18.422 1 96.38 138 ARG B C 1
ATOM 5333 O O . ARG B 1 138 ? -17.531 -13.18 18.641 1 96.38 138 ARG B O 1
ATOM 5340 N N . VAL B 1 139 ? -18.703 -14.766 17.641 1 96.44 139 VAL B N 1
ATOM 5341 C CA . VAL B 1 139 ? -19.641 -13.836 17.016 1 96.44 139 VAL B CA 1
ATOM 5342 C C . VAL B 1 139 ? -20.281 -12.953 18.094 1 96.44 139 VAL B C 1
ATOM 5344 O O . VAL B 1 139 ? -20.562 -11.773 17.844 1 96.44 139 VAL B O 1
ATOM 5347 N N . GLU B 1 140 ? -20.422 -13.414 19.328 1 95.31 140 GLU B N 1
ATOM 5348 C CA . GLU B 1 140 ? -21.047 -12.703 20.438 1 95.31 140 GLU B CA 1
ATOM 5349 C C . GLU B 1 140 ? -20.234 -11.477 20.844 1 95.31 140 GLU B C 1
ATOM 5351 O O . GLU B 1 140 ? -20.766 -10.547 21.453 1 95.31 140 GLU B O 1
ATOM 5356 N N . ASP B 1 141 ? -18.953 -11.438 20.484 1 96.5 141 ASP B N 1
ATOM 5357 C CA . ASP B 1 141 ? -18.078 -10.367 20.906 1 96.5 141 ASP B CA 1
ATOM 5358 C C . ASP B 1 141 ? -18.062 -9.219 19.906 1 96.5 141 ASP B C 1
ATOM 5360 O O . ASP B 1 141 ? -17.625 -8.109 20.219 1 96.5 141 ASP B O 1
ATOM 5364 N N . LEU B 1 142 ? -18.562 -9.438 18.719 1 97 142 LEU B N 1
ATOM 5365 C CA . LEU B 1 142 ? -18.453 -8.484 17.625 1 97 142 LEU B CA 1
ATOM 5366 C C . LEU B 1 142 ? -19.094 -7.152 17.984 1 97 142 LEU B C 1
ATOM 5368 O O . LEU B 1 142 ? -18.484 -6.094 17.812 1 97 142 LEU B O 1
ATOM 5372 N N . PRO B 1 143 ? -20.359 -7.125 18.594 1 96.12 143 PRO B N 1
ATOM 5373 C CA . PRO B 1 143 ? -20.969 -5.836 18.922 1 96.12 143 PRO B CA 1
ATOM 5374 C C . PRO B 1 143 ? -20.172 -5.066 19.984 1 96.12 143 PRO B C 1
ATOM 5376 O O . PRO B 1 143 ? -19.984 -3.854 19.844 1 96.12 143 PRO B O 1
ATOM 5379 N N . ARG B 1 144 ? -19.703 -5.73 20.969 1 96 144 ARG B N 1
ATOM 5380 C CA . ARG B 1 144 ? -18.922 -5.086 22.016 1 96 144 ARG B CA 1
ATOM 5381 C C . ARG B 1 144 ? -17.594 -4.574 21.484 1 96 144 ARG B C 1
ATOM 5383 O O . ARG B 1 144 ? -17.172 -3.465 21.812 1 96 144 ARG B O 1
ATOM 5390 N N . PHE B 1 145 ? -16.891 -5.398 20.688 1 97.81 145 PHE B N 1
ATOM 5391 C CA . PHE B 1 145 ? -15.633 -4.973 20.094 1 97.81 145 PHE B CA 1
ATOM 5392 C C . PHE B 1 145 ? -15.836 -3.752 19.203 1 97.81 145 PHE B C 1
ATOM 5394 O O . PHE B 1 145 ? -14.992 -2.859 19.172 1 97.81 145 PHE B O 1
ATOM 5401 N N . THR B 1 146 ? -16.953 -3.723 18.531 1 97.81 146 THR B N 1
ATOM 5402 C CA . THR B 1 146 ? -17.266 -2.582 17.672 1 97.81 146 THR B CA 1
ATOM 5403 C C . THR B 1 146 ? -17.422 -1.31 18.5 1 97.81 146 THR B C 1
ATOM 5405 O O . THR B 1 146 ? -16.844 -0.272 18.172 1 97.81 146 THR B O 1
ATOM 5408 N N . GLU B 1 147 ? -18.219 -1.421 19.562 1 97.31 147 GLU B N 1
ATOM 5409 C CA . GLU B 1 147 ? -18.391 -0.278 20.453 1 97.31 147 GLU B CA 1
ATOM 5410 C C . GLU B 1 147 ? -17.047 0.193 21 1 97.31 147 GLU B C 1
ATOM 5412 O O . GLU B 1 147 ? -16.766 1.391 21.016 1 97.31 147 GLU B O 1
ATOM 5417 N N . ARG B 1 148 ? -16.203 -0.702 21.438 1 97.38 148 ARG B N 1
ATOM 5418 C CA . ARG B 1 148 ? -14.906 -0.366 21.984 1 97.38 148 ARG B CA 1
ATOM 5419 C C . ARG B 1 148 ? -13.992 0.251 20.938 1 97.38 148 ARG B C 1
ATOM 5421 O O . ARG B 1 148 ? -13.219 1.16 21.234 1 97.38 148 ARG B O 1
ATOM 5428 N N . ALA B 1 149 ? -14.086 -0.276 19.734 1 98.25 149 ALA B N 1
ATOM 5429 C CA . ALA B 1 149 ? -13.273 0.26 18.641 1 98.25 149 ALA B CA 1
ATOM 5430 C C . ALA B 1 149 ? -13.609 1.726 18.375 1 98.25 149 ALA B C 1
ATOM 5432 O O . ALA B 1 149 ? -12.711 2.564 18.281 1 98.25 149 ALA B O 1
ATOM 5433 N N . PHE B 1 150 ? -14.891 2.045 18.297 1 97.88 150 PHE B N 1
ATOM 5434 C CA . PHE B 1 150 ? -15.305 3.42 18.047 1 97.88 150 PHE B CA 1
ATOM 5435 C C . PHE B 1 150 ? -14.898 4.328 19.203 1 97.88 150 PHE B C 1
ATOM 5437 O O . PHE B 1 150 ? -14.352 5.41 18.984 1 97.88 150 PHE B O 1
ATOM 5444 N N . THR B 1 151 ? -15.133 3.855 20.438 1 97.06 151 THR B N 1
ATOM 5445 C CA . THR B 1 151 ? -14.789 4.641 21.609 1 97.06 151 THR B CA 1
ATOM 5446 C C . THR B 1 151 ? -13.281 4.879 21.688 1 97.06 151 THR B C 1
ATOM 5448 O O . THR B 1 151 ? -12.836 6 21.938 1 97.06 151 THR B O 1
ATOM 5451 N N . THR B 1 152 ? -12.508 3.846 21.422 1 97.62 152 THR B N 1
ATOM 5452 C CA . THR B 1 152 ? -11.055 3.934 21.484 1 97.62 152 THR B CA 1
ATOM 5453 C C . THR B 1 152 ? -10.523 4.879 20.422 1 97.62 152 THR B C 1
ATOM 5455 O O . THR B 1 152 ? -9.609 5.668 20.672 1 97.62 152 THR B O 1
ATOM 5458 N N . ALA B 1 153 ? -11.086 4.852 19.266 1 97.88 153 ALA B N 1
ATOM 5459 C CA . ALA B 1 153 ? -10.617 5.66 18.141 1 97.88 153 ALA B CA 1
ATOM 5460 C C . ALA B 1 153 ? -10.758 7.152 18.438 1 97.88 153 ALA B C 1
ATOM 5462 O O . ALA B 1 153 ? -9.914 7.957 18.031 1 97.88 153 ALA B O 1
ATOM 5463 N N . VAL B 1 154 ? -11.773 7.562 19.234 1 95.31 154 VAL B N 1
ATOM 5464 C CA . VAL B 1 154 ? -12.07 8.984 19.391 1 95.31 154 VAL B CA 1
ATOM 5465 C C . VAL B 1 154 ? -11.578 9.469 20.75 1 95.31 154 VAL B C 1
ATOM 5467 O O . VAL B 1 154 ? -11.516 10.672 21 1 95.31 154 VAL B O 1
ATOM 5470 N N . SER B 1 155 ? -11.18 8.531 21.688 1 94.31 155 SER B N 1
ATOM 5471 C CA . SER B 1 155 ? -10.828 8.898 23.047 1 94.31 155 SER B CA 1
ATOM 5472 C C . SER B 1 155 ? -9.344 9.258 23.156 1 94.31 155 SER B C 1
ATOM 5474 O O . SER B 1 155 ? -8.508 8.672 22.469 1 94.31 155 SER B O 1
ATOM 5476 N N . GLY B 1 156 ? -9.047 10.203 24.125 1 94.06 156 GLY B N 1
ATOM 5477 C CA . GLY B 1 156 ? -7.668 10.672 24.234 1 94.06 156 GLY B CA 1
ATOM 5478 C C . GLY B 1 156 ? -7.145 11.281 22.938 1 94.06 156 GLY B C 1
ATOM 5479 O O . GLY B 1 156 ? -7.82 12.102 22.312 1 94.06 156 GLY B O 1
ATOM 5480 N N . ARG B 1 157 ? -5.961 10.953 22.688 1 95.31 157 ARG B N 1
ATOM 5481 C CA . ARG B 1 157 ? -5.492 11.266 21.344 1 95.31 157 ARG B CA 1
ATOM 5482 C C . ARG B 1 157 ? -6.184 10.391 20.312 1 95.31 157 ARG B C 1
ATOM 5484 O O . ARG B 1 157 ? -6.008 9.172 20.297 1 95.31 157 ARG B O 1
ATOM 5491 N N . PRO B 1 158 ? -7.012 10.984 19.5 1 96.44 158 PRO B N 1
ATOM 5492 C CA . PRO B 1 158 ? -7.676 10.148 18.5 1 96.44 158 PRO B CA 1
ATOM 5493 C C . PRO B 1 158 ? -6.691 9.398 17.609 1 96.44 158 PRO B C 1
ATOM 5495 O O . PRO B 1 158 ? -5.527 9.797 17.5 1 96.44 158 PRO B O 1
ATOM 5498 N N . GLY B 1 159 ? -7.125 8.305 17.016 1 98.06 159 GLY B N 1
ATOM 5499 C CA . GLY B 1 159 ? -6.273 7.508 16.141 1 98.06 159 GLY B CA 1
ATOM 5500 C C . GLY B 1 159 ? -7.016 6.379 15.453 1 98.06 159 GLY B C 1
ATOM 5501 O O . GLY B 1 159 ? -8.25 6.332 15.477 1 98.06 159 GLY B O 1
ATOM 5502 N N . ALA B 1 160 ? -6.297 5.562 14.766 1 98.81 160 ALA B N 1
ATOM 5503 C CA . ALA B 1 160 ? -6.871 4.453 14.016 1 98.81 160 ALA B CA 1
ATOM 5504 C C . ALA B 1 160 ? -6.949 3.188 14.867 1 98.81 160 ALA B C 1
ATOM 5506 O O . ALA B 1 160 ? -6.156 3.008 15.789 1 98.81 160 ALA B O 1
ATOM 5507 N N . VAL B 1 161 ? -7.926 2.334 14.602 1 98.88 161 VAL B N 1
ATOM 5508 C CA . VAL B 1 161 ? -8.078 1.027 15.234 1 98.88 161 VAL B CA 1
ATOM 5509 C C . VAL B 1 161 ? -8.398 -0.025 14.172 1 98.88 161 VAL B C 1
ATOM 5511 O O . VAL B 1 161 ? -8.758 0.312 13.047 1 98.88 161 VAL B O 1
ATOM 5514 N N . LEU B 1 162 ? -8.18 -1.296 14.531 1 98.88 162 LEU B N 1
ATOM 5515 C CA . LEU B 1 162 ? -8.508 -2.412 13.648 1 98.88 162 LEU B CA 1
ATOM 5516 C C . LEU B 1 162 ? -9.539 -3.332 14.297 1 98.88 162 LEU B C 1
ATOM 5518 O O . LEU B 1 162 ? -9.391 -3.711 15.461 1 98.88 162 LEU B O 1
ATOM 5522 N N . LEU B 1 163 ? -10.609 -3.574 13.641 1 98.88 163 LEU B N 1
ATOM 5523 C CA . LEU B 1 163 ? -11.562 -4.637 13.938 1 98.88 163 LEU B CA 1
ATOM 5524 C C . LEU B 1 163 ? -11.469 -5.758 12.906 1 98.88 163 LEU B C 1
ATOM 5526 O O . LEU B 1 163 ? -12.031 -5.652 11.812 1 98.88 163 LEU B O 1
ATOM 5530 N N . ASP B 1 164 ? -10.75 -6.809 13.258 1 98.75 164 ASP B N 1
ATOM 5531 C CA . ASP B 1 164 ? -10.516 -7.949 12.383 1 98.75 164 ASP B CA 1
ATOM 5532 C C . ASP B 1 164 ? -11.555 -9.039 12.609 1 98.75 164 ASP B C 1
ATOM 5534 O O . ASP B 1 164 ? -11.648 -9.594 13.711 1 98.75 164 ASP B O 1
ATOM 5538 N N . VAL B 1 165 ? -12.297 -9.383 11.547 1 98.75 165 VAL B N 1
ATOM 5539 C CA . VAL B 1 165 ? -13.445 -10.258 11.711 1 98.75 165 VAL B CA 1
ATOM 5540 C C . VAL B 1 165 ? -13.344 -11.438 10.742 1 98.75 165 VAL B C 1
ATOM 5542 O O . VAL B 1 165 ? -13.469 -11.266 9.531 1 98.75 165 VAL B O 1
ATOM 5545 N N . PRO B 1 166 ? -13.148 -12.703 11.227 1 98.38 166 PRO B N 1
ATOM 5546 C CA . PRO B 1 166 ? -13.234 -13.859 10.336 1 98.38 166 PRO B CA 1
ATOM 5547 C C . PRO B 1 166 ? -14.531 -13.883 9.523 1 98.38 166 PRO B C 1
ATOM 5549 O O . PRO B 1 166 ? -15.602 -13.578 10.055 1 98.38 166 PRO B O 1
ATOM 5552 N N . MET B 1 167 ? -14.445 -14.242 8.289 1 98.19 167 MET B N 1
ATOM 5553 C CA . MET B 1 167 ? -15.539 -14.062 7.344 1 98.19 167 MET B CA 1
ATOM 5554 C C . MET B 1 167 ? -16.766 -14.859 7.773 1 98.19 167 MET B C 1
ATOM 5556 O O . MET B 1 167 ? -17.906 -14.445 7.531 1 98.19 167 MET B O 1
ATOM 5560 N N . ASP B 1 168 ? -16.578 -16.016 8.383 1 98.25 168 ASP B N 1
ATOM 5561 C CA . ASP B 1 168 ? -17.719 -16.844 8.773 1 98.25 168 ASP B CA 1
ATOM 5562 C C . ASP B 1 168 ? -18.516 -16.172 9.891 1 98.25 168 ASP B C 1
ATOM 5564 O O . ASP B 1 168 ? -19.719 -16.422 10.023 1 98.25 168 ASP B O 1
ATOM 5568 N N . LEU B 1 169 ? -17.875 -15.336 10.664 1 98.12 169 LEU B N 1
ATOM 5569 C CA . LEU B 1 169 ? -18.578 -14.664 11.758 1 98.12 169 LEU B CA 1
ATOM 5570 C C . LEU B 1 169 ? -19.562 -13.641 11.227 1 98.12 169 LEU B C 1
ATOM 5572 O O . LEU B 1 169 ? -20.625 -13.422 11.82 1 98.12 169 LEU B O 1
ATOM 5576 N N . PHE B 1 170 ? -19.312 -12.977 10.094 1 97.94 170 PHE B N 1
ATOM 5577 C CA . PHE B 1 170 ? -20.266 -12.055 9.484 1 97.94 170 PHE B CA 1
ATOM 5578 C C . PHE B 1 170 ? -21.578 -12.758 9.148 1 97.94 170 PHE B C 1
ATOM 5580 O O . PHE B 1 170 ? -22.641 -12.141 9.164 1 97.94 170 PHE B O 1
ATOM 5587 N N . SER B 1 171 ? -21.484 -14.109 8.859 1 97.12 171 SER B N 1
ATOM 5588 C CA . SER B 1 171 ? -22.625 -14.844 8.344 1 97.12 171 SER B CA 1
ATOM 5589 C C . SER B 1 171 ? -23.328 -15.633 9.445 1 97.12 171 SER B C 1
ATOM 5591 O O . SER B 1 171 ? -24.375 -16.234 9.227 1 97.12 171 SER B O 1
ATOM 5593 N N . ARG B 1 172 ? -22.797 -15.633 10.625 1 97.25 172 ARG B N 1
ATOM 5594 C CA . ARG B 1 172 ? -23.406 -16.359 11.742 1 97.25 172 ARG B CA 1
ATOM 5595 C C . ARG B 1 172 ? -24.578 -15.57 12.328 1 97.25 172 ARG B C 1
ATOM 5597 O O . ARG B 1 172 ? -24.641 -14.344 12.203 1 97.25 172 ARG B O 1
ATOM 5604 N N . PRO B 1 173 ? -25.469 -16.328 12.977 1 95.5 173 PRO B N 1
ATOM 5605 C CA . PRO B 1 173 ? -26.562 -15.633 13.656 1 95.5 173 PRO B CA 1
ATOM 5606 C C . PRO B 1 173 ? -26.094 -14.805 14.844 1 95.5 173 PRO B C 1
ATOM 5608 O O . PRO B 1 173 ? -25.188 -15.227 15.57 1 95.5 173 PRO B O 1
ATOM 5611 N N . GLN B 1 174 ? -26.625 -13.68 14.961 1 93.88 174 GLN B N 1
ATOM 5612 C CA . GLN B 1 174 ? -26.328 -12.758 16.047 1 93.88 174 GLN B CA 1
ATOM 5613 C C . GLN B 1 174 ? -27.594 -12.102 16.594 1 93.88 174 GLN B C 1
ATOM 5615 O O . GLN B 1 174 ? -28.422 -11.602 15.82 1 93.88 174 GLN B O 1
ATOM 5620 N N . THR B 1 175 ? -27.781 -12.305 17.906 1 86.75 175 THR B N 1
ATOM 5621 C CA . THR B 1 175 ? -28.906 -11.633 18.562 1 86.75 175 THR B CA 1
ATOM 5622 C C . THR B 1 175 ? -28.641 -10.141 18.688 1 86.75 175 THR B C 1
ATOM 5624 O O . THR B 1 175 ? -27.562 -9.734 19.125 1 86.75 175 THR B O 1
ATOM 5627 N N . ALA B 1 176 ? -29.656 -9.422 18.281 1 71.69 176 ALA B N 1
ATOM 5628 C CA . ALA B 1 176 ? -29.516 -7.969 18.328 1 71.69 176 ALA B CA 1
ATOM 5629 C C . ALA B 1 176 ? -29.391 -7.473 19.766 1 71.69 176 ALA B C 1
ATOM 5631 O O . ALA B 1 176 ? -30.281 -7.707 20.578 1 71.69 176 ALA B O 1
ATOM 5632 N N . GLU B 1 177 ? -28.203 -7.234 20.109 1 80.62 177 GLU B N 1
ATOM 5633 C CA . GLU B 1 177 ? -27.969 -6.516 21.359 1 80.62 177 GLU B CA 1
ATOM 5634 C C . GLU B 1 177 ? -27.531 -5.082 21.094 1 80.62 177 GLU B C 1
ATOM 5636 O O . GLU B 1 177 ? -26.906 -4.797 20.078 1 80.62 177 GLU B O 1
ATOM 5641 N N . SER B 1 178 ? -28.062 -4.191 21.969 1 84.44 178 SER B N 1
ATOM 5642 C CA . SER B 1 178 ? -27.703 -2.785 21.797 1 84.44 178 SER B CA 1
ATOM 5643 C C . SER B 1 178 ? -26.406 -2.449 22.531 1 84.44 178 SER B C 1
ATOM 5645 O O . SER B 1 178 ? -26.25 -2.797 23.703 1 84.44 178 SER B O 1
ATOM 5647 N N . TYR B 1 179 ? -25.5 -1.93 21.828 1 92.06 179 TYR B N 1
ATOM 5648 C CA . TYR B 1 179 ? -24.266 -1.388 22.391 1 92.06 179 TYR B CA 1
ATOM 5649 C C . TYR B 1 179 ? -24.109 0.089 22.047 1 92.06 179 TYR B C 1
ATOM 5651 O O . TYR B 1 179 ? -23.344 0.447 21.156 1 92.06 179 TYR B O 1
ATOM 5659 N N . PRO B 1 180 ? -24.844 0.922 22.75 1 91.81 180 PRO B N 1
ATOM 5660 C CA . PRO B 1 180 ? -24.766 2.352 22.438 1 91.81 180 PRO B CA 1
ATOM 5661 C C . PRO B 1 180 ? -23.391 2.947 22.734 1 91.81 180 PRO B C 1
ATOM 5663 O O . PRO B 1 180 ? -22.672 2.453 23.625 1 91.81 180 PRO B O 1
ATOM 5666 N N . MET B 1 181 ? -23.047 3.998 22.016 1 90.62 181 MET B N 1
ATOM 5667 C CA . MET B 1 181 ? -21.859 4.773 22.375 1 90.62 181 MET B CA 1
ATOM 5668 C C . MET B 1 181 ? -22.047 5.43 23.734 1 90.62 181 MET B C 1
ATOM 5670 O O . MET B 1 181 ? -23.172 5.695 24.172 1 90.62 181 MET B O 1
ATOM 5674 N N . PRO B 1 182 ? -20.906 5.57 24.375 1 85.56 182 PRO B N 1
ATOM 5675 C CA . PRO B 1 182 ? -21.062 6.336 25.609 1 85.56 182 PRO B CA 1
ATOM 5676 C C . PRO B 1 182 ? -21.766 7.676 25.391 1 85.56 182 PRO B C 1
ATOM 5678 O O . PRO B 1 182 ? -21.5 8.352 24.391 1 85.56 182 PRO B O 1
ATOM 5681 N N . GLY B 1 183 ? -22.719 7.91 26.219 1 77.62 183 GLY B N 1
ATOM 5682 C CA . GLY B 1 183 ? -23.469 9.141 26.078 1 77.62 183 GLY B CA 1
ATOM 5683 C C . GLY B 1 183 ? -22.594 10.383 26.016 1 77.62 183 GLY B C 1
ATOM 5684 O O . GLY B 1 183 ? -22.672 11.141 25.047 1 77.62 183 GLY B O 1
ATOM 5685 N N . GLU B 1 184 ? -21.875 10.617 27.062 1 80.19 184 GLU B N 1
ATOM 5686 C CA . GLU B 1 184 ? -20.953 11.75 27.094 1 80.19 184 GLU B CA 1
ATOM 5687 C C . GLU B 1 184 ? -19.547 11.312 27.516 1 80.19 184 GLU B C 1
ATOM 5689 O O . GLU B 1 184 ? -19.375 10.68 28.562 1 80.19 184 GLU B O 1
ATOM 5694 N N . LEU B 1 185 ? -18.703 11.406 26.578 1 82.06 185 LEU B N 1
ATOM 5695 C CA . LEU B 1 185 ? -17.297 11.234 26.922 1 82.06 185 LEU B CA 1
ATOM 5696 C C . LEU B 1 185 ? -16.625 12.586 27.156 1 82.06 185 LEU B C 1
ATOM 5698 O O . LEU B 1 185 ? -16.453 13.359 26.203 1 82.06 185 LEU B O 1
ATOM 5702 N N . THR B 1 186 ? -16.359 12.828 28.469 1 85.81 186 THR B N 1
ATOM 5703 C CA . THR B 1 186 ? -15.742 14.117 28.781 1 85.81 186 THR B CA 1
ATOM 5704 C C . THR B 1 186 ? -14.242 14.078 28.516 1 85.81 186 THR B C 1
ATOM 5706 O O . THR B 1 186 ? -13.609 13.023 28.656 1 85.81 186 THR B O 1
ATOM 5709 N N . ARG B 1 187 ? -13.734 15.203 28.188 1 90.25 187 ARG B N 1
ATOM 5710 C CA . ARG B 1 187 ? -12.297 15.383 28.016 1 90.25 187 ARG B CA 1
ATOM 5711 C C . ARG B 1 187 ? -11.672 16.031 29.234 1 90.25 187 ARG B C 1
ATOM 5713 O O . ARG B 1 187 ? -12.32 16.812 29.938 1 90.25 187 ARG B O 1
ATOM 5720 N N . PRO B 1 188 ? -10.43 15.648 29.422 1 94.62 188 PRO B N 1
ATOM 5721 C CA . PRO B 1 188 ? -9.773 16.234 30.578 1 94.62 188 PRO B CA 1
ATOM 5722 C C . PRO B 1 188 ? -9.594 17.75 30.469 1 94.62 188 PRO B C 1
ATOM 5724 O O . PRO B 1 188 ? -9.227 18.25 29.391 1 94.62 188 PRO B O 1
ATOM 5727 N N . ASP B 1 189 ? -9.93 18.422 31.547 1 96.5 189 ASP B N 1
ATOM 5728 C CA . ASP B 1 189 ? -9.758 19.875 31.609 1 96.5 189 ASP B CA 1
ATOM 5729 C C . ASP B 1 189 ? -8.516 20.234 32.438 1 96.5 189 ASP B C 1
ATOM 5731 O O . ASP B 1 189 ? -7.859 19.359 33 1 96.5 189 ASP B O 1
ATOM 5735 N N . LEU B 1 190 ? -8.18 21.516 32.406 1 97.69 190 LEU B N 1
ATOM 5736 C CA . LEU B 1 190 ? -7.051 22.062 33.156 1 97.69 190 LEU B CA 1
ATOM 5737 C C . LEU B 1 190 ? -7.492 22.547 34.531 1 97.69 190 LEU B C 1
ATOM 5739 O O . LEU B 1 190 ? -8.461 23.297 34.625 1 97.69 190 LEU B O 1
ATOM 5743 N N . PRO B 1 191 ? -6.816 22.062 35.594 1 97.38 191 PRO B N 1
ATOM 5744 C CA . PRO B 1 191 ? -7.168 22.594 36.938 1 97.38 191 PRO B CA 1
ATOM 5745 C C . PRO B 1 191 ? -7.047 24.109 37 1 97.38 191 PRO B C 1
ATOM 5747 O O . PRO B 1 191 ? -6.113 24.688 36.438 1 97.38 191 PRO B O 1
ATOM 5750 N N . GLU B 1 192 ? -7.961 24.688 37.812 1 97.38 192 GLU B N 1
ATOM 5751 C CA . GLU B 1 192 ? -8.008 26.141 37.938 1 97.38 192 GLU B CA 1
ATOM 5752 C C . GLU B 1 192 ? -6.684 26.703 38.438 1 97.38 192 GLU B C 1
ATOM 5754 O O . GLU B 1 192 ? -6.191 27.719 37.938 1 97.38 192 GLU B O 1
ATOM 5759 N N . GLY B 1 193 ? -6.164 26.078 39.438 1 98.19 193 GLY B N 1
ATOM 5760 C CA . GLY B 1 193 ? -4.895 26.531 40 1 98.19 193 GLY B CA 1
ATOM 5761 C C . GLY B 1 193 ? -3.771 26.516 38.969 1 98.19 193 GLY B C 1
ATOM 5762 O O . GLY B 1 193 ? -2.922 27.422 38.969 1 98.19 193 GLY B O 1
ATOM 5763 N N . THR B 1 194 ? -3.766 25.516 38.156 1 98.5 194 THR B N 1
ATOM 5764 C CA . THR B 1 194 ? -2.756 25.422 37.125 1 98.5 194 THR B CA 1
ATOM 5765 C C . THR B 1 194 ? -2.955 26.516 36.062 1 98.5 194 THR B C 1
ATOM 5767 O O . THR B 1 194 ? -1.988 27.125 35.625 1 98.5 194 THR B O 1
ATOM 5770 N N . ALA B 1 195 ? -4.195 26.75 35.719 1 98.69 195 ALA B N 1
ATOM 5771 C CA . ALA B 1 195 ? -4.512 27.828 34.781 1 98.69 195 ALA B CA 1
ATOM 5772 C C . ALA B 1 195 ? -4.043 29.172 35.312 1 98.69 195 ALA B C 1
ATOM 5774 O O . ALA B 1 195 ? -3.521 30 34.562 1 98.69 195 ALA B O 1
ATOM 5775 N N . GLU B 1 196 ? -4.227 29.406 36.625 1 98.5 196 GLU B N 1
ATOM 5776 C CA . GLU B 1 196 ? -3.793 30.641 37.25 1 98.5 196 GLU B CA 1
ATOM 5777 C C . GLU B 1 196 ? -2.275 30.797 37.188 1 98.5 196 GLU B C 1
ATOM 5779 O O . GLU B 1 196 ? -1.77 31.875 36.875 1 98.5 196 GLU B O 1
ATOM 5784 N N . ARG B 1 197 ? -1.621 29.734 37.438 1 98.56 197 ARG B N 1
ATOM 5785 C CA . ARG B 1 197 ? -0.163 29.766 37.406 1 98.56 197 ARG B CA 1
ATOM 5786 C C . ARG B 1 197 ? 0.345 30.047 36 1 98.56 197 ARG B C 1
ATOM 5788 O O . ARG B 1 197 ? 1.318 30.781 35.812 1 98.56 197 ARG B O 1
ATOM 5795 N N . ILE B 1 198 ? -0.313 29.438 35.031 1 98.81 198 ILE B N 1
ATOM 5796 C CA . ILE B 1 198 ? 0.079 29.641 33.625 1 98.81 198 ILE B CA 1
ATOM 5797 C C . ILE B 1 198 ? -0.179 31.094 33.25 1 98.81 198 ILE B C 1
ATOM 5799 O O . ILE B 1 198 ? 0.676 31.734 32.625 1 98.81 198 ILE B O 1
ATOM 5803 N N . ALA B 1 199 ? -1.363 31.609 33.594 1 98.62 199 ALA B N 1
ATOM 5804 C CA . ALA B 1 199 ? -1.688 33 33.312 1 98.62 199 ALA B CA 1
ATOM 5805 C C . ALA B 1 199 ? -0.668 33.938 33.938 1 98.62 199 ALA B C 1
ATOM 5807 O O . ALA B 1 199 ? -0.216 34.906 33.312 1 98.62 199 ALA B O 1
ATOM 5808 N N . ASP B 1 200 ? -0.307 33.656 35.188 1 98.5 200 ASP B N 1
ATOM 5809 C CA . ASP B 1 200 ? 0.678 34.5 35.875 1 98.5 200 ASP B CA 1
ATOM 5810 C C . ASP B 1 200 ? 2.025 34.469 35.156 1 98.5 200 ASP B C 1
ATOM 5812 O O . ASP B 1 200 ? 2.691 35.5 35.031 1 98.5 200 ASP B O 1
ATOM 5816 N N . ALA B 1 201 ? 2.406 33.312 34.75 1 98.5 201 ALA B N 1
ATOM 5817 C CA . ALA B 1 201 ? 3.674 33.156 34.031 1 98.5 201 ALA B CA 1
ATOM 5818 C C . ALA B 1 201 ? 3.672 33.969 32.719 1 98.5 201 ALA B C 1
ATOM 5820 O O . ALA B 1 201 ? 4.668 34.594 32.375 1 98.5 201 ALA B O 1
ATOM 5821 N N . LEU B 1 202 ? 2.596 33.906 32 1 98.5 202 LEU B N 1
ATOM 5822 C CA . LEU B 1 202 ? 2.477 34.625 30.719 1 98.5 202 LEU B CA 1
ATOM 5823 C C . LEU B 1 202 ? 2.498 36.125 30.938 1 98.5 202 LEU B C 1
ATOM 5825 O O . LEU B 1 202 ? 3.119 36.844 30.172 1 98.5 202 LEU B O 1
ATOM 5829 N N . VAL B 1 203 ? 1.827 36.594 31.969 1 97.75 203 VAL B N 1
ATOM 5830 C CA . VAL B 1 203 ? 1.743 38 32.25 1 97.75 203 VAL B CA 1
ATOM 5831 C C . VAL B 1 203 ? 3.113 38.531 32.688 1 97.75 203 VAL B C 1
ATOM 5833 O O . VAL B 1 203 ? 3.492 39.656 32.344 1 97.75 203 VAL B O 1
ATOM 5836 N N . ALA B 1 204 ? 3.82 37.75 33.406 1 97.5 204 ALA B N 1
ATOM 5837 C CA . ALA B 1 204 ? 5.109 38.156 33.938 1 97.5 204 ALA B CA 1
ATOM 5838 C C . ALA B 1 204 ? 6.207 38.062 32.906 1 97.5 204 ALA B C 1
ATOM 5840 O O . ALA B 1 204 ? 7.285 38.656 33.062 1 97.5 204 ALA B O 1
ATOM 5841 N N . ALA B 1 205 ? 5.984 37.438 31.812 1 97.88 205 ALA B N 1
ATOM 5842 C CA . ALA B 1 205 ? 7 37.156 30.797 1 97.88 205 ALA B CA 1
ATOM 5843 C C . ALA B 1 205 ? 7.328 38.406 30 1 97.88 205 ALA B C 1
ATOM 5845 O O . ALA B 1 205 ? 6.434 39.219 29.688 1 97.88 205 ALA B O 1
ATOM 5846 N N . GLU B 1 206 ? 8.562 38.594 29.672 1 97.56 206 GLU B N 1
ATOM 5847 C CA . GLU B 1 206 ? 9.016 39.688 28.797 1 97.56 206 GLU B CA 1
ATOM 5848 C C . GLU B 1 206 ? 8.812 39.344 27.328 1 97.56 206 GLU B C 1
ATOM 5850 O O . GLU B 1 206 ? 8.484 40.219 26.516 1 97.56 206 GLU B O 1
ATOM 5855 N N . ARG B 1 207 ? 9.078 38.094 26.953 1 98.12 207 ARG B N 1
ATOM 5856 C CA . ARG B 1 207 ? 8.945 37.625 25.578 1 98.12 207 ARG B CA 1
ATOM 5857 C C . ARG B 1 207 ? 8.172 36.312 25.531 1 98.12 207 ARG B C 1
ATOM 5859 O O . ARG B 1 207 ? 8.719 35.25 25.156 1 98.12 207 ARG B O 1
ATOM 5866 N N . PRO B 1 208 ? 6.879 36.344 25.875 1 98.62 208 PRO B N 1
ATOM 5867 C CA . PRO B 1 208 ? 6.066 35.125 25.828 1 98.62 208 PRO B CA 1
ATOM 5868 C C . PRO B 1 208 ? 5.75 34.688 24.391 1 98.62 208 PRO B C 1
ATOM 5870 O O . PRO B 1 208 ? 5.695 35.531 23.484 1 98.62 208 PRO B O 1
ATOM 5873 N N . LEU B 1 209 ? 5.613 33.438 24.203 1 98.81 209 LEU B N 1
ATOM 5874 C CA . LEU B 1 209 ? 5.211 32.844 22.938 1 98.81 209 LEU B CA 1
ATOM 5875 C C . LEU B 1 209 ? 4.199 31.719 23.172 1 98.81 209 LEU B C 1
ATOM 5877 O O . LEU B 1 209 ? 4.352 30.906 24.094 1 98.81 209 LEU B O 1
ATOM 5881 N N . ILE B 1 210 ? 3.146 31.688 22.422 1 98.81 210 ILE B N 1
ATOM 5882 C CA . ILE B 1 210 ? 2.25 30.531 22.375 1 98.81 210 ILE B CA 1
ATOM 5883 C C . ILE B 1 210 ? 2.516 29.719 21.109 1 98.81 210 ILE B C 1
ATOM 5885 O O . ILE B 1 210 ? 2.564 30.281 20.016 1 98.81 210 ILE B O 1
ATOM 5889 N N . TYR B 1 211 ? 2.807 28.438 21.234 1 98.56 211 TYR B N 1
ATOM 5890 C CA . TYR B 1 211 ? 3.008 27.516 20.141 1 98.56 211 TYR B CA 1
ATOM 5891 C C . TYR B 1 211 ? 1.89 26.484 20.078 1 98.56 211 TYR B C 1
ATOM 5893 O O . TYR B 1 211 ? 1.786 25.625 20.953 1 98.56 211 TYR B O 1
ATOM 5901 N N . VAL B 1 212 ? 1.091 26.578 19.047 1 98 212 VAL B N 1
ATOM 5902 C CA . VAL B 1 212 ? -0.12 25.766 18.969 1 98 212 VAL B CA 1
ATOM 5903 C C . VAL B 1 212 ? 0.065 24.641 17.953 1 98 212 VAL B C 1
ATOM 5905 O O . VAL B 1 212 ? 0.613 24.859 16.875 1 98 212 VAL B O 1
ATOM 5908 N N . GLY B 1 213 ? -0.344 23.391 18.344 1 96.69 213 GLY B N 1
ATOM 5909 C CA . GLY B 1 213 ? -0.323 22.25 17.438 1 96.69 213 GLY B CA 1
ATOM 5910 C C . GLY B 1 213 ? -1.694 21.891 16.906 1 96.69 213 GLY B C 1
ATOM 5911 O O . GLY B 1 213 ? -2.625 22.688 16.969 1 96.69 213 GLY B O 1
ATOM 5912 N N . GLY B 1 214 ? -1.743 20.719 16.266 1 93.56 214 GLY B N 1
ATOM 5913 C CA . GLY B 1 214 ? -2.914 20.328 15.492 1 93.56 214 GLY B CA 1
ATOM 5914 C C . GLY B 1 214 ? -4.09 19.922 16.359 1 93.56 214 GLY B C 1
ATOM 5915 O O . GLY B 1 214 ? -5.203 19.75 15.867 1 93.56 214 GLY B O 1
ATOM 5916 N N . GLY B 1 215 ? -3.936 19.953 17.672 1 93.19 215 GLY B N 1
ATOM 5917 C CA . GLY B 1 215 ? -4.977 19.438 18.547 1 93.19 215 GLY B CA 1
ATOM 5918 C C . GLY B 1 215 ? -5.984 20.5 18.953 1 93.19 215 GLY B C 1
ATOM 5919 O O . GLY B 1 215 ? -6.984 20.188 19.609 1 93.19 215 GLY B O 1
ATOM 5920 N N . LEU B 1 216 ? -5.773 21.75 18.625 1 92.69 216 LEU B N 1
ATOM 5921 C CA . LEU B 1 216 ? -6.723 22.812 18.953 1 92.69 216 LEU B CA 1
ATOM 5922 C C . LEU B 1 216 ? -7.816 22.906 17.891 1 92.69 216 LEU B C 1
ATOM 5924 O O . LEU B 1 216 ? -7.574 23.406 16.797 1 92.69 216 LEU B O 1
ATOM 5928 N N . SER B 1 217 ? -8.945 22.469 18.172 1 81.25 217 SER B N 1
ATOM 5929 C CA . SER B 1 217 ? -10.055 22.438 17.234 1 81.25 217 SER B CA 1
ATOM 5930 C C . SER B 1 217 ? -10.711 23.812 17.094 1 81.25 217 SER B C 1
ATOM 5932 O O . SER B 1 217 ? -10.5 24.688 17.938 1 81.25 217 SER B O 1
ATOM 5934 N N . ALA B 1 218 ? -11.445 23.953 16.047 1 80.25 218 ALA B N 1
ATOM 5935 C CA . ALA B 1 218 ? -12.219 25.172 15.836 1 80.25 218 ALA B CA 1
ATOM 5936 C C . ALA B 1 218 ? -13.266 25.344 16.922 1 80.25 218 ALA B C 1
ATOM 5938 O O . ALA B 1 218 ? -13.586 24.391 17.641 1 80.25 218 ALA B O 1
ATOM 5939 N N . GLY B 1 219 ? -13.695 26.609 17.078 1 90.06 219 GLY B N 1
ATOM 5940 C CA . GLY B 1 219 ? -14.734 26.875 18.062 1 90.06 219 GLY B CA 1
ATOM 5941 C C . GLY B 1 219 ? -14.219 27.609 19.281 1 90.06 219 GLY B C 1
ATOM 5942 O O . GLY B 1 219 ? -13.398 28.531 19.172 1 90.06 219 GLY B O 1
ATOM 5943 N N . PRO B 1 220 ? -14.711 27.156 20.422 1 92.31 220 PRO B N 1
ATOM 5944 C CA . PRO B 1 220 ? -14.438 27.906 21.656 1 92.31 220 PRO B CA 1
ATOM 5945 C C . PRO B 1 220 ? -12.945 27.953 22 1 92.31 220 PRO B C 1
ATOM 5947 O O . PRO B 1 220 ? -12.477 28.938 22.562 1 92.31 220 PRO B O 1
ATOM 5950 N N . GLY B 1 221 ? -12.281 26.891 21.656 1 94.75 221 GLY B N 1
ATOM 5951 C CA . GLY B 1 221 ? -10.859 26.875 21.922 1 94.75 221 GLY B CA 1
ATOM 5952 C C . GLY B 1 221 ? -10.094 27.938 21.156 1 94.75 221 GLY B C 1
ATOM 5953 O O . GLY B 1 221 ? -9.211 28.594 21.719 1 94.75 221 GLY B O 1
ATOM 5954 N N . ARG B 1 222 ? -10.391 28.109 19.922 1 95.56 222 ARG B N 1
ATOM 5955 C CA . ARG B 1 222 ? -9.727 29.109 19.094 1 95.56 222 ARG B CA 1
ATOM 5956 C C . ARG B 1 222 ? -10.156 30.516 19.484 1 95.56 222 ARG B C 1
ATOM 5958 O O . ARG B 1 222 ? -9.352 31.453 19.406 1 95.56 222 ARG B O 1
ATOM 5965 N N . GLU B 1 223 ? -11.406 30.656 19.844 1 96.75 223 GLU B N 1
ATOM 5966 C CA . GLU B 1 223 ? -11.875 31.953 20.344 1 96.75 223 GLU B CA 1
ATOM 5967 C C . GLU B 1 223 ? -11.141 32.344 21.625 1 96.75 223 GLU B C 1
ATOM 5969 O O . GLU B 1 223 ? -10.758 33.531 21.781 1 96.75 223 GLU B O 1
ATOM 5974 N N . ALA B 1 224 ? -11 31.375 22.438 1 97.94 224 ALA B N 1
ATOM 5975 C CA . ALA B 1 224 ? -10.258 31.625 23.688 1 97.94 224 ALA B CA 1
ATOM 5976 C C . ALA B 1 224 ? -8.805 31.984 23.391 1 97.94 224 ALA B C 1
ATOM 5978 O O . ALA B 1 224 ? -8.242 32.875 24.047 1 97.94 224 ALA B O 1
ATOM 5979 N N . LEU B 1 225 ? -8.227 31.281 22.438 1 98.19 225 LEU B N 1
ATOM 5980 C CA . LEU B 1 225 ? -6.867 31.609 22.016 1 98.19 225 LEU B CA 1
ATOM 5981 C C . LEU B 1 225 ? -6.793 33.062 21.531 1 98.19 225 LEU B C 1
ATOM 5983 O O . LEU B 1 225 ? -5.887 33.812 21.922 1 98.19 225 LEU B O 1
ATOM 5987 N N . THR B 1 226 ? -7.734 33.438 20.703 1 97.75 226 THR B N 1
ATOM 5988 C CA . THR B 1 226 ? -7.777 34.812 20.156 1 97.75 226 THR B CA 1
ATOM 5989 C C . THR B 1 226 ? -7.887 35.844 21.266 1 97.75 226 THR B C 1
ATOM 5991 O O . THR B 1 226 ? -7.137 36.812 21.297 1 97.75 226 THR B O 1
ATOM 5994 N N . ALA B 1 227 ? -8.781 35.562 22.219 1 98 227 ALA B N 1
ATOM 5995 C CA . ALA B 1 227 ? -8.992 36.5 23.328 1 98 227 ALA B CA 1
ATOM 5996 C C . ALA B 1 227 ? -7.727 36.625 24.172 1 98 227 ALA B C 1
ATOM 5998 O O . ALA B 1 227 ? -7.355 37.75 24.562 1 98 227 ALA B O 1
ATOM 5999 N N . LEU B 1 228 ? -7.109 35.531 24.406 1 98.31 228 LEU B N 1
ATOM 6000 C CA . LEU B 1 228 ? -5.906 35.5 25.234 1 98.31 228 LEU B CA 1
ATOM 6001 C C . LEU B 1 228 ? -4.773 36.25 24.562 1 98.31 228 LEU B C 1
ATOM 6003 O O . LEU B 1 228 ? -4.137 37.125 25.188 1 98.31 228 LEU B O 1
ATOM 6007 N N . VAL B 1 229 ? -4.512 35.969 23.312 1 98.12 229 VAL B N 1
ATOM 6008 C CA . VAL B 1 229 ? -3.369 36.531 22.594 1 98.12 229 VAL B CA 1
ATOM 6009 C C . VAL B 1 229 ? -3.564 38.031 22.391 1 98.12 229 VAL B C 1
ATOM 6011 O O . VAL B 1 229 ? -2.598 38.781 22.422 1 98.12 229 VAL B O 1
ATOM 6014 N N . GLU B 1 230 ? -4.785 38.5 22.156 1 97.88 230 GLU B N 1
ATOM 6015 C CA . GLU B 1 230 ? -5.066 39.906 21.984 1 97.88 230 GLU B CA 1
ATOM 6016 C C . GLU B 1 230 ? -4.977 40.656 23.297 1 97.88 230 GLU B C 1
ATOM 6018 O O . GLU B 1 230 ? -4.52 41.812 23.344 1 97.88 230 GLU B O 1
ATOM 6023 N N . HIS B 1 231 ? -5.477 40 24.359 1 98.44 231 HIS B N 1
ATOM 6024 C CA . HIS B 1 231 ? -5.48 40.656 25.672 1 98.44 231 HIS B CA 1
ATOM 6025 C C . HIS B 1 231 ? -4.062 40.844 26.188 1 98.44 231 HIS B C 1
ATOM 6027 O O . HIS B 1 231 ? -3.758 41.906 26.766 1 98.44 231 HIS B O 1
ATOM 6033 N N . LEU B 1 232 ? -3.154 39.906 25.969 1 98.31 232 LEU B N 1
ATOM 6034 C CA . LEU B 1 232 ? -1.812 40 26.531 1 98.31 232 LEU B CA 1
ATOM 6035 C C . LEU B 1 232 ? -0.785 40.344 25.453 1 98.31 232 LEU B C 1
ATOM 6037 O O . LEU B 1 232 ? 0.407 40.438 25.75 1 98.31 232 LEU B O 1
ATOM 6041 N N . ASP B 1 233 ? -1.237 40.469 24.203 1 98.31 233 ASP B N 1
ATOM 6042 C CA . ASP B 1 233 ? -0.374 40.812 23.078 1 98.31 233 ASP B CA 1
ATOM 6043 C C . ASP B 1 233 ? 0.764 39.781 22.953 1 98.31 233 ASP B C 1
ATOM 6045 O O . ASP B 1 233 ? 1.935 40.156 22.875 1 98.31 233 ASP B O 1
ATOM 6049 N N . ILE B 1 234 ? 0.408 38.531 22.984 1 98.62 234 ILE B N 1
ATOM 6050 C CA . ILE B 1 234 ? 1.375 37.438 22.906 1 98.62 234 ILE B CA 1
ATOM 6051 C C . ILE B 1 234 ? 1.423 36.906 21.484 1 98.62 234 ILE B C 1
ATOM 6053 O O . ILE B 1 234 ? 0.388 36.562 20.906 1 98.62 234 ILE B O 1
ATOM 6057 N N . PRO B 1 235 ? 2.635 36.844 20.844 1 98.62 235 PRO B N 1
ATOM 6058 C CA . PRO B 1 235 ? 2.729 36.25 19.516 1 98.62 235 PRO B CA 1
ATOM 6059 C C . PRO B 1 235 ? 2.438 34.75 19.531 1 98.62 235 PRO B C 1
ATOM 6061 O O . PRO B 1 235 ? 2.621 34.094 20.547 1 98.62 235 PRO B O 1
ATOM 6064 N N . VAL B 1 236 ? 1.977 34.281 18.344 1 98.5 236 VAL B N 1
ATOM 6065 C CA . VAL B 1 236 ? 1.58 32.875 18.203 1 98.5 236 VAL B CA 1
ATOM 6066 C C . VAL B 1 236 ? 2.338 32.25 17.047 1 98.5 236 VAL B C 1
ATOM 6068 O O . VAL B 1 236 ? 2.332 32.75 15.922 1 98.5 236 VAL B O 1
ATOM 6071 N N . ALA B 1 237 ? 3.059 31.172 17.297 1 98.12 237 ALA B N 1
ATOM 6072 C CA . ALA B 1 237 ? 3.529 30.234 16.281 1 98.12 237 ALA B CA 1
ATOM 6073 C C . ALA B 1 237 ? 2.627 29.016 16.203 1 98.12 237 ALA B C 1
ATOM 6075 O O . ALA B 1 237 ? 2.004 28.625 17.188 1 98.12 237 ALA B O 1
ATOM 6076 N N . HIS B 1 238 ? 2.5 28.469 15.039 1 97.06 238 HIS B N 1
ATOM 6077 C CA . HIS B 1 238 ? 1.69 27.266 14.883 1 97.06 238 HIS B CA 1
ATOM 6078 C C . HIS B 1 238 ? 2.451 26.172 14.133 1 97.06 238 HIS B C 1
ATOM 6080 O O . HIS B 1 238 ? 3.309 26.469 13.297 1 97.06 238 HIS B O 1
ATOM 6086 N N . SER B 1 239 ? 2.164 24.922 14.445 1 96.5 239 SER B N 1
ATOM 6087 C CA . SER B 1 239 ? 2.688 23.812 13.664 1 96.5 239 SER B CA 1
ATOM 6088 C C . SER B 1 239 ? 2.043 23.766 12.281 1 96.5 239 SER B C 1
ATOM 6090 O O . SER B 1 239 ? 1.104 24.5 12 1 96.5 239 SER B O 1
ATOM 6092 N N . LEU B 1 240 ? 2.572 22.844 11.406 1 96.19 240 LEU B N 1
ATOM 6093 C CA . LEU B 1 240 ? 2.012 22.625 10.078 1 96.19 240 LEU B CA 1
ATOM 6094 C C . LEU B 1 240 ? 0.53 22.281 10.164 1 96.19 240 LEU B C 1
ATOM 6096 O O . LEU B 1 240 ? -0.287 22.844 9.43 1 96.19 240 LEU B O 1
ATOM 6100 N N . MET B 1 241 ? 0.22 21.453 11.164 1 95.69 241 MET B N 1
ATOM 6101 C CA . MET B 1 241 ? -1.128 20.906 11.266 1 95.69 241 MET B CA 1
ATOM 6102 C C . MET B 1 241 ? -2.08 21.906 11.898 1 95.69 241 MET B C 1
ATOM 6104 O O . MET B 1 241 ? -3.301 21.75 11.828 1 95.69 241 MET B O 1
ATOM 6108 N N . ALA B 1 242 ? -1.548 23.016 12.445 1 96.31 242 ALA B N 1
ATOM 6109 C CA . ALA B 1 242 ? -2.373 24.016 13.125 1 96.31 242 ALA B CA 1
ATOM 6110 C C . ALA B 1 242 ? -2.541 25.266 12.273 1 96.31 242 ALA B C 1
ATOM 6112 O O . ALA B 1 242 ? -3.129 26.25 12.719 1 96.31 242 ALA B O 1
ATOM 6113 N N . LYS B 1 243 ? -1.987 25.234 11.047 1 96.06 243 LYS B N 1
ATOM 6114 C CA . LYS B 1 243 ? -2.225 26.391 10.172 1 96.06 243 LYS B CA 1
ATOM 6115 C C . LYS B 1 243 ? -3.717 26.672 10.047 1 96.06 243 LYS B C 1
ATOM 6117 O O . LYS B 1 243 ? -4.516 25.766 9.805 1 96.06 243 LYS B O 1
ATOM 6122 N N . GLY B 1 244 ? -4.113 27.891 10.289 1 93.88 244 GLY B N 1
ATOM 6123 C CA . GLY B 1 244 ? -5.512 28.281 10.242 1 93.88 244 GLY B CA 1
ATOM 6124 C C . GLY B 1 244 ? -6.152 28.391 11.617 1 93.88 244 GLY B C 1
ATOM 6125 O O . GLY B 1 244 ? -7.32 28.75 11.742 1 93.88 244 GLY B O 1
ATOM 6126 N N . SER B 1 245 ? -5.348 28.125 12.727 1 94.88 245 SER B N 1
ATOM 6127 C CA . SER B 1 245 ? -5.871 28.281 14.078 1 94.88 245 SER B CA 1
ATOM 6128 C C . SER B 1 245 ? -6.238 29.75 14.359 1 94.88 245 SER B C 1
ATOM 6130 O O . SER B 1 245 ? -7.184 30.016 15.094 1 94.88 245 SER B O 1
ATOM 6132 N N . LEU B 1 246 ? -5.449 30.625 13.891 1 95.5 246 LEU B N 1
ATOM 6133 C CA . LEU B 1 246 ? -5.727 32.062 13.758 1 95.5 246 LEU B CA 1
ATOM 6134 C C . LEU B 1 246 ? -5.594 32.5 12.312 1 95.5 246 LEU B C 1
ATOM 6136 O O . LEU B 1 246 ? -4.934 31.844 11.508 1 95.5 246 LEU B O 1
ATOM 6140 N N . PRO B 1 247 ? -6.309 33.562 12.008 1 94.44 247 PRO B N 1
ATOM 6141 C CA . PRO B 1 247 ? -6.133 34.062 10.641 1 94.44 247 PRO B CA 1
ATOM 6142 C C . PRO B 1 247 ? -4.676 34.375 10.312 1 94.44 247 PRO B C 1
ATOM 6144 O O . PRO B 1 247 ? -3.947 34.906 11.156 1 94.44 247 PRO B O 1
ATOM 6147 N N . ASP B 1 248 ? -4.293 34.062 9.102 1 93.5 248 ASP B N 1
ATOM 6148 C CA . ASP B 1 248 ? -2.9 34.219 8.695 1 93.5 248 ASP B CA 1
ATOM 6149 C C . ASP B 1 248 ? -2.473 35.688 8.734 1 93.5 248 ASP B C 1
ATOM 6151 O O . ASP B 1 248 ? -1.288 36 8.891 1 93.5 248 ASP B O 1
ATOM 6155 N N . ASP B 1 249 ? -3.436 36.562 8.648 1 91.5 249 ASP B N 1
ATOM 6156 C CA . ASP B 1 249 ? -3.1 37.969 8.617 1 91.5 249 ASP B CA 1
ATOM 6157 C C . ASP B 1 249 ? -3.199 38.594 10.008 1 91.5 249 ASP B C 1
ATOM 6159 O O . ASP B 1 249 ? -3.074 39.812 10.164 1 91.5 249 ASP B O 1
ATOM 6163 N N . HIS B 1 250 ? -3.535 37.812 11.031 1 95.81 250 HIS B N 1
ATOM 6164 C CA . HIS B 1 250 ? -3.543 38.312 12.391 1 95.81 250 HIS B CA 1
ATOM 6165 C C . HIS B 1 250 ? -2.178 38.875 12.781 1 95.81 250 HIS B C 1
ATOM 6167 O O . HIS B 1 250 ? -1.152 38.219 12.555 1 95.81 250 HIS B O 1
ATOM 6173 N N . PRO B 1 251 ? -2.094 40 13.344 1 96.94 251 PRO B N 1
ATOM 6174 C CA . PRO B 1 251 ? -0.824 40.688 13.578 1 96.94 251 PRO B CA 1
ATOM 6175 C C . PRO B 1 251 ? 0.074 39.938 14.57 1 96.94 251 PRO B C 1
ATOM 6177 O O . PRO B 1 251 ? 1.26 40.281 14.688 1 96.94 251 PRO B O 1
ATOM 6180 N N . LEU B 1 252 ? -0.466 38.969 15.273 1 98.06 252 LEU B N 1
ATOM 6181 C CA . LEU B 1 252 ? 0.324 38.281 16.281 1 98.06 252 LEU B CA 1
ATOM 6182 C C . LEU B 1 252 ? 0.695 36.875 15.82 1 98.06 252 LEU B C 1
ATOM 6184 O O . LEU B 1 252 ? 1.352 36.125 16.547 1 98.06 252 LEU B O 1
ATOM 6188 N N . VAL B 1 253 ? 0.341 36.5 14.602 1 97.56 253 VAL B N 1
ATOM 6189 C CA . VAL B 1 253 ? 0.693 35.188 14.078 1 97.56 253 VAL B CA 1
ATOM 6190 C C . VAL B 1 253 ? 2.078 35.25 13.43 1 97.56 253 VAL B C 1
ATOM 6192 O O . VAL B 1 253 ? 2.283 35.969 12.445 1 97.56 253 VAL B O 1
ATOM 6195 N N . MET B 1 254 ? 2.992 34.469 13.969 1 96.81 254 MET B N 1
ATOM 6196 C CA . MET B 1 254 ? 4.383 34.469 13.523 1 96.81 254 MET B CA 1
ATOM 6197 C C . MET B 1 254 ? 4.605 33.469 12.406 1 96.81 254 MET B C 1
ATOM 6199 O O . MET B 1 254 ? 5.586 33.531 11.664 1 96.81 254 MET B O 1
ATOM 6203 N N . GLY B 1 255 ? 3.697 32.469 12.242 1 95.62 255 GLY B N 1
ATOM 6204 C CA . GLY B 1 255 ? 3.908 31.391 11.289 1 95.62 255 GLY B CA 1
ATOM 6205 C C . GLY B 1 255 ? 4.59 30.172 11.898 1 95.62 255 GLY B C 1
ATOM 6206 O O . GLY B 1 255 ? 4.578 30 13.117 1 95.62 255 GLY B O 1
ATOM 6207 N N . MET B 1 256 ? 5.109 29.312 11.102 1 96.19 256 MET B N 1
ATOM 6208 C CA . MET B 1 256 ? 5.668 28.047 11.539 1 96.19 256 MET B CA 1
ATOM 6209 C C . MET B 1 256 ? 7.117 28.203 11.984 1 96.19 256 MET B C 1
ATOM 6211 O O . MET B 1 256 ? 7.848 29.047 11.445 1 96.19 256 MET B O 1
ATOM 6215 N N . PRO B 1 257 ? 7.547 27.453 12.969 1 97.38 257 PRO B N 1
ATOM 6216 C CA . PRO B 1 257 ? 8.969 27.344 13.305 1 97.38 257 PRO B CA 1
ATOM 6217 C C . PRO B 1 257 ? 9.656 26.172 12.602 1 97.38 257 PRO B C 1
ATOM 6219 O O . PRO B 1 257 ? 9.016 25.453 11.828 1 97.38 257 PRO B O 1
ATOM 6222 N N . GLY B 1 258 ? 10.875 26.047 12.898 1 97.25 258 GLY B N 1
ATOM 6223 C CA . GLY B 1 258 ? 11.586 24.844 12.484 1 97.25 258 GLY B CA 1
ATOM 6224 C C . GLY B 1 258 ? 12.227 24.984 11.109 1 97.25 258 GLY B C 1
ATOM 6225 O O . GLY B 1 258 ? 12.516 26.094 10.656 1 97.25 258 GLY B O 1
ATOM 6226 N N . PHE B 1 259 ? 12.461 23.828 10.484 1 96.44 259 PHE B N 1
ATOM 6227 C CA . PHE B 1 259 ? 13.219 23.703 9.242 1 96.44 259 PHE B CA 1
ATOM 6228 C C . PHE B 1 259 ? 12.555 24.516 8.125 1 96.44 259 PHE B C 1
ATOM 6230 O O . PHE B 1 259 ? 13.219 25.297 7.441 1 96.44 259 PHE B O 1
ATOM 6237 N N . TRP B 1 260 ? 11.242 24.375 7.949 1 92.31 260 TRP B N 1
ATOM 6238 C CA . TRP B 1 260 ? 10.508 25.062 6.891 1 92.31 260 TRP B CA 1
ATOM 6239 C C . TRP B 1 260 ? 9.797 26.297 7.43 1 92.31 260 TRP B C 1
ATOM 6241 O O . TRP B 1 260 ? 8.844 26.781 6.824 1 92.31 260 TRP B O 1
ATOM 6251 N N . GLY B 1 261 ? 10.25 26.812 8.625 1 93.25 261 GLY B N 1
ATOM 6252 C CA . GLY B 1 261 ? 9.617 27.969 9.234 1 93.25 261 GLY B CA 1
ATOM 6253 C C . GLY B 1 261 ? 10.148 29.281 8.695 1 93.25 261 GLY B C 1
ATOM 6254 O O . GLY B 1 261 ? 10.523 29.375 7.523 1 93.25 261 GLY B O 1
ATOM 6255 N N . LEU B 1 262 ? 9.953 30.266 9.414 1 92.19 262 LEU B N 1
ATOM 6256 C CA . LEU B 1 262 ? 10.469 31.594 9.102 1 92.19 262 LEU B CA 1
ATOM 6257 C C . LEU B 1 262 ? 11.633 31.953 10.016 1 92.19 262 LEU B C 1
ATOM 6259 O O . LEU B 1 262 ? 11.656 31.562 11.18 1 92.19 262 LEU B O 1
ATOM 6263 N N . GLU B 1 263 ? 12.547 32.781 9.469 1 94.56 263 GLU B N 1
ATOM 6264 C CA . GLU B 1 263 ? 13.695 33.219 10.258 1 94.56 263 GLU B CA 1
ATOM 6265 C C . GLU B 1 263 ? 13.25 33.969 11.516 1 94.56 263 GLU B C 1
ATOM 6267 O O . GLU B 1 263 ? 13.789 33.75 12.602 1 94.56 263 GLU B O 1
ATOM 6272 N N . GLU B 1 264 ? 12.297 34.812 11.305 1 95.69 264 GLU B N 1
ATOM 6273 C CA . GLU B 1 264 ? 11.781 35.594 12.414 1 95.69 264 GLU B CA 1
ATOM 6274 C C . GLU B 1 264 ? 11.125 34.719 13.469 1 95.69 264 GLU B C 1
ATOM 6276 O O . GLU B 1 264 ? 11.289 34.969 14.672 1 95.69 264 GLU B O 1
ATOM 6281 N N . THR B 1 265 ? 10.359 33.781 13.031 1 97.44 265 THR B N 1
ATOM 6282 C CA . THR B 1 265 ? 9.695 32.875 13.961 1 97.44 265 THR B CA 1
ATOM 6283 C C . THR B 1 265 ? 10.719 32.062 14.742 1 97.44 265 THR B C 1
ATOM 6285 O O . THR B 1 265 ? 10.602 31.891 15.961 1 97.44 265 THR B O 1
ATOM 6288 N N . ASN B 1 266 ? 11.719 31.516 14.023 1 98.12 266 ASN B N 1
ATOM 6289 C CA . ASN B 1 266 ? 12.781 30.75 14.68 1 98.12 266 ASN B CA 1
ATOM 6290 C C . ASN B 1 266 ? 13.539 31.594 15.695 1 98.12 266 ASN B C 1
ATOM 6292 O O . ASN B 1 266 ? 13.828 31.141 16.797 1 98.12 266 ASN B O 1
ATOM 6296 N N . ARG B 1 267 ? 13.891 32.812 15.336 1 97.69 267 ARG B N 1
ATOM 6297 C CA . ARG B 1 267 ? 14.625 33.688 16.234 1 97.69 267 ARG B CA 1
ATOM 6298 C C . ARG B 1 267 ? 13.82 34 17.484 1 97.69 267 ARG B C 1
ATOM 6300 O O . ARG B 1 267 ? 14.336 33.906 18.609 1 97.69 267 ARG B O 1
ATOM 6307 N N . TYR B 1 268 ? 12.555 34.375 17.312 1 98.19 268 TYR B N 1
ATOM 6308 C CA . TYR B 1 268 ? 11.719 34.719 18.469 1 98.19 268 TYR B CA 1
ATOM 6309 C C . TYR B 1 268 ? 11.539 33.5 19.375 1 98.19 268 TYR B C 1
ATOM 6311 O O . TYR B 1 268 ? 11.586 33.625 20.594 1 98.19 268 TYR B O 1
ATOM 6319 N N . ALA B 1 269 ? 11.273 32.375 18.766 1 98.44 269 ALA B N 1
ATOM 6320 C CA . ALA B 1 269 ? 11.102 31.125 19.531 1 98.44 269 ALA B CA 1
ATOM 6321 C C . ALA B 1 269 ? 12.328 30.828 20.375 1 98.44 269 ALA B C 1
ATOM 6323 O O . ALA B 1 269 ? 12.211 30.438 21.547 1 98.44 269 ALA B O 1
ATOM 6324 N N . ARG B 1 270 ? 13.516 30.984 19.828 1 97.88 270 ARG B N 1
ATOM 6325 C CA . ARG B 1 270 ? 14.781 30.703 20.516 1 97.88 270 ARG B CA 1
ATOM 6326 C C . ARG B 1 270 ? 15 31.688 21.672 1 97.88 270 ARG B C 1
ATOM 6328 O O . ARG B 1 270 ? 15.594 31.328 22.688 1 97.88 270 ARG B O 1
ATOM 6335 N N . GLU B 1 271 ? 14.453 32.906 21.547 1 97.88 271 GLU B N 1
ATOM 6336 C CA . GLU B 1 271 ? 14.734 33.969 22.484 1 97.88 271 GLU B CA 1
ATOM 6337 C C . GLU B 1 271 ? 13.586 34.156 23.484 1 97.88 271 GLU B C 1
ATOM 6339 O O . GLU B 1 271 ? 13.711 34.938 24.438 1 97.88 271 GLU B O 1
ATOM 6344 N N . ALA B 1 272 ? 12.477 33.5 23.266 1 98.56 272 ALA B N 1
ATOM 6345 C CA . ALA B 1 272 ? 11.352 33.625 24.188 1 98.56 272 ALA B CA 1
ATOM 6346 C C . ALA B 1 272 ? 11.766 33.25 25.609 1 98.56 272 ALA B C 1
ATOM 6348 O O . ALA B 1 272 ? 12.656 32.438 25.812 1 98.56 272 ALA B O 1
ATOM 6349 N N . ASP B 1 273 ? 11.164 33.906 26.562 1 98.62 273 ASP B N 1
ATOM 6350 C CA . ASP B 1 273 ? 11.477 33.562 27.938 1 98.62 273 ASP B CA 1
ATOM 6351 C C . ASP B 1 273 ? 10.461 32.562 28.516 1 98.62 273 ASP B C 1
ATOM 6353 O O . ASP B 1 273 ? 10.766 31.828 29.438 1 98.62 273 ASP B O 1
ATOM 6357 N N . VAL B 1 274 ? 9.211 32.594 28.016 1 98.75 274 VAL B N 1
ATOM 6358 C CA . VAL B 1 274 ? 8.18 31.609 28.359 1 98.75 274 VAL B CA 1
ATOM 6359 C C . VAL B 1 274 ? 7.465 31.141 27.094 1 98.75 274 VAL B C 1
ATOM 6361 O O . VAL B 1 274 ? 7.062 31.969 26.266 1 98.75 274 VAL B O 1
ATOM 6364 N N . VAL B 1 275 ? 7.383 29.859 26.891 1 98.88 275 VAL B N 1
ATOM 6365 C CA . VAL B 1 275 ? 6.625 29.281 25.781 1 98.88 275 VAL B CA 1
ATOM 6366 C C . VAL B 1 275 ? 5.484 28.422 26.328 1 98.88 275 VAL B C 1
ATOM 6368 O O . VAL B 1 275 ? 5.711 27.5 27.109 1 98.88 275 VAL B O 1
ATOM 6371 N N . LEU B 1 276 ? 4.262 28.766 26.031 1 98.88 276 LEU B N 1
ATOM 6372 C CA . LEU B 1 276 ? 3.111 27.891 26.219 1 98.88 276 LEU B CA 1
ATOM 6373 C C . LEU B 1 276 ? 2.85 27.047 24.984 1 98.88 276 LEU B C 1
ATOM 6375 O O . LEU B 1 276 ? 2.361 27.562 23.969 1 98.88 276 LEU B O 1
ATOM 6379 N N . ALA B 1 277 ? 3.221 25.797 25.016 1 98.62 277 ALA B N 1
ATOM 6380 C CA . ALA B 1 277 ? 3.008 24.844 23.922 1 98.62 277 ALA B CA 1
ATOM 6381 C C . ALA B 1 277 ? 1.739 24.031 24.141 1 98.62 277 ALA B C 1
ATOM 6383 O O . ALA B 1 277 ? 1.575 23.406 25.188 1 98.62 277 ALA B O 1
ATOM 6384 N N . ILE B 1 278 ? 0.885 24.109 23.172 1 97.75 278 ILE B N 1
ATOM 6385 C CA . ILE B 1 278 ? -0.398 23.422 23.312 1 97.75 278 ILE B CA 1
ATOM 6386 C C . ILE B 1 278 ? -0.583 22.438 22.156 1 97.75 278 ILE B C 1
ATOM 6388 O O . ILE B 1 278 ? -0.606 22.844 20.984 1 97.75 278 ILE B O 1
ATOM 6392 N N . ALA B 1 279 ? -0.751 21.141 22.469 1 96.88 279 ALA B N 1
ATOM 6393 C CA . ALA B 1 279 ? -1.094 20.078 21.516 1 96.88 279 ALA B CA 1
ATOM 6394 C C . ALA B 1 279 ? -0.048 19.969 20.406 1 96.88 279 ALA B C 1
ATOM 6396 O O . ALA B 1 279 ? -0.392 19.875 19.234 1 96.88 279 ALA B O 1
ATOM 6397 N N . THR B 1 280 ? 1.213 20.062 20.734 1 95.5 280 THR B N 1
ATOM 6398 C CA . THR B 1 280 ? 2.318 19.906 19.797 1 95.5 280 THR B CA 1
ATOM 6399 C C . THR B 1 280 ? 3.338 18.906 20.328 1 95.5 280 THR B C 1
ATOM 6401 O O . THR B 1 280 ? 3.475 18.734 21.531 1 95.5 280 THR B O 1
ATOM 6404 N N . ARG B 1 281 ? 4.023 18.25 19.391 1 93.44 281 ARG B N 1
ATOM 6405 C CA . ARG B 1 281 ? 4.957 17.188 19.781 1 93.44 281 ARG B CA 1
ATOM 6406 C C . ARG B 1 281 ? 6.402 17.656 19.625 1 93.44 281 ARG B C 1
ATOM 6408 O O . ARG B 1 281 ? 7.332 16.953 20.016 1 93.44 281 ARG B O 1
ATOM 6415 N N . PHE B 1 282 ? 6.668 18.875 19.172 1 97 282 PHE B N 1
ATOM 6416 C CA . PHE B 1 282 ? 8.016 19.344 18.891 1 97 282 PHE B CA 1
ATOM 6417 C C . PHE B 1 282 ? 8.781 18.328 18.047 1 97 282 PHE B C 1
ATOM 6419 O O . PHE B 1 282 ? 9.898 17.953 18.391 1 97 282 PHE B O 1
ATOM 6426 N N . ALA B 1 283 ? 8.148 17.891 16.906 1 96.25 283 ALA B N 1
ATOM 6427 C CA . ALA B 1 283 ? 8.781 16.891 16.047 1 96.25 283 ALA B CA 1
ATOM 6428 C C . ALA B 1 283 ? 10.016 17.469 15.367 1 96.25 283 ALA B C 1
ATOM 6430 O O . ALA B 1 283 ? 10.273 18.672 15.445 1 96.25 283 ALA B O 1
ATOM 6431 N N . GLU B 1 284 ? 10.688 16.719 14.688 1 97.19 284 GLU B N 1
ATOM 6432 C CA . GLU B 1 284 ? 12.039 17.016 14.227 1 97.19 284 GLU B CA 1
ATOM 6433 C C . GLU B 1 284 ? 12.07 18.297 13.391 1 97.19 284 GLU B C 1
ATOM 6435 O O . GLU B 1 284 ? 12.82 19.219 13.703 1 97.19 284 GLU B O 1
ATOM 6440 N N . THR B 1 285 ? 11.227 18.391 12.375 1 95 285 THR B N 1
ATOM 6441 C CA . THR B 1 285 ? 11.312 19.5 11.438 1 95 285 THR B CA 1
ATOM 6442 C C . THR B 1 285 ? 10.75 20.781 12.07 1 95 285 THR B C 1
ATOM 6444 O O . THR B 1 285 ? 11.234 21.875 11.789 1 95 285 THR B O 1
ATOM 6447 N N . ASP B 1 286 ? 9.828 20.625 13.016 1 95.25 286 ASP B N 1
ATOM 6448 C CA . ASP B 1 286 ? 9.273 21.766 13.734 1 95.25 286 ASP B CA 1
ATOM 6449 C C . ASP B 1 286 ? 10.289 22.344 14.727 1 95.25 286 ASP B C 1
ATOM 6451 O O . ASP B 1 286 ? 10.227 23.531 15.07 1 95.25 286 ASP B O 1
ATOM 6455 N N . ALA B 1 287 ? 11.227 21.5 15.156 1 97.75 287 ALA B N 1
ATOM 6456 C CA . ALA B 1 287 ? 12.141 21.859 16.234 1 97.75 287 ALA B CA 1
ATOM 6457 C C . ALA B 1 287 ? 13.578 21.984 15.719 1 97.75 287 ALA B C 1
ATOM 6459 O O . ALA B 1 287 ? 14.523 22.016 16.516 1 97.75 287 ALA B O 1
ATOM 6460 N N . SER B 1 288 ? 13.742 22.031 14.398 1 97.88 288 SER B N 1
ATOM 6461 C CA . SER B 1 288 ? 15.078 22.109 13.82 1 97.88 288 SER B CA 1
ATOM 6462 C C . SER B 1 288 ? 16 21.031 14.367 1 97.88 288 SER B C 1
ATOM 6464 O O . SER B 1 288 ? 17.109 21.312 14.828 1 97.88 288 SER B O 1
ATOM 6466 N N . SER B 1 289 ? 15.484 19.797 14.344 1 97.88 289 SER B N 1
ATOM 6467 C CA . SER B 1 289 ? 16.203 18.641 14.844 1 97.88 289 SER B CA 1
ATOM 6468 C C . SER B 1 289 ? 16.719 18.875 16.266 1 97.88 289 SER B C 1
ATOM 6470 O O . SER B 1 289 ? 17.844 18.469 16.594 1 97.88 289 SER B O 1
ATOM 6472 N N . TRP B 1 290 ? 16.016 19.625 17 1 97.38 290 TRP B N 1
ATOM 6473 C CA . TRP B 1 290 ? 16.219 19.891 18.406 1 97.38 290 TRP B CA 1
ATOM 6474 C C . TRP B 1 290 ? 17.578 20.531 18.656 1 97.38 290 TRP B C 1
ATOM 6476 O O . TRP B 1 290 ? 18.172 20.359 19.734 1 97.38 290 TRP B O 1
ATOM 6486 N N . ASN B 1 291 ? 18.172 21.125 17.641 1 96.25 291 ASN B N 1
ATOM 6487 C CA . ASN B 1 291 ? 19.391 21.938 17.766 1 96.25 291 ASN B CA 1
ATOM 6488 C C . ASN B 1 291 ? 19.078 23.312 18.312 1 96.25 291 ASN B C 1
ATOM 6490 O O . ASN B 1 291 ? 18.469 24.141 17.641 1 96.25 291 ASN B O 1
ATOM 6494 N N . ASP B 1 292 ? 19.531 23.656 19.484 1 95.88 292 ASP B N 1
ATOM 6495 C CA . ASP B 1 292 ? 19.109 24.844 20.234 1 95.88 292 ASP B CA 1
ATOM 6496 C C . ASP B 1 292 ? 19.688 26.109 19.594 1 95.88 292 ASP B C 1
ATOM 6498 O O . ASP B 1 292 ? 19.391 27.219 20.031 1 95.88 292 ASP B O 1
ATOM 6502 N N . ARG B 1 293 ? 20.422 26.016 18.531 1 96.06 293 ARG B N 1
ATOM 6503 C CA . ARG B 1 293 ? 20.984 27.172 17.828 1 96.06 293 ARG B CA 1
ATOM 6504 C C . ARG B 1 293 ? 19.953 27.766 16.859 1 96.06 293 ARG B C 1
ATOM 6506 O O . ARG B 1 293 ? 20.125 28.891 16.391 1 96.06 293 ARG B O 1
ATOM 6513 N N . TYR B 1 294 ? 18.844 26.938 16.672 1 97.5 294 TYR B N 1
ATOM 6514 C CA . TYR B 1 294 ? 18.047 27.344 15.516 1 97.5 294 TYR B CA 1
ATOM 6515 C C . TYR B 1 294 ? 16.641 27.781 15.945 1 97.5 294 TYR B C 1
ATOM 6517 O O . TYR B 1 294 ? 16.109 28.766 15.445 1 97.5 294 TYR B O 1
ATOM 6525 N N . THR B 1 295 ? 15.961 26.953 16.812 1 98.06 295 THR B N 1
ATOM 6526 C CA . THR B 1 295 ? 14.539 27.234 16.984 1 98.06 295 THR B CA 1
ATOM 6527 C C . THR B 1 295 ? 14.18 27.344 18.453 1 98.06 295 THR B C 1
ATOM 6529 O O . THR B 1 295 ? 13.594 28.328 18.891 1 98.06 295 THR B O 1
ATOM 6532 N N . TRP B 1 296 ? 14.461 26.234 19.188 1 98.25 296 TRP B N 1
ATOM 6533 C CA . TRP B 1 296 ? 14.039 26.172 20.578 1 98.25 296 TRP B CA 1
ATOM 6534 C C . TRP B 1 296 ? 15.242 26.078 21.5 1 98.25 296 TRP B C 1
ATOM 6536 O O . TRP B 1 296 ? 16.203 25.344 21.219 1 98.25 296 TRP B O 1
ATOM 6546 N N . SER B 1 297 ? 15.188 26.828 22.562 1 97.5 297 SER B N 1
ATOM 6547 C CA . SER B 1 297 ? 16.219 26.75 23.578 1 97.5 297 SER B CA 1
ATOM 6548 C C . SER B 1 297 ? 15.617 26.609 24.969 1 97.5 297 SER B C 1
ATOM 6550 O O . SER B 1 297 ? 15.344 27.609 25.641 1 97.5 297 SER B O 1
ATOM 6552 N N . PHE B 1 298 ? 15.289 25.531 25.281 1 97.25 298 PHE B N 1
ATOM 6553 C CA . PHE B 1 298 ? 14.758 25.188 26.594 1 97.25 298 PHE B CA 1
ATOM 6554 C C . PHE B 1 298 ? 15.812 24.484 27.438 1 97.25 298 PHE B C 1
ATOM 6556 O O . PHE B 1 298 ? 16.047 23.281 27.281 1 97.25 298 PHE B O 1
ATOM 6563 N N . PRO B 1 299 ? 16.594 24.969 28.641 1 94.19 299 PRO B N 1
ATOM 6564 C CA . PRO B 1 299 ? 16.641 26.375 29.047 1 94.19 299 PRO B CA 1
ATOM 6565 C C . PRO B 1 299 ? 17.453 27.25 28.094 1 94.19 299 PRO B C 1
ATOM 6567 O O . PRO B 1 299 ? 18.125 26.734 27.203 1 94.19 299 PRO B O 1
ATOM 6570 N N . PRO B 1 300 ? 17.359 28.672 28.359 1 96.44 300 PRO B N 1
ATOM 6571 C CA . PRO B 1 300 ? 16.781 29.328 29.547 1 96.44 300 PRO B CA 1
ATOM 6572 C C . PRO B 1 300 ? 15.273 29.531 29.422 1 96.44 300 PRO B C 1
ATOM 6574 O O . PRO B 1 300 ? 14.617 29.891 30.406 1 96.44 300 PRO B O 1
ATOM 6577 N N . THR B 1 301 ? 14.695 29.328 28.188 1 98.12 301 THR B N 1
ATOM 6578 C CA . THR B 1 301 ? 13.258 29.484 28.016 1 98.12 301 THR B CA 1
ATOM 6579 C C . THR B 1 301 ? 12.508 28.5 28.922 1 98.12 301 THR B C 1
ATOM 6581 O O . THR B 1 301 ? 12.898 27.344 29.062 1 98.12 301 THR B O 1
ATOM 6584 N N . ARG B 1 302 ? 11.516 29 29.578 1 98.44 302 ARG B N 1
ATOM 6585 C CA . ARG B 1 302 ? 10.633 28.156 30.375 1 98.44 302 ARG B CA 1
ATOM 6586 C C . ARG B 1 302 ? 9.5 27.594 29.531 1 98.44 302 ARG B C 1
ATOM 6588 O O . ARG B 1 302 ? 8.781 28.344 28.859 1 98.44 302 ARG B O 1
ATOM 6595 N N . LEU B 1 303 ? 9.367 26.25 29.594 1 98.69 303 LEU B N 1
ATOM 6596 C CA . LEU B 1 303 ? 8.359 25.578 28.766 1 98.69 303 LEU B CA 1
ATOM 6597 C C . LEU B 1 303 ? 7.156 25.172 29.609 1 98.69 303 LEU B C 1
ATOM 6599 O O . LEU B 1 303 ? 7.312 24.5 30.641 1 98.69 303 LEU B O 1
ATOM 6603 N N . ILE B 1 304 ? 6.023 25.594 29.234 1 98.81 304 ILE B N 1
ATOM 6604 C CA . ILE B 1 304 ? 4.727 25.109 29.703 1 98.81 304 ILE B CA 1
ATOM 6605 C C . ILE B 1 304 ? 4.074 24.281 28.594 1 98.81 304 ILE B C 1
ATOM 6607 O O . ILE B 1 304 ? 3.852 24.781 27.484 1 98.81 304 ILE B O 1
ATOM 66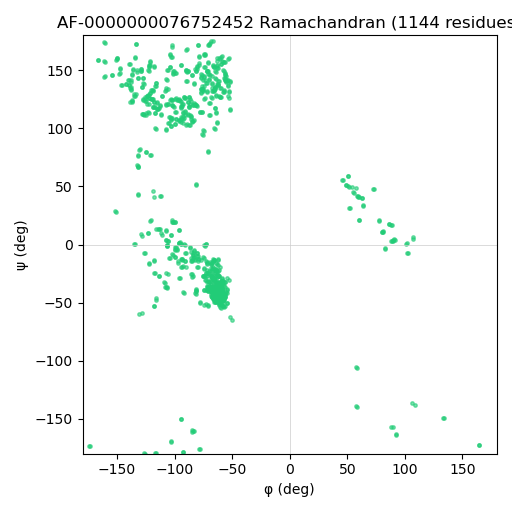11 N N . GLN B 1 305 ? 3.777 23.016 28.828 1 98.62 305 GLN B N 1
ATOM 6612 C CA . GLN B 1 305 ? 3.305 22.109 27.781 1 98.62 305 GLN B CA 1
ATOM 6613 C C . GLN B 1 305 ? 1.987 21.453 28.172 1 98.62 305 GLN B C 1
ATOM 6615 O O . GLN B 1 305 ? 1.873 20.891 29.266 1 98.62 305 GLN B O 1
ATOM 6620 N N . ILE B 1 306 ? 1.036 21.594 27.328 1 98.5 306 ILE B N 1
ATOM 6621 C CA . ILE B 1 306 ? -0.271 20.984 27.516 1 98.5 306 ILE B CA 1
ATOM 6622 C C . ILE B 1 306 ? -0.559 20.031 26.344 1 98.5 306 ILE B C 1
ATOM 6624 O O . ILE B 1 306 ? -0.477 20.422 25.188 1 98.5 306 ILE B O 1
ATOM 6628 N N . ASP B 1 307 ? -0.85 18.828 26.641 1 97.88 307 ASP B N 1
ATOM 6629 C CA . ASP B 1 307 ? -1.18 17.812 25.641 1 97.88 307 ASP B CA 1
ATOM 6630 C C . ASP B 1 307 ? -2.186 16.797 26.188 1 97.88 307 ASP B C 1
ATOM 6632 O O . ASP B 1 307 ? -2.217 16.531 27.391 1 97.88 307 ASP B O 1
ATOM 6636 N N . ILE B 1 308 ? -2.977 16.344 25.328 1 97.25 308 ILE B N 1
ATOM 6637 C CA . ILE B 1 308 ? -3.955 15.352 25.734 1 97.25 308 ILE B CA 1
ATOM 6638 C C . ILE B 1 308 ? -3.262 14.008 25.938 1 97.25 308 ILE B C 1
ATOM 6640 O O . ILE B 1 308 ? -3.77 13.141 26.656 1 97.25 308 ILE B O 1
ATOM 6644 N N . ASP B 1 309 ? -2.17 13.758 25.266 1 96.19 309 ASP B N 1
ATOM 6645 C CA . ASP B 1 309 ? -1.349 12.562 25.406 1 96.19 309 ASP B CA 1
ATOM 6646 C C . ASP B 1 309 ? -0.232 12.773 26.422 1 96.19 309 ASP B C 1
ATOM 6648 O O . ASP B 1 309 ? 0.72 13.508 26.156 1 96.19 309 ASP B O 1
ATOM 6652 N N . PRO B 1 310 ? -0.267 12.078 27.5 1 96.69 310 PRO B N 1
ATOM 6653 C CA . PRO B 1 310 ? 0.754 12.289 28.516 1 96.69 310 PRO B CA 1
ATOM 6654 C C . PRO B 1 310 ? 2.154 11.906 28.047 1 96.69 310 PRO B C 1
ATOM 6656 O O . PRO B 1 310 ? 3.148 12.438 28.547 1 96.69 310 PRO B O 1
ATOM 6659 N N . ALA B 1 311 ? 2.242 11.039 27.016 1 94.94 311 ALA B N 1
ATOM 6660 C CA . ALA B 1 311 ? 3.543 10.578 26.531 1 94.94 311 ALA B CA 1
ATOM 6661 C C . ALA B 1 311 ? 4.309 11.711 25.859 1 94.94 311 ALA B C 1
ATOM 6663 O O . ALA B 1 311 ? 5.523 11.617 25.656 1 94.94 311 ALA B O 1
ATOM 6664 N N . GLU B 1 312 ? 3.652 12.766 25.5 1 96.06 312 GLU B N 1
ATOM 6665 C CA . GLU B 1 312 ? 4.285 13.875 24.781 1 96.06 312 GLU B CA 1
ATOM 6666 C C . GLU B 1 312 ? 4.957 14.836 25.766 1 96.06 312 GLU B C 1
ATOM 6668 O O . GLU B 1 312 ? 5.895 15.547 25.391 1 96.06 312 GLU B O 1
ATOM 6673 N N . LEU B 1 313 ? 4.434 14.906 27.016 1 97.75 313 LEU B N 1
ATOM 6674 C CA . LEU B 1 313 ? 4.945 15.859 28 1 97.75 313 LEU B CA 1
ATOM 6675 C C . LEU B 1 313 ? 6.398 15.555 28.344 1 97.75 313 LEU B C 1
ATOM 6677 O O . LEU B 1 313 ? 6.703 14.477 28.875 1 97.75 313 LEU B O 1
ATOM 6681 N N . GLY B 1 314 ? 7.281 16.438 28 1 97.25 314 GLY B N 1
ATOM 6682 C CA . GLY B 1 314 ? 8.68 16.297 28.375 1 97.25 314 GLY B CA 1
ATOM 6683 C C . GLY B 1 314 ? 9.445 15.344 27.469 1 97.25 314 GLY B C 1
ATOM 6684 O O . GLY B 1 314 ? 10.594 15 27.75 1 97.25 314 GLY B O 1
ATOM 6685 N N . ARG B 1 315 ? 8.875 14.945 26.391 1 96 315 ARG B N 1
ATOM 6686 C CA . ARG B 1 315 ? 9.523 13.984 25.516 1 96 315 ARG B CA 1
ATOM 6687 C C . ARG B 1 315 ? 10.828 14.539 24.953 1 96 315 ARG B C 1
ATOM 6689 O O . ARG B 1 315 ? 11.836 13.828 24.906 1 96 315 ARG B O 1
ATOM 6696 N N . ASN B 1 316 ? 10.82 15.805 24.516 1 97.12 316 ASN B N 1
ATOM 6697 C CA . ASN B 1 316 ? 11.969 16.328 23.781 1 97.12 316 ASN B CA 1
ATOM 6698 C C . ASN B 1 316 ? 12.633 17.469 24.531 1 97.12 316 ASN B C 1
ATOM 6700 O O . ASN B 1 316 ? 13.797 17.797 24.266 1 97.12 316 ASN B O 1
ATOM 6704 N N . PHE B 1 317 ? 11.836 18.172 25.422 1 97.94 317 PHE B N 1
ATOM 6705 C CA . PHE B 1 317 ? 12.367 19.328 26.125 1 97.94 317 PHE B CA 1
ATOM 6706 C C . PHE B 1 317 ? 11.953 19.297 27.594 1 97.94 317 PHE B C 1
ATOM 6708 O O . PHE B 1 317 ? 10.891 18.766 27.938 1 97.94 317 PHE B O 1
ATOM 6715 N N . PRO B 1 318 ? 12.812 19.891 28.484 1 97.75 318 PRO B N 1
ATOM 6716 C CA . PRO B 1 318 ? 12.391 19.984 29.891 1 97.75 318 PRO B CA 1
ATOM 6717 C C . PRO B 1 318 ? 11.172 20.891 30.062 1 97.75 318 PRO B C 1
ATOM 6719 O O . PRO B 1 318 ? 11.117 21.969 29.484 1 97.75 318 PRO B O 1
ATOM 6722 N N . VAL B 1 319 ? 10.195 20.469 30.859 1 98.25 319 VAL B N 1
ATOM 6723 C CA . VAL B 1 319 ? 8.922 21.156 31.047 1 98.25 319 VAL B CA 1
ATOM 6724 C C . VAL B 1 319 ? 8.844 21.734 32.469 1 98.25 319 VAL B C 1
ATOM 6726 O O . VAL B 1 319 ? 9.109 21.031 33.438 1 98.25 319 VAL B O 1
ATOM 6729 N N . GLU B 1 320 ? 8.555 22.953 32.531 1 98.25 320 GLU B N 1
ATOM 6730 C CA . GLU B 1 320 ? 8.328 23.562 33.844 1 98.25 320 GLU B CA 1
ATOM 6731 C C . GLU B 1 320 ? 6.941 23.203 34.375 1 98.25 320 GLU B C 1
ATOM 6733 O O . GLU B 1 320 ? 6.797 22.828 35.531 1 98.25 320 GLU B O 1
ATOM 6738 N N . ILE B 1 321 ? 5.941 23.391 33.562 1 98.31 321 ILE B N 1
ATOM 6739 C CA . ILE B 1 321 ? 4.574 22.984 33.875 1 98.31 321 ILE B CA 1
ATOM 6740 C C . ILE B 1 321 ? 4.047 22.078 32.75 1 98.31 321 ILE B C 1
ATOM 6742 O O . ILE B 1 321 ? 3.963 22.484 31.594 1 98.31 321 ILE B O 1
ATOM 6746 N N . GLY B 1 322 ? 3.842 20.844 33.094 1 98.19 322 GLY B N 1
ATOM 6747 C CA . GLY B 1 322 ? 3.191 19.891 32.188 1 98.19 322 GLY B CA 1
ATOM 6748 C C . GLY B 1 322 ? 1.787 19.531 32.625 1 98.19 322 GLY B C 1
ATOM 6749 O O . GLY B 1 322 ? 1.545 19.281 33.812 1 98.19 322 GLY B O 1
ATOM 6750 N N . ALA B 1 323 ? 0.843 19.578 31.703 1 98.31 323 ALA B N 1
ATOM 6751 C CA . ALA B 1 323 ? -0.538 19.25 32.062 1 98.31 323 ALA B CA 1
ATOM 6752 C C . ALA B 1 323 ? -1.197 18.391 30.984 1 98.31 323 ALA B C 1
ATOM 6754 O O . ALA B 1 323 ? -0.996 18.609 29.781 1 98.31 323 ALA B O 1
ATOM 6755 N N . VAL B 1 324 ? -1.875 17.391 31.406 1 97.94 324 VAL B N 1
ATOM 6756 C CA . VAL B 1 324 ? -2.709 16.578 30.516 1 97.94 324 VAL B CA 1
ATOM 6757 C C . VAL B 1 324 ? -4.109 17.188 30.438 1 97.94 324 VAL B C 1
ATOM 6759 O O . VAL B 1 324 ? -4.848 17.188 31.422 1 97.94 324 VAL B O 1
ATOM 6762 N N . ALA B 1 325 ? -4.469 17.734 29.281 1 97.88 325 ALA B N 1
ATOM 6763 C CA . ALA B 1 325 ? -5.777 18.359 29.094 1 97.88 325 ALA B CA 1
ATOM 6764 C C . ALA B 1 325 ? -6.129 18.469 27.609 1 97.88 325 ALA B C 1
ATOM 6766 O O . ALA B 1 325 ? -5.25 18.391 26.75 1 97.88 325 ALA B O 1
ATOM 6767 N N . ASP B 1 326 ? -7.402 18.562 27.406 1 97.06 326 ASP B N 1
ATOM 6768 C CA . ASP B 1 326 ? -7.875 18.938 26.078 1 97.06 326 ASP B CA 1
ATOM 6769 C C . ASP B 1 326 ? -7.469 20.375 25.734 1 97.06 326 ASP B C 1
ATOM 6771 O O . ASP B 1 326 ? -7.625 21.281 26.562 1 97.06 326 ASP B O 1
ATOM 6775 N N . ALA B 1 327 ? -6.977 20.547 24.578 1 97.44 327 ALA B N 1
ATOM 6776 C CA . ALA B 1 327 ? -6.402 21.828 24.172 1 97.44 327 ALA B CA 1
ATOM 6777 C C . ALA B 1 327 ? -7.43 22.953 24.281 1 97.44 327 ALA B C 1
ATOM 6779 O O . ALA B 1 327 ? -7.117 24.047 24.766 1 97.44 327 ALA B O 1
ATOM 6780 N N . ALA B 1 328 ? -8.656 22.719 23.797 1 96.69 328 ALA B N 1
ATOM 6781 C CA . ALA B 1 328 ? -9.695 23.75 23.797 1 96.69 328 ALA B CA 1
ATOM 6782 C C . ALA B 1 328 ? -10.109 24.109 25.219 1 96.69 328 ALA B C 1
ATOM 6784 O O . ALA B 1 328 ? -10.273 25.281 25.547 1 96.69 328 ALA B O 1
ATOM 6785 N N . LEU B 1 329 ? -10.281 23.109 26.031 1 96.94 329 LEU B N 1
ATOM 6786 C CA . LEU B 1 329 ? -10.672 23.328 27.422 1 96.94 329 LEU B CA 1
ATOM 6787 C C . LEU B 1 329 ? -9.578 24.062 28.172 1 96.94 329 LEU B C 1
ATOM 6789 O O . LEU B 1 329 ? -9.859 24.984 28.938 1 96.94 329 LEU B O 1
ATOM 6793 N N . ALA B 1 330 ? -8.383 23.609 27.938 1 98.12 330 ALA B N 1
ATOM 6794 C CA . ALA B 1 330 ? -7.246 24.25 28.594 1 98.12 330 ALA B CA 1
ATOM 6795 C C . ALA B 1 330 ? -7.141 25.719 28.188 1 98.12 330 ALA B C 1
ATOM 6797 O O . ALA B 1 330 ? -6.926 26.594 29.031 1 98.12 330 ALA B O 1
ATOM 6798 N N . MET B 1 331 ? -7.293 25.969 26.906 1 97.81 331 MET B N 1
ATOM 6799 C CA . MET B 1 331 ? -7.18 27.344 26.406 1 97.81 331 MET B CA 1
ATOM 6800 C C . MET B 1 331 ? -8.25 28.234 27.016 1 97.81 331 MET B C 1
ATOM 6802 O O . MET B 1 331 ? -7.984 29.391 27.344 1 97.81 331 MET B O 1
ATOM 6806 N N . ARG B 1 332 ? -9.414 27.734 27.156 1 97.88 332 ARG B N 1
ATOM 6807 C CA . ARG B 1 332 ? -10.516 28.5 27.75 1 97.88 332 ARG B CA 1
ATOM 6808 C C . ARG B 1 332 ? -10.219 28.859 29.203 1 97.88 332 ARG B C 1
ATOM 6810 O O . ARG B 1 332 ? -10.461 29.984 29.641 1 97.88 332 ARG B O 1
ATOM 6817 N N . ARG B 1 333 ? -9.672 27.875 29.922 1 98.06 333 ARG B N 1
ATOM 6818 C CA . ARG B 1 333 ? -9.336 28.094 31.328 1 98.06 333 ARG B CA 1
ATOM 6819 C C . ARG B 1 333 ? -8.227 29.125 31.484 1 98.06 333 ARG B C 1
ATOM 6821 O O . ARG B 1 333 ? -8.289 30 32.344 1 98.06 333 ARG B O 1
ATOM 6828 N N . ILE B 1 334 ? -7.227 29 30.703 1 98.69 334 ILE B N 1
ATOM 6829 C CA . ILE B 1 334 ? -6.09 29.906 30.75 1 98.69 334 ILE B CA 1
ATOM 6830 C C . ILE B 1 334 ? -6.531 31.312 30.375 1 98.69 334 ILE B C 1
ATOM 6832 O O . ILE B 1 334 ? -6.137 32.281 31.016 1 98.69 334 ILE B O 1
ATOM 6836 N N . ALA B 1 335 ? -7.344 31.453 29.281 1 98.5 335 ALA B N 1
ATOM 6837 C CA . ALA B 1 335 ? -7.848 32.75 28.844 1 98.5 335 ALA B CA 1
ATOM 6838 C C . ALA B 1 335 ? -8.664 33.406 29.938 1 98.5 335 ALA B C 1
ATOM 6840 O O . ALA B 1 335 ? -8.523 34.625 30.188 1 98.5 335 ALA B O 1
ATOM 6841 N N . ALA B 1 336 ? -9.531 32.625 30.578 1 98.12 336 ALA B N 1
ATOM 6842 C CA . ALA B 1 336 ? -10.359 33.188 31.641 1 98.12 336 ALA B CA 1
ATOM 6843 C C . ALA B 1 336 ? -9.5 33.75 32.781 1 98.12 336 ALA B C 1
ATOM 6845 O O . ALA B 1 336 ? -9.812 34.781 33.344 1 98.12 336 ALA B O 1
ATOM 6846 N N . ALA B 1 337 ? -8.477 33.031 33.094 1 98.44 337 ALA B N 1
ATOM 6847 C CA . ALA B 1 337 ? -7.562 33.5 34.125 1 98.44 337 ALA B CA 1
ATOM 6848 C C . ALA B 1 337 ? -6.789 34.719 33.688 1 98.44 337 ALA B C 1
ATOM 6850 O O . ALA B 1 337 ? -6.609 35.656 34.469 1 98.44 337 ALA B O 1
ATOM 6851 N N . ALA B 1 338 ? -6.309 34.75 32.5 1 98.25 338 ALA B N 1
ATOM 6852 C CA . ALA B 1 338 ? -5.477 35.812 31.953 1 98.25 338 ALA B CA 1
ATOM 6853 C C . ALA B 1 338 ? -6.27 37.125 31.828 1 98.25 338 ALA B C 1
ATOM 6855 O O . ALA B 1 338 ? -5.73 38.188 32.062 1 98.25 338 ALA B O 1
ATOM 6856 N N . LEU B 1 339 ? -7.566 37 31.453 1 97.75 339 LEU B N 1
ATOM 6857 C CA . LEU B 1 339 ? -8.406 38.156 31.219 1 97.75 339 LEU B CA 1
ATOM 6858 C C . LEU B 1 339 ? -8.672 38.906 32.5 1 97.75 339 LEU B C 1
ATOM 6860 O O . LEU B 1 339 ? -9.102 40.062 32.5 1 97.75 339 LEU B O 1
ATOM 6864 N N . ARG B 1 340 ? -8.383 38.25 33.562 1 97.69 340 ARG B N 1
ATOM 6865 C CA . ARG B 1 340 ? -8.539 38.906 34.875 1 97.69 340 ARG B CA 1
ATOM 6866 C C . ARG B 1 340 ? -7.281 39.688 35.25 1 97.69 340 ARG B C 1
ATOM 6868 O O . ARG B 1 340 ? -7.27 40.406 36.219 1 97.69 340 ARG B O 1
ATOM 6875 N N . ARG B 1 341 ? -6.336 39.625 34.438 1 97.5 341 ARG B N 1
ATOM 6876 C CA . ARG B 1 341 ? -5.078 40.312 34.656 1 97.5 341 ARG B CA 1
ATOM 6877 C C . ARG B 1 341 ? -4.977 41.562 33.781 1 97.5 341 ARG B C 1
ATOM 6879 O O . ARG B 1 341 ? -5.73 41.688 32.812 1 97.5 341 ARG B O 1
ATOM 6886 N N . PRO B 1 342 ? -4.047 42.469 34.125 1 96.5 342 PRO B N 1
ATOM 6887 C CA . PRO B 1 342 ? -3.896 43.656 33.281 1 96.5 342 PRO B CA 1
ATOM 6888 C C . PRO B 1 342 ? -3.48 43.312 31.844 1 96.5 342 PRO B C 1
ATOM 6890 O O . PRO B 1 342 ? -2.678 42.406 31.625 1 96.5 342 PRO B O 1
ATOM 6893 N N . GLU B 1 343 ? -4.051 44.031 30.969 1 96.5 343 GLU B N 1
ATOM 6894 C CA . GLU B 1 343 ? -3.686 43.875 29.578 1 96.5 343 GLU B CA 1
ATOM 6895 C C . GLU B 1 343 ? -2.223 44.25 29.344 1 96.5 343 GLU B C 1
ATOM 6897 O O . GLU B 1 343 ? -1.641 45.031 30.109 1 96.5 343 GLU B O 1
ATOM 6902 N N . ALA B 1 344 ? -1.71 43.625 28.312 1 96.25 344 ALA B N 1
ATOM 6903 C CA . ALA B 1 344 ? -0.36 43.969 27.891 1 96.25 344 ALA B CA 1
ATOM 6904 C C . ALA B 1 344 ? -0.352 44.438 26.438 1 96.25 344 ALA B C 1
ATOM 6906 O O . ALA B 1 344 ? -1.268 44.125 25.672 1 96.25 344 ALA B O 1
ATOM 6907 N N . SER B 1 345 ? 0.643 45.281 26.094 1 96.19 345 SER B N 1
ATOM 6908 C CA . SER B 1 345 ? 0.782 45.812 24.734 1 96.19 345 SER B CA 1
ATOM 6909 C C . SER B 1 345 ? 2.227 45.75 24.266 1 96.19 345 SER B C 1
ATOM 6911 O O . SER B 1 345 ? 3.152 46.094 25 1 96.19 345 SER B O 1
ATOM 6913 N N . ARG B 1 346 ? 2.336 45.188 23.094 1 96.06 346 ARG B N 1
ATOM 6914 C CA . ARG B 1 346 ? 3.643 45.094 22.453 1 96.06 346 ARG B CA 1
ATOM 6915 C C . ARG B 1 346 ? 3.584 45.562 21 1 96.06 346 ARG B C 1
ATOM 6917 O O . ARG B 1 346 ? 3.842 44.781 20.078 1 96.06 346 ARG B O 1
ATOM 6924 N N . PRO B 1 347 ? 3.346 46.875 20.75 1 96.56 347 PRO B N 1
ATOM 6925 C CA . PRO B 1 347 ? 3.115 47.375 19.391 1 96.56 347 PRO B CA 1
ATOM 6926 C C . PRO B 1 347 ? 4.32 47.156 18.484 1 96.56 347 PRO B C 1
ATOM 6928 O O . PRO B 1 347 ? 4.156 46.875 17.297 1 96.56 347 PRO B O 1
ATOM 6931 N N . ALA B 1 348 ? 5.523 47.312 19.031 1 96.75 348 ALA B N 1
ATOM 6932 C CA . ALA B 1 348 ? 6.723 47.125 18.219 1 96.75 348 ALA B CA 1
ATOM 6933 C C . ALA B 1 348 ? 6.84 45.688 17.719 1 96.75 348 ALA B C 1
ATOM 6935 O O . ALA B 1 348 ? 7.285 45.469 16.594 1 96.75 348 ALA B O 1
ATOM 6936 N N . LEU B 1 349 ? 6.484 44.844 18.562 1 96.5 349 LEU B N 1
ATOM 6937 C CA . LEU B 1 349 ? 6.512 43.438 18.188 1 96.5 349 LEU B CA 1
ATOM 6938 C C . LEU B 1 349 ? 5.488 43.125 17.094 1 96.5 349 LEU B C 1
ATOM 6940 O O . LEU B 1 349 ? 5.793 42.438 16.125 1 96.5 349 LEU B O 1
ATOM 6944 N N . ARG B 1 350 ? 4.277 43.656 17.188 1 97.25 350 ARG B N 1
ATOM 6945 C CA . ARG B 1 350 ? 3.244 43.5 16.172 1 97.25 350 ARG B CA 1
ATOM 6946 C C . ARG B 1 350 ? 3.734 44 14.82 1 97.25 350 ARG B C 1
ATOM 6948 O O . ARG B 1 350 ? 3.508 43.375 13.789 1 97.25 350 ARG B O 1
ATOM 6955 N N . GLU B 1 351 ? 4.328 45.125 14.883 1 97 351 GLU B N 1
ATOM 6956 C CA . GLU B 1 351 ? 4.84 45.719 13.656 1 97 351 GLU B CA 1
ATOM 6957 C C . GLU B 1 351 ? 5.914 44.844 13.023 1 97 351 GLU B C 1
ATOM 6959 O O . GLU B 1 351 ? 5.945 44.656 11.805 1 97 351 GLU B O 1
ATOM 6964 N N . SER B 1 352 ? 6.766 44.312 13.859 1 96.5 352 SER B N 1
ATOM 6965 C CA . SER B 1 352 ? 7.832 43.469 13.367 1 96.5 352 SER B CA 1
ATOM 6966 C C . SER B 1 352 ? 7.273 42.188 12.742 1 96.5 352 SER B C 1
ATOM 6968 O O . SER B 1 352 ? 7.734 41.75 11.688 1 96.5 352 SER B O 1
ATOM 6970 N N . ILE B 1 353 ? 6.305 41.594 13.398 1 97.25 353 ILE B N 1
ATOM 6971 C CA . ILE B 1 353 ? 5.68 40.375 12.906 1 97.25 353 ILE B CA 1
ATOM 6972 C C . ILE B 1 353 ? 4.973 40.656 11.578 1 97.25 353 ILE B C 1
ATOM 6974 O O . ILE B 1 353 ? 5.145 39.906 10.609 1 97.25 353 ILE B O 1
ATOM 6978 N N . THR B 1 354 ? 4.215 41.719 11.539 1 96.06 354 THR B N 1
ATOM 6979 C CA . THR B 1 354 ? 3.471 42.094 10.344 1 96.06 354 THR B CA 1
ATOM 6980 C C . THR B 1 354 ? 4.418 42.344 9.172 1 96.06 354 THR B C 1
ATOM 6982 O O . THR B 1 354 ? 4.141 41.938 8.047 1 96.06 354 THR B O 1
ATOM 6985 N N . ALA B 1 355 ? 5.504 42.969 9.484 1 95.69 355 ALA B N 1
ATOM 6986 C CA . ALA B 1 355 ? 6.492 43.281 8.453 1 95.69 355 ALA B CA 1
ATOM 6987 C C . ALA B 1 355 ? 7.113 41.969 7.91 1 95.69 355 ALA B C 1
ATOM 6989 O O . ALA B 1 355 ? 7.27 41.812 6.699 1 95.69 355 ALA B O 1
ATOM 6990 N N . ALA B 1 356 ? 7.469 41.125 8.773 1 94.56 356 ALA B N 1
ATOM 6991 C CA . ALA B 1 356 ? 8.109 39.875 8.367 1 94.56 356 ALA B CA 1
ATOM 6992 C C . ALA B 1 356 ? 7.148 39 7.562 1 94.56 356 ALA B C 1
ATOM 6994 O O . ALA B 1 356 ? 7.516 38.469 6.508 1 94.56 356 ALA B O 1
ATOM 6995 N N . ARG B 1 357 ? 5.961 38.844 8.07 1 94.62 357 ARG B N 1
ATOM 6996 C CA . ARG B 1 357 ? 4.945 38.031 7.395 1 94.62 357 ARG B CA 1
ATOM 6997 C C . ARG B 1 357 ? 4.535 38.656 6.07 1 94.62 357 ARG B C 1
ATOM 6999 O O . ARG B 1 357 ? 4.367 37.969 5.066 1 94.62 357 ARG B O 1
ATOM 7006 N N . GLY B 1 358 ? 4.328 39.938 6.172 1 93.56 358 GLY B N 1
ATOM 7007 C CA . GLY B 1 358 ? 3.996 40.656 4.961 1 93.56 358 GLY B CA 1
ATOM 7008 C C . GLY B 1 358 ? 5.051 40.531 3.879 1 93.56 358 GLY B C 1
ATOM 7009 O O . GLY B 1 358 ? 4.723 40.375 2.701 1 93.56 358 GLY B O 1
ATOM 7010 N N . ALA B 1 359 ? 6.309 40.656 4.277 1 93.94 359 ALA B N 1
ATOM 7011 C CA . ALA B 1 359 ? 7.414 40.531 3.33 1 93.94 359 ALA B CA 1
ATOM 7012 C C . ALA B 1 359 ? 7.449 39.125 2.709 1 93.94 359 ALA B C 1
ATOM 7014 O O . ALA B 1 359 ? 7.766 39 1.526 1 93.94 359 ALA B O 1
ATOM 7015 N N . LEU B 1 360 ? 7.215 38.156 3.506 1 92.56 360 LEU B N 1
ATOM 7016 C CA . LEU B 1 360 ? 7.184 36.781 3.023 1 92.56 360 LEU B CA 1
ATOM 7017 C C . LEU B 1 360 ? 6.113 36.594 1.949 1 92.56 360 LEU B C 1
ATOM 7019 O O . LEU B 1 360 ? 6.395 36.062 0.868 1 92.56 360 LEU B O 1
ATOM 7023 N N . PHE B 1 361 ? 4.867 37.031 2.22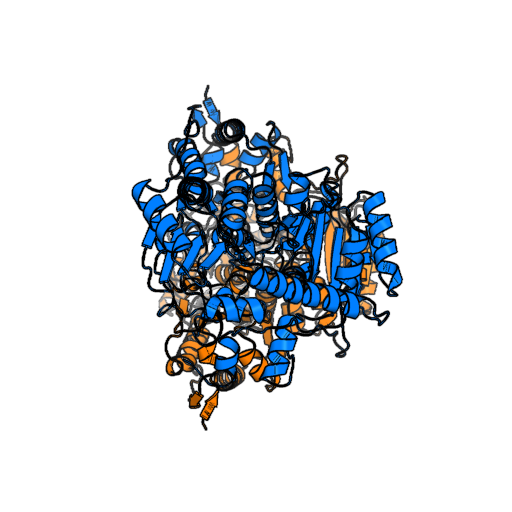7 1 93.5 361 PHE B N 1
ATOM 7024 C CA . PHE B 1 361 ? 3.752 36.875 1.299 1 93.5 361 PHE B CA 1
ATOM 7025 C C . PHE B 1 361 ? 3.957 37.75 0.062 1 93.5 361 PHE B C 1
ATOM 7027 O O . PHE B 1 361 ? 3.691 37.312 -1.06 1 93.5 361 PHE B O 1
ATOM 7034 N N . ALA B 1 362 ? 4.453 38.938 0.287 1 94.06 362 ALA B N 1
ATOM 7035 C CA . ALA B 1 362 ? 4.703 39.844 -0.831 1 94.06 362 ALA B CA 1
ATOM 7036 C C . ALA B 1 362 ? 5.816 39.312 -1.729 1 94.06 362 ALA B C 1
ATOM 7038 O O . ALA B 1 362 ? 5.742 39.438 -2.955 1 94.06 362 ALA B O 1
ATOM 7039 N N . GLY B 1 363 ? 6.852 38.844 -1.103 1 93.31 363 GLY B N 1
ATOM 7040 C CA . GLY B 1 363 ? 7.934 38.25 -1.872 1 93.31 363 GLY B CA 1
ATOM 7041 C C . GLY B 1 363 ? 7.484 37.062 -2.725 1 93.31 363 GLY B C 1
ATOM 7042 O O . GLY B 1 363 ? 7.883 36.938 -3.887 1 93.31 363 GLY B O 1
ATOM 7043 N N . SER B 1 364 ? 6.727 36.188 -2.125 1 92.5 364 SER B N 1
ATOM 7044 C CA . SER B 1 364 ? 6.168 35.062 -2.863 1 92.5 364 SER B CA 1
ATOM 7045 C C . SER B 1 364 ? 5.289 35.531 -4.016 1 92.5 364 SER B C 1
ATOM 7047 O O . SER B 1 364 ? 5.363 35 -5.125 1 92.5 364 SER B O 1
ATOM 7049 N N . ALA B 1 365 ? 4.434 36.5 -3.74 1 93.88 365 ALA B N 1
ATOM 7050 C CA . ALA B 1 365 ? 3.568 37.062 -4.777 1 93.88 365 ALA B CA 1
ATOM 7051 C C . ALA B 1 365 ? 4.391 37.688 -5.91 1 93.88 365 ALA B C 1
ATOM 7053 O O . ALA B 1 365 ? 4.039 37.531 -7.082 1 93.88 365 ALA B O 1
ATOM 7054 N N . GLU B 1 366 ? 5.441 38.344 -5.551 1 95.38 366 GLU B N 1
ATOM 7055 C CA . GLU B 1 366 ? 6.293 38.969 -6.555 1 95.38 366 GLU B CA 1
ATOM 7056 C C . GLU B 1 366 ? 6.965 37.938 -7.445 1 95.38 366 GLU B C 1
ATOM 7058 O O . GLU B 1 366 ? 6.984 38.094 -8.672 1 95.38 366 GLU B O 1
ATOM 7063 N N . ARG B 1 367 ? 7.445 36.938 -6.812 1 93.69 367 ARG B N 1
ATOM 7064 C CA . ARG B 1 367 ? 8.039 35.844 -7.578 1 93.69 367 ARG B CA 1
ATOM 7065 C C . ARG B 1 367 ? 7 35.156 -8.461 1 93.69 367 ARG B C 1
ATOM 7067 O O . ARG B 1 367 ? 7.32 34.688 -9.547 1 93.69 367 ARG B O 1
ATOM 7074 N N . GLY B 1 368 ? 5.777 35.219 -8.008 1 94.5 368 GLY B N 1
ATOM 7075 C CA . GLY B 1 368 ? 4.68 34.594 -8.727 1 94.5 368 GLY B CA 1
ATOM 7076 C C . GLY B 1 368 ? 4.184 35.438 -9.898 1 94.5 368 GLY B C 1
ATOM 7077 O O . GLY B 1 368 ? 3.365 34.969 -10.695 1 94.5 368 GLY B O 1
ATOM 7078 N N . ARG B 1 369 ? 4.652 36.625 -10.055 1 94.75 369 ARG B N 1
ATOM 7079 C CA . ARG B 1 369 ? 4.184 37.5 -11.125 1 94.75 369 ARG B CA 1
ATOM 7080 C C . ARG B 1 369 ? 4.93 37.219 -12.43 1 94.75 369 ARG B C 1
ATOM 7082 O O . ARG B 1 369 ? 4.496 37.625 -13.5 1 94.75 369 ARG B O 1
ATOM 7089 N N . SER B 1 370 ? 5.93 36.375 -12.281 1 93.5 370 SER B N 1
ATOM 7090 C CA . SER B 1 370 ? 6.695 36 -13.469 1 93.5 370 SER B CA 1
ATOM 7091 C C . SER B 1 370 ? 5.836 35.25 -14.484 1 93.5 370 SER B C 1
ATOM 7093 O O . SER B 1 370 ? 5.004 34.438 -14.109 1 93.5 370 SER B O 1
ATOM 7095 N N . ASP B 1 371 ? 6.074 35.531 -15.797 1 94.06 371 ASP B N 1
ATOM 7096 C CA . ASP B 1 371 ? 5.395 34.812 -16.859 1 94.06 371 ASP B CA 1
ATOM 7097 C C . ASP B 1 371 ? 6.305 33.75 -17.469 1 94.06 371 ASP B C 1
ATOM 7099 O O . ASP B 1 371 ? 6.07 33.281 -18.594 1 94.06 371 ASP B O 1
ATOM 7103 N N . ASP B 1 372 ? 7.293 33.469 -16.656 1 95 372 ASP B N 1
ATOM 7104 C CA . ASP B 1 372 ? 8.156 32.375 -17.094 1 95 372 ASP B CA 1
ATOM 7105 C C . ASP B 1 372 ? 7.371 31.062 -17.203 1 95 372 ASP B C 1
ATOM 7107 O O . ASP B 1 372 ? 6.383 30.875 -16.484 1 95 372 ASP B O 1
ATOM 7111 N N . PHE B 1 373 ? 7.852 30.172 -18.125 1 96.94 373 PHE B N 1
ATOM 7112 C CA . PHE B 1 373 ? 7.273 28.859 -18.328 1 96.94 373 PHE B CA 1
ATOM 7113 C C . PHE B 1 373 ? 8.367 27.812 -18.547 1 96.94 373 PHE B C 1
ATOM 7115 O O . PHE B 1 373 ? 9.289 28.047 -19.344 1 96.94 373 PHE B O 1
ATOM 7122 N N . PRO B 1 374 ? 8.281 26.609 -17.953 1 97.19 374 PRO B N 1
ATOM 7123 C CA . PRO B 1 374 ? 7.254 26.203 -17 1 97.19 374 PRO B CA 1
ATOM 7124 C C . PRO B 1 374 ? 7.113 27.172 -15.828 1 97.19 374 PRO B C 1
ATOM 7126 O O . PRO B 1 374 ? 8.039 27.922 -15.531 1 97.19 374 PRO B O 1
ATOM 7129 N N . LEU B 1 375 ? 6.02 27.109 -15.188 1 98.06 375 LEU B N 1
ATOM 7130 C CA . LEU B 1 375 ? 5.664 28.094 -14.172 1 98.06 375 LEU B CA 1
ATOM 7131 C C . LEU B 1 375 ? 6.523 27.922 -12.922 1 98.06 375 LEU B C 1
ATOM 7133 O O . LEU B 1 375 ? 6.902 26.797 -12.57 1 98.06 375 LEU B O 1
ATOM 7137 N N . ARG B 1 376 ? 6.805 29.062 -12.273 1 96.56 376 ARG B N 1
ATOM 7138 C CA . ARG B 1 376 ? 7.289 28.984 -10.898 1 96.56 376 ARG B CA 1
ATOM 7139 C C . ARG B 1 376 ? 6.188 28.531 -9.953 1 96.56 376 ARG B C 1
ATOM 7141 O O . ARG B 1 376 ? 5.023 28.891 -10.125 1 96.56 376 ARG B O 1
ATOM 7148 N N . PRO B 1 377 ? 6.559 27.75 -9 1 96.56 377 PRO B N 1
ATOM 7149 C CA . PRO B 1 377 ? 5.523 27.281 -8.07 1 96.56 377 PRO B CA 1
ATOM 7150 C C . PRO B 1 377 ? 4.77 28.438 -7.418 1 96.56 377 PRO B C 1
ATOM 7152 O O . PRO B 1 377 ? 3.568 28.328 -7.152 1 96.56 377 PRO B O 1
ATOM 7155 N N . GLU B 1 378 ? 5.441 29.594 -7.172 1 96.38 378 GLU B N 1
ATOM 7156 C CA . GLU B 1 378 ? 4.789 30.75 -6.562 1 96.38 378 GLU B CA 1
ATOM 7157 C C . GLU B 1 378 ? 3.754 31.359 -7.508 1 96.38 378 GLU B C 1
ATOM 7159 O O . GLU B 1 378 ? 2.768 31.938 -7.059 1 96.38 378 GLU B O 1
ATOM 7164 N N . ARG B 1 379 ? 4 31.219 -8.836 1 97.25 379 ARG B N 1
ATOM 7165 C CA . ARG B 1 379 ? 2.998 31.641 -9.805 1 97.25 379 ARG B CA 1
ATOM 7166 C C . ARG B 1 379 ? 1.723 30.812 -9.672 1 97.25 379 ARG B C 1
ATOM 7168 O O . ARG B 1 379 ? 0.617 31.344 -9.758 1 97.25 379 ARG B O 1
ATOM 7175 N N . ILE B 1 380 ? 1.854 29.547 -9.5 1 98 380 ILE B N 1
ATOM 7176 C CA . ILE B 1 380 ? 0.712 28.656 -9.305 1 98 380 ILE B CA 1
ATOM 7177 C C . ILE B 1 380 ? -0.062 29.094 -8.055 1 98 380 ILE B C 1
ATOM 7179 O O . ILE B 1 380 ? -1.291 29.188 -8.086 1 98 380 ILE B O 1
ATOM 7183 N N . LEU B 1 381 ? 0.64 29.359 -6.91 1 96.94 381 LEU B N 1
ATOM 7184 C CA . LEU B 1 381 ? -0.01 29.781 -5.68 1 96.94 381 LEU B CA 1
ATOM 7185 C C . LEU B 1 381 ? -0.755 31.094 -5.891 1 96.94 381 LEU B C 1
ATOM 7187 O O . LEU B 1 381 ? -1.86 31.281 -5.375 1 96.94 381 LEU B O 1
ATOM 7191 N N . LEU B 1 382 ? -0.072 32.031 -6.586 1 96.81 382 LEU B N 1
ATOM 7192 C CA . LEU B 1 382 ? -0.697 33.312 -6.859 1 96.81 382 LEU B CA 1
ATOM 7193 C C . LEU B 1 382 ? -1.993 33.125 -7.645 1 96.81 382 LEU B C 1
ATOM 7195 O O . LEU B 1 382 ? -3.012 33.75 -7.316 1 96.81 382 LEU B O 1
ATOM 7199 N N . ASP B 1 383 ? -1.945 32.312 -8.68 1 97.81 383 ASP B N 1
ATOM 7200 C CA . ASP B 1 383 ? -3.123 32.062 -9.508 1 97.81 383 ASP B CA 1
ATOM 7201 C C . ASP B 1 383 ? -4.242 31.422 -8.688 1 97.81 383 ASP B C 1
ATOM 7203 O O . ASP B 1 383 ? -5.414 31.75 -8.859 1 97.81 383 ASP B O 1
ATOM 7207 N N . LEU B 1 384 ? -3.9 30.453 -7.855 1 97.94 384 LEU B N 1
ATOM 7208 C CA . LEU B 1 384 ? -4.883 29.844 -6.973 1 97.94 384 LEU B CA 1
ATOM 7209 C C . LEU B 1 384 ? -5.527 30.891 -6.062 1 97.94 384 LEU B C 1
ATOM 7211 O O . LEU B 1 384 ? -6.754 30.953 -5.961 1 97.94 384 LEU B O 1
ATOM 7215 N N . ARG B 1 385 ? -4.742 31.703 -5.418 1 95.62 385 ARG B N 1
ATOM 7216 C CA . ARG B 1 385 ? -5.219 32.688 -4.457 1 95.62 385 ARG B CA 1
ATOM 7217 C C . ARG B 1 385 ? -6.164 33.688 -5.121 1 95.62 385 ARG B C 1
ATOM 7219 O O . ARG B 1 385 ? -7.184 34.062 -4.539 1 95.62 385 ARG B O 1
ATOM 7226 N N . GLU B 1 386 ? -5.801 34.062 -6.285 1 96.06 386 GLU B N 1
ATOM 7227 C CA . GLU B 1 386 ? -6.555 35.125 -6.969 1 96.06 386 GLU B CA 1
ATOM 7228 C C . GLU B 1 386 ? -7.824 34.562 -7.602 1 96.06 386 GLU B C 1
ATOM 7230 O O . GLU B 1 386 ? -8.766 35.312 -7.879 1 96.06 386 GLU B O 1
ATOM 7235 N N . THR B 1 387 ? -7.887 33.281 -7.812 1 98 387 THR B N 1
ATOM 7236 C CA . THR B 1 387 ? -8.984 32.719 -8.586 1 98 387 THR B CA 1
ATOM 7237 C C . THR B 1 387 ? -9.969 31.984 -7.668 1 98 387 THR B C 1
ATOM 7239 O O . THR B 1 387 ? -11.18 32 -7.91 1 98 387 THR B O 1
ATOM 7242 N N . LEU B 1 388 ? -9.516 31.312 -6.664 1 98.12 388 LEU B N 1
ATOM 7243 C CA . LEU B 1 388 ? -10.336 30.406 -5.852 1 98.12 388 LEU B CA 1
ATOM 7244 C C . LEU B 1 388 ? -11.203 31.203 -4.879 1 98.12 388 LEU B C 1
ATOM 7246 O O . LEU B 1 388 ? -10.766 32.219 -4.34 1 98.12 388 LEU B O 1
ATOM 7250 N N . PRO B 1 389 ? -12.445 30.734 -4.629 1 98.06 389 PRO B N 1
ATOM 7251 C CA . PRO B 1 389 ? -13.258 31.328 -3.555 1 98.06 389 PRO B CA 1
ATOM 7252 C C . PRO B 1 389 ? -12.57 31.25 -2.193 1 98.06 389 PRO B C 1
ATOM 7254 O O . PRO B 1 389 ? -11.766 30.344 -1.944 1 98.06 389 PRO B O 1
ATOM 7257 N N . ALA B 1 390 ? -12.953 32.125 -1.255 1 97.06 390 ALA B N 1
ATOM 7258 C CA . ALA B 1 390 ? -12.305 32.25 0.046 1 97.06 390 ALA B CA 1
ATOM 7259 C C . ALA B 1 390 ? -12.523 31.031 0.912 1 97.06 390 ALA B C 1
ATOM 7261 O O . ALA B 1 390 ? -11.711 30.703 1.78 1 97.06 390 ALA B O 1
ATOM 7262 N N . ASP B 1 391 ? -13.578 30.266 0.63 1 97.62 391 ASP B N 1
ATOM 7263 C CA . ASP B 1 391 ? -13.906 29.125 1.481 1 97.62 391 ASP B CA 1
ATOM 7264 C C . ASP B 1 391 ? -13.344 27.828 0.91 1 97.62 391 ASP B C 1
ATOM 7266 O O . ASP B 1 391 ? -13.695 26.734 1.356 1 97.62 391 ASP B O 1
ATOM 7270 N N . THR B 1 392 ? -12.445 27.938 -0.083 1 98.38 392 THR B N 1
ATOM 7271 C CA . THR B 1 392 ? -11.844 26.766 -0.708 1 98.38 392 THR B CA 1
ATOM 7272 C C . THR B 1 392 ? -11.039 25.969 0.31 1 98.38 392 THR B C 1
ATOM 7274 O O . THR B 1 392 ? -10.367 26.547 1.171 1 98.38 392 THR B O 1
ATOM 7277 N N . VAL B 1 393 ? -11.172 24.641 0.25 1 98.38 393 VAL B N 1
ATOM 7278 C CA . VAL B 1 393 ? -10.328 23.734 1.023 1 98.38 393 VAL B CA 1
ATOM 7279 C C . VAL B 1 393 ? -9.148 23.281 0.173 1 98.38 393 VAL B C 1
ATOM 7281 O O . VAL B 1 393 ? -9.328 22.688 -0.896 1 98.38 393 VAL B O 1
ATOM 7284 N N . LEU B 1 394 ? -7.953 23.594 0.565 1 98.5 394 LEU B N 1
ATOM 7285 C CA . LEU B 1 394 ? -6.738 23.109 -0.078 1 98.5 394 LEU B CA 1
ATOM 7286 C C . LEU B 1 394 ? -6.262 21.812 0.578 1 98.5 394 LEU B C 1
ATOM 7288 O O . LEU B 1 394 ? -5.906 21.812 1.76 1 98.5 394 LEU B O 1
ATOM 7292 N N . VAL B 1 395 ? -6.348 20.719 -0.121 1 98.75 395 VAL B N 1
ATOM 7293 C CA . VAL B 1 395 ? -5.797 19.438 0.315 1 98.75 395 VAL B CA 1
ATOM 7294 C C . VAL B 1 395 ? -4.461 19.188 -0.379 1 98.75 395 VAL B C 1
ATOM 7296 O O . VAL B 1 395 ? -4.41 19.016 -1.599 1 98.75 395 VAL B O 1
ATOM 7299 N N . THR B 1 396 ? -3.396 19.156 0.346 1 98.44 396 THR B N 1
ATOM 7300 C CA . THR B 1 396 ? -2.104 19.016 -0.31 1 98.44 396 THR B CA 1
ATOM 7301 C C . THR B 1 396 ? -1.596 17.578 -0.174 1 98.44 396 THR B C 1
ATOM 7303 O O . THR B 1 396 ? -2.113 16.797 0.635 1 98.44 396 THR B O 1
ATOM 7306 N N . ASP B 1 397 ? -0.655 17.25 -1.035 1 97.94 397 ASP B N 1
ATOM 7307 C CA . ASP B 1 397 ? 0.189 16.062 -0.877 1 97.94 397 ASP B CA 1
ATOM 7308 C C . ASP B 1 397 ? 1.496 16.422 -0.169 1 97.94 397 ASP B C 1
ATOM 7310 O O . ASP B 1 397 ? 1.511 17.25 0.743 1 97.94 397 ASP B O 1
ATOM 7314 N N . VAL B 1 398 ? 2.574 15.711 -0.452 1 96.19 398 VAL B N 1
ATOM 7315 C CA . VAL B 1 398 ? 3.842 16.031 0.192 1 96.19 398 VAL B CA 1
ATOM 7316 C C . VAL B 1 398 ? 4.855 16.484 -0.86 1 96.19 398 VAL B C 1
ATOM 7318 O O . VAL B 1 398 ? 4.91 15.922 -1.956 1 96.19 398 VAL B O 1
ATOM 7321 N N . GLY B 1 399 ? 5.598 17.422 -0.605 1 94.31 399 GLY B N 1
ATOM 7322 C CA . GLY B 1 399 ? 6.559 18.062 -1.485 1 94.31 399 GLY B CA 1
ATOM 7323 C C . GLY B 1 399 ? 6.473 19.578 -1.449 1 94.31 399 GLY B C 1
ATOM 7324 O O . GLY B 1 399 ? 6.141 20.172 -0.415 1 94.31 399 GLY B O 1
ATOM 7325 N N . TRP B 1 400 ? 6.789 20.203 -2.559 1 94.81 400 TRP B N 1
ATOM 7326 C CA . TRP B 1 400 ? 6.723 21.656 -2.631 1 94.81 400 TRP B CA 1
ATOM 7327 C C . TRP B 1 400 ? 5.309 22.156 -2.34 1 94.81 400 TRP B C 1
ATOM 7329 O O . TRP B 1 400 ? 5.129 23.172 -1.679 1 94.81 400 TRP B O 1
ATOM 7339 N N . ASN B 1 401 ? 4.281 21.391 -2.838 1 96.5 401 ASN B N 1
ATOM 7340 C CA . ASN B 1 401 ? 2.881 21.781 -2.676 1 96.5 401 ASN B CA 1
ATOM 7341 C C . ASN B 1 401 ? 2.508 21.922 -1.203 1 96.5 401 ASN B C 1
ATOM 7343 O O . ASN B 1 401 ? 1.79 22.859 -0.833 1 96.5 401 ASN B O 1
ATOM 7347 N N . LYS B 1 402 ? 2.994 21.047 -0.417 1 96.31 402 LYS B N 1
ATOM 7348 C CA . LYS B 1 402 ? 2.762 21.125 1.023 1 96.31 402 LYS B CA 1
ATOM 7349 C C . LYS B 1 402 ? 3.576 22.25 1.658 1 96.31 402 LYS B C 1
ATOM 7351 O O . LYS B 1 402 ? 3.021 23.109 2.328 1 96.31 402 LYS B O 1
ATOM 7356 N N . ASN B 1 403 ? 4.891 22.297 1.405 1 94 403 ASN B N 1
ATOM 7357 C CA . ASN B 1 403 ? 5.801 23.234 2.057 1 94 403 ASN B CA 1
ATOM 7358 C C . ASN B 1 403 ? 5.578 24.656 1.574 1 94 403 ASN B C 1
ATOM 7360 O O . ASN B 1 403 ? 5.645 25.609 2.365 1 94 403 ASN B O 1
ATOM 7364 N N . GLY B 1 404 ? 5.344 24.812 0.29 1 93.31 404 GLY B N 1
ATOM 7365 C CA . GLY B 1 404 ? 5.094 26.125 -0.274 1 93.31 404 GLY B CA 1
ATOM 7366 C C . GLY B 1 404 ? 3.803 26.75 0.221 1 93.31 404 GLY B C 1
ATOM 7367 O O . GLY B 1 404 ? 3.77 27.938 0.559 1 93.31 404 GLY B O 1
ATOM 7368 N N . VAL B 1 405 ? 2.746 25.891 0.295 1 93 405 VAL B N 1
ATOM 7369 C CA . VAL B 1 405 ? 1.474 26.375 0.81 1 93 405 VAL B CA 1
ATOM 7370 C C . VAL B 1 405 ? 1.616 26.734 2.287 1 93 405 VAL B C 1
ATOM 7372 O O . VAL B 1 405 ? 1.122 27.781 2.732 1 93 405 VAL B O 1
ATOM 7375 N N . ALA B 1 406 ? 2.291 25.906 2.969 1 93.81 406 ALA B N 1
ATOM 7376 C CA . ALA B 1 406 ? 2.467 26.125 4.402 1 93.81 406 ALA B CA 1
ATOM 7377 C C . ALA B 1 406 ? 3.184 27.453 4.668 1 93.81 406 ALA B C 1
ATOM 7379 O O . ALA B 1 406 ? 2.848 28.156 5.613 1 93.81 406 ALA B O 1
ATOM 7380 N N . GLN B 1 407 ? 4.098 27.812 3.838 1 91.69 407 GLN B N 1
ATOM 7381 C CA . GLN B 1 407 ? 4.945 28.969 4.082 1 91.69 407 GLN B CA 1
ATOM 7382 C C . GLN B 1 407 ? 4.352 30.234 3.451 1 91.69 407 GLN B C 1
ATOM 7384 O O . GLN B 1 407 ? 4.371 31.297 4.055 1 91.69 407 GLN B O 1
ATOM 7389 N N . ALA B 1 408 ? 3.826 30.094 2.24 1 90.88 408 ALA B N 1
ATOM 7390 C CA . ALA B 1 408 ? 3.734 31.312 1.462 1 90.88 408 ALA B CA 1
ATOM 7391 C C . ALA B 1 408 ? 2.322 31.516 0.916 1 90.88 408 ALA B C 1
ATOM 7393 O O . ALA B 1 408 ? 2.098 32.375 0.057 1 90.88 408 ALA B O 1
ATOM 7394 N N . TYR B 1 409 ? 1.424 30.734 1.312 1 94.62 409 TYR B N 1
ATOM 7395 C CA . TYR B 1 409 ? 0.034 30.922 0.914 1 94.62 409 TYR B CA 1
ATOM 7396 C C . TYR B 1 409 ? -0.791 31.484 2.061 1 94.62 409 TYR B C 1
ATOM 7398 O O . TYR B 1 409 ? -1.062 30.797 3.045 1 94.62 409 TYR B O 1
ATOM 7406 N N . PRO B 1 410 ? -1.146 32.812 2.031 1 94.5 410 PRO B N 1
ATOM 7407 C CA . PRO B 1 410 ? -2.045 33.344 3.066 1 94.5 410 PRO B CA 1
ATOM 7408 C C . PRO B 1 410 ? -3.432 32.688 3.014 1 94.5 410 PRO B C 1
ATOM 7410 O O . PRO B 1 410 ? -4.234 33.031 2.137 1 94.5 410 PRO B O 1
ATOM 7413 N N . LEU B 1 411 ? -3.717 31.812 3.92 1 95.25 411 LEU B N 1
ATOM 7414 C CA . LEU B 1 411 ? -4.988 31.094 3.979 1 95.25 411 LEU B CA 1
ATOM 7415 C C . LEU B 1 411 ? -6.125 32.031 4.355 1 95.25 411 LEU B C 1
ATOM 7417 O O . LEU B 1 411 ? -6.078 32.688 5.398 1 95.25 411 LEU B O 1
ATOM 7421 N N . PRO B 1 412 ? -7.141 32.125 3.504 1 95.31 412 PRO B N 1
ATOM 7422 C CA . PRO B 1 412 ? -8.297 32.938 3.889 1 95.31 412 PRO B CA 1
ATOM 7423 C C . PRO B 1 412 ? -8.969 32.438 5.168 1 95.31 412 PRO B C 1
ATOM 7425 O O . PRO B 1 412 ? -8.93 31.234 5.457 1 95.31 412 PRO B O 1
ATOM 7428 N N . VAL B 1 413 ? -9.648 33.312 5.84 1 93.62 413 VAL B N 1
ATOM 7429 C CA . VAL B 1 413 ? -10.266 33.031 7.125 1 93.62 413 VAL B CA 1
ATOM 7430 C C . VAL B 1 413 ? -11.266 31.875 6.961 1 93.62 413 VAL B C 1
ATOM 7432 O O . VAL B 1 413 ? -11.367 31 7.832 1 93.62 413 VAL B O 1
ATOM 7435 N N . GLU B 1 414 ? -11.969 31.875 5.84 1 94.75 414 GLU B N 1
ATOM 7436 C CA . GLU B 1 414 ? -12.984 30.844 5.598 1 94.75 414 GLU B CA 1
ATOM 7437 C C . GLU B 1 414 ? -12.375 29.594 4.992 1 94.75 414 GLU B C 1
ATOM 7439 O O . GLU B 1 414 ? -13.016 28.547 4.953 1 94.75 414 GLU B O 1
ATOM 7444 N N . GLY B 1 415 ? -11.141 29.719 4.504 1 95.56 415 GLY B N 1
ATOM 7445 C CA . GLY B 1 415 ? -10.477 28.594 3.854 1 95.56 415 GLY B CA 1
ATOM 7446 C C . GLY B 1 415 ? -10.008 27.531 4.828 1 95.56 415 GLY B C 1
ATOM 7447 O O . GLY B 1 415 ? -10.016 27.75 6.043 1 95.56 415 GLY B O 1
ATOM 7448 N N . ARG B 1 416 ? -9.695 26.359 4.324 1 95.44 416 ARG B N 1
ATOM 7449 C CA . ARG B 1 416 ? -9.141 25.266 5.105 1 95.44 416 ARG B CA 1
ATOM 7450 C C . ARG B 1 416 ? -7.918 24.672 4.41 1 95.44 416 ARG B C 1
ATOM 7452 O O . ARG B 1 416 ? -7.832 24.672 3.182 1 95.44 416 ARG B O 1
ATOM 7459 N N . PHE B 1 417 ? -6.965 24.297 5.215 1 96.56 417 PHE B N 1
ATOM 7460 C CA . PHE B 1 417 ? -5.738 23.641 4.781 1 96.56 417 PHE B CA 1
ATOM 7461 C C . PHE B 1 417 ? -5.633 22.234 5.375 1 96.56 417 PHE B C 1
ATOM 7463 O O . PHE B 1 417 ? -5.605 22.078 6.598 1 96.56 417 PHE B O 1
ATOM 7470 N N . ILE B 1 418 ? -5.707 21.188 4.562 1 97.75 418 ILE B N 1
ATOM 7471 C CA . ILE B 1 418 ? -5.613 19.797 4.996 1 97.75 418 ILE B CA 1
ATOM 7472 C C . ILE B 1 418 ? -4.395 19.141 4.352 1 97.75 418 ILE B C 1
ATOM 7474 O O . ILE B 1 418 ? -4.258 19.141 3.125 1 97.75 418 ILE B O 1
ATOM 7478 N N . THR B 1 419 ? -3.492 18.625 5.141 1 97.81 419 THR B N 1
ATOM 7479 C CA . THR B 1 419 ? -2.252 18.016 4.656 1 97.81 419 THR B CA 1
ATOM 7480 C C . THR B 1 419 ? -1.817 16.875 5.555 1 97.81 419 THR B C 1
ATOM 7482 O O . THR B 1 419 ? -2.26 16.766 6.703 1 97.81 419 THR B O 1
ATOM 7485 N N . PRO B 1 420 ? -1.09 15.891 4.969 1 97.25 420 PRO B N 1
ATOM 7486 C CA . PRO B 1 420 ? -0.48 14.898 5.859 1 97.25 420 PRO B CA 1
ATOM 7487 C C . PRO B 1 420 ? 0.742 15.438 6.598 1 97.25 420 PRO B C 1
ATOM 7489 O O . PRO B 1 420 ? 1.594 16.094 5.992 1 97.25 420 PRO B O 1
ATOM 7492 N N . GLY B 1 421 ? 0.837 15.219 7.926 1 95.25 421 GLY B N 1
ATOM 7493 C CA . GLY B 1 421 ? 1.942 15.719 8.727 1 95.25 421 GLY B CA 1
ATOM 7494 C C . GLY B 1 421 ? 2.762 14.617 9.367 1 95.25 421 GLY B C 1
ATOM 7495 O O . GLY B 1 421 ? 3.959 14.492 9.109 1 95.25 421 GLY B O 1
ATOM 7496 N N . GLY B 1 422 ? 2.084 13.695 10.102 1 92.81 422 GLY B N 1
ATOM 7497 C CA . GLY B 1 422 ? 2.748 12.648 10.867 1 92.81 422 GLY B CA 1
ATOM 7498 C C . GLY B 1 422 ? 3.594 11.727 10.008 1 92.81 422 GLY B C 1
ATOM 7499 O O . GLY B 1 422 ? 4.812 11.656 10.188 1 92.81 422 GLY B O 1
ATOM 7500 N N . ALA B 1 423 ? 3.008 11.148 9.008 1 94.19 423 ALA B N 1
ATOM 7501 C CA . ALA B 1 423 ? 3.723 10.234 8.117 1 94.19 423 ALA B CA 1
ATOM 7502 C C . ALA B 1 423 ? 4.191 10.961 6.859 1 94.19 423 ALA B C 1
ATOM 7504 O O . ALA B 1 423 ? 5.047 10.453 6.129 1 94.19 423 ALA B O 1
ATOM 7505 N N . SER B 1 424 ? 3.656 12.18 6.594 1 96.44 424 SER B N 1
ATOM 7506 C CA . SER B 1 424 ? 3.992 12.891 5.363 1 96.44 424 SER B CA 1
ATOM 7507 C C . SER B 1 424 ? 3.936 11.961 4.156 1 96.44 424 SER B C 1
ATOM 7509 O O . SER B 1 424 ? 4.895 11.875 3.387 1 96.44 424 SER B O 1
ATOM 7511 N N . THR B 1 425 ? 2.834 11.328 3.961 1 97.62 425 THR B N 1
ATOM 7512 C CA . THR B 1 425 ? 2.67 10.266 2.98 1 97.62 425 THR B CA 1
ATOM 7513 C C . THR B 1 425 ? 2.43 10.844 1.588 1 97.62 425 THR B C 1
ATOM 7515 O O . THR B 1 425 ? 1.459 11.57 1.372 1 97.62 425 THR B O 1
ATOM 7518 N N . MET B 1 426 ? 3.312 10.523 0.664 1 97.38 426 MET B N 1
ATOM 7519 C CA . MET B 1 426 ? 3.057 10.836 -0.739 1 97.38 426 MET B CA 1
ATOM 7520 C C . MET B 1 426 ? 1.891 10.016 -1.277 1 97.38 426 MET B C 1
ATOM 7522 O O . MET B 1 426 ? 1.834 8.805 -1.07 1 97.38 426 MET B O 1
ATOM 7526 N N . GLY B 1 427 ? 0.975 10.656 -1.949 1 97.06 427 GLY B N 1
ATOM 7527 C CA . GLY B 1 427 ? -0.206 9.984 -2.471 1 97.06 427 GLY B CA 1
ATOM 7528 C C . GLY B 1 427 ? -1.449 10.234 -1.638 1 97.06 427 GLY B C 1
ATOM 7529 O O . GLY B 1 427 ? -2.553 9.852 -2.029 1 97.06 427 GLY B O 1
ATOM 7530 N N . PHE B 1 428 ? -1.316 10.891 -0.459 1 98.62 428 PHE B N 1
ATOM 7531 C CA . PHE B 1 428 ? -2.426 11.227 0.424 1 98.62 428 PHE B CA 1
ATOM 7532 C C . PHE B 1 428 ? -3.408 12.164 -0.275 1 98.62 428 PHE B C 1
ATOM 7534 O O . PHE B 1 428 ? -4.617 11.914 -0.273 1 98.62 428 PHE B O 1
ATOM 7541 N N . GLY B 1 429 ? -2.98 13.203 -0.899 1 98.62 429 GLY B N 1
ATOM 7542 C CA . GLY B 1 429 ? -3.732 14.352 -1.369 1 98.62 429 GLY B CA 1
ATOM 7543 C C . GLY B 1 429 ? -4.871 13.984 -2.301 1 98.62 429 GLY B C 1
ATOM 7544 O O . GLY B 1 429 ? -6.027 14.328 -2.045 1 98.62 429 GLY B O 1
ATOM 7545 N N . PRO B 1 430 ? -4.559 13.227 -3.344 1 98.56 430 PRO B N 1
ATOM 7546 C CA . PRO B 1 430 ? -5.602 12.938 -4.328 1 98.56 430 PRO B CA 1
ATOM 7547 C C . PRO B 1 430 ? -6.797 12.203 -3.723 1 98.56 430 PRO B C 1
ATOM 7549 O O . PRO B 1 430 ? -7.945 12.594 -3.959 1 98.56 430 PRO B O 1
ATOM 7552 N N . ALA B 1 431 ? -6.562 11.219 -2.908 1 98.75 431 ALA B N 1
ATOM 7553 C CA . ALA B 1 431 ? -7.652 10.398 -2.389 1 98.75 431 ALA B CA 1
ATOM 7554 C C . ALA B 1 431 ? -8.336 11.078 -1.203 1 98.75 431 ALA B C 1
ATOM 7556 O O . ALA B 1 431 ? -9.555 11 -1.052 1 98.75 431 ALA B O 1
ATOM 7557 N N . ALA B 1 432 ? -7.539 11.734 -0.346 1 98.88 432 ALA B N 1
ATOM 7558 C CA . ALA B 1 432 ? -8.109 12.414 0.812 1 98.88 432 ALA B CA 1
ATOM 7559 C C . ALA B 1 432 ? -9.062 13.523 0.38 1 98.88 432 ALA B C 1
ATOM 7561 O O . ALA B 1 432 ? -10.078 13.773 1.038 1 98.88 432 ALA B O 1
ATOM 7562 N N . ALA B 1 433 ? -8.758 14.203 -0.727 1 98.94 433 ALA B N 1
ATOM 7563 C CA . ALA B 1 433 ? -9.594 15.289 -1.235 1 98.94 433 ALA B CA 1
ATOM 7564 C C . ALA B 1 433 ? -11.008 14.789 -1.542 1 98.94 433 ALA B C 1
ATOM 7566 O O . ALA B 1 433 ? -11.977 15.531 -1.383 1 98.94 433 ALA B O 1
ATOM 7567 N N . LEU B 1 434 ? -11.109 13.516 -1.967 1 98.94 434 LEU B N 1
ATOM 7568 C CA . LEU B 1 434 ? -12.422 12.945 -2.268 1 98.94 434 LEU B CA 1
ATOM 7569 C C . LEU B 1 434 ? -13.273 12.844 -1.007 1 98.94 434 LEU B C 1
ATOM 7571 O O . LEU B 1 434 ? -14.461 13.188 -1.022 1 98.94 434 LEU B O 1
ATOM 7575 N N . GLY B 1 435 ? -12.633 12.305 0.089 1 98.94 435 GLY B N 1
ATOM 7576 C CA . GLY B 1 435 ? -13.344 12.25 1.357 1 98.94 435 GLY B CA 1
ATOM 7577 C C . GLY B 1 435 ? -13.773 13.617 1.862 1 98.94 435 GLY B C 1
ATOM 7578 O O . GLY B 1 435 ? -14.867 13.766 2.4 1 98.94 435 GLY B O 1
ATOM 7579 N N . VAL B 1 436 ? -12.883 14.617 1.677 1 98.94 436 VAL B N 1
ATOM 7580 C CA . VAL B 1 436 ? -13.188 15.992 2.074 1 98.94 436 VAL B CA 1
ATOM 7581 C C . VAL B 1 436 ? -14.398 16.5 1.296 1 98.94 436 VAL B C 1
ATOM 7583 O O . VAL B 1 436 ? -15.305 17.109 1.873 1 98.94 436 VAL B O 1
ATOM 7586 N N . GLN B 1 437 ? -14.438 16.25 -0.024 1 98.94 437 GLN B N 1
ATOM 7587 C CA . GLN B 1 437 ? -15.531 16.703 -0.866 1 98.94 437 GLN B CA 1
ATOM 7588 C C . GLN B 1 437 ? -16.844 16.047 -0.468 1 98.94 437 GLN B C 1
ATOM 7590 O O . GLN B 1 437 ? -17.906 16.672 -0.499 1 98.94 437 GLN B O 1
ATOM 7595 N N . ILE B 1 438 ? -16.781 14.766 -0.102 1 98.81 438 ILE B N 1
ATOM 7596 C CA . ILE B 1 438 ? -17.969 14.047 0.343 1 98.81 438 ILE B CA 1
ATOM 7597 C C . ILE B 1 438 ? -18.516 14.68 1.619 1 98.81 438 ILE B C 1
ATOM 7599 O O . ILE B 1 438 ? -19.719 14.844 1.771 1 98.81 438 ILE B O 1
ATOM 7603 N N . ALA B 1 439 ? -17.625 15.086 2.549 1 98.75 439 ALA B N 1
ATOM 7604 C CA . ALA B 1 439 ? -18.016 15.703 3.814 1 98.75 439 ALA B CA 1
ATOM 7605 C C . ALA B 1 439 ? -18.562 17.109 3.596 1 98.75 439 ALA B C 1
ATOM 7607 O O . ALA B 1 439 ? -19.469 17.547 4.297 1 98.75 439 ALA B O 1
ATOM 7608 N N . TRP B 1 440 ? -17.969 17.891 2.598 1 98.38 440 TRP B N 1
ATOM 7609 C CA . TRP B 1 440 ? -18.359 19.266 2.275 1 98.38 440 TRP B CA 1
ATOM 7610 C C . TRP B 1 440 ? -18.703 19.391 0.797 1 98.38 440 TRP B C 1
ATOM 7612 O O . TRP B 1 440 ? -17.953 20 0.027 1 98.38 440 TRP B O 1
ATOM 7622 N N . PRO B 1 441 ? -19.875 18.984 0.4 1 98.06 441 PRO B N 1
ATOM 7623 C CA . PRO B 1 441 ? -20.219 18.891 -1.018 1 98.06 441 PRO B CA 1
ATOM 7624 C C . PRO B 1 441 ? -20.328 20.25 -1.694 1 98.06 441 PRO B C 1
ATOM 7626 O O . PRO B 1 441 ? -20.156 20.359 -2.912 1 98.06 441 PRO B O 1
ATOM 7629 N N . ASP B 1 442 ? -20.516 21.328 -0.915 1 97.31 442 ASP B N 1
ATOM 7630 C CA . ASP B 1 442 ? -20.781 22.625 -1.515 1 97.31 442 ASP B CA 1
ATOM 7631 C C . ASP B 1 442 ? -19.531 23.484 -1.566 1 97.31 442 ASP B C 1
ATOM 7633 O O . ASP B 1 442 ? -19.516 24.531 -2.225 1 97.31 442 ASP B O 1
ATOM 7637 N N . ARG B 1 443 ? -18.422 23.109 -0.892 1 97.81 443 ARG B N 1
ATOM 7638 C CA . ARG B 1 443 ? -17.188 23.891 -0.883 1 97.81 443 ARG B CA 1
ATOM 7639 C C . ARG B 1 443 ? -16.266 23.469 -2.029 1 97.81 443 ARG B C 1
ATOM 7641 O O . ARG B 1 443 ? -16.188 22.281 -2.361 1 97.81 443 ARG B O 1
ATOM 7648 N N . PRO B 1 444 ? -15.602 24.438 -2.66 1 98.62 444 PRO B N 1
ATOM 7649 C CA . PRO B 1 444 ? -14.555 24 -3.59 1 98.62 444 PRO B CA 1
ATOM 7650 C C . PRO B 1 444 ? -13.406 23.266 -2.893 1 98.62 444 PRO B C 1
ATOM 7652 O O . PRO B 1 444 ? -12.938 23.719 -1.842 1 98.62 444 PRO B O 1
ATOM 7655 N N . VAL B 1 445 ? -13.062 22.109 -3.367 1 98.88 445 VAL B N 1
ATOM 7656 C CA . VAL B 1 445 ? -11.953 21.328 -2.842 1 98.88 445 VAL B CA 1
ATOM 7657 C C . VAL B 1 445 ? -10.875 21.188 -3.908 1 98.88 445 VAL B C 1
ATOM 7659 O O . VAL B 1 445 ? -11.141 20.719 -5.02 1 98.88 445 VAL B O 1
ATOM 7662 N N . VAL B 1 446 ? -9.641 21.609 -3.639 1 98.88 446 VAL B N 1
ATOM 7663 C CA . VAL B 1 446 ? -8.492 21.547 -4.543 1 98.88 446 VAL B CA 1
ATOM 7664 C C . VAL B 1 446 ? -7.434 20.609 -3.957 1 98.88 446 VAL B C 1
ATOM 7666 O O . VAL B 1 446 ? -6.945 20.844 -2.85 1 98.88 446 VAL B O 1
ATOM 7669 N N . ALA B 1 447 ? -7.18 19.547 -4.652 1 98.88 447 ALA B N 1
ATOM 7670 C CA . ALA B 1 447 ? -6.004 18.75 -4.344 1 98.88 447 ALA B CA 1
ATOM 7671 C C . ALA B 1 447 ? -4.758 19.297 -5.031 1 98.88 447 ALA B C 1
ATOM 7673 O O . ALA B 1 447 ? -4.645 19.25 -6.258 1 98.88 447 ALA B O 1
ATOM 7674 N N . LEU B 1 448 ? -3.885 19.922 -4.309 1 98.69 448 LEU B N 1
ATOM 7675 C CA . LEU B 1 448 ? -2.615 20.438 -4.82 1 98.69 448 LEU B CA 1
ATOM 7676 C C . LEU B 1 448 ? -1.509 19.391 -4.652 1 98.69 448 LEU B C 1
ATOM 7678 O O . LEU B 1 448 ? -1.058 19.141 -3.531 1 98.69 448 LEU B O 1
ATOM 7682 N N . ILE B 1 449 ? -1.072 18.812 -5.762 1 98.25 449 ILE B N 1
ATOM 7683 C CA . ILE B 1 449 ? -0.282 17.578 -5.695 1 98.25 449 ILE B CA 1
ATOM 7684 C C . ILE B 1 449 ? 0.881 17.672 -6.68 1 98.25 449 ILE B C 1
ATOM 7686 O O . ILE B 1 449 ? 0.772 18.312 -7.727 1 98.25 449 ILE B O 1
ATOM 7690 N N . GLY B 1 450 ? 2.051 17.062 -6.328 1 97.81 450 GLY B N 1
ATOM 7691 C CA . GLY B 1 450 ? 3.121 16.875 -7.293 1 97.81 450 GLY B CA 1
ATOM 7692 C C . GLY B 1 450 ? 2.836 15.773 -8.297 1 97.81 450 GLY B C 1
ATOM 7693 O O . GLY B 1 450 ? 1.974 14.922 -8.062 1 97.81 450 GLY B O 1
ATOM 7694 N N . ASP B 1 451 ? 3.596 15.781 -9.422 1 97.81 451 ASP B N 1
ATOM 7695 C CA . ASP B 1 451 ? 3.398 14.758 -10.445 1 97.81 451 ASP B CA 1
ATOM 7696 C C . ASP B 1 451 ? 3.756 13.375 -9.906 1 97.81 451 ASP B C 1
ATOM 7698 O O . ASP B 1 451 ? 3.121 12.383 -10.266 1 97.81 451 ASP B O 1
ATOM 7702 N N . GLY B 1 452 ? 4.793 13.266 -9.031 1 97 452 GLY B N 1
ATOM 7703 C CA . GLY B 1 452 ? 5.082 11.992 -8.383 1 97 452 GLY B CA 1
ATOM 7704 C C . GLY B 1 452 ? 3.947 11.5 -7.508 1 97 452 GLY B C 1
ATOM 7705 O O . GLY B 1 452 ? 3.574 10.328 -7.57 1 97 452 GLY B O 1
ATOM 7706 N N . GLY B 1 453 ? 3.4 12.398 -6.668 1 97.38 453 GLY B N 1
ATOM 7707 C CA . GLY B 1 453 ? 2.285 12.062 -5.797 1 97.38 453 GLY B CA 1
ATOM 7708 C C . GLY B 1 453 ? 1.041 11.641 -6.559 1 97.38 453 GLY B C 1
ATOM 7709 O O . GLY B 1 453 ? 0.364 10.688 -6.176 1 97.38 453 GLY B O 1
ATOM 7710 N N . MET B 1 454 ? 0.725 12.352 -7.633 1 98.19 454 MET B N 1
ATOM 7711 C CA . MET B 1 454 ? -0.434 11.992 -8.445 1 98.19 454 MET B CA 1
ATOM 7712 C C . MET B 1 454 ? -0.251 10.617 -9.078 1 98.19 454 MET B C 1
ATOM 7714 O O . MET B 1 454 ? -1.178 9.805 -9.086 1 98.19 454 MET B O 1
ATOM 7718 N N . SER B 1 455 ? 0.939 10.375 -9.578 1 97.44 455 SER B N 1
ATOM 7719 C CA . SER B 1 455 ? 1.232 9.094 -10.211 1 97.44 455 SER B CA 1
ATOM 7720 C C . SER B 1 455 ? 1.092 7.941 -9.219 1 97.44 455 SER B C 1
ATOM 7722 O O . SER B 1 455 ? 0.692 6.84 -9.602 1 97.44 455 SER B O 1
ATOM 7724 N N . ALA B 1 456 ? 1.399 8.195 -7.992 1 96.69 456 ALA B N 1
ATOM 7725 C CA . ALA B 1 456 ? 1.354 7.156 -6.965 1 96.69 456 ALA B CA 1
ATOM 7726 C C . ALA B 1 456 ? -0.086 6.824 -6.582 1 96.69 456 ALA B C 1
ATOM 7728 O O . ALA B 1 456 ? -0.359 5.75 -6.039 1 96.69 456 ALA B O 1
ATOM 7729 N N . GLN B 1 457 ? -1.034 7.723 -6.852 1 97.69 457 GLN B N 1
ATOM 7730 C CA . GLN B 1 457 ? -2.402 7.555 -6.371 1 97.69 457 GLN B CA 1
ATOM 7731 C C . GLN B 1 457 ? -3.412 7.789 -7.492 1 97.69 457 GLN B C 1
ATOM 7733 O O . GLN B 1 457 ? -4.453 8.414 -7.273 1 97.69 457 GLN B O 1
ATOM 7738 N N . LEU B 1 458 ? -3.178 7.273 -8.672 1 96.5 458 LEU B N 1
ATOM 7739 C CA . LEU B 1 458 ? -4.02 7.453 -9.852 1 96.5 458 LEU B CA 1
ATOM 7740 C C . LEU B 1 458 ? -5.402 6.848 -9.633 1 96.5 458 LEU B C 1
ATOM 7742 O O . LEU B 1 458 ? -6.391 7.328 -10.188 1 96.5 458 LEU B O 1
ATOM 7746 N N . PRO B 1 459 ? -5.559 5.805 -8.719 1 95.62 459 PRO B N 1
ATOM 7747 C CA . PRO B 1 459 ? -6.883 5.223 -8.484 1 95.62 459 PRO B CA 1
ATOM 7748 C C . PRO B 1 459 ? -7.875 6.23 -7.918 1 95.62 459 PRO B C 1
ATOM 7750 O O . PRO B 1 459 ? -9.086 5.977 -7.906 1 95.62 459 PRO B O 1
ATOM 7753 N N . ALA B 1 460 ? -7.438 7.367 -7.461 1 97.75 460 ALA B N 1
ATOM 7754 C CA . ALA B 1 460 ? -8.312 8.406 -6.934 1 97.75 460 ALA B CA 1
ATOM 7755 C C . ALA B 1 460 ? -9.188 9 -8.039 1 97.75 460 ALA B C 1
ATOM 7757 O O . ALA B 1 460 ? -10.312 9.445 -7.777 1 97.75 460 ALA B O 1
ATOM 7758 N N . LEU B 1 461 ? -8.719 8.992 -9.289 1 97.75 461 LEU B N 1
ATOM 7759 C CA . LEU B 1 461 ? -9.414 9.672 -10.375 1 97.75 461 LEU B CA 1
ATOM 7760 C C . LEU B 1 461 ? -10.695 8.945 -10.75 1 97.75 461 LEU B C 1
ATOM 7762 O O . LEU B 1 461 ? -11.773 9.539 -10.758 1 97.75 461 LEU B O 1
ATOM 7766 N N . PRO B 1 462 ? -10.586 7.586 -11.016 1 97.38 462 PRO B N 1
ATOM 7767 C CA . PRO B 1 462 ? -11.852 6.906 -11.289 1 97.38 462 PRO B CA 1
ATOM 7768 C C . PRO B 1 462 ? -12.836 7.008 -10.125 1 97.38 462 PRO B C 1
ATOM 7770 O O . PRO B 1 462 ? -14.047 7.082 -10.336 1 97.38 462 PRO B O 1
ATOM 7773 N N . MET B 1 463 ? -12.352 6.988 -8.922 1 97.5 463 MET B N 1
ATOM 7774 C CA . MET B 1 463 ? -13.203 7.117 -7.742 1 97.5 463 MET B CA 1
ATOM 7775 C C . MET B 1 463 ? -13.938 8.453 -7.746 1 97.5 463 MET B C 1
ATOM 7777 O O . MET B 1 463 ? -15.125 8.516 -7.422 1 97.5 463 MET B O 1
ATOM 7781 N N . ALA B 1 464 ? -13.242 9.555 -8.078 1 98.56 464 ALA B N 1
ATOM 7782 C CA . ALA B 1 464 ? -13.852 10.883 -8.164 1 98.56 464 ALA B CA 1
ATOM 7783 C C . ALA B 1 464 ? -14.961 10.906 -9.211 1 98.56 464 ALA B C 1
ATOM 7785 O O . ALA B 1 464 ? -16.031 11.469 -8.969 1 98.56 464 ALA B O 1
ATOM 7786 N N . VAL B 1 465 ? -14.695 10.32 -10.359 1 98 465 VAL B N 1
ATOM 7787 C CA . VAL B 1 465 ? -15.633 10.32 -11.469 1 98 465 VAL B CA 1
ATOM 7788 C C . VAL B 1 465 ? -16.859 9.484 -11.109 1 98 465 VAL B C 1
ATOM 7790 O O . VAL B 1 465 ? -18 9.898 -11.352 1 98 465 VAL B O 1
ATOM 7793 N N . GLU B 1 466 ? -16.641 8.297 -10.531 1 97.31 466 GLU B N 1
ATOM 7794 C CA . GLU B 1 466 ? -17.719 7.395 -10.141 1 97.31 466 GLU B CA 1
ATOM 7795 C C . GLU B 1 466 ? -18.688 8.078 -9.188 1 97.31 466 GLU B C 1
ATOM 7797 O O . GLU B 1 466 ? -19.891 7.863 -9.266 1 97.31 466 GLU B O 1
ATOM 7802 N N . ARG B 1 467 ? -18.172 8.914 -8.336 1 97.12 467 ARG B N 1
ATOM 7803 C CA . ARG B 1 467 ? -19 9.555 -7.316 1 97.12 467 ARG B CA 1
ATOM 7804 C C . ARG B 1 467 ? -19.422 10.953 -7.754 1 97.12 467 ARG B C 1
ATOM 7806 O O . ARG B 1 467 ? -20.188 11.617 -7.062 1 97.12 467 ARG B O 1
ATOM 7813 N N . GLY B 1 468 ? -18.922 11.414 -8.914 1 97.81 468 GLY B N 1
ATOM 7814 C CA . GLY B 1 468 ? -19.25 12.742 -9.406 1 97.81 468 GLY B CA 1
ATOM 7815 C C . GLY B 1 468 ? -18.75 13.852 -8.5 1 97.81 468 GLY B C 1
ATOM 7816 O O . GLY B 1 468 ? -19.469 14.844 -8.281 1 97.81 468 GLY B O 1
ATOM 7817 N N . LEU B 1 469 ? -17.609 13.656 -7.848 1 98.69 469 LEU B N 1
ATOM 7818 C CA . LEU B 1 469 ? -17.078 14.641 -6.914 1 98.69 469 LEU B CA 1
ATOM 7819 C C . LEU B 1 469 ? -16.297 15.727 -7.648 1 98.69 469 LEU B C 1
ATOM 7821 O O . LEU B 1 469 ? -15.312 15.43 -8.336 1 98.69 469 LEU B O 1
ATOM 7825 N N . PRO B 1 470 ? -16.656 16.953 -7.527 1 98.75 470 PRO B N 1
ATOM 7826 C CA . PRO B 1 470 ? -16.016 18.031 -8.297 1 98.75 470 PRO B CA 1
ATOM 7827 C C . PRO B 1 470 ? -14.695 18.484 -7.668 1 98.75 470 PRO B C 1
ATOM 7829 O O . PRO B 1 470 ? -14.469 19.688 -7.531 1 98.75 470 PRO B O 1
ATOM 7832 N N . VAL B 1 471 ? -13.828 17.594 -7.383 1 98.88 471 VAL B N 1
ATOM 7833 C CA . VAL B 1 471 ? -12.492 17.891 -6.887 1 98.88 471 VAL B CA 1
ATOM 7834 C C . VAL B 1 471 ? -11.609 18.391 -8.031 1 98.88 471 VAL B C 1
ATOM 7836 O O . VAL B 1 471 ? -11.656 17.844 -9.133 1 98.88 471 VAL B O 1
ATOM 7839 N N . LEU B 1 472 ? -10.875 19.469 -7.805 1 98.94 472 LEU B N 1
ATOM 7840 C CA . LEU B 1 472 ? -9.875 19.953 -8.75 1 98.94 472 LEU B CA 1
ATOM 7841 C C . LEU B 1 472 ? -8.492 19.406 -8.406 1 98.94 472 LEU B C 1
ATOM 7843 O O . LEU B 1 472 ? -7.918 19.766 -7.371 1 98.94 472 LEU B O 1
ATOM 7847 N N . PHE B 1 473 ? -8.016 18.531 -9.227 1 98.94 473 PHE B N 1
ATOM 7848 C CA . PHE B 1 473 ? -6.66 18.016 -9.07 1 98.94 473 PHE B CA 1
ATOM 7849 C C . PHE B 1 473 ? -5.664 18.906 -9.797 1 98.94 473 PHE B C 1
ATOM 7851 O O . PHE B 1 473 ? -5.527 18.828 -11.023 1 98.94 473 PHE B O 1
ATOM 7858 N N . VAL B 1 474 ? -4.941 19.734 -9.07 1 98.94 474 VAL B N 1
ATOM 7859 C CA . VAL B 1 474 ? -3.904 20.594 -9.641 1 98.94 474 VAL B CA 1
ATOM 7860 C C . VAL B 1 474 ? -2.543 19.922 -9.492 1 98.94 474 VAL B C 1
ATOM 7862 O O . VAL B 1 474 ? -1.97 19.891 -8.398 1 98.94 474 VAL B O 1
ATOM 7865 N N . VAL B 1 475 ? -2.043 19.422 -10.617 1 98.88 475 VAL B N 1
ATOM 7866 C CA . VAL B 1 475 ? -0.794 18.672 -10.609 1 98.88 475 VAL B CA 1
ATOM 7867 C C . VAL B 1 475 ? 0.376 19.609 -10.898 1 98.88 475 VAL B C 1
ATOM 7869 O O . VAL B 1 475 ? 0.562 20.047 -12.039 1 98.88 475 VAL B O 1
ATOM 7872 N N . MET B 1 476 ? 1.116 19.922 -9.852 1 98.5 476 MET B N 1
ATOM 7873 C CA . MET B 1 476 ? 2.354 20.688 -10 1 98.5 476 MET B CA 1
ATOM 7874 C C . MET B 1 476 ? 3.467 19.812 -10.562 1 98.5 476 MET B C 1
ATOM 7876 O O . MET B 1 476 ? 4.156 19.109 -9.82 1 98.5 476 MET B O 1
ATOM 7880 N N . ASN B 1 477 ? 3.705 19.906 -11.867 1 98.5 477 ASN B N 1
ATOM 7881 C CA . ASN B 1 477 ? 4.453 18.906 -12.617 1 98.5 477 ASN B CA 1
ATOM 7882 C C . ASN B 1 477 ? 5.875 19.375 -12.914 1 98.5 477 ASN B C 1
ATOM 7884 O O . ASN B 1 477 ? 6.09 20.141 -13.859 1 98.5 477 ASN B O 1
ATOM 7888 N N . ASN B 1 478 ? 6.824 18.891 -12.172 1 97.31 478 ASN B N 1
ATOM 7889 C CA . ASN B 1 478 ? 8.219 19.219 -12.43 1 97.31 478 ASN B CA 1
ATOM 7890 C C . ASN B 1 478 ? 8.992 18.016 -12.938 1 97.31 478 ASN B C 1
ATOM 7892 O O . ASN B 1 478 ? 10.227 18.016 -12.945 1 97.31 478 ASN B O 1
ATOM 7896 N N . GLN B 1 479 ? 8.328 16.906 -13.25 1 97.56 479 GLN B N 1
ATOM 7897 C CA . GLN B 1 479 ? 8.852 15.688 -13.859 1 97.56 479 GLN B CA 1
ATOM 7898 C C . GLN B 1 479 ? 9.938 15.062 -12.992 1 97.56 479 GLN B C 1
ATOM 7900 O O . GLN B 1 479 ? 10.969 14.609 -13.5 1 97.56 479 GLN B O 1
ATOM 7905 N N . ALA B 1 480 ? 9.742 15.062 -11.688 1 97.12 480 ALA B N 1
ATOM 7906 C CA . ALA B 1 480 ? 10.664 14.477 -10.719 1 97.12 480 ALA B CA 1
ATOM 7907 C C . ALA B 1 480 ? 10 14.344 -9.344 1 97.12 480 ALA B C 1
ATOM 7909 O O . ALA B 1 480 ? 8.953 14.945 -9.094 1 97.12 480 ALA B O 1
ATOM 7910 N N . HIS B 1 481 ? 10.547 13.469 -8.539 1 97.19 481 HIS B N 1
ATOM 7911 C CA . HIS B 1 481 ? 10.414 13.727 -7.113 1 97.19 481 HIS B CA 1
ATOM 7912 C C . HIS B 1 481 ? 11.273 14.914 -6.684 1 97.19 481 HIS B C 1
ATOM 7914 O O . HIS B 1 481 ? 12.344 14.727 -6.094 1 97.19 481 HIS B O 1
ATOM 7920 N N . GLY B 1 482 ? 10.773 16.078 -6.934 1 95.56 482 GLY B N 1
ATOM 7921 C CA . GLY B 1 482 ? 11.555 17.297 -6.98 1 95.56 482 GLY B CA 1
ATOM 7922 C C . GLY B 1 482 ? 12.266 17.609 -5.672 1 95.56 482 GLY B C 1
ATOM 7923 O O . GLY B 1 482 ? 13.445 17.969 -5.672 1 95.56 482 GLY B O 1
ATOM 7924 N N . THR B 1 483 ? 11.602 17.484 -4.578 1 94.06 483 THR B N 1
ATOM 7925 C CA . THR B 1 483 ? 12.195 17.781 -3.279 1 94.06 483 THR B CA 1
ATOM 7926 C C . THR B 1 483 ? 13.359 16.844 -2.994 1 94.06 483 THR B C 1
ATOM 7928 O O . THR B 1 483 ? 14.398 17.281 -2.475 1 94.06 483 THR B O 1
ATOM 7931 N N . ILE B 1 484 ? 13.242 15.586 -3.334 1 96 484 ILE B N 1
ATOM 7932 C CA . ILE B 1 484 ? 14.289 14.594 -3.096 1 96 484 ILE B CA 1
ATOM 7933 C C . ILE B 1 484 ? 15.422 14.797 -4.094 1 96 484 ILE B C 1
ATOM 7935 O O . ILE B 1 484 ? 16.594 14.648 -3.744 1 96 484 ILE B O 1
ATOM 7939 N N . ALA B 1 485 ? 15.062 15.109 -5.332 1 95.69 485 ALA B N 1
ATOM 7940 C CA . ALA B 1 485 ? 16.078 15.398 -6.348 1 95.69 485 ALA B CA 1
ATOM 7941 C C . ALA B 1 485 ? 16.969 16.562 -5.918 1 95.69 485 ALA B C 1
ATOM 7943 O O . ALA B 1 485 ? 18.203 16.469 -6.039 1 95.69 485 ALA B O 1
ATOM 7944 N N . ASP B 1 486 ? 16.344 17.594 -5.402 1 94.19 486 ASP B N 1
ATOM 7945 C CA . ASP B 1 486 ? 17.094 18.766 -4.941 1 94.19 486 ASP B CA 1
ATOM 7946 C C . ASP B 1 486 ? 18 18.406 -3.76 1 94.19 486 ASP B C 1
ATOM 7948 O O . ASP B 1 486 ? 19.141 18.859 -3.682 1 94.19 486 ASP B O 1
ATOM 7952 N N . LEU B 1 487 ? 17.422 17.656 -2.891 1 94 487 LEU B N 1
ATOM 7953 C CA . LEU B 1 487 ? 18.188 17.234 -1.719 1 94 487 LEU B CA 1
ATOM 7954 C C . LEU B 1 487 ? 19.422 16.438 -2.129 1 94 487 LEU B C 1
ATOM 7956 O O . LEU B 1 487 ? 20.516 16.672 -1.605 1 94 487 LEU B O 1
ATOM 7960 N N . GLN B 1 488 ? 19.25 15.484 -3.021 1 95.5 488 GLN B N 1
ATOM 7961 C CA . GLN B 1 488 ? 20.375 14.68 -3.482 1 95.5 488 GLN B CA 1
ATOM 7962 C C . GLN B 1 488 ? 21.391 15.531 -4.238 1 95.5 488 GLN B C 1
ATOM 7964 O O . GLN B 1 488 ? 22.594 15.422 -4.012 1 95.5 488 GLN B O 1
ATOM 7969 N N . ALA B 1 489 ? 20.922 16.375 -5.102 1 94.56 489 ALA B N 1
ATOM 7970 C CA . ALA B 1 489 ? 21.812 17.234 -5.891 1 94.56 489 ALA B CA 1
ATOM 7971 C C . ALA B 1 489 ? 22.625 18.141 -4.988 1 94.56 489 ALA B C 1
ATOM 7973 O O . ALA B 1 489 ? 23.812 18.375 -5.234 1 94.56 489 ALA B O 1
ATOM 7974 N N . ALA B 1 490 ? 21.984 18.672 -4.012 1 93.62 490 ALA B N 1
ATOM 7975 C CA . ALA B 1 490 ? 22.641 19.625 -3.111 1 93.62 490 ALA B CA 1
ATOM 7976 C C . ALA B 1 490 ? 23.75 18.938 -2.307 1 93.62 490 ALA B C 1
ATOM 7978 O O . ALA B 1 490 ? 24.75 19.578 -1.956 1 93.62 490 ALA B O 1
ATOM 7979 N N . ASN B 1 491 ? 23.562 17.656 -2.072 1 94.31 491 ASN B N 1
ATOM 7980 C CA . ASN B 1 491 ? 24.5 17.016 -1.159 1 94.31 491 ASN B CA 1
ATOM 7981 C C . ASN B 1 491 ? 25.453 16.094 -1.904 1 94.31 491 ASN B C 1
ATOM 7983 O O . ASN B 1 491 ? 26.562 15.828 -1.426 1 94.31 491 ASN B O 1
ATOM 7987 N N . PHE B 1 492 ? 25.062 15.586 -3.08 1 94.5 492 PHE B N 1
ATOM 7988 C CA . PHE B 1 492 ? 25.875 14.594 -3.768 1 94.5 492 PHE B CA 1
ATOM 7989 C C . PHE B 1 492 ? 26.156 15.031 -5.203 1 94.5 492 PHE B C 1
ATOM 7991 O O . PHE B 1 492 ? 26.906 14.367 -5.922 1 94.5 492 PHE B O 1
ATOM 7998 N N . GLY B 1 493 ? 25.594 16.062 -5.707 1 92.88 493 GLY B N 1
ATOM 7999 C CA . GLY B 1 493 ? 25.906 16.641 -7.008 1 92.88 493 GLY B CA 1
ATOM 8000 C C . GLY B 1 493 ? 25.078 16.047 -8.133 1 92.88 493 GLY B C 1
ATOM 8001 O O . GLY B 1 493 ? 25.297 16.375 -9.305 1 92.88 493 GLY B O 1
ATOM 8002 N N . ALA B 1 494 ? 24.141 15.156 -7.773 1 90.69 494 ALA B N 1
ATOM 8003 C CA . ALA B 1 494 ? 23.297 14.547 -8.789 1 90.69 494 ALA B CA 1
ATOM 8004 C C . ALA B 1 494 ? 21.922 14.188 -8.219 1 90.69 494 ALA B C 1
ATOM 8006 O O . ALA B 1 494 ? 21.75 14.156 -7 1 90.69 494 ALA B O 1
ATOM 8007 N N . GLY B 1 495 ? 20.922 14.008 -9.117 1 93.88 495 GLY B N 1
ATOM 8008 C CA . GLY B 1 495 ? 19.594 13.57 -8.734 1 93.88 495 GLY B CA 1
ATOM 8009 C C . GLY B 1 495 ? 19.25 12.18 -9.242 1 93.88 495 GLY B C 1
ATOM 8010 O O . GLY B 1 495 ? 18.141 11.945 -9.734 1 93.88 495 GLY B O 1
ATOM 8011 N N . TYR B 1 496 ? 20.234 11.281 -9.141 1 95.75 496 TYR B N 1
ATOM 8012 C CA . TYR B 1 496 ? 20.062 9.938 -9.68 1 95.75 496 TYR B CA 1
ATOM 8013 C C . TYR B 1 496 ? 18.922 9.211 -8.992 1 95.75 496 TYR B C 1
ATOM 8015 O O . TYR B 1 496 ? 18.859 9.156 -7.758 1 95.75 496 TYR B O 1
ATOM 8023 N N . GLY B 1 497 ? 18.047 8.703 -9.805 1 96.75 497 GLY B N 1
ATOM 8024 C CA . GLY B 1 497 ? 16.938 7.918 -9.281 1 96.75 497 GLY B CA 1
ATOM 8025 C C . GLY B 1 497 ? 15.805 8.773 -8.75 1 96.75 497 GLY B C 1
ATOM 8026 O O . GLY B 1 497 ? 14.891 8.258 -8.102 1 96.75 497 GLY B O 1
ATOM 8027 N N . CYS B 1 498 ? 15.844 10.125 -9.031 1 97.25 498 CYS B N 1
ATOM 8028 C CA . CYS B 1 498 ? 14.812 11.008 -8.492 1 97.25 498 CYS B CA 1
ATOM 8029 C C . CYS B 1 498 ? 14.094 11.75 -9.617 1 97.25 498 CYS B C 1
ATOM 8031 O O . CYS B 1 498 ? 13.023 12.32 -9.398 1 97.25 498 CYS B O 1
ATOM 8033 N N . GLU B 1 499 ? 14.664 11.781 -10.797 1 96.62 499 GLU B N 1
ATOM 8034 C CA . GLU B 1 499 ? 14.086 12.453 -11.961 1 96.62 499 GLU B CA 1
ATOM 8035 C C . GLU B 1 499 ? 13.422 11.453 -12.906 1 96.62 499 GLU B C 1
ATOM 8037 O O . GLU B 1 499 ? 13.867 10.305 -13.016 1 96.62 499 GLU B O 1
ATOM 8042 N N . PHE B 1 500 ? 12.375 11.891 -13.539 1 97.38 500 PHE B N 1
ATOM 8043 C CA . PHE B 1 500 ? 11.641 11.023 -14.453 1 97.38 500 PHE B CA 1
ATOM 8044 C C . PHE B 1 500 ? 12.141 11.195 -15.883 1 97.38 500 PHE B C 1
ATOM 8046 O O . PHE B 1 500 ? 12.125 12.305 -16.422 1 97.38 500 PHE B O 1
ATOM 8053 N N . THR B 1 501 ? 12.633 10.148 -16.453 1 96.62 501 THR B N 1
ATOM 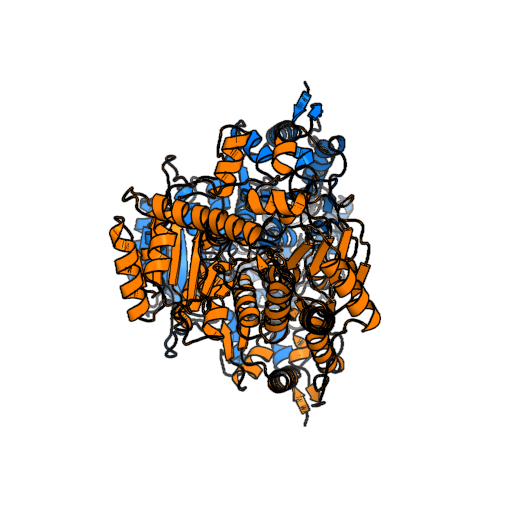8054 C CA . THR B 1 501 ? 13.156 10.188 -17.812 1 96.62 501 THR B CA 1
ATOM 8055 C C . THR B 1 501 ? 12.617 9.023 -18.625 1 96.62 501 THR B C 1
ATOM 8057 O O . THR B 1 501 ? 12.281 7.973 -18.078 1 96.62 501 THR B O 1
ATOM 8060 N N . ASP B 1 502 ? 12.453 9.219 -19.891 1 95.62 502 ASP B N 1
ATOM 8061 C CA . ASP B 1 502 ? 12.094 8.102 -20.75 1 95.62 502 ASP B CA 1
ATOM 8062 C C . ASP B 1 502 ? 13.312 7.223 -21.062 1 95.62 502 ASP B C 1
ATOM 8064 O O . ASP B 1 502 ? 14.375 7.406 -20.469 1 95.62 502 ASP B O 1
ATOM 8068 N N . ALA B 1 503 ? 13.117 6.25 -21.891 1 92.25 503 ALA B N 1
ATOM 8069 C CA . ALA B 1 503 ? 14.148 5.258 -22.156 1 92.25 503 ALA B CA 1
ATOM 8070 C C . ALA B 1 503 ? 15.359 5.895 -22.828 1 92.25 503 ALA B C 1
ATOM 8072 O O . ALA B 1 503 ? 16.469 5.371 -22.734 1 92.25 503 ALA B O 1
ATOM 8073 N N . ASP B 1 504 ? 15.211 7.07 -23.469 1 94.62 504 ASP B N 1
ATOM 8074 C CA . ASP B 1 504 ? 16.297 7.758 -24.156 1 94.62 504 ASP B CA 1
ATOM 8075 C C . ASP B 1 504 ? 16.938 8.812 -23.266 1 94.62 504 ASP B C 1
ATOM 8077 O O . ASP B 1 504 ? 17.844 9.531 -23.688 1 94.62 504 ASP B O 1
ATOM 8081 N N . GLY B 1 505 ? 16.469 8.922 -22.031 1 93.69 505 GLY B N 1
ATOM 8082 C CA . GLY B 1 505 ? 17.078 9.828 -21.062 1 93.69 505 GLY B CA 1
ATOM 8083 C C . GLY B 1 505 ? 16.453 11.219 -21.078 1 93.69 505 GLY B C 1
ATOM 8084 O O . GLY B 1 505 ? 16.906 12.109 -20.359 1 93.69 505 GLY B O 1
ATOM 8085 N N . ASN B 1 506 ? 15.406 11.398 -21.875 1 96.62 506 ASN B N 1
ATOM 8086 C CA . ASN B 1 506 ? 14.719 12.68 -21.891 1 96.62 506 ASN B CA 1
ATOM 8087 C C . ASN B 1 506 ? 13.727 12.797 -20.734 1 96.62 506 ASN B C 1
ATOM 8089 O O . ASN B 1 506 ? 13.18 11.789 -20.281 1 96.62 506 ASN B O 1
ATOM 8093 N N . PRO B 1 507 ? 13.523 14.047 -20.25 1 96.12 507 PRO B N 1
ATOM 8094 C CA . PRO B 1 507 ? 12.5 14.219 -19.219 1 96.12 507 PRO B CA 1
ATOM 8095 C C . PRO B 1 507 ? 11.148 13.656 -19.641 1 96.12 507 PRO B C 1
ATOM 8097 O O . PRO B 1 507 ? 10.742 13.781 -20.797 1 96.12 507 PRO B O 1
ATOM 8100 N N . TYR B 1 508 ? 10.477 13.062 -18.688 1 96.75 508 TYR B N 1
ATOM 8101 C CA . TYR B 1 508 ? 9.234 12.359 -18.984 1 96.75 508 TYR B CA 1
ATOM 8102 C C . TYR B 1 508 ? 8.203 12.602 -17.891 1 96.75 508 TYR B C 1
ATOM 8104 O O . TYR B 1 508 ? 8.539 12.68 -16.719 1 96.75 508 TYR B O 1
ATOM 8112 N N . SER B 1 509 ? 6.988 12.75 -18.328 1 96.5 509 SER B N 1
ATOM 8113 C CA . SER B 1 509 ? 5.812 12.711 -17.469 1 96.5 509 SER B CA 1
ATOM 8114 C C . SER B 1 509 ? 4.566 12.297 -18.234 1 96.5 509 SER B C 1
ATOM 8116 O O . SER B 1 509 ? 4.438 12.609 -19.422 1 96.5 509 SER B O 1
ATOM 8118 N N . PRO B 1 510 ? 3.65 11.57 -17.578 1 97.31 510 PRO B N 1
ATOM 8119 C CA . PRO B 1 510 ? 2.332 11.414 -18.188 1 97.31 510 PRO B CA 1
ATOM 8120 C C . PRO B 1 510 ? 1.643 12.742 -18.469 1 97.31 510 PRO B C 1
ATOM 8122 O O . PRO B 1 510 ? 1.943 13.75 -17.828 1 97.31 510 PRO B O 1
ATOM 8125 N N . ASP B 1 511 ? 0.829 12.766 -19.516 1 98.38 511 ASP B N 1
ATOM 8126 C CA . ASP B 1 511 ? -0.126 13.859 -19.703 1 98.38 511 ASP B CA 1
ATOM 8127 C C . ASP B 1 511 ? -1.308 13.719 -18.75 1 98.38 511 ASP B C 1
ATOM 8129 O O . ASP B 1 511 ? -2.312 13.086 -19.078 1 98.38 511 ASP B O 1
ATOM 8133 N N . PHE B 1 512 ? -1.209 14.391 -17.609 1 98.75 512 PHE B N 1
ATOM 8134 C CA . PHE B 1 512 ? -2.195 14.164 -16.562 1 98.75 512 PHE B CA 1
ATOM 8135 C C . PHE B 1 512 ? -3.561 14.695 -16.984 1 98.75 512 PHE B C 1
ATOM 8137 O O . PHE B 1 512 ? -4.594 14.172 -16.562 1 98.75 512 PHE B O 1
ATOM 8144 N N . ALA B 1 513 ? -3.604 15.789 -17.75 1 98.81 513 ALA B N 1
ATOM 8145 C CA . ALA B 1 513 ? -4.875 16.281 -18.266 1 98.81 513 ALA B CA 1
ATOM 8146 C C . ALA B 1 513 ? -5.574 15.211 -19.109 1 98.81 513 ALA B C 1
ATOM 8148 O O . ALA B 1 513 ? -6.758 14.938 -18.906 1 98.81 513 ALA B O 1
ATOM 8149 N N . ALA B 1 514 ? -4.828 14.594 -20.016 1 98.75 514 ALA B N 1
ATOM 8150 C CA . ALA B 1 514 ? -5.371 13.523 -20.859 1 98.75 514 ALA B CA 1
ATOM 8151 C C . ALA B 1 514 ? -5.75 12.312 -20.016 1 98.75 514 ALA B C 1
ATOM 8153 O O . ALA B 1 514 ? -6.727 11.617 -20.328 1 98.75 514 ALA B O 1
ATOM 8154 N N . LEU B 1 515 ? -4.934 12.039 -19.062 1 98.38 515 LEU B N 1
ATOM 8155 C CA . LEU B 1 515 ? -5.23 10.945 -18.156 1 98.38 515 LEU B CA 1
ATOM 8156 C C . LEU B 1 515 ? -6.566 11.164 -17.453 1 98.38 515 LEU B C 1
ATOM 8158 O O . LEU B 1 515 ? -7.359 10.227 -17.312 1 98.38 515 LEU B O 1
ATOM 8162 N N . GLY B 1 516 ? -6.789 12.383 -16.922 1 98.56 516 GLY B N 1
ATOM 8163 C CA . GLY B 1 516 ? -8.086 12.711 -16.344 1 98.56 516 GLY B CA 1
ATOM 8164 C C . GLY B 1 516 ? -9.234 12.508 -17.312 1 98.56 516 GLY B C 1
ATOM 8165 O O . GLY B 1 516 ? -10.266 11.938 -16.953 1 98.56 516 GLY B O 1
ATOM 8166 N N . GLN B 1 517 ? -9.023 12.922 -18.531 1 98.75 517 GLN B N 1
ATOM 8167 C CA . GLN B 1 517 ? -10.047 12.758 -19.562 1 98.75 517 GLN B CA 1
ATOM 8168 C C . GLN B 1 517 ? -10.336 11.281 -19.828 1 98.75 517 GLN B C 1
ATOM 8170 O O . GLN B 1 517 ? -11.492 10.891 -20 1 98.75 517 GLN B O 1
ATOM 8175 N N . ALA B 1 518 ? -9.258 10.484 -19.828 1 98.5 518 ALA B N 1
ATOM 8176 C CA . ALA B 1 518 ? -9.406 9.047 -20.047 1 98.5 518 ALA B CA 1
ATOM 8177 C C . ALA B 1 518 ? -10.25 8.422 -18.938 1 98.5 518 ALA B C 1
ATOM 8179 O O . ALA B 1 518 ? -10.898 7.391 -19.156 1 98.5 518 ALA B O 1
ATOM 8180 N N . CYS B 1 519 ? -10.336 9.023 -17.812 1 97.88 519 CYS B N 1
ATOM 8181 C CA . CYS B 1 519 ? -11.125 8.523 -16.688 1 97.88 519 CYS B CA 1
ATOM 8182 C C . CYS B 1 519 ? -12.523 9.125 -16.703 1 97.88 519 CYS B C 1
ATOM 8184 O O . CYS B 1 519 ? -13.391 8.695 -15.938 1 97.88 519 CYS B O 1
ATOM 8186 N N . GLY B 1 520 ? -12.781 10.125 -17.453 1 97.94 520 GLY B N 1
ATOM 8187 C CA . GLY B 1 520 ? -14.094 10.742 -17.531 1 97.94 520 GLY B CA 1
ATOM 8188 C C . GLY B 1 520 ? -14.148 12.102 -16.844 1 97.94 520 GLY B C 1
ATOM 8189 O O . GLY B 1 520 ? -15.211 12.719 -16.766 1 97.94 520 GLY B O 1
ATOM 8190 N N . ALA B 1 521 ? -13.016 12.625 -16.375 1 98.56 521 ALA B N 1
ATOM 8191 C CA . ALA B 1 521 ? -12.922 13.953 -15.773 1 98.56 521 ALA B CA 1
ATOM 8192 C C . ALA B 1 521 ? -12.617 15.008 -16.828 1 98.56 521 ALA B C 1
ATOM 8194 O O . ALA B 1 521 ? -12.281 14.68 -17.969 1 98.56 521 ALA B O 1
ATOM 8195 N N . ASP B 1 522 ? -12.766 16.297 -16.438 1 98.75 522 ASP B N 1
ATOM 8196 C CA . ASP B 1 522 ? -12.219 17.359 -17.266 1 98.75 522 ASP B CA 1
ATOM 8197 C C . ASP B 1 522 ? -10.695 17.406 -17.188 1 98.75 522 ASP B C 1
ATOM 8199 O O . ASP B 1 522 ? -10.117 17.094 -16.141 1 98.75 522 ASP B O 1
ATOM 8203 N N . GLY B 1 523 ? -10.094 17.609 -18.266 1 98.81 523 GLY B N 1
ATOM 8204 C CA . GLY B 1 523 ? -8.641 17.734 -18.328 1 98.81 523 GLY B CA 1
ATOM 8205 C C . GLY B 1 523 ? -8.18 19.047 -18.922 1 98.81 523 GLY B C 1
ATOM 8206 O O . GLY B 1 523 ? -8.672 19.453 -19.984 1 98.81 523 GLY B O 1
ATOM 8207 N N . TYR B 1 524 ? -7.301 19.766 -18.25 1 98.81 524 TYR B N 1
ATOM 8208 C CA . TYR B 1 524 ? -6.75 21.047 -18.703 1 98.81 524 TYR B CA 1
ATOM 8209 C C . TYR B 1 524 ? -5.23 20.984 -18.781 1 98.81 524 TYR B C 1
ATOM 8211 O O . TYR B 1 524 ? -4.562 20.844 -17.75 1 98.81 524 TYR B O 1
ATOM 8219 N N . ARG B 1 525 ? -4.648 21.062 -19.953 1 98 525 ARG B N 1
ATOM 8220 C CA . ARG B 1 525 ? -3.205 21.203 -20.125 1 98 525 ARG B CA 1
ATOM 8221 C C . ARG B 1 525 ? -2.799 22.672 -20.109 1 98 525 ARG B C 1
ATOM 8223 O O . ARG B 1 525 ? -3.289 23.469 -20.922 1 98 525 ARG B O 1
ATOM 8230 N N . ILE B 1 526 ? -2.002 23 -19.156 1 98.69 526 ILE B N 1
ATOM 8231 C CA . ILE B 1 526 ? -1.505 24.375 -19.094 1 98.69 526 ILE B CA 1
ATOM 8232 C C . ILE B 1 526 ? -0.287 24.531 -20 1 98.69 526 ILE B C 1
ATOM 8234 O O . ILE B 1 526 ? 0.725 23.844 -19.812 1 98.69 526 ILE B O 1
ATOM 8238 N N . GLU B 1 527 ? -0.413 25.406 -20.938 1 98 527 GLU B N 1
ATOM 8239 C CA . GLU B 1 527 ? 0.632 25.484 -21.953 1 98 527 GLU B CA 1
ATOM 8240 C C . GLU B 1 527 ? 1.323 26.844 -21.938 1 98 527 GLU B C 1
ATOM 8242 O O . GLU B 1 527 ? 2.383 27.016 -22.547 1 98 527 GLU B O 1
ATOM 8247 N N . GLU B 1 528 ? 0.76 27.781 -21.266 1 97.19 528 GLU B N 1
ATOM 8248 C CA . GLU B 1 528 ? 1.326 29.109 -21.062 1 97.19 528 GLU B CA 1
ATOM 8249 C C . GLU B 1 528 ? 0.858 29.719 -19.734 1 97.19 528 GLU B C 1
ATOM 8251 O O . GLU B 1 528 ? -0.117 29.234 -19.156 1 97.19 528 GLU B O 1
ATOM 8256 N N . PRO B 1 529 ? 1.495 30.672 -19.141 1 94.88 529 PRO B N 1
ATOM 8257 C CA . PRO B 1 529 ? 1.235 31.188 -17.781 1 94.88 529 PRO B CA 1
ATOM 8258 C C . PRO B 1 529 ? -0.221 31.609 -17.578 1 94.88 529 PRO B C 1
ATOM 8260 O O . PRO B 1 529 ? -0.804 31.328 -16.531 1 94.88 529 PRO B O 1
ATOM 8263 N N . GLY B 1 530 ? -0.938 32.219 -18.484 1 95.31 530 GLY B N 1
ATOM 8264 C CA . GLY B 1 530 ? -2.307 32.688 -18.328 1 95.31 530 GLY B CA 1
ATOM 8265 C C . GLY B 1 530 ? -3.328 31.562 -18.359 1 95.31 530 GLY B C 1
ATOM 8266 O O . GLY B 1 530 ? -4.473 31.734 -17.938 1 95.31 530 GLY B O 1
ATOM 8267 N N . ASP B 1 531 ? -2.939 30.375 -18.734 1 97.94 531 ASP B N 1
ATOM 8268 C CA . ASP B 1 531 ? -3.842 29.234 -18.938 1 97.94 531 ASP B CA 1
ATOM 8269 C C . ASP B 1 531 ? -4.359 28.719 -17.594 1 97.94 531 ASP B C 1
ATOM 8271 O O . ASP B 1 531 ? -5.484 28.219 -17.516 1 97.94 531 ASP B O 1
ATOM 8275 N N . LEU B 1 532 ? -3.576 28.812 -16.562 1 98.44 532 LEU B N 1
ATOM 8276 C CA . LEU B 1 532 ? -3.971 28.219 -15.281 1 98.44 532 LEU B CA 1
ATOM 8277 C C . LEU B 1 532 ? -5.203 28.922 -14.727 1 98.44 532 LEU B C 1
ATOM 8279 O O . LEU B 1 532 ? -6.156 28.266 -14.305 1 98.44 532 LEU B O 1
ATOM 8283 N N . ARG B 1 533 ? -5.219 30.25 -14.703 1 98 533 ARG B N 1
ATOM 8284 C CA . ARG B 1 533 ? -6.367 31 -14.203 1 98 533 ARG B CA 1
ATOM 8285 C C . ARG B 1 533 ? -7.621 30.672 -15.008 1 98 533 ARG B C 1
ATOM 8287 O O . ARG B 1 533 ? -8.703 30.5 -14.438 1 98 533 ARG B O 1
ATOM 8294 N N . LYS B 1 534 ? -7.441 30.641 -16.344 1 98.5 534 LYS B N 1
ATOM 8295 C CA . LYS B 1 534 ? -8.562 30.312 -17.219 1 98.5 534 LYS B CA 1
ATOM 8296 C C . LYS B 1 534 ? -9.109 28.922 -16.891 1 98.5 534 LYS B C 1
ATOM 8298 O O . LYS B 1 534 ? -10.328 28.734 -16.812 1 98.5 534 LYS B O 1
ATOM 8303 N N . ALA B 1 535 ? -8.188 27.969 -16.766 1 98.81 535 ALA B N 1
ATOM 8304 C CA . ALA B 1 535 ? -8.562 26.594 -16.469 1 98.81 535 ALA B CA 1
ATOM 8305 C C . ALA B 1 535 ? -9.266 26.5 -15.109 1 98.81 535 ALA B C 1
ATOM 8307 O O . ALA B 1 535 ? -10.25 25.766 -14.969 1 98.81 535 ALA B O 1
ATOM 8308 N N . LEU B 1 536 ? -8.773 27.188 -14.125 1 98.75 536 LEU B N 1
ATOM 8309 C CA . LEU B 1 536 ? -9.375 27.188 -12.789 1 98.75 536 LEU B CA 1
ATOM 8310 C C . LEU B 1 536 ? -10.805 27.719 -12.836 1 98.75 536 LEU B C 1
ATOM 8312 O O . LEU B 1 536 ? -11.711 27.141 -12.234 1 98.75 536 LEU B O 1
ATOM 8316 N N . HIS B 1 537 ? -11 28.859 -13.531 1 98.56 537 HIS B N 1
ATOM 8317 C CA . HIS B 1 537 ? -12.336 29.438 -13.656 1 98.56 537 HIS B CA 1
ATOM 8318 C C . HIS B 1 537 ? -13.297 28.453 -14.32 1 98.56 537 HIS B C 1
ATOM 8320 O O . HIS B 1 537 ? -14.414 28.25 -13.836 1 98.56 537 HIS B O 1
ATOM 8326 N N . ALA B 1 538 ? -12.836 27.859 -15.367 1 98.62 538 ALA B N 1
ATOM 8327 C CA . ALA B 1 538 ? -13.664 26.906 -16.094 1 98.62 538 ALA B CA 1
ATOM 8328 C C . ALA B 1 538 ? -14.008 25.703 -15.227 1 98.62 538 ALA B C 1
ATOM 8330 O O . ALA B 1 538 ? -15.156 25.266 -15.188 1 98.62 538 ALA B O 1
ATOM 8331 N N . ALA B 1 539 ? -13 25.141 -14.555 1 98.62 539 ALA B N 1
ATOM 8332 C CA . ALA B 1 539 ? -13.188 23.953 -13.734 1 98.62 539 ALA B CA 1
ATOM 8333 C C . ALA B 1 539 ? -14.141 24.234 -12.57 1 98.62 539 ALA B C 1
ATOM 8335 O O . ALA B 1 539 ? -14.977 23.391 -12.234 1 98.62 539 ALA B O 1
ATOM 8336 N N . LEU B 1 540 ? -14.008 25.391 -11.961 1 98.38 540 LEU B N 1
ATOM 8337 C CA . LEU B 1 540 ? -14.883 25.781 -10.859 1 98.38 540 LEU B CA 1
ATOM 8338 C C . LEU B 1 540 ? -16.328 25.891 -11.328 1 98.38 540 LEU B C 1
ATOM 8340 O O . LEU B 1 540 ? -17.25 25.469 -10.625 1 98.38 540 LEU B O 1
ATOM 8344 N N . ALA B 1 541 ? -16.484 26.438 -12.477 1 98.12 541 ALA B N 1
ATOM 8345 C CA . ALA B 1 541 ? -17.812 26.656 -13.016 1 98.12 541 ALA B CA 1
ATOM 8346 C C . ALA B 1 541 ? -18.484 25.344 -13.406 1 98.12 541 ALA B C 1
ATOM 8348 O O . ALA B 1 541 ? -19.688 25.172 -13.234 1 98.12 541 ALA B O 1
ATOM 8349 N N . ASN B 1 542 ? -17.75 24.406 -13.914 1 97.88 542 ASN B N 1
ATOM 8350 C CA . ASN B 1 542 ? -18.281 23.141 -14.414 1 97.88 542 ASN B CA 1
ATOM 8351 C C . ASN B 1 542 ? -18.703 22.219 -13.281 1 97.88 542 ASN B C 1
ATOM 8353 O O . ASN B 1 542 ? -19.609 21.391 -13.453 1 97.88 542 ASN B O 1
ATOM 8357 N N . ARG B 1 543 ? -18.047 22.312 -12.141 1 97.31 543 ARG B N 1
ATOM 8358 C CA . ARG B 1 543 ? -18.344 21.516 -10.961 1 97.31 543 ARG B CA 1
ATOM 8359 C C . ARG B 1 543 ? -18.297 20.016 -11.281 1 97.31 543 ARG B C 1
ATOM 8361 O O . ARG B 1 543 ? -19.234 19.281 -10.953 1 97.31 543 ARG B O 1
ATOM 8368 N N . ARG B 1 544 ? -17.328 19.516 -11.992 1 97.94 544 ARG B N 1
ATOM 8369 C CA . ARG B 1 544 ? -16.969 18.141 -12.273 1 97.94 544 ARG B CA 1
ATOM 8370 C C . ARG B 1 544 ? -15.547 17.828 -11.812 1 97.94 544 ARG B C 1
ATOM 8372 O O . ARG B 1 544 ? -14.75 18.75 -11.609 1 97.94 544 ARG B O 1
ATOM 8379 N N . PRO B 1 545 ? -15.273 16.516 -11.57 1 98.56 545 PRO B N 1
ATOM 8380 C CA . PRO B 1 545 ? -13.852 16.25 -11.352 1 98.56 545 PRO B CA 1
ATOM 8381 C C . PRO B 1 545 ? -12.969 16.781 -12.484 1 98.56 545 PRO B C 1
ATOM 8383 O O . PRO B 1 545 ? -13.336 16.672 -13.656 1 98.56 545 PRO B O 1
ATOM 8386 N N . ALA B 1 546 ? -11.836 17.406 -12.148 1 98.88 546 ALA B N 1
ATOM 8387 C CA . ALA B 1 546 ? -10.977 18.031 -13.141 1 98.88 546 ALA B CA 1
ATOM 8388 C C . ALA B 1 546 ? -9.5 17.844 -12.789 1 98.88 546 ALA B C 1
ATOM 8390 O O . ALA B 1 546 ? -9.125 17.906 -11.617 1 98.88 546 ALA B O 1
ATOM 8391 N N . VAL B 1 547 ? -8.734 17.547 -13.805 1 98.94 547 VAL B N 1
ATOM 8392 C CA . VAL B 1 547 ? -7.289 17.453 -13.641 1 98.94 547 VAL B CA 1
ATOM 8393 C C . VAL B 1 547 ? -6.613 18.594 -14.406 1 98.94 547 VAL B C 1
ATOM 8395 O O . VAL B 1 547 ? -6.816 18.734 -15.617 1 98.94 547 VAL B O 1
ATOM 8398 N N . LEU B 1 548 ? -5.895 19.438 -13.742 1 98.94 548 LEU B N 1
ATOM 8399 C CA . LEU B 1 548 ? -5.074 20.484 -14.336 1 98.94 548 LEU B CA 1
ATOM 8400 C C . LEU B 1 548 ? -3.596 20.109 -14.297 1 98.94 548 LEU B C 1
ATOM 8402 O O . LEU B 1 548 ? -3.006 20 -13.211 1 98.94 548 LEU B O 1
ATOM 8406 N N . ASP B 1 549 ? -3.027 19.812 -15.461 1 98.88 549 ASP B N 1
ATOM 8407 C CA . ASP B 1 549 ? -1.605 19.5 -15.586 1 98.88 549 ASP B CA 1
ATOM 8408 C C . ASP B 1 549 ? -0.779 20.766 -15.742 1 98.88 549 ASP B C 1
ATOM 8410 O O . ASP B 1 549 ? -0.786 21.391 -16.812 1 98.88 549 ASP B O 1
ATOM 8414 N N . VAL B 1 550 ? -0.022 21.125 -14.688 1 98.81 550 VAL B N 1
ATOM 8415 C CA . VAL B 1 550 ? 0.625 22.438 -14.617 1 98.81 550 VAL B CA 1
ATOM 8416 C C . VAL B 1 550 ? 2.143 22.266 -14.617 1 98.81 550 VAL B C 1
ATOM 8418 O O . VAL B 1 550 ? 2.744 22.047 -13.562 1 98.81 550 VAL B O 1
ATOM 8421 N N . PRO B 1 551 ? 2.793 22.453 -15.789 1 98.5 551 PRO B N 1
ATOM 8422 C CA . PRO B 1 551 ? 4.258 22.422 -15.812 1 98.5 551 PRO B CA 1
ATOM 8423 C C . PRO B 1 551 ? 4.895 23.438 -14.875 1 98.5 551 PRO B C 1
ATOM 8425 O O . PRO B 1 551 ? 4.48 24.609 -14.852 1 98.5 551 PRO B O 1
ATOM 8428 N N . MET B 1 552 ? 5.812 22.969 -14.117 1 97.5 552 MET B N 1
ATOM 8429 C CA . MET B 1 552 ? 6.418 23.781 -13.078 1 97.5 552 MET B CA 1
ATOM 8430 C C . MET B 1 552 ? 7.93 23.578 -13.016 1 97.5 552 MET B C 1
ATOM 8432 O O . MET B 1 552 ? 8.406 22.453 -13.219 1 97.5 552 MET B O 1
ATOM 8436 N N . VAL B 1 553 ? 8.695 24.625 -12.805 1 95.94 553 VAL B N 1
ATOM 8437 C CA . VAL B 1 553 ? 10.117 24.484 -12.523 1 95.94 553 VAL B CA 1
ATOM 8438 C C . VAL B 1 553 ? 10.312 24.031 -11.078 1 95.94 553 VAL B C 1
ATOM 8440 O O . VAL B 1 553 ? 9.5 24.359 -10.203 1 95.94 553 VAL B O 1
ATOM 8443 N N . ASN B 1 554 ? 11.305 23.25 -10.867 1 92.5 554 ASN B N 1
ATOM 8444 C CA . ASN B 1 554 ? 11.648 22.859 -9.508 1 92.5 554 ASN B CA 1
ATOM 8445 C C . ASN B 1 554 ? 12.359 23.984 -8.766 1 92.5 554 ASN B C 1
ATOM 8447 O O . ASN B 1 554 ? 13.383 24.5 -9.234 1 92.5 554 ASN B O 1
ATOM 8451 N N . GLU B 1 555 ? 11.789 24.531 -7.777 1 89.56 555 GLU B N 1
ATOM 8452 C CA . GLU B 1 555 ? 12.352 25.578 -6.926 1 89.56 555 GLU B CA 1
ATOM 8453 C C . GLU B 1 555 ? 12.406 25.125 -5.469 1 89.56 555 GLU B C 1
ATOM 8455 O O . GLU B 1 555 ? 11.438 24.562 -4.949 1 89.56 555 GLU B O 1
ATOM 8460 N N . PRO B 1 556 ? 13.508 25.297 -4.887 1 87.06 556 PRO B N 1
ATOM 8461 C CA . PRO B 1 556 ? 13.547 24.922 -3.471 1 87.06 556 PRO B CA 1
ATOM 8462 C C . PRO B 1 556 ? 12.703 25.859 -2.6 1 87.06 556 PRO B C 1
ATOM 8464 O O . PRO B 1 556 ? 12.555 27.047 -2.914 1 87.06 556 PRO B O 1
ATOM 8467 N N . VAL B 1 557 ? 12.109 25.312 -1.587 1 85.94 557 VAL B N 1
ATOM 8468 C CA . VAL B 1 557 ? 11.469 26.125 -0.555 1 85.94 557 VAL B CA 1
ATOM 8469 C C . VAL B 1 557 ? 12.508 26.594 0.456 1 85.94 557 VAL B C 1
ATOM 8471 O O . VAL B 1 557 ? 13.414 25.844 0.817 1 85.94 557 VAL B O 1
ATOM 8474 N N . PRO B 1 558 ? 12.406 27.891 0.887 1 86.81 558 PRO B N 1
ATOM 8475 C CA . PRO B 1 558 ? 13.344 28.344 1.914 1 86.81 558 PRO B CA 1
ATOM 8476 C C . PRO B 1 558 ? 13.328 27.469 3.166 1 86.81 558 PRO B C 1
ATOM 8478 O O . PRO B 1 558 ? 12.266 27.016 3.594 1 86.81 558 PRO B O 1
ATOM 8481 N N . THR B 1 559 ? 14.492 27.234 3.727 1 92.94 559 THR B N 1
ATOM 8482 C CA . THR B 1 559 ? 14.641 26.391 4.91 1 92.94 559 THR B CA 1
ATOM 8483 C C . THR B 1 559 ? 15.508 27.078 5.957 1 92.94 559 THR B C 1
ATOM 8485 O O . THR B 1 559 ? 16.641 26.656 6.215 1 92.94 559 THR B O 1
ATOM 8488 N N . PRO B 1 560 ? 14.945 28.078 6.672 1 93.5 560 PRO B N 1
ATOM 8489 C CA . PRO B 1 560 ? 15.758 28.859 7.617 1 93.5 560 PRO B CA 1
ATOM 8490 C C . PRO B 1 560 ? 16.156 28.047 8.844 1 93.5 560 PRO B C 1
ATOM 8492 O O . PRO B 1 560 ? 17.094 28.438 9.555 1 93.5 560 PRO B O 1
ATOM 8495 N N . GLY B 1 561 ? 15.406 27 9.148 1 96.31 561 GLY B N 1
ATOM 8496 C CA . GLY B 1 561 ? 15.781 26.156 10.258 1 96.31 561 GLY B CA 1
ATOM 8497 C C . GLY B 1 561 ? 16.797 25.094 9.875 1 96.31 561 GLY B C 1
ATOM 8498 O O . GLY B 1 561 ? 17.562 25.266 8.922 1 96.31 561 GLY B O 1
ATOM 8499 N N . HIS B 1 562 ? 16.859 24.078 10.742 1 96.56 562 HIS B N 1
ATOM 8500 C CA . HIS B 1 562 ? 17.844 23.016 10.562 1 96.56 562 HIS B CA 1
ATOM 8501 C C . HIS B 1 562 ? 17.188 21.641 10.547 1 96.56 562 HIS B C 1
ATOM 8503 O O . HIS B 1 562 ? 16.234 21.406 11.289 1 96.56 562 HIS B O 1
ATOM 8509 N N . TRP B 1 563 ? 17.641 20.844 9.68 1 96.56 563 TRP B N 1
ATOM 8510 C CA . TRP B 1 563 ? 17.312 19.422 9.648 1 96.56 563 TRP B CA 1
ATOM 8511 C C . TRP B 1 563 ? 18.562 18.562 9.609 1 96.56 563 TRP B C 1
ATOM 8513 O O . TRP B 1 563 ? 19.406 18.719 8.719 1 96.56 563 TRP B O 1
ATOM 8523 N N . ASN B 1 564 ? 18.656 17.688 10.508 1 97 564 ASN B N 1
ATOM 8524 C CA . ASN B 1 564 ? 19.875 16.922 10.781 1 97 564 ASN B CA 1
ATOM 8525 C C . ASN B 1 564 ? 20.281 16.078 9.586 1 97 564 ASN B C 1
ATOM 8527 O O . ASN B 1 564 ? 21.438 15.641 9.484 1 97 564 ASN B O 1
ATOM 8531 N N . ILE B 1 565 ? 19.438 15.805 8.633 1 95.44 565 ILE B N 1
ATOM 8532 C CA . ILE B 1 565 ? 19.781 15.016 7.461 1 95.44 565 ILE B CA 1
ATOM 8533 C C . ILE B 1 565 ? 20.938 15.68 6.719 1 95.44 565 ILE B C 1
ATOM 8535 O O . ILE B 1 565 ? 21.766 14.992 6.113 1 95.44 565 ILE B O 1
ATOM 8539 N N . LYS B 1 566 ? 21.016 17 6.773 1 93.94 566 LYS B N 1
ATOM 8540 C CA . LYS B 1 566 ? 22.109 17.719 6.137 1 93.94 566 LYS B CA 1
ATOM 8541 C C . LYS B 1 566 ? 23.438 17.422 6.824 1 93.94 566 LYS B C 1
ATOM 8543 O O . LYS B 1 566 ? 24.469 17.281 6.16 1 93.94 566 LYS B O 1
ATOM 8548 N N . ASP B 1 567 ? 23.406 17.344 8.164 1 96.31 567 ASP B N 1
ATOM 8549 C CA . ASP B 1 567 ? 24.594 16.953 8.914 1 96.31 567 ASP B CA 1
ATOM 8550 C C . ASP B 1 567 ? 25.031 15.539 8.547 1 96.31 567 ASP B C 1
ATOM 8552 O O . ASP B 1 567 ? 26.234 15.289 8.344 1 96.31 567 ASP B O 1
ATOM 8556 N N . ILE B 1 568 ? 24.078 14.664 8.445 1 97.06 568 ILE B N 1
ATOM 8557 C CA . ILE B 1 568 ? 24.359 13.266 8.141 1 97.06 568 ILE B CA 1
ATOM 8558 C C . ILE B 1 568 ? 25.094 13.164 6.805 1 97.06 568 ILE B C 1
ATOM 8560 O O . ILE B 1 568 ? 26.109 12.477 6.699 1 97.06 568 ILE B O 1
ATOM 8564 N N . TYR B 1 569 ? 24.656 13.859 5.77 1 95.75 569 TYR B N 1
ATOM 8565 C CA . TYR B 1 569 ? 25.25 13.789 4.441 1 95.75 569 TYR B CA 1
ATOM 8566 C C . TYR B 1 569 ? 26.609 14.477 4.418 1 95.75 569 TYR B C 1
ATOM 8568 O O . TYR B 1 569 ? 27.422 14.242 3.523 1 95.75 569 TYR B O 1
ATOM 8576 N N . ALA B 1 570 ? 26.875 15.336 5.48 1 94.06 570 ALA B N 1
ATOM 8577 C CA . ALA B 1 570 ? 28.172 15.969 5.629 1 94.06 570 ALA B CA 1
ATOM 8578 C C . ALA B 1 570 ? 29.109 15.117 6.48 1 94.06 570 ALA B C 1
ATOM 8580 O O . ALA B 1 570 ? 30.25 15.5 6.734 1 94.06 570 ALA B O 1
ATOM 8581 N N . GLY B 1 571 ? 28.594 13.984 6.922 1 94.12 571 GLY B N 1
ATOM 8582 C CA . GLY B 1 571 ? 29.406 13.07 7.711 1 94.12 571 GLY B CA 1
ATOM 8583 C C . GLY B 1 571 ? 29.406 13.398 9.195 1 94.12 571 GLY B C 1
ATOM 8584 O O . GLY B 1 571 ? 30.312 12.992 9.93 1 94.12 571 GLY B O 1
ATOM 8585 N N . ILE B 1 572 ? 28.406 14.203 9.641 1 94.75 572 ILE B N 1
ATOM 8586 C CA . ILE B 1 572 ? 28.25 14.57 11.047 1 94.75 572 ILE B CA 1
ATOM 8587 C C . ILE B 1 572 ? 27.078 13.797 11.648 1 94.75 572 ILE B C 1
ATOM 8589 O O . ILE B 1 572 ? 25.953 13.891 11.156 1 94.75 572 ILE B O 1
ATOM 8593 N N . PHE B 1 573 ? 27.328 13.039 12.664 1 93.06 573 PHE B N 1
ATOM 8594 C CA . PHE B 1 573 ? 26.344 12.117 13.203 1 93.06 573 PHE B CA 1
ATOM 8595 C C . PHE B 1 573 ? 26.016 12.461 14.648 1 93.06 573 PHE B C 1
ATOM 8597 O O . PHE B 1 573 ? 26.188 11.633 15.547 1 93.06 573 PHE B O 1
ATOM 8604 N N . GLU B 1 574 ? 25.781 13.664 15.031 1 84.69 574 GLU B N 1
ATOM 8605 C CA . GLU B 1 574 ? 25.422 14.086 16.375 1 84.69 574 GLU B CA 1
ATOM 8606 C C . GLU B 1 574 ? 24.234 15.047 16.359 1 84.69 574 GLU B C 1
ATOM 8608 O O . GLU B 1 574 ? 24 15.727 15.352 1 84.69 574 GLU B O 1
#

Organism: NCBI:txid927661